Protein 7W9Z (pdb70)

Solvent-accessible surface area: 28413 Å² total; per-residue (Å²): 144,53,83,21,8,47,14,26,3,38,2,0,13,7,156,31,28,10,121,63,0,20,72,13,2,118,93,56,32,96,44,0,0,0,0,5,15,76,14,55,7,107,191,58,28,6,39,98,81,0,41,108,12,0,97,149,14,54,13,70,40,63,63,2,50,37,4,72,92,10,3,21,15,77,16,0,47,121,0,28,60,31,7,100,112,45,137,10,55,0,0,0,0,0,5,15,12,33,6,0,17,0,0,0,1,0,0,2,1,32,103,52,156,38,76,2,32,45,2,0,42,118,105,51,70,21,128,72,15,14,36,2,0,0,0,2,16,39,11,1,44,1,4,0,1,14,16,3,0,20,0,0,17,90,126,68,62,44,14,48,8,2,32,10,78,80,0,15,3,93,3,0,0,0,6,0,50,21,1,38,78,12,71,112,66,54,5,4,24,4,1,0,10,0,1,1,18,0,2,18,0,0,47,28,132,148,12,26,8,74,12,1,9,89,12,0,4,31,0,0,106,26,0,36,121,7,0,55,103,0,15,130,68,45,112,36,56,95,8,10,28,16,4,0,2,0,0,0,0,0,1,6,0,0,1,0,21,18,0,12,19,5,58,64,73,8,81,9,8,11,4,0,0,1,19,66,52,10,35,44,7,0,0,1,4,3,1,4,3,22,69,8,84,78,18,29,44,137,105,20,49,79,13,41,13,0,0,49,102,14,14,56,7,116,72,75,90,81,81,72,126,91,0,0,56,50,0,0,75,89,1,21,62,24,2,54,85,13,53,6,16,59,124,1,41,80,53,138,5,96,90,80,71,6,78,59,0,0,71,49,6,84,101,125,150,66,83,46,81,68,140,33,3,34,43,2,0,123,71,1,54,146,54,83,3,10,47,14,28,3,42,1,5,12,7,154,33,28,10,126,54,0,34,104,22,4,106,99,69,31,53,42,0,0,0,0,6,15,76,14,55,8,106,189,56,28,6,39,100,79,0,40,90,9,0,100,140,31,59,17,73,41,63,59,1,49,36,5,65,91,8,2,21,16,77,17,0,48,120,0,23,59,28,7,86,112,43,139,10,53,0,0,0,0,0,5,14,11,33,7,0,16,0,0,0,2,0,0,1,1,23,101,48,153,36,77,1,35,31,4,0,51,121,122,50,64,23,146,69,15,15,32,2,0,0,0,0,16,37,11,1,42,0,5,0,1,14,16,3,0,19,0,0,18,78,156,69,63,44,14,53,10,3,33,11,76,77,0,13,3,86,3,0,0,0,6,0,54,21,1,36,76,14,74,109,67,56,5,4,26,3,1,0,10,0,0,0,17,0,0,21,0,0,44,28,131,150,13,27,8,86,14,2,12,64,12,0,8,33,0,0,105,26,0,36,120,8,0,57,103,0,16,132,67,46,112,37,51,95,8,10,29,16,5,0,2,0,0,0,0,0,0,6,0,0,1,0,22,18,0,11,21,5,58,63,75,7,79,10,7,11,5,0,0,1,16,68,52,9,35,42,6,0,0,0,3,2,1,4,3,21,72,7,89,80,31,33,47,152,107,18,36,61,12,42,36,0,0,49,107,14,22,61,6,114,75,72,89,71,81,70,121,95,0,0,55,45,0,1,76,85,0,20,61,24,3,53,86,12,55,7,14,60,123,0,40,80,53,136,4,75,89,139,68,7,75,59,0,0,70,53,7,85,100,127,163,57,87,46,81,69,138,32,3,33,43,2,0,126,72,1,55

Structure (mmCIF, N/CA/C/O backbone):
data_7W9Z
#
_entry.id   7W9Z
#
_cell.length_a   56.506
_cell.length_b   67.694
_cell.length_c   102.374
_cell.angle_alpha   90.000
_cell.angle_beta   100.150
_cell.angle_gamma   90.000
#
_symmetry.space_group_name_H-M   'P 1 21 1'
#
loop_
_entity.id
_entity.type
_entity.pdbx_description
1 polymer 'Iron-containing alcohol dehydrogenase'
2 non-polymer 'NADP NICOTINAMIDE-ADENINE-DINUCLEOTIDE PHOSPHATE'
3 non-polymer 'NITRATE ION'
4 water water
#
loop_
_atom_site.group_PDB
_atom_site.id
_atom_site.type_symbol
_atom_site.label_atom_id
_atom_site.label_alt_id
_atom_site.label_comp_id
_atom_site.label_asym_id
_atom_site.label_entity_id
_atom_site.label_seq_id
_atom_site.pdbx_PDB_ins_code
_atom_site.Cartn_x
_atom_site.Cartn_y
_atom_site.Cartn_z
_atom_site.occupancy
_atom_site.B_iso_or_equiv
_atom_site.auth_seq_id
_atom_site.auth_comp_id
_atom_site.auth_asym_id
_atom_site.auth_atom_id
_atom_site.pdbx_PDB_model_num
ATOM 1 N N . HIS A 1 8 ? -11.319 2.027 -14.614 1.00 33.35 2 HIS A N 1
ATOM 2 C CA . HIS A 1 8 ? -10.988 3.006 -15.648 1.00 27.93 2 HIS A CA 1
ATOM 3 C C . HIS A 1 8 ? -9.493 3.088 -15.932 1.00 21.71 2 HIS A C 1
ATOM 4 O O . HIS A 1 8 ? -9.058 3.934 -16.717 1.00 18.48 2 HIS A O 1
ATOM 11 N N . ASN A 1 9 ? -8.700 2.218 -15.306 1.00 20.44 3 ASN A N 1
ATOM 12 C CA . ASN A 1 9 ? -7.253 2.335 -15.455 1.00 20.41 3 ASN A CA 1
ATOM 13 C C . ASN A 1 9 ? -6.724 1.765 -16.771 1.00 15.13 3 ASN A C 1
ATOM 14 O O . ASN A 1 9 ? -5.591 2.075 -17.154 1.00 16.78 3 ASN A O 1
ATOM 19 N N . PHE A 1 10 ? -7.512 0.965 -17.481 1.00 15.14 4 PHE A N 1
ATOM 20 C CA . PHE A 1 10 ? -7.102 0.455 -18.783 1.00 16.21 4 PHE A CA 1
ATOM 21 C C . PHE A 1 10 ? -7.880 1.111 -19.915 1.00 19.72 4 PHE A C 1
ATOM 22 O O . PHE A 1 10 ? -7.781 0.668 -21.066 1.00 18.93 4 PHE A O 1
ATOM 30 N N . THR A 1 11 ? -8.638 2.163 -19.613 1.00 15.65 5 THR A N 1
ATOM 31 C CA . THR A 1 11 ? -9.474 2.858 -20.581 1.00 13.93 5 THR A CA 1
ATOM 32 C C . THR A 1 11 ? -8.900 4.239 -20.862 1.00 13.26 5 THR A C 1
ATOM 33 O O . THR A 1 11 ? -8.514 4.956 -19.937 1.00 14.55 5 THR A O 1
ATOM 37 N N . TYR A 1 12 ? -8.841 4.606 -22.141 1.00 13.25 6 TYR A N 1
ATOM 38 C CA . TYR A 1 12 ? -8.285 5.888 -22.570 1.00 15.50 6 TYR A CA 1
ATOM 39 C C . TYR A 1 12 ? -9.342 6.540 -23.445 1.00 13.56 6 TYR A C 1
ATOM 40 O O . TYR A 1 12 ? -9.634 6.046 -24.537 1.00 16.96 6 TYR A O 1
ATOM 49 N N . TRP A 1 13 ? -9.965 7.608 -22.943 1.00 14.19 7 TRP A N 1
ATOM 50 C CA . TRP A 1 13 ? -11.157 8.131 -23.602 1.00 15.02 7 TRP A CA 1
ATOM 51 C C . TRP A 1 13 ? -11.210 9.633 -23.398 1.00 13.98 7 TRP A C 1
ATOM 52 O O . TRP A 1 13 ? -11.512 10.106 -22.295 1.00 16.60 7 TRP A O 1
ATOM 63 N N . ASN A 1 14 ? -10.962 10.368 -24.481 1.00 17.25 8 ASN A N 1
ATOM 64 C CA . ASN A 1 14 ? -10.959 11.828 -24.457 1.00 19.54 8 ASN A CA 1
ATOM 65 C C . ASN A 1 14 ? -11.690 12.301 -25.707 1.00 23.25 8 ASN A C 1
ATOM 66 O O . ASN A 1 14 ? -11.070 12.648 -26.720 1.00 26.84 8 ASN A O 1
ATOM 71 N N . PRO A 1 15 ? -13.027 12.312 -25.680 1.00 20.23 9 PRO A N 1
ATOM 72 C CA . PRO A 1 15 ? -13.783 12.618 -26.901 1.00 19.70 9 PRO A CA 1
ATOM 73 C C . PRO A 1 15 ? -13.910 14.098 -27.223 1.00 17.44 9 PRO A C 1
ATOM 74 O O . PRO A 1 15 ? -14.486 14.432 -28.266 1.00 19.70 9 PRO A O 1
ATOM 78 N N . THR A 1 16 ? -13.402 14.998 -26.382 1.00 14.25 10 THR A N 1
ATOM 79 C CA . THR A 1 16 ? -13.557 16.423 -26.644 1.00 13.44 10 THR A CA 1
ATOM 80 C C . THR A 1 16 ? -12.704 16.853 -27.834 1.00 13.67 10 THR A C 1
ATOM 81 O O . THR A 1 16 ? -11.519 16.516 -27.914 1.00 14.38 10 THR A O 1
ATOM 85 N N . LYS A 1 17 ? -13.298 17.621 -28.751 1.00 13.52 11 LYS A N 1
ATOM 86 C CA . LYS A 1 17 ? -12.547 18.180 -29.872 1.00 14.12 11 LYS A CA 1
ATOM 87 C C . LYS A 1 17 ? -11.704 19.345 -29.365 1.00 14.53 11 LYS A C 1
ATOM 88 O O . LYS A 1 17 ? -12.238 20.312 -28.816 1.00 14.95 11 LYS A O 1
ATOM 94 N N . LEU A 1 18 ? -10.387 19.261 -29.528 1.00 12.62 12 LEU A N 1
ATOM 95 C CA . LEU A 1 18 ? -9.499 20.312 -29.040 1.00 14.10 12 LEU A CA 1
ATOM 96 C C . LEU A 1 18 ? -9.019 21.163 -30.208 1.00 12.04 12 LEU A C 1
ATOM 97 O O . LEU A 1 18 ? -8.607 20.636 -31.249 1.00 15.00 12 LEU A O 1
ATOM 102 N N . ILE A 1 19 ? -9.076 22.481 -30.036 1.00 12.53 13 ILE A N 1
ATOM 103 C CA . ILE A 1 19 ? -8.560 23.429 -31.019 1.00 15.24 13 ILE A CA 1
ATOM 104 C C . ILE A 1 19 ? -7.527 24.284 -30.307 1.00 16.70 13 ILE A C 1
ATOM 105 O O . ILE A 1 19 ? -7.855 24.966 -29.330 1.00 16.09 13 ILE A O 1
ATOM 110 N N . PHE A 1 20 ? -6.275 24.217 -30.765 1.00 14.47 14 PHE A N 1
ATOM 111 C CA . PHE A 1 20 ? -5.146 24.773 -30.028 1.00 13.34 14 PHE A CA 1
ATOM 112 C C . PHE A 1 20 ? -4.439 25.820 -30.871 1.00 17.77 14 PHE A C 1
ATOM 113 O O . PHE A 1 20 ? -4.038 25.535 -32.009 1.00 19.97 14 PHE A O 1
ATOM 121 N N . GLY A 1 21 ? -4.281 27.019 -30.328 1.00 13.98 15 GLY A N 1
ATOM 122 C CA . GLY A 1 21 ? -3.402 27.984 -30.963 1.00 15.52 15 GLY A CA 1
ATOM 123 C C . GLY A 1 21 ? -3.879 29.406 -30.763 1.00 15.98 15 GLY A C 1
ATOM 124 O O . GLY A 1 21 ? -4.982 29.665 -30.287 1.00 16.08 15 GLY A O 1
ATOM 125 N N . ARG A 1 22 ? -3.022 30.334 -31.184 1.00 17.60 16 ARG A N 1
ATOM 126 C CA . ARG A 1 22 ? -3.308 31.754 -31.028 1.00 18.37 16 ARG A CA 1
ATOM 127 C C . ARG A 1 22 ? -4.526 32.175 -31.841 1.00 21.93 16 ARG A C 1
ATOM 128 O O . ARG A 1 22 ? -4.633 31.878 -33.036 1.00 21.26 16 ARG A O 1
ATOM 136 N N . GLY A 1 23 ? -5.449 32.865 -31.180 1.00 17.32 17 GLY A N 1
ATOM 137 C CA . GLY A 1 23 ? -6.618 33.413 -31.834 1.00 20.05 17 GLY A CA 1
ATOM 138 C C . GLY A 1 23 ? -7.714 32.424 -32.148 1.00 19.30 17 GLY A C 1
ATOM 139 O O . GLY A 1 23 ? -8.646 32.771 -32.890 1.00 20.00 17 GLY A O 1
ATOM 140 N N . GLU A 1 24 ? -7.649 31.205 -31.607 1.00 15.47 18 GLU A N 1
ATOM 141 C CA . GLU A 1 24 ? -8.605 30.189 -32.029 1.00 15.96 18 GLU A CA 1
ATOM 142 C C . GLU A 1 24 ? -9.998 30.394 -31.453 1.00 14.63 18 GLU A C 1
ATOM 143 O O . GLU A 1 24 ? -10.894 29.610 -31.783 1.00 19.29 18 GLU A O 1
ATOM 149 N N . VAL A 1 25 ? -10.220 31.429 -30.637 1.00 14.12 19 VAL A N 1
ATOM 150 C CA . VAL A 1 25 ? -11.590 31.813 -30.291 1.00 15.98 19 VAL A CA 1
ATOM 151 C C . VAL A 1 25 ? -12.405 32.086 -31.551 1.00 16.22 19 VAL A C 1
ATOM 152 O O . VAL A 1 25 ? -13.632 31.936 -31.537 1.00 16.11 19 VAL A O 1
ATOM 156 N N . GLU A 1 26 ? -11.745 32.427 -32.661 1.00 18.10 20 GLU A N 1
ATOM 157 C CA . GLU A 1 26 ? -12.439 32.682 -33.917 1.00 17.91 20 GLU A CA 1
ATOM 158 C C . GLU A 1 26 ? -13.035 31.418 -34.523 1.00 17.48 20 GLU A C 1
ATOM 159 O O . GLU A 1 26 ? -13.763 31.509 -35.521 1.00 19.65 20 GLU A O 1
ATOM 165 N N . ARG A 1 27 ? -12.764 30.251 -33.941 1.00 16.20 21 ARG A N 1
ATOM 166 C CA . ARG A 1 27 ? -13.404 29.024 -34.391 1.00 21.15 21 ARG A CA 1
ATOM 167 C C . ARG A 1 27 ? -14.762 28.799 -33.743 1.00 18.12 21 ARG A C 1
ATOM 168 O O . ARG A 1 27 ? -15.437 27.824 -34.094 1.00 17.40 21 ARG A O 1
ATOM 176 N N . LEU A 1 28 ? -15.184 29.668 -32.816 1.00 15.26 22 LEU A N 1
ATOM 177 C CA . LEU A 1 28 ? -16.470 29.447 -32.154 1.00 16.68 22 LEU A CA 1
ATOM 178 C C . LEU A 1 28 ? -17.628 29.331 -33.137 1.00 15.40 22 LEU A C 1
ATOM 179 O O . LEU A 1 28 ? -18.418 28.376 -33.014 1.00 17.54 22 LEU A O 1
ATOM 184 N N . PRO A 1 29 ? -17.804 30.231 -34.109 1.00 16.25 23 PRO A N 1
ATOM 185 C CA . PRO A 1 29 ? -18.965 30.077 -34.999 1.00 16.56 23 PRO A CA 1
ATOM 186 C C . PRO A 1 29 ? -19.000 28.741 -35.722 1.00 19.57 23 PRO A C 1
ATOM 187 O O . PRO A 1 29 ? -20.064 28.112 -35.802 1.00 20.04 23 PRO A O 1
ATOM 191 N N . GLU A 1 30 ? -17.857 28.279 -36.238 1.00 19.31 24 GLU A N 1
ATOM 192 C CA . GLU A 1 30 ? -17.827 26.989 -36.913 1.00 22.49 24 GLU A CA 1
ATOM 193 C C . GLU A 1 30 ? -18.279 25.868 -35.984 1.00 16.93 24 GLU A C 1
ATOM 194 O O . GLU A 1 30 ? -19.047 24.986 -36.392 1.00 22.87 24 GLU A O 1
ATOM 197 N N . GLU A 1 31 ? -17.808 25.881 -34.734 1.00 16.85 25 GLU A N 1
ATOM 198 C CA . GLU A 1 31 ? -18.156 24.813 -33.802 1.00 19.75 25 GLU A CA 1
ATOM 199 C C . GLU A 1 31 ? -19.583 24.944 -33.297 1.00 27.24 25 GLU A C 1
ATOM 200 O O . GLU A 1 31 ? -20.233 23.930 -33.014 1.00 29.59 25 GLU A O 1
ATOM 206 N N . LEU A 1 32 ? -20.100 26.169 -33.214 1.00 18.67 26 LEU A N 1
ATOM 207 C CA . LEU A 1 32 ? -21.469 26.352 -32.753 1.00 22.32 26 LEU A CA 1
ATOM 208 C C . LEU A 1 32 ? -22.503 26.010 -33.817 1.00 22.69 26 LEU A C 1
ATOM 209 O O . LEU A 1 32 ? -23.690 25.913 -33.487 1.00 24.59 26 LEU A O 1
ATOM 214 N N . LYS A 1 33 ? -22.084 25.816 -35.075 1.00 24.80 27 LYS A N 1
ATOM 215 C CA . LYS A 1 33 ? -23.030 25.529 -36.154 1.00 23.32 27 LYS A CA 1
ATOM 216 C C . LYS A 1 33 ? -23.893 24.316 -35.837 1.00 24.44 27 LYS A C 1
ATOM 217 O O . LYS A 1 33 ? -25.055 24.253 -36.254 1.00 31.34 27 LYS A O 1
ATOM 221 N N . SER A 1 34 ? -23.341 23.337 -35.129 1.00 23.52 28 SER A N 1
ATOM 222 C CA . SER A 1 34 ? -24.013 22.063 -34.904 1.00 29.84 28 SER A CA 1
ATOM 223 C C . SER A 1 34 ? -24.981 22.089 -33.730 1.00 31.03 28 SER A C 1
ATOM 224 O O . SER A 1 34 ? -25.646 21.077 -33.480 1.00 34.22 28 SER A O 1
ATOM 227 N N . TYR A 1 35 ? -25.053 23.186 -32.986 1.00 18.09 29 TYR A N 1
ATOM 228 C CA . TYR A 1 35 ? -25.854 23.242 -31.769 1.00 20.24 29 TYR A CA 1
ATOM 229 C C . TYR A 1 35 ? -26.950 24.297 -31.883 1.00 23.02 29 TYR A C 1
ATOM 230 O O . TYR A 1 35 ? -26.982 25.101 -32.820 1.00 23.07 29 TYR A O 1
ATOM 239 N N . GLY A 1 36 ? -27.871 24.271 -30.920 1.00 22.52 30 GLY A N 1
ATOM 240 C CA . GLY A 1 36 ? -28.973 25.216 -30.908 1.00 20.80 30 GLY A CA 1
ATOM 241 C C . GLY A 1 36 ? -28.504 26.636 -30.641 1.00 19.61 30 GLY A C 1
ATOM 242 O O . GLY A 1 36 ? -27.367 26.898 -30.245 1.00 21.67 30 GLY A O 1
ATOM 243 N N . LYS A 1 37 ? -29.425 27.581 -30.833 1.00 20.94 31 LYS A N 1
ATOM 244 C CA . LYS A 1 37 ? -29.051 28.990 -30.826 1.00 24.64 31 LYS A CA 1
ATOM 245 C C . LYS A 1 37 ? -29.187 29.675 -29.467 1.00 22.09 31 LYS A C 1
ATOM 246 O O . LYS A 1 37 ? -28.676 30.786 -29.310 1.00 19.88 31 LYS A O 1
ATOM 252 N N . ASN A 1 38 ? -29.841 29.060 -28.481 1.00 21.18 32 ASN A N 1
ATOM 253 C CA . ASN A 1 38 ? -29.984 29.676 -27.163 1.00 20.99 32 ASN A CA 1
ATOM 254 C C . ASN A 1 38 ? -28.821 29.203 -26.297 1.00 18.75 32 ASN A C 1
ATOM 255 O O . ASN A 1 38 ? -28.777 28.034 -25.893 1.00 19.17 32 ASN A O 1
ATOM 260 N N . VAL A 1 39 ? -27.872 30.101 -26.026 1.00 17.27 33 VAL A N 1
ATOM 261 C CA . VAL A 1 39 ? -26.608 29.753 -25.381 1.00 14.75 33 VAL A CA 1
ATOM 262 C C . VAL A 1 39 ? -26.504 30.453 -24.029 1.00 15.69 33 VAL A C 1
ATOM 263 O O . VAL A 1 39 ? -26.758 31.658 -23.923 1.00 17.84 33 VAL A O 1
ATOM 267 N N . LEU A 1 40 ? -26.126 29.697 -22.997 1.00 14.33 34 LEU A N 1
ATOM 268 C CA . LEU A 1 40 ? -25.799 30.274 -21.699 1.00 16.30 34 LEU A CA 1
ATOM 269 C C . LEU A 1 40 ? -24.285 30.396 -21.612 1.00 17.48 34 LEU A C 1
ATOM 270 O O . LEU A 1 40 ? -23.571 29.387 -21.640 1.00 14.52 34 LEU A O 1
ATOM 275 N N . LEU A 1 41 ? -23.805 31.630 -21.539 1.00 13.93 35 LEU A N 1
ATOM 276 C CA . LEU A 1 41 ? -22.388 31.919 -21.374 1.00 12.61 35 LEU A CA 1
ATOM 277 C C . LEU A 1 41 ? -22.069 31.987 -19.887 1.00 16.39 35 LEU A C 1
ATOM 278 O O . LEU A 1 41 ? -22.611 32.845 -19.180 1.00 13.91 35 LEU A O 1
ATOM 283 N N . VAL A 1 42 ? -21.185 31.101 -19.425 1.00 11.76 36 VAL A N 1
ATOM 284 C CA . VAL A 1 42 ? -20.862 30.935 -18.007 1.00 11.90 36 VAL A CA 1
ATOM 285 C C . VAL A 1 42 ? -19.426 31.386 -17.773 1.00 13.73 36 VAL A C 1
ATOM 286 O O . VAL A 1 42 ? -18.510 30.943 -18.478 1.00 11.78 36 VAL A O 1
ATOM 290 N N . TYR A 1 43 ? -19.216 32.245 -16.772 1.00 12.39 37 TYR A N 1
ATOM 291 C CA . TYR A 1 43 ? -17.860 32.699 -16.478 1.00 13.21 37 TYR A CA 1
ATOM 292 C C . TYR A 1 43 ? -17.727 33.097 -15.010 1.00 12.74 37 TYR A C 1
ATOM 293 O O . TYR A 1 43 ? -18.681 33.036 -14.233 1.00 12.93 37 TYR A O 1
ATOM 302 N N . GLY A 1 44 ? -16.523 33.513 -14.644 1.00 13.65 38 GLY A N 1
ATOM 303 C CA . GLY A 1 44 ? -16.155 33.728 -13.241 1.00 13.55 38 GLY A CA 1
ATOM 304 C C . GLY A 1 44 ? -16.317 35.167 -12.798 1.00 14.77 38 GLY A C 1
ATOM 305 O O . GLY A 1 44 ? -17.303 35.842 -13.126 1.00 16.30 38 GLY A O 1
ATOM 306 N N . GLY A 1 45 ? -15.339 35.639 -12.029 1.00 14.75 39 GLY A N 1
ATOM 307 C CA . GLY A 1 45 ? -15.437 36.892 -11.320 1.00 15.74 39 GLY A CA 1
ATOM 308 C C . GLY A 1 45 ? -15.033 38.132 -12.071 1.00 18.77 39 GLY A C 1
ATOM 309 O O . GLY A 1 45 ? -15.031 39.217 -11.476 1.00 21.09 39 GLY A O 1
ATOM 310 N N . GLY A 1 46 ? -14.679 38.023 -13.347 1.00 17.74 40 GLY A N 1
ATOM 311 C CA . GLY A 1 46 ? -14.430 39.220 -14.124 1.00 17.80 40 GLY A CA 1
ATOM 312 C C . GLY A 1 46 ? -13.090 39.274 -14.830 1.00 15.26 40 GLY A C 1
ATOM 313 O O . GLY A 1 46 ? -12.860 40.187 -15.625 1.00 18.64 40 GLY A O 1
ATOM 314 N N . SER A 1 47 ? -12.187 38.327 -14.554 1.00 16.80 41 SER A N 1
ATOM 315 C CA . SER A 1 47 ? -10.904 38.362 -15.250 1.00 14.64 41 SER A CA 1
ATOM 316 C C . SER A 1 47 ? -11.088 38.322 -16.762 1.00 15.87 41 SER A C 1
ATOM 317 O O . SER A 1 47 ? -10.292 38.923 -17.488 1.00 18.03 41 SER A O 1
ATOM 320 N N . ILE A 1 48 ? -12.130 37.645 -17.259 1.00 13.43 42 ILE A N 1
ATOM 321 C CA . ILE A 1 48 ? -12.276 37.580 -18.718 1.00 16.55 42 ILE A CA 1
ATOM 322 C C . ILE A 1 48 ? -12.683 38.913 -19.309 1.00 19.25 42 ILE A C 1
ATOM 323 O O . ILE A 1 48 ? -12.433 39.149 -20.499 1.00 19.31 42 ILE A O 1
ATOM 328 N N . LYS A 1 49 ? -13.305 39.798 -18.521 1.00 16.85 43 LYS A N 1
ATOM 329 C CA . LYS A 1 49 ? -13.586 41.139 -19.020 1.00 15.60 43 LYS A CA 1
ATOM 330 C C . LYS A 1 49 ? -12.340 42.013 -18.987 1.00 18.45 43 LYS A C 1
ATOM 331 O O . LYS A 1 49 ? -12.108 42.799 -19.911 1.00 24.04 43 LYS A O 1
ATOM 337 N N . ARG A 1 50 ? -11.528 41.889 -17.934 1.00 18.04 44 ARG A N 1
ATOM 338 C CA . ARG A 1 50 ? -10.324 42.710 -17.843 1.00 22.13 44 ARG A CA 1
ATOM 339 C C . ARG A 1 50 ? -9.311 42.355 -18.924 1.00 23.59 44 ARG A C 1
ATOM 340 O O . ARG A 1 50 ? -8.555 43.228 -19.364 1.00 30.53 44 ARG A O 1
ATOM 348 N N . SER A 1 51 ? -9.286 41.097 -19.373 1.00 22.09 45 SER A N 1
ATOM 349 C CA . SER A 1 51 ? -8.333 40.677 -20.396 1.00 24.91 45 SER A CA 1
ATOM 350 C C . SER A 1 51 ? -8.809 40.974 -21.810 1.00 26.29 45 SER A C 1
ATOM 351 O O . SER A 1 51 ? -8.010 40.869 -22.748 1.00 28.43 45 SER A O 1
ATOM 354 N N . GLY A 1 52 ? -10.079 41.338 -21.985 1.00 19.80 46 GLY A N 1
ATOM 355 C CA . GLY A 1 52 ? -10.646 41.537 -23.305 1.00 22.40 46 GLY A CA 1
ATOM 356 C C . GLY A 1 52 ? -11.240 40.298 -23.946 1.00 22.30 46 GLY A C 1
ATOM 357 O O . GLY A 1 52 ? -11.828 40.407 -25.034 1.00 19.56 46 GLY A O 1
ATOM 358 N N . LEU A 1 53 ? -11.122 39.132 -23.301 1.00 15.98 47 LEU A N 1
ATOM 359 C CA . LEU A 1 53 ? -11.646 37.898 -23.881 1.00 16.70 47 LEU A CA 1
ATOM 360 C C . LEU A 1 53 ? -13.170 37.910 -23.936 1.00 19.61 47 LEU A C 1
ATOM 361 O O . LEU A 1 53 ? -13.769 37.393 -24.891 1.00 14.61 47 LEU A O 1
ATOM 366 N N . TYR A 1 54 ? -13.813 38.485 -22.918 1.00 16.16 48 TYR A N 1
ATOM 367 C CA . TYR A 1 54 ? -15.270 38.585 -22.912 1.00 15.68 48 TYR A CA 1
ATOM 368 C C . TYR A 1 54 ? -15.785 39.252 -24.186 1.00 16.12 48 TYR A C 1
ATOM 369 O O . TYR A 1 54 ? -16.678 38.725 -24.863 1.00 16.81 48 TYR A O 1
ATOM 378 N N . ASP A 1 55 ? -15.237 40.418 -24.534 1.00 16.17 49 ASP A N 1
ATOM 379 C CA . ASP A 1 55 ? -15.712 41.100 -25.734 1.00 20.09 49 ASP A CA 1
ATOM 380 C C . ASP A 1 55 ? -15.454 40.275 -26.988 1.00 18.16 49 ASP A C 1
ATOM 381 O O . ASP A 1 55 ? -16.258 40.312 -27.927 1.00 19.28 49 ASP A O 1
ATOM 386 N N . GLN A 1 56 ? -14.345 39.534 -27.024 1.00 17.76 50 GLN A N 1
ATOM 387 C CA . GLN A 1 56 ? -14.074 38.683 -28.178 1.00 19.11 50 GLN A CA 1
ATOM 388 C C . GLN A 1 56 ? -15.099 37.566 -28.278 1.00 15.72 50 GLN A C 1
ATOM 389 O O . GLN A 1 56 ? -15.593 37.266 -29.369 1.00 16.96 50 GLN A O 1
ATOM 395 N N . VAL A 1 57 ? -15.438 36.949 -27.145 1.00 13.65 51 VAL A N 1
ATOM 396 C CA . VAL A 1 57 ? -16.418 35.867 -27.160 1.00 16.13 51 VAL A CA 1
ATOM 397 C C . VAL A 1 57 ? -17.781 36.388 -27.602 1.00 18.01 51 VAL A C 1
ATOM 398 O O . VAL A 1 57 ? -18.459 35.765 -28.429 1.00 16.82 51 VAL A O 1
ATOM 402 N N . ILE A 1 58 ? -18.201 37.540 -27.066 1.00 16.31 52 ILE A N 1
ATOM 403 C CA . ILE A 1 58 ? -19.477 38.136 -27.467 1.00 15.81 52 ILE A CA 1
ATOM 404 C C . ILE A 1 58 ? -19.508 38.378 -28.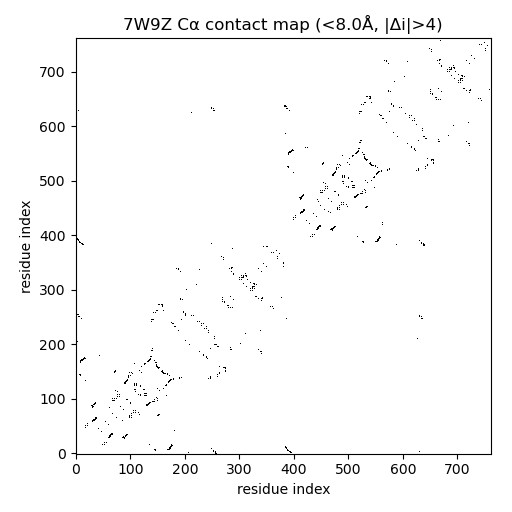970 1.00 19.22 52 ILE A C 1
ATOM 405 O O . ILE A 1 58 ? -20.511 38.097 -29.641 1.00 18.48 52 ILE A O 1
ATOM 410 N N . GLU A 1 59 ? -18.406 38.883 -29.527 1.00 16.54 53 GLU A N 1
ATOM 411 C CA . GLU A 1 59 ? -18.355 39.116 -30.965 1.00 17.41 53 GLU A CA 1
ATOM 412 C C . GLU A 1 59 ? -18.558 37.821 -31.741 1.00 18.13 53 GLU A C 1
ATOM 413 O O . GLU A 1 59 ? -19.319 37.785 -32.713 1.00 20.43 53 GLU A O 1
ATOM 419 N N . GLN A 1 60 ? -17.915 36.736 -31.305 1.00 17.73 54 GLN A N 1
ATOM 420 C CA . GLN A 1 60 ? -18.075 35.463 -31.997 1.00 19.45 54 GLN A CA 1
ATOM 421 C C . GLN A 1 60 ? -19.487 34.920 -31.832 1.00 17.56 54 GLN A C 1
ATOM 422 O O . GLN A 1 60 ? -20.044 34.340 -32.769 1.00 18.76 54 GLN A O 1
ATOM 428 N N . LEU A 1 61 ? -20.087 35.088 -30.649 1.00 17.36 55 LEU A N 1
ATOM 429 C CA . LEU A 1 61 ? -21.446 34.590 -30.465 1.00 16.68 55 LEU A CA 1
ATOM 430 C C . LEU A 1 61 ? -22.424 35.341 -31.361 1.00 20.75 55 LEU A C 1
ATOM 431 O O . LEU A 1 61 ? -23.361 34.747 -31.909 1.00 19.34 55 LEU A O 1
ATOM 436 N N . ASN A 1 62 ? -22.214 36.650 -31.538 1.00 17.43 56 ASN A N 1
AT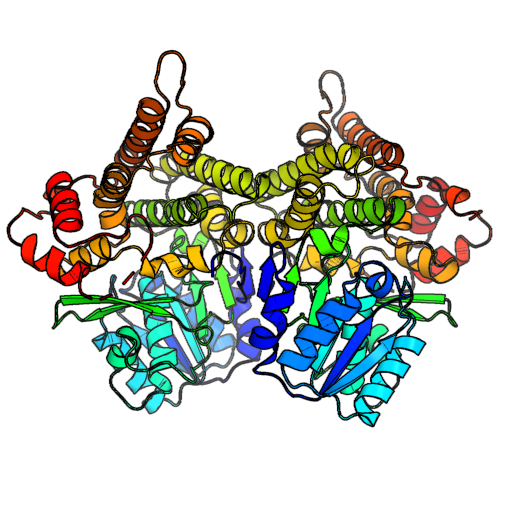OM 437 C CA . ASN A 1 62 ? -23.035 37.401 -32.481 1.00 20.40 56 ASN A CA 1
ATOM 438 C C . ASN A 1 62 ? -22.806 36.914 -33.904 1.00 20.95 56 ASN A C 1
ATOM 439 O O . ASN A 1 62 ? -23.755 36.757 -34.675 1.00 20.49 56 ASN A O 1
ATOM 444 N N . LYS A 1 63 ? -21.547 36.662 -34.264 1.00 20.06 57 LYS A N 1
ATOM 445 C CA . LYS A 1 63 ? -21.243 36.127 -35.590 1.00 19.84 57 LYS A CA 1
ATOM 446 C C . LYS A 1 63 ? -21.922 34.775 -35.808 1.00 23.43 57 LYS A C 1
ATOM 447 O O . LYS A 1 63 ? -22.289 34.436 -36.939 1.00 24.00 57 LYS A O 1
ATOM 453 N N . ALA A 1 64 ? -22.112 34.003 -34.740 1.00 18.78 58 ALA A N 1
ATOM 454 C CA . ALA A 1 64 ? -22.810 32.726 -34.809 1.00 21.09 58 ALA A CA 1
ATOM 455 C C . ALA A 1 64 ? -24.331 32.857 -34.804 1.00 20.08 58 ALA A C 1
ATOM 456 O O . ALA A 1 64 ? -25.021 31.836 -34.925 1.00 20.70 58 ALA A O 1
ATOM 458 N N . GLY A 1 65 ? -24.873 34.072 -34.661 1.00 22.05 59 GLY A N 1
ATOM 459 C CA . GLY A 1 65 ? -26.316 34.244 -34.633 1.00 22.18 59 GLY A CA 1
ATOM 460 C C . GLY A 1 65 ? -26.956 33.713 -33.369 1.00 21.75 59 GLY A C 1
ATOM 461 O O . GLY A 1 65 ? -28.152 33.389 -33.368 1.00 20.57 59 GLY A O 1
ATOM 462 N N . VAL A 1 66 ? -26.196 33.664 -32.282 1.00 19.03 60 VAL A N 1
ATOM 463 C CA . VAL A 1 66 ? -26.604 33.034 -31.033 1.00 17.98 60 VAL A CA 1
ATOM 464 C C . VAL A 1 66 ? -27.343 34.037 -30.154 1.00 23.44 60 VAL A C 1
ATOM 465 O O . VAL A 1 66 ? -26.993 35.223 -30.108 1.00 23.39 60 VAL A O 1
ATOM 469 N N . THR A 1 67 ? -28.387 33.561 -29.460 1.00 22.06 61 THR A N 1
ATOM 470 C CA . THR A 1 67 ? -29.067 34.345 -28.433 1.00 20.65 61 THR A CA 1
ATOM 471 C C . THR A 1 67 ? -28.410 34.049 -27.092 1.00 23.45 61 THR A C 1
ATOM 472 O O . THR A 1 67 ? -28.522 32.929 -26.574 1.00 19.27 61 THR A O 1
ATOM 476 N N . VAL A 1 68 ? -27.796 35.072 -26.504 1.00 18.72 62 VAL A N 1
ATOM 477 C CA . VAL A 1 68 ? -26.904 34.915 -25.363 1.00 20.03 62 VAL A CA 1
ATOM 478 C C . VAL A 1 68 ? -27.631 35.307 -24.089 1.00 19.14 62 VAL A C 1
ATOM 479 O O . VAL A 1 68 ? -28.257 36.375 -24.012 1.00 19.72 62 VAL A O 1
ATOM 483 N N . HIS A 1 69 ? -27.536 34.445 -23.083 1.00 16.56 63 HIS A N 1
ATOM 484 C CA . HIS A 1 69 ? -27.769 34.842 -21.706 1.00 17.14 63 HIS A CA 1
ATOM 485 C C . HIS A 1 69 ? -26.532 34.463 -20.903 1.00 17.68 63 HIS A C 1
ATOM 486 O O . HIS A 1 69 ? -25.720 33.643 -21.336 1.00 19.31 63 HIS A O 1
ATOM 493 N N . GLU A 1 70 ? -26.355 35.112 -19.757 1.00 15.89 64 GLU A N 1
ATOM 494 C CA . GLU A 1 70 ? -25.108 34.978 -19.015 1.00 16.41 64 GLU A CA 1
ATOM 495 C C . GLU A 1 70 ? -25.353 34.502 -17.590 1.00 16.21 64 GLU A C 1
ATOM 496 O O . GLU A 1 70 ? -26.364 34.832 -16.957 1.00 18.88 64 GLU A O 1
ATOM 502 N N . LEU A 1 71 ? -24.415 33.696 -17.109 1.00 14.23 65 LEU A N 1
ATOM 503 C CA . LEU A 1 71 ? -24.243 33.404 -15.688 1.00 13.34 65 LEU A CA 1
ATOM 504 C C . LEU A 1 71 ? -22.834 33.847 -15.313 1.00 13.37 65 LEU A C 1
ATOM 505 O O . LEU A 1 71 ? -21.855 33.142 -15.584 1.00 14.46 65 LEU A O 1
ATOM 510 N N . ALA A 1 72 ? -22.740 35.013 -14.683 1.00 17.34 66 ALA A N 1
ATOM 511 C CA . ALA A 1 72 ? -21.473 35.568 -14.233 1.00 15.72 66 ALA A CA 1
ATOM 512 C C . ALA A 1 72 ? -21.236 35.211 -12.777 1.00 15.51 66 ALA A C 1
ATOM 513 O O . ALA A 1 72 ? -22.169 34.925 -12.023 1.00 19.17 66 ALA A O 1
ATOM 515 N N . GLY A 1 73 ? -19.971 35.257 -12.372 1.00 15.58 67 GLY A N 1
ATOM 516 C CA . GLY A 1 73 ? -19.662 35.200 -10.962 1.00 16.23 67 GLY A CA 1
ATOM 517 C C . GLY A 1 73 ? -19.460 33.820 -10.385 1.00 16.45 67 GLY A C 1
ATOM 518 O O . GLY A 1 73 ? -19.596 33.654 -9.166 1.00 16.69 67 GLY A O 1
ATOM 519 N N . VAL A 1 74 ? -19.156 32.817 -11.212 1.00 15.82 68 VAL A N 1
ATOM 520 C CA . VAL A 1 74 ? -18.782 31.517 -10.666 1.00 12.47 68 VAL A CA 1
ATOM 521 C C . VAL A 1 74 ? -17.547 31.683 -9.791 1.00 14.60 68 VAL A C 1
ATOM 522 O O . VAL A 1 74 ? -16.553 32.291 -10.200 1.00 15.05 68 VAL A O 1
ATOM 526 N N . GLU A 1 75 ? -17.610 31.153 -8.570 1.00 13.65 69 GLU A N 1
ATOM 527 C CA . GLU A 1 75 ? -16.506 31.298 -7.634 1.00 15.65 69 GLU A CA 1
ATOM 528 C C . GLU A 1 75 ? -15.516 30.148 -7.747 1.00 13.40 69 GLU A C 1
ATOM 529 O O . GLU A 1 75 ? -15.894 29.014 -8.072 1.00 14.54 69 GLU A O 1
ATOM 535 N N . PRO A 1 76 ? -14.242 30.415 -7.479 1.00 12.21 70 PRO A N 1
ATOM 536 C CA . PRO A 1 76 ? -13.300 29.321 -7.254 1.00 11.00 70 PRO A CA 1
ATOM 537 C C . PRO A 1 76 ? -13.845 28.416 -6.162 1.00 13.78 70 PRO A C 1
ATOM 538 O O . PRO A 1 76 ? -14.313 28.892 -5.128 1.00 14.73 70 PRO A O 1
ATOM 542 N N . ASN A 1 77 ? -13.782 27.091 -6.405 1.00 12.11 71 ASN A N 1
ATOM 543 C CA . ASN A 1 77 ? -14.535 26.100 -5.633 1.00 13.91 71 ASN A CA 1
ATOM 544 C C . ASN A 1 77 ? -16.022 26.402 -5.808 1.00 10.18 71 ASN A C 1
ATOM 545 O O . ASN A 1 77 ? -16.677 26.902 -4.889 1.00 13.83 71 ASN A O 1
ATOM 550 N N . PRO A 1 78 ? -16.579 26.109 -6.981 1.00 11.22 72 PRO A N 1
ATOM 551 C CA . PRO A 1 78 ? -17.902 26.640 -7.338 1.00 13.54 72 PRO A CA 1
ATOM 552 C C . PRO A 1 78 ? -18.999 26.120 -6.423 1.00 14.04 72 PRO A C 1
ATOM 553 O O . PRO A 1 78 ? -19.035 24.939 -6.075 1.00 13.72 72 PRO A O 1
ATOM 557 N N . ARG A 1 79 ? -19.909 27.021 -6.051 1.00 14.04 73 ARG A N 1
ATOM 558 C CA . ARG A 1 79 ? -20.969 26.717 -5.099 1.00 16.78 73 ARG A CA 1
ATOM 559 C C . ARG A 1 79 ? -22.159 26.092 -5.812 1.00 14.06 73 ARG A C 1
ATOM 560 O O . ARG A 1 79 ? -22.505 26.480 -6.931 1.00 16.68 73 ARG A O 1
ATOM 568 N N . VAL A 1 80 ? -22.810 25.141 -5.141 1.00 15.48 74 VAL A N 1
ATOM 569 C CA . VAL A 1 80 ? -23.994 24.543 -5.741 1.00 17.65 74 VAL A CA 1
ATOM 570 C C . VAL A 1 80 ? -25.132 25.553 -5.892 1.00 14.78 74 VAL A C 1
ATOM 571 O O . VAL A 1 80 ? -25.977 25.384 -6.776 1.00 17.49 74 VAL A O 1
ATOM 575 N N . SER A 1 81 ? -25.177 26.617 -5.084 1.00 18.28 75 SER A N 1
ATOM 576 C CA . SER A 1 81 ? -26.197 27.632 -5.330 1.00 19.10 75 SER A CA 1
ATOM 577 C C . SER A 1 81 ? -26.023 28.233 -6.717 1.00 18.50 75 SER A C 1
ATOM 578 O O . SER A 1 81 ? -27.009 28.514 -7.406 1.00 18.21 75 SER A O 1
ATOM 581 N N . THR A 1 82 ? -24.772 28.410 -7.150 1.00 15.77 76 THR A N 1
ATOM 582 C CA . THR A 1 82 ? -24.520 28.931 -8.488 1.00 17.37 76 THR A CA 1
ATOM 583 C C . THR A 1 82 ? -24.985 27.944 -9.547 1.00 15.76 76 THR A C 1
ATOM 584 O O . THR A 1 82 ? -25.555 28.344 -10.570 1.00 16.39 76 THR A O 1
ATOM 588 N N . VAL A 1 83 ? -24.762 26.645 -9.307 1.00 14.10 77 VAL A N 1
ATOM 589 C CA . VAL A 1 83 ? -25.254 25.611 -10.215 1.00 14.58 77 VAL A CA 1
ATOM 590 C C . VAL A 1 83 ? -26.769 25.690 -10.343 1.00 16.79 77 VAL A C 1
ATOM 591 O O . VAL A 1 83 ? -27.314 25.744 -11.451 1.00 17.02 77 VAL A O 1
ATOM 595 N N . ASN A 1 84 ? -27.472 25.697 -9.207 1.00 15.69 78 ASN A N 1
ATOM 596 C CA . ASN A 1 84 ? -28.930 25.730 -9.247 1.00 17.37 78 ASN A CA 1
ATOM 597 C C . ASN A 1 84 ? -29.436 27.000 -9.925 1.00 20.78 78 ASN A C 1
ATOM 598 O O . ASN A 1 84 ? -30.464 26.967 -10.614 1.00 19.10 78 ASN A O 1
ATOM 603 N N . LYS A 1 85 ? -28.719 28.119 -9.753 1.00 17.31 79 LYS A N 1
ATOM 604 C CA . LYS A 1 85 ? -29.087 29.352 -10.445 1.00 19.54 79 LYS A CA 1
ATOM 605 C C . LYS A 1 85 ? -28.958 29.183 -11.953 1.00 16.33 79 LYS A C 1
ATOM 606 O O . LYS A 1 85 ? -29.841 29.605 -12.715 1.00 19.50 79 LYS A O 1
ATOM 612 N N . GLY A 1 86 ? -27.870 28.548 -12.391 1.00 15.45 80 GLY A N 1
ATOM 613 C CA . GLY A 1 86 ? -27.699 28.280 -13.811 1.00 15.02 80 GLY A CA 1
ATOM 614 C C . GLY A 1 86 ? -28.769 27.358 -14.358 1.00 17.55 80 GLY A C 1
ATOM 615 O O . GLY A 1 86 ? -29.232 27.536 -15.485 1.00 17.06 80 GLY A O 1
ATOM 616 N N . VAL A 1 87 ? -29.166 26.351 -13.573 1.00 16.25 81 VAL A N 1
ATOM 617 C CA . VAL A 1 87 ? -30.230 25.450 -14.011 1.00 20.63 81 VAL A CA 1
ATOM 618 C C . VAL A 1 87 ? -31.523 26.218 -14.225 1.00 19.20 81 VAL A C 1
ATOM 619 O O . VAL A 1 87 ? -32.217 26.026 -15.233 1.00 19.05 81 VAL A O 1
ATOM 623 N N . ALA A 1 88 ? -31.862 27.110 -13.289 1.00 18.70 82 ALA A N 1
ATOM 624 C CA . ALA A 1 88 ? -33.081 27.894 -13.435 1.00 20.12 82 ALA A CA 1
ATOM 625 C C . ALA A 1 88 ? -33.014 28.777 -14.672 1.00 20.79 82 ALA A C 1
ATOM 626 O O . ALA A 1 88 ? -34.025 28.973 -15.357 1.00 21.75 82 ALA A O 1
ATOM 628 N N . LEU A 1 89 ? -31.831 29.335 -14.960 1.00 18.68 83 LEU A N 1
ATOM 629 C CA . LEU A 1 89 ? -31.656 30.117 -16.185 1.00 19.45 83 LEU A CA 1
ATOM 630 C C . LEU A 1 89 ? -31.839 29.258 -17.427 1.00 18.46 83 LEU A C 1
ATOM 631 O O . LEU A 1 89 ? -32.413 29.715 -18.422 1.00 20.01 83 LEU A O 1
ATOM 636 N N . CYS A 1 90 ? -31.354 28.012 -17.396 1.00 17.75 84 CYS A N 1
ATOM 637 C CA . CYS A 1 90 ? -31.552 27.128 -18.541 1.00 17.85 84 CYS A CA 1
ATOM 638 C C . CYS A 1 90 ? -33.029 26.880 -18.801 1.00 21.74 84 CYS A C 1
ATOM 639 O O . CYS A 1 90 ? -33.460 26.834 -19.959 1.00 20.23 84 CYS A O 1
ATOM 642 N N . LYS A 1 91 ? -33.814 26.686 -17.741 1.00 23.14 85 LYS A N 1
ATOM 643 C CA . LYS A 1 91 ? -35.251 26.505 -17.920 1.00 24.36 85 LYS A CA 1
ATOM 644 C C . LYS A 1 91 ? -35.920 27.800 -18.369 1.00 24.32 85 LYS A C 1
ATOM 645 O O . LYS A 1 91 ? -36.782 27.787 -19.255 1.00 25.34 85 LYS A O 1
ATOM 648 N N . GLU A 1 92 ? -35.532 28.927 -17.767 1.00 23.37 86 GLU A N 1
ATOM 649 C CA . GLU A 1 92 ? -36.172 30.202 -18.075 1.00 27.01 86 GLU A CA 1
ATOM 650 C C . GLU A 1 92 ? -35.982 30.582 -19.535 1.00 24.31 86 GLU A C 1
ATOM 651 O O . GLU A 1 92 ? -36.918 31.063 -20.190 1.00 26.61 86 GLU A O 1
ATOM 657 N N . HIS A 1 93 ? -34.775 30.373 -20.060 1.00 22.05 87 HIS A N 1
ATOM 658 C CA . HIS A 1 93 ? -34.394 30.879 -21.369 1.00 23.84 87 HIS A CA 1
ATOM 659 C C . HIS A 1 93 ? -34.321 29.790 -22.429 1.00 25.51 87 HIS A C 1
ATOM 660 O O . HIS A 1 93 ? -33.843 30.055 -23.536 1.00 24.25 87 HIS A O 1
ATOM 667 N N . HIS A 1 94 ? -34.797 28.582 -22.122 1.00 21.95 88 HIS A N 1
ATOM 668 C CA . HIS A 1 94 ? -34.857 27.482 -23.083 1.00 22.05 88 HIS A CA 1
ATOM 669 C C . HIS A 1 94 ? -33.487 27.237 -23.715 1.00 22.96 88 HIS A C 1
ATOM 670 O O . HIS A 1 94 ? -33.335 27.143 -24.937 1.00 20.62 88 HIS A O 1
ATOM 677 N N . ILE A 1 95 ? -32.479 27.132 -22.849 1.00 19.23 89 ILE A N 1
ATOM 678 C CA . ILE A 1 95 ? -31.089 27.044 -23.286 1.00 17.84 89 ILE A CA 1
ATOM 679 C C . ILE A 1 95 ? -30.848 25.717 -23.989 1.00 19.12 89 ILE A C 1
ATOM 680 O O . ILE A 1 95 ? -31.252 24.651 -23.499 1.00 20.67 89 ILE A O 1
ATOM 685 N N . ASP A 1 96 ? -30.178 25.779 -25.147 1.00 18.74 90 ASP A N 1
ATOM 686 C CA . ASP A 1 96 ? -29.780 24.612 -25.924 1.00 17.19 90 ASP A CA 1
ATOM 687 C C . ASP A 1 96 ? -28.352 24.146 -25.653 1.00 16.96 90 ASP A C 1
ATOM 688 O O . ASP A 1 96 ? -28.053 22.965 -25.845 1.00 20.10 90 ASP A O 1
ATOM 693 N N . PHE A 1 97 ? -27.465 25.050 -25.244 1.00 16.31 91 PHE A N 1
ATOM 694 C CA . PHE A 1 97 ? -26.022 24.828 -25.258 1.00 14.56 91 PHE A CA 1
ATOM 695 C C . PHE A 1 97 ? -25.388 25.801 -24.275 1.00 13.79 91 PHE A C 1
ATOM 696 O O . PHE A 1 97 ? -25.853 26.936 -24.144 1.00 15.67 91 PHE A O 1
ATOM 704 N N . LEU A 1 98 ? -24.349 25.361 -23.573 1.00 12.82 92 LEU A N 1
ATOM 705 C CA . LEU A 1 98 ? -23.630 26.231 -22.654 1.00 13.84 92 LEU A CA 1
ATOM 706 C C . LEU A 1 98 ? -22.208 26.446 -23.153 1.00 14.23 92 LEU A C 1
ATOM 707 O O . LEU A 1 98 ? -21.584 25.526 -23.691 1.00 14.45 92 LEU A O 1
ATOM 712 N N . LEU A 1 99 ? -21.678 27.650 -22.947 1.00 13.84 93 LEU A N 1
ATOM 713 C CA . LEU A 1 99 ? -20.280 27.935 -23.262 1.00 10.46 93 LEU A CA 1
ATOM 714 C C . LEU A 1 99 ? -19.574 28.380 -21.988 1.00 12.03 93 LEU A C 1
ATOM 715 O O . LEU A 1 99 ? -19.883 29.439 -21.432 1.00 12.56 93 LEU A O 1
ATOM 720 N N . ALA A 1 100 ? -18.652 27.552 -21.507 1.00 12.86 94 ALA A N 1
ATOM 721 C CA . ALA A 1 100 ? -17.882 27.860 -20.307 1.00 14.73 94 ALA A CA 1
ATOM 722 C C . ALA A 1 100 ? -16.609 28.580 -20.724 1.00 13.44 94 ALA A C 1
ATOM 723 O O . ALA A 1 100 ? -15.803 28.019 -21.476 1.00 14.33 94 ALA A O 1
ATOM 725 N N . VAL A 1 101 ? -16.412 29.804 -20.237 1.00 10.96 95 VAL A N 1
ATOM 726 C CA . VAL A 1 101 ? -15.191 30.560 -20.518 1.00 10.96 95 VAL A CA 1
ATOM 727 C C . VAL A 1 101 ? -14.530 30.864 -19.177 1.00 12.53 95 VAL A C 1
ATOM 728 O O . VAL A 1 101 ? -14.987 31.739 -18.423 1.00 14.61 95 VAL A O 1
ATOM 732 N N . GLY A 1 102 ? -13.461 30.140 -18.859 1.00 11.05 96 GLY A N 1
ATOM 733 C CA . GLY A 1 102 ? -12.809 30.335 -17.568 1.00 8.49 96 GLY A CA 1
ATOM 734 C C . GLY A 1 102 ? -11.890 29.167 -17.265 1.00 9.95 96 GLY A C 1
ATOM 735 O O . GLY A 1 102 ? -11.375 28.512 -18.173 1.00 12.04 96 GLY A O 1
ATOM 736 N N . GLY A 1 103 ? -11.686 28.932 -15.975 1.00 11.35 97 GLY A N 1
ATOM 737 C CA . GLY A 1 103 ? -10.887 27.811 -15.527 1.00 11.72 97 GLY A CA 1
ATOM 738 C C . GLY A 1 103 ? -11.730 26.641 -15.063 1.00 12.54 97 GLY A C 1
ATOM 739 O O . GLY A 1 103 ? -12.915 26.518 -15.388 1.00 11.19 97 GLY A O 1
ATOM 740 N N . GLY A 1 104 ? -11.099 25.771 -14.269 1.00 10.97 98 GLY A N 1
ATOM 741 C CA . GLY A 1 104 ? -11.758 24.546 -13.847 1.00 12.44 98 GLY A CA 1
ATOM 742 C C . GLY A 1 104 ? -12.999 24.775 -13.002 1.00 10.92 98 GLY A C 1
ATOM 743 O O . GLY A 1 104 ? -13.938 23.974 -13.049 1.00 11.77 98 GLY A O 1
ATOM 744 N N . SER A 1 105 ? -13.031 25.856 -12.219 1.00 11.13 99 SER A N 1
ATOM 745 C CA . SER A 1 105 ? -14.245 26.128 -11.451 1.00 12.17 99 SER A CA 1
ATOM 746 C C . SER A 1 105 ? -15.407 26.470 -12.380 1.00 11.66 99 SER A C 1
ATOM 747 O O . SER A 1 105 ? -16.523 25.962 -12.200 1.00 12.17 99 SER A O 1
ATOM 750 N N . VAL A 1 106 ? -15.163 27.303 -13.392 1.00 10.27 100 VAL A N 1
ATOM 751 C CA . VAL A 1 106 ? -16.206 27.627 -14.364 1.00 9.40 100 VAL A CA 1
ATOM 752 C C . VAL A 1 106 ? -16.614 26.396 -15.176 1.00 12.28 100 VAL A C 1
ATOM 753 O O . VAL A 1 106 ? -17.805 26.163 -15.414 1.00 12.29 100 VAL A O 1
ATOM 757 N N . ILE A 1 107 ? -15.652 25.589 -15.620 1.00 10.48 101 ILE A N 1
ATOM 758 C CA . ILE A 1 107 ? -16.022 24.425 -16.427 1.00 11.96 101 ILE A CA 1
ATOM 759 C C . ILE A 1 107 ? -16.755 23.388 -15.574 1.00 10.51 101 ILE A C 1
ATOM 760 O O . ILE A 1 107 ? -17.782 22.844 -15.994 1.00 11.17 101 ILE A O 1
ATOM 765 N N . ASP A 1 108 ? -16.241 23.097 -14.370 1.00 12.23 102 ASP A N 1
ATOM 766 C CA . ASP A 1 108 ? -16.937 22.174 -13.471 1.00 10.72 102 ASP A CA 1
ATOM 767 C C . ASP A 1 108 ? -18.354 22.652 -13.173 1.00 11.97 102 ASP A C 1
ATOM 768 O O . ASP A 1 108 ? -19.297 21.855 -13.134 1.00 11.99 102 ASP A O 1
ATOM 773 N N . CYS A 1 109 ? -18.517 23.953 -12.936 1.00 9.63 103 CYS A N 1
ATOM 774 C CA . CYS A 1 109 ? -19.846 24.487 -12.669 1.00 12.32 103 CYS A CA 1
ATOM 775 C C . CYS A 1 109 ? -20.758 24.286 -13.870 1.00 14.11 103 CYS A C 1
ATOM 776 O O . CYS A 1 109 ? -21.911 23.860 -13.723 1.00 13.06 103 CYS A O 1
ATOM 779 N N . THR A 1 110 ? -20.234 24.531 -15.074 1.00 12.12 104 THR A N 1
ATOM 780 C CA . THR A 1 110 ? -21.029 24.384 -16.294 1.00 12.59 104 THR A CA 1
ATOM 781 C C . THR A 1 110 ? -21.494 22.944 -16.492 1.00 12.17 104 THR A C 1
ATOM 782 O O . THR A 1 110 ? -22.635 22.707 -16.915 1.00 14.42 104 THR A O 1
ATOM 786 N N . LYS A 1 111 ? -20.618 21.972 -16.202 1.00 12.04 105 LYS A N 1
ATOM 787 C CA . LYS A 1 111 ? -21.007 20.561 -16.257 1.00 13.71 105 LYS A CA 1
ATOM 788 C C . LYS A 1 111 ? -22.174 20.262 -15.322 1.00 14.34 105 LYS A C 1
ATOM 789 O O . LYS A 1 111 ? -23.107 19.534 -15.690 1.00 12.89 105 LYS A O 1
ATOM 795 N N . ALA A 1 112 ? -22.130 20.800 -14.101 1.00 11.39 106 ALA A N 1
ATOM 796 C CA . ALA A 1 112 ? -23.208 20.542 -13.151 1.00 12.82 106 ALA A CA 1
ATOM 797 C C . ALA A 1 112 ? -24.506 21.201 -13.601 1.00 14.20 106 ALA A C 1
ATOM 798 O O . ALA A 1 112 ? -25.591 20.639 -13.420 1.00 14.21 106 ALA A O 1
ATOM 800 N N . ILE A 1 113 ? -24.414 22.380 -14.219 1.00 13.02 107 ILE A N 1
ATOM 801 C CA . ILE A 1 113 ? -25.608 22.990 -14.801 1.00 14.33 107 ILE A CA 1
ATOM 802 C C . ILE A 1 113 ? -26.139 22.148 -15.954 1.00 13.97 107 ILE A C 1
ATOM 803 O O . ILE A 1 113 ? -27.353 21.946 -16.080 1.00 16.11 107 ILE A O 1
ATOM 808 N N . ALA A 1 114 ? -25.242 21.664 -16.822 1.00 15.58 108 ALA A N 1
ATOM 809 C CA . ALA A 1 114 ? -25.671 20.912 -17.999 1.00 14.76 108 ALA A CA 1
ATOM 810 C C . ALA A 1 114 ? -26.437 19.656 -17.606 1.00 14.23 108 ALA A C 1
ATOM 811 O O . ALA A 1 114 ? -27.436 19.307 -18.239 1.00 16.86 108 ALA A O 1
ATOM 813 N N . ALA A 1 115 ? -25.987 18.972 -16.553 1.00 16.51 109 ALA A N 1
ATOM 814 C CA . ALA A 1 115 ? -26.697 17.801 -16.056 1.00 15.82 109 ALA A CA 1
ATOM 815 C C . ALA A 1 115 ? -27.915 18.206 -15.232 1.00 15.73 109 ALA A C 1
ATOM 816 O O . ALA A 1 115 ? -28.981 17.581 -15.336 1.00 17.10 109 ALA A O 1
ATOM 818 N N . GLY A 1 116 ? -27.772 19.254 -14.411 1.00 15.55 110 GLY A N 1
ATOM 819 C CA . GLY A 1 116 ? -28.892 19.725 -13.616 1.00 16.36 110 GLY A CA 1
ATOM 820 C C . GLY A 1 116 ? -30.071 20.159 -14.463 1.00 17.29 110 GLY A C 1
ATOM 821 O O . GLY A 1 116 ? -31.222 20.022 -14.045 1.00 18.61 110 GLY A O 1
ATOM 822 N N . ALA A 1 117 ? -29.803 20.652 -15.676 1.00 17.10 111 ALA A N 1
ATOM 823 C CA . ALA A 1 117 ? -30.859 21.107 -16.570 1.00 19.20 111 ALA A CA 1
ATOM 824 C C . ALA A 1 117 ? -31.763 19.978 -17.044 1.00 23.15 111 ALA A C 1
ATOM 825 O O . ALA A 1 117 ? -32.835 20.256 -17.587 1.00 29.35 111 ALA A O 1
ATOM 827 N N . LYS A 1 118 ? -31.364 18.721 -16.854 1.00 20.94 112 LYS A N 1
ATOM 828 C CA . LYS A 1 118 ? -32.202 17.585 -17.212 1.00 22.73 112 LYS A CA 1
ATOM 829 C C . LYS A 1 118 ? -32.693 16.829 -15.985 1.00 24.10 112 LYS A C 1
ATOM 830 O O . LYS A 1 118 ? -33.225 15.721 -16.122 1.00 29.23 112 LYS A O 1
ATOM 836 N N . TYR A 1 119 ? -32.579 17.422 -14.796 1.00 21.97 113 TYR A N 1
ATOM 837 C CA . TYR A 1 119 ? -32.943 16.764 -13.548 1.00 24.18 113 TYR A CA 1
ATOM 838 C C . TYR A 1 119 ? -33.919 17.637 -12.775 1.00 27.38 113 TYR A C 1
ATOM 839 O O . TYR A 1 119 ? -33.629 18.807 -12.507 1.00 23.73 113 TYR A O 1
ATOM 848 N N . ASP A 1 120 ? -35.060 17.055 -12.390 1.00 25.12 114 ASP A N 1
ATOM 849 C CA . ASP A 1 120 ? -36.100 17.777 -11.652 1.00 31.66 114 ASP A CA 1
ATOM 850 C C . ASP A 1 120 ? -35.856 17.638 -10.147 1.00 30.00 114 ASP A C 1
ATOM 851 O O . ASP A 1 120 ? -36.620 17.022 -9.403 1.00 35.49 114 ASP A O 1
ATOM 856 N N . GLY A 1 121 ? -34.756 18.235 -9.705 1.00 29.35 115 GLY A N 1
ATOM 857 C CA . GLY A 1 121 ? -34.371 18.178 -8.307 1.00 25.25 115 GLY A CA 1
ATOM 858 C C . GLY A 1 121 ? -33.168 19.065 -8.082 1.00 25.50 115 GLY A C 1
ATOM 859 O O . GLY A 1 121 ? -32.642 19.677 -9.012 1.00 24.23 115 GLY A O 1
ATOM 860 N N . ASP A 1 122 ? -32.734 19.122 -6.822 1.00 27.30 116 ASP A N 1
ATOM 861 C CA . ASP A 1 122 ? -31.569 19.920 -6.464 1.00 25.17 116 ASP A CA 1
ATOM 862 C C . ASP A 1 122 ? -30.328 19.337 -7.130 1.00 19.86 116 ASP A C 1
ATOM 863 O O . ASP A 1 122 ? -30.086 18.130 -7.053 1.00 22.95 116 ASP A O 1
ATOM 868 N N . ALA A 1 123 ? -29.544 20.190 -7.798 1.00 19.26 117 ALA A N 1
ATOM 869 C CA . ALA A 1 123 ? -28.338 19.701 -8.459 1.00 19.05 117 ALA A CA 1
ATOM 870 C C . ALA A 1 123 ? -27.358 19.076 -7.473 1.00 18.87 117 ALA A C 1
ATOM 871 O O . ALA A 1 123 ? -26.489 18.304 -7.887 1.00 16.24 117 ALA A O 1
ATOM 873 N N . TRP A 1 124 ? -27.475 19.396 -6.179 1.00 20.74 118 TRP A N 1
ATOM 874 C CA . TRP A 1 124 ? -26.613 18.765 -5.185 1.00 18.44 118 TRP A CA 1
ATOM 875 C C . TRP A 1 124 ? -26.810 17.250 -5.145 1.00 18.05 118 TRP A C 1
ATOM 876 O O . TRP A 1 124 ? -25.885 16.519 -4.780 1.00 24.40 118 TRP A O 1
ATOM 887 N N . ASP A 1 125 ? -27.990 16.760 -5.543 1.00 19.16 119 ASP A N 1
ATOM 888 C CA . ASP A 1 125 ? -28.213 15.316 -5.631 1.00 20.01 119 ASP A CA 1
ATOM 889 C C . ASP A 1 125 ? -27.301 14.661 -6.664 1.00 23.20 119 ASP A C 1
ATOM 890 O O . ASP A 1 125 ? -26.935 13.484 -6.522 1.00 20.39 119 ASP A O 1
ATOM 895 N N . ILE A 1 126 ? -26.977 15.384 -7.738 1.00 20.68 120 ILE A N 1
ATOM 896 C CA . ILE A 1 126 ? -26.023 14.880 -8.719 1.00 17.76 120 ILE A CA 1
ATOM 897 C C . ILE A 1 126 ? -24.620 14.872 -8.134 1.00 16.46 120 ILE A C 1
ATOM 898 O O . ILE A 1 126 ? -23.866 13.907 -8.307 1.00 19.17 120 ILE A O 1
ATOM 903 N N . VAL A 1 127 ? -24.245 15.948 -7.438 1.00 18.60 121 VAL A N 1
ATOM 904 C CA . VAL A 1 127 ? -22.896 16.043 -6.880 1.00 18.86 121 VAL A CA 1
ATOM 905 C C . VAL A 1 127 ? -22.651 14.918 -5.882 1.00 17.99 121 VAL A C 1
ATOM 906 O O . VAL A 1 127 ? -21.571 14.314 -5.864 1.00 19.10 121 VAL A O 1
ATOM 910 N N . THR A 1 128 ? -23.647 14.605 -5.046 1.00 18.47 122 THR A N 1
ATOM 911 C CA . THR A 1 128 ? -23.499 13.569 -4.027 1.00 20.97 122 THR A CA 1
ATOM 912 C C . THR A 1 128 ? -23.747 12.165 -4.554 1.00 22.38 122 THR A C 1
ATOM 913 O O . THR A 1 128 ? -23.768 11.225 -3.752 1.00 27.81 122 THR A O 1
ATOM 917 N N . LYS A 1 129 ? -23.933 12.011 -5.863 1.00 23.08 123 LYS A N 1
ATOM 918 C CA . LYS A 1 129 ? -24.146 10.743 -6.556 1.00 26.53 123 LYS A CA 1
ATOM 919 C C . LYS A 1 129 ? -25.460 10.078 -6.176 1.00 30.58 123 LYS A C 1
ATOM 920 O O . LYS A 1 129 ? -25.664 8.899 -6.501 1.00 33.37 123 LYS A O 1
ATOM 926 N N . LYS A 1 130 ? -26.373 10.804 -5.523 1.00 25.17 124 LYS A N 1
ATOM 927 C CA . LYS A 1 130 ? -27.706 10.269 -5.273 1.00 27.26 124 LYS A CA 1
ATOM 928 C C . LYS A 1 130 ? -28.474 10.098 -6.574 1.00 32.26 124 LYS A C 1
ATOM 929 O O . LYS A 1 130 ? -29.205 9.116 -6.748 1.00 37.38 124 LYS A O 1
ATOM 932 N N . HIS A 1 131 ? -28.292 11.021 -7.515 1.00 24.46 125 HIS A N 1
ATOM 933 C CA . HIS A 1 131 ? -28.906 10.922 -8.833 1.00 31.35 125 HIS A CA 1
ATOM 934 C C . HIS A 1 131 ? -27.818 10.754 -9.883 1.00 30.18 125 HIS A C 1
ATOM 935 O O . HIS A 1 131 ? -26.922 11.599 -9.996 1.00 26.21 125 HIS A O 1
ATOM 942 N N . GLN A 1 132 ? -27.907 9.672 -10.652 1.00 26.32 126 GLN A N 1
ATOM 943 C CA . GLN A 1 132 ? -27.036 9.498 -11.804 1.00 24.18 126 GLN A CA 1
ATOM 944 C C . GLN A 1 132 ? -27.644 10.224 -12.997 1.00 23.77 126 GLN A C 1
ATOM 945 O O . GLN A 1 132 ? -28.784 9.925 -13.373 1.00 29.09 126 GLN A O 1
ATOM 947 N N . PRO A 1 133 ? -26.942 11.174 -13.606 1.00 22.54 127 PRO A N 1
ATOM 948 C CA . PRO A 1 133 ? -27.510 11.862 -14.772 1.00 18.78 127 PRO A CA 1
ATOM 949 C C . PRO A 1 133 ? -27.851 10.877 -15.881 1.00 22.95 127 PRO A C 1
ATOM 950 O O . PRO A 1 133 ? -27.067 9.982 -16.213 1.00 22.89 127 PRO A O 1
ATOM 954 N N . LYS A 1 134 ? -29.043 11.041 -16.449 1.00 22.31 128 LYS A N 1
ATOM 955 C CA . LYS A 1 134 ? -29.459 10.242 -17.589 1.00 21.73 128 LYS A CA 1
ATOM 956 C C . LYS A 1 134 ? -29.429 11.030 -18.886 1.00 21.90 128 LYS A C 1
ATOM 957 O O . LYS A 1 134 ? -29.657 10.449 -19.954 1.00 23.08 128 LYS A O 1
ATOM 961 N N . ASP A 1 135 ? -29.146 12.324 -18.814 1.00 22.16 129 ASP A N 1
ATOM 962 C CA . ASP A 1 135 ? -29.109 13.218 -19.962 1.00 19.35 129 ASP A CA 1
ATOM 963 C C . ASP A 1 135 ? -28.448 14.503 -19.477 1.00 20.85 129 ASP A C 1
ATOM 964 O O . ASP A 1 135 ? -28.290 14.720 -18.270 1.00 20.19 129 ASP A O 1
ATOM 969 N N . ALA A 1 136 ? -28.042 15.342 -20.429 1.00 21.43 130 ALA A N 1
ATOM 970 C CA . ALA A 1 136 ? -27.421 16.624 -20.123 1.00 17.81 130 ALA A CA 1
ATOM 971 C C . ALA A 1 136 ? -27.472 17.503 -21.363 1.00 16.31 130 ALA A C 1
ATOM 972 O O . ALA A 1 136 ? -27.512 17.009 -22.493 1.00 19.07 130 ALA A O 1
ATOM 974 N N . LEU A 1 137 ? -27.503 18.808 -21.138 1.00 15.70 131 LEU A N 1
ATOM 975 C CA . LEU A 1 137 ? -27.310 19.742 -22.231 1.00 17.17 131 LEU A CA 1
ATOM 976 C C . LEU A 1 137 ? -25.870 19.663 -22.737 1.00 14.99 131 LEU A C 1
ATOM 977 O O . LEU A 1 137 ? -24.945 19.430 -21.954 1.00 14.92 131 LEU A O 1
ATOM 982 N N . PRO A 1 138 ? -25.657 19.886 -24.036 1.00 17.36 132 PRO A N 1
ATOM 983 C CA . PRO A 1 138 ? -24.289 19.948 -24.566 1.00 13.09 132 PRO A CA 1
ATOM 984 C C . PRO A 1 138 ? -23.612 21.255 -24.199 1.00 12.88 132 PRO A C 1
ATOM 985 O O . PRO A 1 138 ? -24.266 22.276 -23.956 1.00 15.57 132 PRO A O 1
ATOM 989 N N . PHE A 1 139 ? -22.280 21.224 -24.154 1.00 11.46 133 PHE A N 1
ATOM 990 C CA . PHE A 1 139 ? -21.559 22.455 -23.860 1.00 14.27 133 PHE A CA 1
ATOM 991 C C . PHE A 1 139 ? -20.152 22.373 -24.438 1.00 14.09 133 PHE A C 1
ATOM 992 O O . PHE A 1 139 ? -19.668 21.296 -24.789 1.00 13.27 133 PHE A O 1
ATOM 1000 N N . GLY A 1 140 ? -19.506 23.540 -24.533 1.00 12.53 134 GLY A N 1
ATOM 1001 C CA . GLY A 1 140 ? -18.105 23.635 -24.906 1.00 13.25 134 GLY A CA 1
ATOM 1002 C C . GLY A 1 140 ? -17.389 24.634 -24.017 1.00 10.24 134 GLY A C 1
ATOM 1003 O O . GLY A 1 140 ? -18.009 25.263 -23.154 1.00 12.05 134 GLY A O 1
ATOM 1004 N N . THR A 1 141 ? -16.066 24.753 -24.203 1.00 11.10 135 THR A N 1
ATOM 1005 C CA . THR A 1 141 ? -15.281 25.628 -23.329 1.00 11.79 135 THR A CA 1
ATOM 1006 C C . THR A 1 141 ? -14.276 26.454 -24.115 1.00 13.61 135 THR A C 1
ATOM 1007 O O . THR A 1 141 ? -13.859 26.096 -25.217 1.00 12.25 135 THR A O 1
ATOM 1011 N N . VAL A 1 142 ? -13.912 27.587 -23.516 1.00 12.90 136 VAL A N 1
ATOM 1012 C CA . VAL A 1 142 ? -12.718 28.354 -23.868 1.00 12.85 136 VAL A CA 1
ATOM 1013 C C . VAL A 1 142 ? -11.883 28.440 -22.593 1.00 10.27 136 VAL A C 1
ATOM 1014 O O . VAL A 1 142 ? -12.295 29.081 -21.613 1.00 11.58 136 VAL A O 1
ATOM 1018 N N . LEU A 1 143 ? -10.734 27.761 -22.580 1.00 10.26 137 LEU A N 1
ATOM 1019 C CA . LEU A 1 143 ? -9.960 27.585 -21.349 1.00 10.43 137 LEU A CA 1
ATOM 1020 C C . LEU A 1 143 ? -9.076 28.801 -21.086 1.00 11.54 137 LEU A C 1
ATOM 1021 O O . LEU A 1 143 ? -8.346 29.248 -21.975 1.00 13.80 137 LEU A O 1
ATOM 1026 N N . THR A 1 144 ? -9.114 29.322 -19.853 1.00 9.30 138 THR A N 1
ATOM 1027 C CA . THR A 1 144 ? -8.316 30.503 -19.524 1.00 8.88 138 THR A CA 1
ATOM 1028 C C . THR A 1 144 ? -7.256 30.259 -18.450 1.00 10.73 138 THR A C 1
ATOM 1029 O O . THR A 1 144 ? -6.564 31.205 -18.055 1.00 11.54 138 THR A O 1
ATOM 1033 N N . LEU A 1 145 ? -7.066 29.015 -18.003 1.00 11.27 139 LEU A N 1
ATOM 1034 C CA . LEU A 1 145 ? -6.076 28.692 -16.983 1.00 10.79 139 LEU A CA 1
ATOM 1035 C C . LEU A 1 145 ? -5.574 27.281 -17.269 1.00 8.88 139 LEU A C 1
ATOM 1036 O O . LEU A 1 145 ? -6.385 26.369 -17.460 1.00 11.96 139 LEU A O 1
ATOM 1041 N N . ALA A 1 146 ? -4.261 27.099 -17.325 1.00 9.25 140 ALA A N 1
ATOM 1042 C CA . ALA A 1 146 ? -3.693 25.788 -17.629 1.00 10.63 140 ALA A CA 1
ATOM 1043 C C . ALA A 1 146 ? -3.391 25.036 -16.335 1.00 11.97 140 ALA A C 1
ATOM 1044 O O . ALA A 1 146 ? -2.581 25.511 -15.532 1.00 12.50 140 ALA A O 1
ATOM 1046 N N . ALA A 1 147 ? -4.003 23.855 -16.119 1.00 11.61 141 ALA A N 1
ATOM 1047 C CA . ALA A 1 147 ? -5.052 23.195 -16.902 1.00 11.12 141 ALA A CA 1
ATOM 1048 C C . ALA A 1 147 ? -5.558 22.035 -16.037 1.00 16.09 141 ALA A C 1
ATOM 1049 O O . ALA A 1 147 ? -4.834 21.058 -15.864 1.00 17.90 141 ALA A O 1
ATOM 1051 N N . THR A 1 148 ? -6.794 22.097 -15.537 1.00 10.63 142 THR A N 1
ATOM 1052 C CA . THR A 1 148 ? -7.232 21.044 -14.618 1.00 11.32 142 THR A CA 1
ATOM 1053 C C . THR A 1 148 ? -7.527 19.728 -15.319 1.00 8.78 142 THR A C 1
ATOM 1054 O O . THR A 1 148 ? -7.532 18.686 -14.654 1.00 11.72 142 THR A O 1
ATOM 1058 N N . GLY A 1 149 ? -7.797 19.752 -16.626 1.00 11.78 143 GLY A N 1
ATOM 1059 C CA . GLY A 1 149 ? -8.327 18.601 -17.320 1.00 11.00 143 GLY A CA 1
ATOM 1060 C C . GLY A 1 149 ? -9.835 18.621 -17.477 1.00 10.69 143 GLY A C 1
ATOM 1061 O O . GLY A 1 149 ? -10.371 17.858 -18.295 1.00 12.08 143 GLY A O 1
ATOM 1062 N N . SER A 1 150 ? -10.524 19.487 -16.731 1.00 11.15 144 SER A N 1
ATOM 1063 C CA . SER A 1 150 ? -11.970 19.576 -16.863 1.00 9.38 144 SER A CA 1
ATOM 1064 C C . SER A 1 150 ? -12.380 19.892 -18.295 1.00 9.86 144 SER A C 1
ATOM 1065 O O . SER A 1 150 ? -13.429 19.422 -18.760 1.00 11.76 144 SER A O 1
ATOM 1068 N N . GLU A 1 151 ? -11.551 20.665 -19.007 1.00 9.89 145 GLU A N 1
ATOM 1069 C CA . GLU A 1 151 ? -11.777 21.014 -20.401 1.00 10.93 145 GLU A CA 1
ATOM 1070 C C . GLU A 1 151 ? -11.793 19.807 -21.333 1.00 10.61 145 GLU A C 1
ATOM 1071 O O . GLU A 1 151 ? -12.145 19.964 -22.507 1.00 11.87 145 GLU A O 1
ATOM 1077 N N . MET A 1 152 ? -11.421 18.620 -20.858 1.00 11.61 146 MET A N 1
ATOM 1078 C CA . MET A 1 152 ? -11.496 17.439 -21.718 1.00 10.95 146 MET A CA 1
ATOM 1079 C C . MET A 1 152 ? -11.772 16.169 -20.923 1.00 11.61 146 MET A C 1
ATOM 1080 O O . MET A 1 152 ? -11.443 15.068 -21.380 1.00 14.88 146 MET A O 1
ATOM 1085 N N . ASN A 1 153 ? -12.403 16.287 -19.758 1.00 12.37 147 ASN A N 1
ATOM 1086 C CA . ASN A 1 153 ? -12.756 15.090 -19.006 1.00 12.44 147 ASN A CA 1
ATOM 1087 C C . ASN A 1 153 ? -14.215 15.172 -18.557 1.00 13.31 147 ASN A C 1
ATOM 1088 O O . ASN A 1 153 ? -14.938 16.126 -18.872 1.00 12.82 147 ASN A O 1
ATOM 1093 N N . SER A 1 154 ? -14.656 14.147 -17.825 1.00 11.92 148 SER A N 1
ATOM 1094 C CA . SER A 1 154 ? -16.075 13.984 -17.541 1.00 11.49 148 SER A CA 1
ATOM 1095 C C . SER A 1 154 ? -16.426 14.303 -16.094 1.00 12.10 148 SER A C 1
ATOM 1096 O O . SER A 1 154 ? -17.538 13.996 -15.664 1.00 13.92 148 SER A O 1
ATOM 1099 N N . GLY A 1 155 ? -15.520 14.936 -15.344 1.00 11.10 149 GLY A N 1
ATOM 1100 C CA . GLY A 1 155 ? -15.727 15.154 -13.921 1.00 14.00 149 GLY A CA 1
ATOM 1101 C C . GLY A 1 155 ? -15.954 16.596 -13.518 1.00 13.20 149 GLY A C 1
ATOM 1102 O O . GLY A 1 155 ? -15.650 17.525 -14.276 1.00 12.25 149 GLY A O 1
ATOM 1103 N N . SER A 1 156 ? -16.450 16.792 -12.297 1.00 10.06 150 SER A N 1
ATOM 1104 C CA . SER A 1 156 ? -16.863 18.113 -11.840 1.00 13.65 150 SER A CA 1
ATOM 1105 C C . SER A 1 156 ? -16.854 18.104 -10.321 1.00 13.91 150 SER A C 1
ATOM 1106 O O . SER A 1 156 ? -17.376 17.166 -9.720 1.00 14.17 150 SER A O 1
ATOM 1109 N N . VAL A 1 157 ? -16.269 19.129 -9.703 1.00 10.02 151 VAL A N 1
ATOM 1110 C CA . VAL A 1 157 ? -16.099 19.157 -8.247 1.00 10.76 151 VAL A CA 1
ATOM 1111 C C . VAL A 1 157 ? -16.807 20.398 -7.706 1.00 12.88 151 VAL A C 1
ATOM 1112 O O . VAL A 1 157 ? -16.431 21.529 -8.037 1.00 15.22 151 VAL A O 1
ATOM 1116 N N . ILE A 1 158 ? -17.844 20.185 -6.890 1.00 12.51 152 ILE A N 1
ATOM 1117 C CA . ILE A 1 158 ? -18.764 21.243 -6.486 1.00 10.96 152 ILE A CA 1
ATOM 1118 C C . ILE A 1 158 ? -18.801 21.332 -4.967 1.00 14.87 152 ILE A C 1
ATOM 1119 O O . ILE A 1 158 ? -18.801 20.307 -4.279 1.00 14.73 152 ILE A O 1
ATOM 1124 N N . THR A 1 159 ? -18.862 22.563 -4.459 1.00 12.68 153 THR A N 1
ATOM 1125 C CA . THR A 1 159 ? -18.912 22.864 -3.033 1.00 13.31 153 THR A CA 1
ATOM 1126 C C . THR A 1 159 ? -20.334 23.218 -2.621 1.00 16.22 153 THR A C 1
ATOM 1127 O O . THR A 1 159 ? -21.031 23.962 -3.319 1.00 16.61 153 THR A O 1
ATOM 1131 N N . ASN A 1 160 ? -20.763 22.666 -1.492 1.00 15.58 154 ASN A N 1
ATOM 1132 C CA . ASN A 1 160 ? -21.952 23.126 -0.784 1.00 16.22 154 ASN A CA 1
ATOM 1133 C C . ASN A 1 160 ? -21.433 23.965 0.374 1.00 16.53 154 ASN A C 1
ATOM 1134 O O . ASN A 1 160 ? -20.898 23.428 1.348 1.00 17.26 154 ASN A O 1
ATOM 1139 N N . TRP A 1 161 ? -21.532 25.290 0.233 1.00 18.38 155 TRP A N 1
ATOM 1140 C CA . TRP A 1 161 ? -20.978 26.170 1.249 1.00 20.73 155 TRP A CA 1
ATOM 1141 C C . TRP A 1 161 ? -21.816 26.169 2.525 1.00 22.93 155 TRP A C 1
ATOM 1142 O O . TRP A 1 161 ? -21.296 26.504 3.593 1.00 26.53 155 TRP A O 1
ATOM 1153 N N . GLU A 1 162 ? -23.092 25.782 2.446 1.00 19.50 156 GLU A N 1
ATOM 1154 C CA . GLU A 1 162 ? -23.922 25.725 3.648 1.00 21.33 156 GLU A CA 1
ATOM 1155 C C . GLU A 1 162 ? -23.535 24.546 4.531 1.00 25.01 156 GLU A C 1
ATOM 1156 O O . GLU A 1 162 ? -23.369 24.699 5.749 1.00 26.32 156 GLU A O 1
ATOM 1159 N N . THR A 1 163 ? -23.350 23.370 3.929 1.00 22.00 157 THR A N 1
ATOM 1160 C CA . THR A 1 163 ? -22.978 22.168 4.667 1.00 22.62 157 THR A CA 1
ATOM 1161 C C . THR A 1 163 ? -21.469 21.994 4.811 1.00 24.30 157 THR A C 1
ATOM 1162 O O . THR A 1 163 ? -21.034 21.085 5.532 1.00 23.51 157 THR A O 1
ATOM 1166 N N . LYS A 1 164 ? -20.674 22.841 4.156 1.00 23.84 158 LYS A N 1
ATOM 1167 C CA . LYS A 1 164 ? -19.213 22.734 4.126 1.00 17.70 158 LYS A CA 1
ATOM 1168 C C . LYS A 1 164 ? -18.773 21.349 3.650 1.00 20.22 158 LYS A C 1
ATOM 1169 O O . LYS A 1 164 ? -18.102 20.593 4.353 1.00 20.55 158 LYS A O 1
ATOM 1175 N N . GLU A 1 165 ? -19.170 21.039 2.419 1.00 18.35 159 GLU A N 1
ATOM 1176 C CA . GLU A 1 165 ? -18.824 19.805 1.724 1.00 15.15 159 GLU A CA 1
ATOM 1177 C C . GLU A 1 165 ? -18.344 20.147 0.322 1.00 17.39 159 GLU A C 1
ATOM 1178 O O . GLU A 1 165 ? -18.823 21.102 -0.289 1.00 16.72 159 GLU A O 1
ATOM 1184 N N . LYS A 1 166 ? -17.393 19.363 -0.185 1.00 14.56 160 LYS A N 1
ATOM 1185 C CA . LYS A 1 166 ? -16.928 19.524 -1.560 1.00 15.21 160 LYS A CA 1
ATOM 1186 C C . LYS A 1 166 ? -16.696 18.135 -2.137 1.00 16.54 160 LYS A C 1
ATOM 1187 O O . LYS A 1 166 ? -15.883 17.373 -1.598 1.00 15.54 160 LYS A O 1
ATOM 1193 N N . TYR A 1 167 ? -17.432 17.793 -3.203 1.00 15.11 161 TYR A N 1
ATOM 1194 C CA . TYR A 1 167 ? -17.399 16.448 -3.777 1.00 13.28 161 TYR A CA 1
ATOM 1195 C C . TYR A 1 167 ? -17.215 16.507 -5.285 1.00 14.58 161 TYR A C 1
ATOM 1196 O O . TYR A 1 167 ? -17.717 17.413 -5.959 1.00 15.17 161 TYR A O 1
ATOM 1205 N N . GLY A 1 168 ? -16.517 15.502 -5.811 1.00 15.32 162 GLY A N 1
ATOM 1206 C CA . GLY A 1 168 ? -16.416 15.291 -7.240 1.00 12.60 162 GLY A CA 1
ATOM 1207 C C . GLY A 1 168 ? -17.442 14.265 -7.687 1.00 14.65 162 GLY A C 1
ATOM 1208 O O . GLY A 1 168 ? -17.793 13.346 -6.950 1.00 15.30 162 GLY A O 1
ATOM 1209 N N . TRP A 1 169 ? -17.957 14.463 -8.893 1.00 13.45 163 TRP A N 1
ATOM 1210 C CA . TRP A 1 169 ? -18.869 13.526 -9.533 1.00 12.51 163 TRP A CA 1
ATOM 1211 C C . TRP A 1 169 ? -18.519 13.528 -11.015 1.00 16.16 163 TRP A C 1
ATOM 1212 O O . TRP A 1 169 ? -17.819 14.419 -11.491 1.00 13.78 163 TRP A O 1
ATOM 1223 N N . GLY A 1 170 ? -18.990 12.522 -11.747 1.00 14.51 164 GLY A N 1
ATOM 1224 C CA . GLY A 1 170 ? -18.720 12.477 -13.172 1.00 13.77 164 GLY A CA 1
ATOM 1225 C C . GLY A 1 170 ? -19.778 11.722 -13.948 1.00 15.53 164 GLY A C 1
ATOM 1226 O O . GLY A 1 170 ? -20.590 10.973 -13.389 1.00 19.83 164 GLY A O 1
ATOM 1227 N N . SER A 1 171 ? -19.755 11.932 -15.257 1.00 12.93 165 SER A N 1
ATOM 1228 C CA . SER A 1 171 ? -20.671 11.267 -16.173 1.00 17.01 165 SER A CA 1
ATOM 1229 C C . SER A 1 171 ? -20.159 11.428 -17.594 1.00 14.36 165 SER A C 1
ATOM 1230 O O . SER A 1 171 ? -19.815 12.548 -17.983 1.00 15.46 165 SER A O 1
ATOM 1233 N N . PRO A 1 172 ? -20.149 10.376 -18.420 1.00 15.54 166 PRO A N 1
ATOM 1234 C CA . PRO A 1 172 ? -19.728 10.570 -19.817 1.00 15.82 166 PRO A CA 1
ATOM 1235 C C . PRO A 1 172 ? -20.610 11.538 -20.555 1.00 17.43 166 PRO A C 1
ATOM 1236 O O . PRO A 1 172 ? -20.209 12.046 -21.612 1.00 21.75 166 PRO A O 1
ATOM 1240 N N . LEU A 1 173 ? -21.801 11.817 -20.032 1.00 15.50 167 LEU A N 1
ATOM 1241 C CA . LEU A 1 173 ? -22.677 12.794 -20.661 1.00 16.60 167 LEU A CA 1
ATOM 1242 C C . LEU A 1 173 ? -22.194 14.229 -20.501 1.00 16.48 167 LEU A C 1
ATOM 1243 O O . LEU A 1 173 ? -22.756 15.111 -21.157 1.00 16.70 167 LEU A O 1
ATOM 1248 N N . VAL A 1 174 ? -21.188 14.501 -19.661 1.00 15.26 168 VAL A N 1
ATOM 1249 C CA . VAL A 1 174 ? -20.730 15.879 -19.509 1.00 12.51 168 VAL A CA 1
ATOM 1250 C C . VAL A 1 174 ? -19.261 16.055 -19.909 1.00 13.20 168 VAL A C 1
ATOM 1251 O O . VAL A 1 174 ? -18.613 17.004 -19.467 1.00 12.78 168 VAL A O 1
ATOM 1255 N N . PHE A 1 175 ? -18.730 15.180 -20.767 1.00 14.34 169 PHE A N 1
ATOM 1256 C CA . PHE A 1 175 ? -17.538 15.554 -21.524 1.00 14.48 169 PHE A CA 1
ATOM 1257 C C . PHE A 1 175 ? -17.850 16.807 -22.338 1.00 11.01 169 PHE A C 1
ATOM 1258 O O . PHE A 1 175 ? -18.892 16.851 -23.009 1.00 13.27 169 PHE A O 1
ATOM 1266 N N . PRO A 1 176 ? -16.971 17.813 -22.355 1.00 11.42 170 PRO A N 1
ATOM 1267 C CA . PRO A 1 176 ? -17.174 18.947 -23.267 1.00 12.88 170 PRO A CA 1
ATOM 1268 C C . PRO A 1 176 ? -17.194 18.481 -24.717 1.00 10.81 170 PRO A C 1
ATOM 1269 O O . PRO A 1 176 ? -16.466 17.560 -25.103 1.00 12.00 170 PRO A O 1
ATOM 1273 N N . LYS A 1 177 ? -18.031 19.129 -25.533 1.00 11.56 171 LYS A N 1
ATOM 1274 C CA . LYS A 1 177 ? -18.032 18.813 -26.961 1.00 11.28 171 LYS A CA 1
ATOM 1275 C C . LYS A 1 177 ? -16.742 19.272 -27.622 1.00 12.88 171 LYS A C 1
ATOM 1276 O O . LYS A 1 177 ? -16.157 18.543 -28.432 1.00 13.09 171 LYS A O 1
ATOM 1282 N N . PHE A 1 178 ? -16.302 20.486 -27.303 1.00 12.82 172 PHE A N 1
ATOM 1283 C CA . PHE A 1 178 ? -15.079 21.060 -27.840 1.00 11.89 172 PHE A CA 1
ATOM 1284 C C . PHE A 1 178 ? -14.504 22.014 -26.810 1.00 11.70 172 PHE A C 1
ATOM 1285 O O . PHE A 1 178 ? -15.220 22.540 -25.959 1.00 12.36 172 PHE A O 1
ATOM 1293 N N . SER A 1 179 ? -13.199 22.239 -26.909 1.00 11.34 173 SER A N 1
ATOM 1294 C CA . SER A 1 179 ? -12.508 23.173 -26.036 1.00 10.27 173 SER A CA 1
ATOM 1295 C C . SER A 1 179 ? -11.466 23.923 -26.840 1.00 13.43 173 SER A C 1
ATOM 1296 O O . SER A 1 179 ? -10.660 23.310 -27.549 1.00 13.80 173 SER A O 1
ATOM 1299 N N . ILE A 1 180 ? -11.486 25.242 -26.719 1.00 10.66 174 ILE A N 1
ATOM 1300 C CA . ILE A 1 180 ? -10.559 26.111 -27.432 1.00 11.75 174 ILE A CA 1
ATOM 1301 C C . ILE A 1 180 ? -9.418 26.455 -26.481 1.00 13.18 174 ILE A C 1
ATOM 1302 O O . ILE A 1 180 ? -9.650 26.945 -25.366 1.00 12.26 174 ILE A O 1
ATOM 1307 N N . LEU A 1 181 ? -8.188 26.155 -26.909 1.00 12.59 175 LEU A N 1
ATOM 1308 C CA . LEU A 1 181 ? -6.985 26.233 -26.077 1.00 10.80 175 LEU A CA 1
ATOM 1309 C C . LEU A 1 181 ? -5.999 27.207 -26.714 1.00 11.33 175 LEU A C 1
ATOM 1310 O O . LEU A 1 181 ? -5.217 26.820 -27.586 1.00 13.67 175 LEU A O 1
ATOM 1315 N N . ASP A 1 182 ? -6.000 28.457 -26.257 1.00 11.59 176 ASP A N 1
ATOM 1316 C CA . ASP A 1 182 ? -5.124 29.499 -26.779 1.00 12.65 176 ASP A CA 1
ATOM 1317 C C . ASP A 1 182 ? -4.199 29.957 -25.660 1.00 16.23 176 ASP A C 1
ATOM 1318 O O . ASP A 1 182 ? -4.689 30.473 -24.640 1.00 13.59 176 ASP A O 1
ATOM 1323 N N . PRO A 1 183 ? -2.877 29.800 -25.782 1.00 13.87 177 PRO A N 1
ATOM 1324 C CA . PRO A 1 183 ? -1.992 30.268 -24.700 1.00 14.57 177 PRO A CA 1
ATOM 1325 C C . PRO A 1 183 ? -2.220 31.716 -24.329 1.00 13.55 177 PRO A C 1
ATOM 1326 O O . PRO A 1 183 ? -2.073 32.059 -23.152 1.00 15.68 177 PRO A O 1
ATOM 1330 N N . VAL A 1 184 ? -2.572 32.578 -25.295 1.00 12.10 178 VAL A N 1
ATOM 1331 C CA . VAL A 1 184 ? -2.834 33.986 -24.991 1.00 13.28 178 VAL A CA 1
ATOM 1332 C C . VAL A 1 184 ? -3.935 34.135 -23.948 1.00 14.22 178 VAL A C 1
ATOM 1333 O O . VAL A 1 184 ? -3.912 35.078 -23.140 1.00 14.97 178 VAL A O 1
ATOM 1337 N N . ASN A 1 185 ? -4.915 33.223 -23.943 1.00 13.94 179 ASN A N 1
ATOM 1338 C CA . ASN A 1 185 ? -6.015 33.360 -22.994 1.00 11.39 179 ASN A CA 1
ATOM 1339 C C . ASN A 1 185 ? -5.608 33.028 -21.569 1.00 12.99 179 ASN A C 1
ATOM 1340 O O . ASN A 1 185 ? -6.427 33.213 -20.656 1.00 13.67 179 ASN A O 1
ATOM 1345 N N . THR A 1 186 ? -4.370 32.573 -21.359 1.00 11.14 180 THR A N 1
ATOM 1346 C CA . THR A 1 186 ? -3.843 32.326 -20.019 1.00 13.07 180 THR A CA 1
ATOM 1347 C C . THR A 1 186 ? -2.844 33.377 -19.576 1.00 12.30 180 THR A C 1
ATOM 1348 O O . THR A 1 186 ? -2.321 33.268 -18.459 1.00 13.54 180 THR A O 1
ATOM 1352 N N . PHE A 1 187 ? -2.563 34.387 -20.411 1.00 12.61 181 PHE A N 1
ATOM 1353 C CA . PHE A 1 187 ? -1.513 35.352 -20.081 1.00 13.66 181 PHE A CA 1
ATOM 1354 C C . PHE A 1 187 ? -1.752 36.022 -18.727 1.00 13.54 181 PHE A C 1
ATOM 1355 O O . PHE A 1 187 ? -0.796 36.279 -17.985 1.00 12.99 181 PHE A O 1
ATOM 1363 N N . THR A 1 188 ? -3.003 36.366 -18.399 1.00 12.33 182 THR A N 1
ATOM 1364 C CA . THR A 1 188 ? -3.226 37.175 -17.202 1.00 12.61 182 THR A CA 1
ATOM 1365 C C . THR A 1 188 ? -3.529 36.340 -15.960 1.00 12.64 182 THR A C 1
ATOM 1366 O O . THR A 1 188 ? -3.853 36.911 -14.912 1.00 13.49 182 THR A O 1
ATOM 1370 N N . VAL A 1 189 ? -3.412 35.016 -16.034 1.00 12.13 183 VAL A N 1
ATOM 1371 C CA . VAL A 1 189 ? -3.534 34.208 -14.822 1.00 11.73 183 VAL A CA 1
ATOM 1372 C C . VAL A 1 189 ? -2.468 34.683 -13.845 1.00 14.58 183 VAL A C 1
ATOM 1373 O O . VAL A 1 189 ? -1.280 34.728 -14.199 1.00 13.45 183 VAL A O 1
ATOM 1377 N N . PRO A 1 190 ? -2.849 35.085 -12.636 1.00 13.33 184 PRO A N 1
ATOM 1378 C CA . PRO A 1 190 ? -1.867 35.600 -11.672 1.00 14.74 184 PRO A CA 1
ATOM 1379 C C . PRO A 1 190 ? -0.881 34.521 -11.251 1.00 13.64 184 PRO A C 1
ATOM 1380 O O . PRO A 1 190 ? -1.078 33.324 -11.476 1.00 13.23 184 PRO A O 1
ATOM 1384 N N . LYS A 1 191 ? 0.203 34.979 -10.621 1.00 15.22 185 LYS A N 1
ATOM 1385 C CA . LYS A 1 191 ? 1.309 34.096 -10.261 1.00 14.66 185 LYS A CA 1
ATOM 1386 C C . LYS A 1 191 ? 0.824 32.900 -9.441 1.00 13.58 185 LYS A C 1
ATOM 1387 O O . LYS A 1 191 ? 1.157 31.744 -9.745 1.00 12.19 185 LYS A O 1
ATOM 1393 N N . ASN A 1 192 ? -0.003 33.152 -8.419 1.00 16.44 186 ASN A N 1
ATOM 1394 C CA . ASN A 1 192 ? -0.409 32.064 -7.532 1.00 12.88 186 ASN A CA 1
ATOM 1395 C C . ASN A 1 192 ? -1.205 30.993 -8.276 1.00 13.20 186 ASN A C 1
ATOM 1396 O O . ASN A 1 192 ? -0.924 29.797 -8.144 1.00 11.90 186 ASN A O 1
ATOM 1401 N N . HIS A 1 193 ? -2.196 31.395 -9.075 1.00 11.77 187 HIS A N 1
ATOM 1402 C CA . HIS A 1 193 ? -2.976 30.399 -9.802 1.00 11.68 187 HIS A CA 1
ATOM 1403 C C . HIS A 1 193 ? -2.209 29.787 -10.966 1.00 11.87 187 HIS A C 1
ATOM 1404 O O . HIS A 1 193 ? -2.535 28.668 -11.375 1.00 12.76 187 HIS A O 1
ATOM 1411 N N . THR A 1 194 ? -1.195 30.482 -11.494 1.00 11.83 188 THR A N 1
ATOM 1412 C CA . THR A 1 194 ? -0.291 29.851 -12.451 1.00 11.15 188 THR A CA 1
ATOM 1413 C C . THR A 1 194 ? 0.456 28.694 -11.800 1.00 13.51 188 THR A C 1
ATOM 1414 O O . THR A 1 194 ? 0.548 27.594 -12.374 1.00 13.82 188 THR A O 1
ATOM 1418 N N . ILE A 1 195 ? 0.971 28.921 -10.584 1.00 11.45 189 ILE A N 1
ATOM 1419 C CA . ILE A 1 195 ? 1.587 27.853 -9.790 1.00 11.98 189 ILE A CA 1
ATOM 1420 C C . ILE A 1 195 ? 0.593 26.730 -9.543 1.00 13.60 189 ILE A C 1
ATOM 1421 O O . ILE A 1 195 ? 0.895 25.557 -9.770 1.00 11.27 189 ILE A O 1
ATOM 1426 N N . TYR A 1 196 ? -0.601 27.071 -9.048 1.00 14.49 190 TYR A N 1
ATOM 1427 C CA . TYR A 1 196 ? -1.592 26.041 -8.746 1.00 11.67 190 TYR A CA 1
ATOM 1428 C C . TYR A 1 196 ? -1.916 25.192 -9.970 1.00 12.71 190 TYR A C 1
ATOM 1429 O O . TYR A 1 196 ? -2.018 23.969 -9.870 1.00 14.40 190 TYR A O 1
ATOM 1438 N N . GLY A 1 197 ? -2.079 25.820 -11.138 1.00 10.37 191 GLY A N 1
ATOM 1439 C CA . GLY A 1 197 ? -2.356 25.045 -12.341 1.00 12.22 191 GLY A CA 1
ATOM 1440 C C . GLY A 1 197 ? -1.278 24.017 -12.631 1.00 12.07 191 GLY A C 1
ATOM 1441 O O . GLY A 1 197 ? -1.572 22.894 -13.045 1.00 12.13 191 GLY A O 1
ATOM 1442 N N . MET A 1 198 ? -0.016 24.383 -12.418 1.00 11.36 192 MET A N 1
ATOM 1443 C CA . MET A 1 198 ? 1.064 23.439 -12.704 1.00 11.32 192 MET A CA 1
ATOM 1444 C C . MET A 1 198 ? 1.172 22.348 -11.641 1.00 13.45 192 MET A C 1
ATOM 1445 O O . MET A 1 198 ? 1.473 21.193 -11.973 1.00 14.66 192 MET A O 1
ATOM 1450 N N . VAL A 1 199 ? 0.912 22.683 -10.372 1.00 13.38 193 VAL A N 1
ATOM 1451 C CA . VAL A 1 199 ? 0.855 21.662 -9.321 1.00 12.89 193 VAL A CA 1
ATOM 1452 C C . VAL A 1 199 ? -0.212 20.635 -9.653 1.00 12.45 193 VAL A C 1
ATOM 1453 O O . VAL A 1 199 ? 0.013 19.419 -9.558 1.00 12.36 193 VAL A O 1
ATOM 1457 N N . ASP A 1 200 ? -1.379 21.112 -10.088 1.00 11.28 194 ASP A N 1
ATOM 1458 C CA . ASP A 1 200 ? -2.471 20.220 -10.449 1.00 11.78 194 ASP A CA 1
ATOM 1459 C C . ASP A 1 200 ? -2.100 19.345 -11.650 1.00 12.24 194 ASP A C 1
ATOM 1460 O O . ASP A 1 200 ? -2.318 18.127 -11.630 1.00 13.49 194 ASP A O 1
ATOM 1465 N N . MET A 1 201 ? -1.532 19.947 -12.705 1.00 10.65 195 MET A N 1
ATOM 1466 C CA . MET A 1 201 ? -1.077 19.169 -13.862 1.00 11.78 195 MET A CA 1
ATOM 1467 C C . MET A 1 201 ? -0.156 18.044 -13.426 1.00 12.13 195 MET A C 1
ATOM 1468 O O . MET A 1 201 ? -0.356 16.875 -13.786 1.00 12.56 195 MET A O 1
ATOM 1473 N N . MET A 1 202 ? 0.869 18.387 -12.644 1.00 12.73 196 MET A N 1
ATOM 1474 C CA . MET A 1 202 ? 1.822 17.377 -12.209 1.00 12.44 196 MET A CA 1
ATOM 1475 C C . MET A 1 202 ? 1.141 16.282 -11.402 1.00 12.95 196 MET A C 1
ATOM 1476 O O . MET A 1 202 ? 1.504 15.109 -11.519 1.00 11.68 196 MET A O 1
ATOM 1481 N N . SER A 1 203 ? 0.135 16.640 -10.593 1.00 10.12 197 SER A N 1
ATOM 1482 C CA A SER A 1 203 ? -0.493 15.640 -9.735 0.63 12.48 197 SER A CA 1
ATOM 1483 C CA B SER A 1 203 ? -0.527 15.662 -9.729 0.37 12.45 197 SER A CA 1
ATOM 1484 C C . SER A 1 203 ? -1.288 14.616 -10.537 1.00 13.27 197 SER A C 1
ATOM 1485 O O . SER A 1 203 ? -1.351 13.441 -10.139 1.00 11.18 197 SER A O 1
ATOM 1490 N N . HIS A 1 204 ? -1.887 15.020 -11.668 1.00 11.56 198 HIS A N 1
ATOM 1491 C CA . HIS A 1 204 ? -2.559 14.027 -12.506 1.00 9.80 198 HIS A CA 1
ATOM 1492 C C . HIS A 1 204 ? -1.560 13.016 -13.050 1.00 10.24 198 HIS A C 1
ATOM 1493 O O . HIS A 1 204 ? -1.876 11.827 -13.187 1.00 12.50 198 HIS A O 1
ATOM 1500 N N . VAL A 1 205 ? -0.357 13.480 -13.394 1.00 10.18 199 VAL A N 1
ATOM 1501 C CA . VAL A 1 205 ? 0.658 12.566 -13.901 1.00 9.88 199 VAL A CA 1
ATOM 1502 C C . VAL A 1 205 ? 1.105 11.607 -12.805 1.00 10.14 199 VAL A C 1
ATOM 1503 O O . VAL A 1 205 ? 1.264 10.410 -13.050 1.00 11.84 199 VAL A O 1
ATOM 1507 N N . PHE A 1 206 ? 1.287 12.104 -11.577 1.00 11.00 200 PHE A N 1
ATOM 1508 C CA . PHE A 1 206 ? 1.621 11.208 -10.470 1.00 10.58 200 PHE A CA 1
ATOM 1509 C C . PHE A 1 206 ? 0.531 10.159 -10.272 1.00 12.47 200 PHE A C 1
ATOM 1510 O O . PHE A 1 206 ? 0.826 8.970 -10.100 1.00 10.94 200 PHE A O 1
ATOM 1518 N N . GLU A 1 207 ? -0.742 10.571 -10.337 1.00 13.77 201 GLU A N 1
ATOM 1519 C CA . GLU A 1 207 ? -1.830 9.620 -10.133 1.00 13.05 201 GLU A CA 1
ATOM 1520 C C . GLU A 1 207 ? -1.765 8.488 -11.147 1.00 10.58 201 GLU A C 1
ATOM 1521 O O . GLU A 1 207 ? -1.922 7.313 -10.788 1.00 13.46 201 GLU A O 1
ATOM 1527 N N . GLN A 1 208 ? -1.524 8.820 -12.417 1.00 12.37 202 GLN A N 1
ATOM 1528 C CA . GLN A 1 208 ? -1.372 7.797 -13.447 1.00 10.85 202 GLN A CA 1
ATOM 1529 C C . GLN A 1 208 ? -0.190 6.888 -13.144 1.00 11.11 202 GLN A C 1
ATOM 1530 O O . GLN A 1 208 ? -0.298 5.659 -13.214 1.00 12.00 202 GLN A O 1
ATOM 1536 N N . TYR A 1 209 ? 0.949 7.490 -12.790 1.00 11.47 203 TYR A N 1
ATOM 1537 C CA . TYR A 1 209 ? 2.186 6.740 -12.589 1.00 10.99 203 TYR A CA 1
ATOM 1538 C C . TYR A 1 209 ? 2.062 5.746 -11.445 1.00 13.22 203 TYR A C 1
ATOM 1539 O O . TYR A 1 209 ? 2.688 4.680 -11.485 1.00 12.59 203 TYR A O 1
ATOM 1548 N N . PHE A 1 210 ? 1.270 6.079 -10.418 1.00 13.12 204 PHE A N 1
ATOM 1549 C CA . PHE A 1 210 ? 1.128 5.222 -9.242 1.00 14.66 204 PHE A CA 1
ATOM 1550 C C . PHE A 1 210 ? 0.171 4.051 -9.455 1.00 14.84 204 PHE A C 1
ATOM 1551 O O . PHE A 1 210 ? 0.110 3.173 -8.581 1.00 14.78 204 PHE A O 1
ATOM 1559 N N . HIS A 1 211 ? -0.575 4.005 -10.567 1.00 12.39 205 HIS A N 1
ATOM 1560 C CA . HIS A 1 211 ? -1.404 2.832 -10.839 1.00 11.87 205 HIS A CA 1
ATOM 1561 C C . HIS A 1 211 ? -0.545 1.571 -10.852 1.00 13.54 205 HIS A C 1
ATOM 1562 O O . HIS A 1 211 ? 0.607 1.589 -11.284 1.00 16.44 205 HIS A O 1
ATOM 1569 N N . HIS A 1 212 ? -1.121 0.456 -10.400 1.00 13.99 206 HIS A N 1
ATOM 1570 C CA . HIS A 1 212 ? -0.400 -0.813 -10.371 1.00 13.55 206 HIS A CA 1
ATOM 1571 C C . HIS A 1 212 ? -0.554 -1.562 -11.692 1.00 15.32 206 HIS A C 1
ATOM 1572 O O . HIS A 1 212 ? -1.674 -1.732 -12.187 1.00 19.66 206 HIS A O 1
ATOM 1579 N N . VAL A 1 213 ? 0.571 -2.040 -12.233 1.00 13.90 207 VAL A N 1
ATOM 1580 C CA . VAL A 1 213 ? 0.648 -2.906 -13.420 1.00 15.97 207 VAL A CA 1
ATOM 1581 C C . VAL A 1 213 ? -0.326 -2.489 -14.524 1.00 17.00 207 VAL A C 1
ATOM 1582 O O . VAL A 1 213 ? -0.979 -3.332 -15.156 1.00 17.01 207 VAL A O 1
ATOM 1586 N N . SER A 1 214 ? -0.399 -1.182 -14.792 1.00 14.95 208 SER A N 1
ATOM 1587 C CA . SER A 1 214 ? -1.231 -0.667 -15.874 1.00 13.64 208 SER A CA 1
ATOM 1588 C C . SER A 1 214 ? -0.568 0.517 -16.576 1.00 14.42 208 SER A C 1
ATOM 1589 O O . SER A 1 214 ? -1.255 1.364 -17.168 1.00 16.71 208 SER A O 1
ATOM 1592 N N . ASN A 1 215 ? 0.762 0.575 -16.545 1.00 12.20 209 ASN A N 1
ATOM 1593 C CA . ASN A 1 215 ? 1.554 1.506 -17.339 1.00 12.23 209 ASN A CA 1
ATOM 1594 C C . ASN A 1 215 ? 2.536 0.708 -18.183 1.00 13.71 209 ASN A C 1
ATOM 1595 O O . ASN A 1 215 ? 3.221 -0.178 -17.661 1.00 15.65 209 ASN A O 1
ATOM 1600 N N . THR A 1 216 ? 2.613 1.017 -19.477 1.00 12.41 210 THR A N 1
ATOM 1601 C CA . THR A 1 216 ? 3.694 0.424 -20.249 1.00 14.37 210 THR A CA 1
ATOM 1602 C C . THR A 1 216 ? 4.992 1.166 -19.957 1.00 12.09 210 THR A C 1
ATOM 1603 O O . THR A 1 216 ? 4.975 2.314 -19.510 1.00 12.31 210 THR A O 1
ATOM 1607 N N . PRO A 1 217 ? 6.137 0.529 -20.183 1.00 13.41 211 PRO A N 1
ATOM 1608 C CA . PRO A 1 217 ? 7.407 1.253 -20.021 1.00 12.47 211 PRO A CA 1
ATOM 1609 C C . PRO A 1 217 ? 7.480 2.532 -20.835 1.00 12.94 211 PRO A C 1
ATOM 1610 O O . PRO A 1 217 ? 8.005 3.537 -20.339 1.00 12.75 211 PRO A O 1
ATOM 1614 N N . TYR A 1 218 ? 6.962 2.541 -22.065 1.00 12.09 212 TYR A N 1
ATOM 1615 C CA . TYR A 1 218 ? 7.028 3.781 -22.828 1.00 13.64 212 TYR A CA 1
ATOM 1616 C C . TYR A 1 218 ? 6.150 4.857 -22.196 1.00 13.73 212 TYR A C 1
ATOM 1617 O O . TYR A 1 218 ? 6.542 6.027 -22.128 1.00 11.82 212 TYR A O 1
ATOM 1626 N N . GLN A 1 219 ? 4.968 4.470 -21.713 1.00 11.99 213 GLN A N 1
ATOM 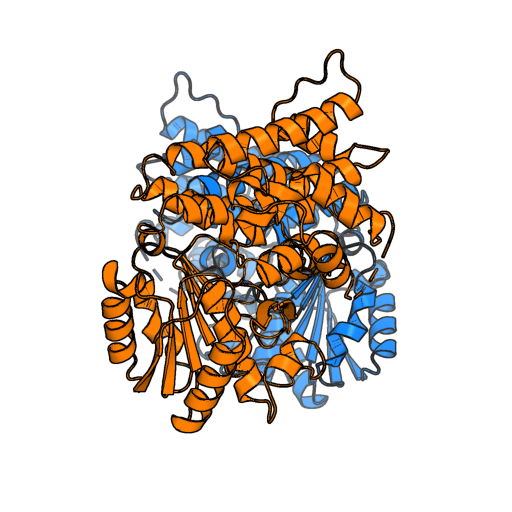1627 C CA . GLN A 1 219 ? 4.092 5.384 -20.987 1.00 12.71 213 GLN A CA 1
ATOM 1628 C C . GLN A 1 219 ? 4.806 6.002 -19.785 1.00 12.09 213 GLN A C 1
ATOM 1629 O O . GLN A 1 219 ? 4.676 7.211 -19.515 1.00 11.20 213 GLN A O 1
ATOM 1635 N N . ASP A 1 220 ? 5.576 5.186 -19.057 1.00 12.61 214 ASP A N 1
ATOM 1636 C CA . ASP A 1 220 ? 6.376 5.707 -17.950 1.00 12.08 214 ASP A CA 1
ATOM 1637 C C . ASP A 1 220 ? 7.348 6.772 -18.442 1.00 12.07 214 ASP A C 1
ATOM 1638 O O . ASP A 1 220 ? 7.500 7.823 -17.815 1.00 11.19 214 ASP A O 1
ATOM 1643 N N . ARG A 1 221 ? 8.032 6.506 -19.565 1.00 11.45 215 ARG A N 1
ATOM 1644 C CA . ARG A 1 221 ? 8.964 7.487 -20.107 1.00 11.50 215 ARG A CA 1
ATOM 1645 C C . ARG A 1 221 ? 8.235 8.774 -20.477 1.00 12.32 215 ARG A C 1
ATOM 1646 O O . ARG A 1 221 ? 8.760 9.874 -20.264 1.00 13.74 215 ARG A O 1
ATOM 1653 N N . MET A 1 222 ? 7.028 8.652 -21.052 1.00 12.57 216 MET A N 1
ATOM 1654 C CA . MET A 1 222 ? 6.238 9.835 -21.396 1.00 10.62 216 MET A CA 1
ATOM 1655 C C . MET A 1 222 ? 5.896 10.654 -20.159 1.00 12.41 216 MET A C 1
ATOM 1656 O O . MET A 1 222 ? 6.004 11.886 -20.169 1.00 13.35 216 MET A O 1
ATOM 1661 N N . CYS A 1 223 ? 5.466 9.982 -19.084 1.00 10.83 217 CYS A N 1
ATOM 1662 C CA . CYS A 1 223 ? 5.123 10.671 -17.838 1.00 10.38 217 CYS A CA 1
ATOM 1663 C C . CYS A 1 223 ? 6.342 11.346 -17.223 1.00 11.95 217 CYS A C 1
ATOM 1664 O O . CYS A 1 223 ? 6.264 12.496 -16.760 1.00 10.49 217 CYS A O 1
ATOM 1667 N N . GLU A 1 224 ? 7.471 10.637 -17.199 1.00 10.96 218 GLU A N 1
ATOM 1668 C CA . GLU A 1 224 ? 8.697 11.197 -16.648 1.00 11.90 218 GLU A CA 1
ATOM 1669 C C . GLU A 1 224 ? 9.138 12.420 -17.437 1.00 12.93 218 GLU A C 1
ATOM 1670 O O . GLU A 1 224 ? 9.498 13.449 -16.842 1.00 13.94 218 GLU A O 1
ATOM 1676 N N . SER A 1 225 ? 9.069 12.349 -18.779 1.00 11.21 219 SER A N 1
ATOM 1677 C CA . SER A 1 225 ? 9.468 13.489 -19.607 1.00 13.33 219 SER A CA 1
ATOM 1678 C C . SER A 1 225 ? 8.553 14.682 -19.380 1.00 13.92 219 SER A C 1
ATOM 1679 O O . SER A 1 225 ? 9.017 15.825 -19.295 1.00 14.04 219 SER A O 1
ATOM 1682 N N . LEU A 1 226 ? 7.251 14.443 -19.272 1.00 11.36 220 LEU A N 1
ATOM 1683 C CA . LEU A 1 226 ? 6.269 15.538 -19.022 1.00 12.26 220 LEU A CA 1
ATOM 1684 C C . LEU A 1 226 ? 6.618 16.245 -17.702 1.00 13.56 220 LEU A C 1
ATOM 1685 O O . LEU A 1 226 ? 6.686 17.453 -17.667 1.00 12.34 220 LEU A O 1
ATOM 1690 N N . LEU A 1 227 ? 6.789 15.453 -16.653 1.00 11.83 221 LEU A N 1
ATOM 1691 C CA . LEU A 1 227 ? 7.132 16.050 -15.368 1.00 11.15 221 LEU A CA 1
ATOM 1692 C C . LEU A 1 227 ? 8.408 16.870 -15.465 1.00 15.00 221 LEU A C 1
ATOM 1693 O O . LEU A 1 227 ? 8.464 18.007 -14.970 1.00 12.87 221 LEU A O 1
ATOM 1698 N N . ARG A 1 228 ? 9.442 16.321 -16.113 1.00 12.46 222 ARG A N 1
ATOM 1699 C CA . ARG A 1 228 ? 10.703 17.056 -16.211 1.00 13.21 222 ARG A CA 1
ATOM 1700 C C . ARG A 1 228 ? 10.505 18.390 -16.915 1.00 14.93 222 ARG A C 1
ATOM 1701 O O . ARG A 1 228 ? 11.101 19.398 -16.520 1.00 13.60 222 ARG A O 1
ATOM 1709 N N . THR A 1 229 ? 9.681 18.410 -17.970 1.00 13.26 223 THR A N 1
ATOM 1710 C CA . THR A 1 229 ? 9.490 19.639 -18.736 1.00 12.74 223 THR A CA 1
ATOM 1711 C C . THR A 1 229 ? 8.720 20.681 -17.936 1.00 12.45 223 THR A C 1
ATOM 1712 O O . THR A 1 229 ? 9.089 21.864 -17.947 1.00 14.42 223 THR A O 1
ATOM 1716 N N . VAL A 1 230 ? 7.686 20.265 -17.193 1.00 12.15 224 VAL A N 1
ATOM 1717 C CA . VAL A 1 230 ? 6.994 21.224 -16.336 1.00 12.26 224 VAL A CA 1
ATOM 1718 C C . VAL A 1 230 ? 7.958 21.775 -15.297 1.00 14.75 224 VAL A C 1
ATOM 1719 O O . VAL A 1 230 ? 7.975 22.980 -15.023 1.00 12.93 224 VAL A O 1
ATOM 1723 N N . ILE A 1 231 ? 8.791 20.903 -14.717 1.00 12.90 225 ILE A N 1
ATOM 1724 C CA . ILE A 1 231 ? 9.740 21.323 -13.687 1.00 13.94 225 ILE A CA 1
ATOM 1725 C C . ILE A 1 231 ? 10.738 22.333 -14.241 1.00 12.31 225 ILE A C 1
ATOM 1726 O O . ILE A 1 231 ? 11.098 23.308 -13.567 1.00 13.44 225 ILE A O 1
ATOM 1731 N N . GLU A 1 232 ? 11.202 22.118 -15.473 1.00 12.94 226 GLU A N 1
ATOM 1732 C CA . GLU A 1 232 ? 12.149 23.046 -16.088 1.00 13.18 226 GLU A CA 1
ATOM 1733 C C . GLU A 1 232 ? 11.485 24.368 -16.461 1.00 14.13 226 GLU A C 1
ATOM 1734 O O . GLU A 1 232 ? 12.124 25.428 -16.394 1.00 15.45 226 GLU A O 1
ATOM 1740 N N . THR A 1 233 ? 10.211 24.316 -16.862 1.00 12.01 227 THR A N 1
ATOM 1741 C CA . THR A 1 233 ? 9.522 25.477 -17.421 1.00 13.62 227 THR A CA 1
ATOM 1742 C C . THR A 1 233 ? 8.940 26.378 -16.331 1.00 14.16 227 THR A C 1
ATOM 1743 O O . THR A 1 233 ? 8.972 27.609 -16.463 1.00 14.58 227 THR A O 1
ATOM 1747 N N . ALA A 1 234 ? 8.416 25.779 -15.254 1.00 13.35 228 ALA A N 1
ATOM 1748 C CA . ALA A 1 234 ? 7.691 26.520 -14.215 1.00 11.99 228 ALA A CA 1
ATOM 1749 C C . ALA A 1 234 ? 8.457 27.700 -13.641 1.00 16.77 228 ALA A C 1
ATOM 1750 O O . ALA A 1 234 ? 7.875 28.795 -13.576 1.00 15.34 228 ALA A O 1
ATOM 1752 N N . PRO A 1 235 ? 9.719 27.574 -13.213 1.00 13.37 229 PRO A N 1
ATOM 1753 C CA . PRO A 1 235 ? 10.412 28.751 -12.652 1.00 15.61 229 PRO A CA 1
ATOM 1754 C C . PRO A 1 235 ? 10.555 29.891 -13.642 1.00 20.93 229 PRO A C 1
ATOM 1755 O O . PRO A 1 235 ? 10.515 31.062 -13.242 1.00 20.28 229 PRO A O 1
ATOM 1759 N N . LYS A 1 236 ? 10.723 29.587 -14.927 1.00 18.94 230 LYS A N 1
ATOM 1760 C CA . LYS A 1 236 ? 10.834 30.653 -15.916 1.00 18.49 230 LYS A CA 1
ATOM 1761 C C . LYS A 1 236 ? 9.505 31.363 -16.102 1.00 19.14 230 LYS A C 1
ATOM 1762 O O . LYS A 1 236 ? 9.456 32.598 -16.177 1.00 19.86 230 LYS A O 1
ATOM 1768 N N . LEU A 1 237 ? 8.415 30.598 -16.149 1.00 15.52 231 LEU A N 1
ATOM 1769 C CA . LEU A 1 237 ? 7.102 31.189 -16.379 1.00 15.70 231 LEU A CA 1
ATOM 1770 C C . LEU A 1 237 ? 6.700 32.105 -15.236 1.00 15.47 231 LEU A C 1
ATOM 1771 O O . LEU A 1 237 ? 6.164 33.195 -15.469 1.00 15.70 231 LEU A O 1
ATOM 1776 N N A ILE A 1 238 ? 6.952 31.677 -13.997 0.45 14.92 232 ILE A N 1
ATOM 1777 N N B ILE A 1 238 ? 6.956 31.693 -13.990 0.55 14.83 232 ILE A N 1
ATOM 1778 C CA A ILE A 1 238 ? 6.530 32.444 -12.828 0.45 17.55 232 ILE A CA 1
ATOM 1779 C CA B ILE A 1 238 ? 6.467 32.479 -12.860 0.55 17.53 232 ILE A CA 1
ATOM 1780 C C A ILE A 1 238 ? 7.089 33.857 -12.875 0.45 21.63 232 ILE A C 1
ATOM 1781 C C B ILE A 1 238 ? 7.134 33.845 -12.787 0.55 21.92 232 ILE A C 1
ATOM 1782 O O A ILE A 1 238 ? 6.433 34.812 -12.438 0.45 22.82 232 ILE A O 1
ATOM 1783 O O B ILE A 1 238 ? 6.597 34.754 -12.143 0.55 23.92 232 ILE A O 1
ATOM 1792 N N . ASN A 1 239 ? 8.280 34.023 -13.442 1.00 19.67 233 ASN A N 1
ATOM 1793 C CA . ASN A 1 239 ? 8.960 35.311 -13.461 1.00 27.80 233 ASN A CA 1
ATOM 1794 C C . ASN A 1 239 ? 8.784 36.047 -14.788 1.00 23.56 233 ASN A C 1
ATOM 1795 O O . ASN A 1 239 ? 9.369 37.124 -14.974 1.00 26.42 233 ASN A O 1
ATOM 1800 N N . ASP A 1 240 ? 7.974 35.509 -15.698 1.00 21.60 234 ASP A N 1
ATOM 1801 C CA . ASP A 1 240 ? 7.751 36.079 -17.023 1.00 18.42 234 ASP A CA 1
ATOM 1802 C C . ASP A 1 240 ? 6.375 35.598 -17.488 1.00 16.87 234 ASP A C 1
ATOM 1803 O O . ASP A 1 240 ? 6.227 34.773 -18.389 1.00 17.98 234 ASP A O 1
ATOM 1808 N N . LEU A 1 241 ? 5.323 36.119 -16.851 1.00 18.03 235 LEU A N 1
ATOM 1809 C CA . LEU A 1 241 ? 4.000 35.514 -16.996 1.00 15.77 235 LEU A CA 1
ATOM 1810 C C . LEU A 1 241 ? 3.348 35.777 -18.353 1.00 15.73 235 LEU A C 1
ATOM 1811 O O . LEU A 1 241 ? 2.450 35.026 -18.739 1.00 15.48 235 LEU A O 1
ATOM 1816 N N . GLU A 1 242 ? 3.741 36.821 -19.083 1.00 16.23 236 GLU A N 1
ATOM 1817 C CA . GLU A 1 242 ? 3.126 37.101 -20.374 1.00 15.70 236 GLU A CA 1
ATOM 1818 C C . GLU A 1 242 ? 4.006 36.659 -21.536 1.00 23.04 236 GLU A C 1
ATOM 1819 O O . GLU A 1 242 ? 3.932 37.215 -22.639 1.00 29.67 236 GLU A O 1
ATOM 1825 N N . ASN A 1 243 ? 4.827 35.647 -21.300 1.00 19.64 237 ASN A N 1
ATOM 1826 C CA . ASN A 1 243 ? 5.705 35.080 -22.311 1.00 17.48 237 ASN A CA 1
ATOM 1827 C C . ASN A 1 243 ? 4.948 34.001 -23.083 1.00 17.17 237 ASN A C 1
ATOM 1828 O O . ASN A 1 243 ? 4.494 33.017 -22.491 1.00 16.11 237 ASN A O 1
ATOM 1833 N N . TYR A 1 244 ? 4.812 34.183 -24.404 1.00 18.92 238 TYR A N 1
ATOM 1834 C CA . TYR A 1 244 ? 3.980 33.269 -25.183 1.00 15.87 238 TYR A CA 1
ATOM 1835 C C . TYR A 1 244 ? 4.528 31.846 -25.156 1.00 14.81 238 TYR A C 1
ATOM 1836 O O . TYR A 1 244 ? 3.777 30.893 -24.923 1.00 16.96 238 TYR A O 1
ATOM 1845 N N . GLU A 1 245 ? 5.824 31.673 -25.420 1.00 18.46 239 GLU A N 1
ATOM 1846 C CA . GLU A 1 245 ? 6.338 30.309 -25.535 1.00 18.74 239 GLU A CA 1
ATOM 1847 C C . GLU A 1 245 ? 6.258 29.571 -24.201 1.00 17.21 239 GLU A C 1
ATOM 1848 O O . GLU A 1 245 ? 5.945 28.373 -24.164 1.00 15.55 239 GLU A O 1
ATOM 1854 N N . LEU A 1 246 ? 6.477 30.274 -23.088 1.00 15.69 240 LEU A N 1
ATOM 1855 C CA . LEU A 1 246 ? 6.379 29.612 -21.789 1.00 13.99 240 LEU A CA 1
ATOM 1856 C C . LEU A 1 246 ? 4.935 29.237 -21.475 1.00 16.09 240 LEU A C 1
ATOM 1857 O O . LEU A 1 246 ? 4.666 28.126 -21.011 1.00 14.97 240 LEU A O 1
ATOM 1862 N N . ARG A 1 247 ? 3.989 30.156 -21.715 1.00 13.36 241 ARG A N 1
ATOM 1863 C CA . ARG A 1 247 ? 2.582 29.823 -21.524 1.00 13.78 241 ARG A CA 1
ATOM 1864 C C . ARG A 1 247 ? 2.154 28.696 -22.461 1.00 14.45 241 ARG A C 1
ATOM 1865 O O . ARG A 1 247 ? 1.359 27.831 -22.082 1.00 12.54 241 ARG A O 1
ATOM 1873 N N . GLU A 1 248 ? 2.680 28.692 -23.688 1.00 13.16 242 GLU A N 1
ATOM 1874 C CA . GLU A 1 248 ? 2.358 27.639 -24.650 1.00 12.26 242 GLU A CA 1
ATOM 1875 C C . GLU A 1 248 ? 2.857 26.273 -24.185 1.00 15.87 242 GLU A C 1
ATOM 1876 O O . GLU A 1 248 ? 2.150 25.264 -24.313 1.00 12.90 242 GLU A O 1
ATOM 1882 N N . THR A 1 249 ? 4.081 26.214 -23.658 1.00 14.97 243 THR A N 1
ATOM 1883 C CA . THR A 1 249 ? 4.619 24.948 -23.174 1.00 16.17 243 THR A CA 1
ATOM 1884 C C . THR A 1 249 ? 3.740 24.371 -22.074 1.00 15.80 243 THR A C 1
ATOM 1885 O O . THR A 1 249 ? 3.378 23.187 -22.096 1.00 13.78 243 THR A O 1
ATOM 1889 N N . ILE A 1 250 ? 3.377 25.200 -21.099 1.00 11.66 244 ILE A N 1
ATOM 1890 C CA . ILE A 1 250 ? 2.543 24.712 -20.005 1.00 9.91 244 ILE A CA 1
ATOM 1891 C C . ILE A 1 250 ? 1.140 24.362 -20.492 1.00 11.16 244 ILE A C 1
ATOM 1892 O O . ILE A 1 250 ? 0.552 23.369 -20.047 1.00 11.86 244 ILE A O 1
ATOM 1897 N N . LEU A 1 251 ? 0.572 25.143 -21.420 1.00 10.39 245 LEU A N 1
ATOM 1898 C CA . LEU A 1 251 ? -0.752 24.761 -21.907 1.00 10.01 245 LEU A CA 1
ATOM 1899 C C . LEU A 1 251 ? -0.692 23.439 -22.672 1.00 12.22 245 LEU A C 1
ATOM 1900 O O . LEU A 1 251 ? -1.545 22.564 -22.465 1.00 11.01 245 LEU A O 1
ATOM 1905 N N . TYR A 1 252 ? 0.336 23.254 -23.512 1.00 10.12 246 TYR A N 1
ATOM 1906 C CA . TYR A 1 252 ? 0.424 22.032 -24.308 1.00 8.26 246 TYR A CA 1
ATOM 1907 C C . TYR A 1 252 ? 0.654 20.819 -23.423 1.00 11.17 246 TYR A C 1
ATOM 1908 O O . TYR A 1 252 ? -0.043 19.807 -23.562 1.00 9.47 246 TYR A O 1
ATOM 1917 N N . THR A 1 253 ? 1.629 20.899 -22.505 1.00 11.60 247 THR A N 1
ATOM 1918 C CA . THR A 1 253 ? 1.901 19.757 -21.628 1.00 11.67 247 THR A CA 1
ATOM 1919 C C . THR A 1 253 ? 0.728 19.452 -20.708 1.00 12.65 247 THR A C 1
ATOM 1920 O O . THR A 1 253 ? 0.560 18.300 -20.282 1.00 13.16 247 THR A O 1
ATOM 1924 N N . GLY A 1 254 ? -0.086 20.461 -20.369 1.00 10.27 248 GLY A N 1
ATOM 1925 C CA . GLY A 1 254 ? -1.235 20.237 -19.516 1.00 10.62 248 GLY A CA 1
ATOM 1926 C C . GLY A 1 254 ? -2.510 19.850 -20.220 1.00 11.79 248 GLY A C 1
ATOM 1927 O O . GLY A 1 254 ? -3.519 19.593 -19.554 1.00 10.76 248 GLY A O 1
ATOM 1928 N N . THR A 1 255 ? -2.517 19.821 -21.554 1.00 9.97 249 THR A N 1
ATOM 1929 C CA . THR A 1 255 ? -3.734 19.468 -22.286 1.00 10.91 249 THR A CA 1
ATOM 1930 C C . THR A 1 255 ? -3.454 18.338 -23.275 1.00 10.92 249 THR A C 1
ATOM 1931 O O . THR A 1 255 ? -3.538 17.163 -22.895 1.00 10.87 249 THR A O 1
ATOM 1935 N N . ILE A 1 256 ? -3.085 18.681 -24.517 1.00 10.26 250 ILE A N 1
ATOM 1936 C CA . ILE A 1 256 ? -2.947 17.686 -25.587 1.00 8.03 250 ILE A CA 1
ATOM 1937 C C . ILE A 1 256 ? -1.984 16.580 -25.183 1.00 10.18 250 ILE A C 1
ATOM 1938 O O . ILE A 1 256 ? -2.248 15.391 -25.417 1.00 11.48 250 ILE A O 1
ATOM 1943 N N . ALA A 1 257 ? -0.826 16.955 -24.627 1.00 10.36 251 ALA A N 1
ATOM 1944 C CA . ALA A 1 257 ? 0.202 15.948 -24.371 1.00 12.38 251 ALA A CA 1
ATOM 1945 C C . ALA A 1 257 ? -0.337 14.822 -23.497 1.00 10.32 251 ALA A C 1
ATOM 1946 O O . ALA A 1 257 ? -0.015 13.650 -23.717 1.00 11.18 251 ALA A O 1
ATOM 1948 N N . LEU A 1 258 ? -1.166 15.167 -22.514 1.00 11.86 252 LEU A N 1
ATOM 1949 C CA . LEU A 1 258 ? -1.635 14.181 -21.545 1.00 12.13 252 LEU A CA 1
ATOM 1950 C C . LEU A 1 258 ? -2.541 13.128 -22.169 1.00 11.80 252 LEU A C 1
ATOM 1951 O O . LEU A 1 258 ? -2.670 12.036 -21.601 1.00 12.69 252 LEU A O 1
ATOM 1956 N N . ASN A 1 259 ? -3.162 13.410 -23.322 1.00 10.91 253 ASN A N 1
ATOM 1957 C CA . ASN A 1 259 ? -3.975 12.384 -23.971 1.00 10.48 253 ASN A CA 1
ATOM 1958 C C . ASN A 1 259 ? -3.141 11.195 -24.426 1.00 14.13 253 ASN A C 1
ATOM 1959 O O . ASN A 1 259 ? -3.707 10.131 -24.700 1.00 14.03 253 ASN A O 1
ATOM 1964 N N . GLY A 1 260 ? -1.817 11.340 -24.485 1.00 10.75 254 GLY A N 1
ATOM 1965 C CA . GLY A 1 260 ? -0.931 10.256 -24.845 1.00 11.15 254 GLY A CA 1
ATOM 1966 C C . GLY A 1 260 ? -0.489 9.389 -23.689 1.00 10.81 254 GLY A C 1
ATOM 1967 O O . GLY A 1 260 ? 0.239 8.414 -23.915 1.00 13.01 254 GLY A O 1
ATOM 1968 N N . MET A 1 261 ? -0.895 9.713 -22.452 1.00 10.21 255 MET A N 1
ATOM 1969 C CA . MET A 1 261 ? -0.424 8.937 -21.307 1.00 10.06 255 MET A CA 1
ATOM 1970 C C . MET A 1 261 ? -1.413 8.795 -20.156 1.00 10.94 255 MET A C 1
ATOM 1971 O O . MET A 1 261 ? -1.194 7.909 -19.322 1.00 12.07 255 MET A O 1
ATOM 1976 N N . LEU A 1 262 ? -2.458 9.614 -20.041 1.00 10.79 256 LEU A N 1
ATOM 1977 C CA . LEU A 1 262 ? -3.350 9.532 -18.888 1.00 11.81 256 LEU A CA 1
ATOM 1978 C C . LEU A 1 262 ? -4.554 8.655 -19.195 1.00 9.94 256 LEU A C 1
ATOM 1979 O O . LEU A 1 262 ? -5.336 8.961 -20.110 1.00 12.84 256 LEU A O 1
ATOM 1984 N N . SER A 1 263 ? -4.737 7.608 -18.382 1.00 10.66 257 SER A N 1
ATOM 1985 C CA . SER A 1 263 ? -5.941 6.800 -18.426 1.00 12.14 257 SER A CA 1
ATOM 1986 C C . SER A 1 263 ? -7.129 7.602 -17.910 1.00 11.65 257 SER A C 1
ATOM 1987 O O . SER A 1 263 ? -6.977 8.646 -17.268 1.00 12.80 257 SER A O 1
ATOM 1990 N N . MET A 1 264 ? -8.327 7.092 -18.194 1.00 15.39 258 MET A N 1
ATOM 1991 C CA . MET A 1 264 ? -9.538 7.705 -17.653 1.00 15.42 258 MET A CA 1
ATOM 1992 C C . MET A 1 264 ? -9.527 7.728 -16.129 1.00 17.90 258 MET A C 1
ATOM 1993 O O . MET A 1 264 ? -10.065 8.658 -15.513 1.00 18.41 258 MET A O 1
ATOM 1998 N N . GLY A 1 265 ? -8.903 6.733 -15.504 1.00 13.12 259 GLY A N 1
ATOM 1999 C CA . GLY A 1 265 ? -8.820 6.734 -14.052 1.00 17.71 259 GLY A CA 1
ATOM 2000 C C . GLY A 1 265 ? -8.001 7.894 -13.525 1.00 16.77 259 GLY A C 1
ATOM 2001 O O . GLY A 1 265 ? -8.334 8.484 -12.494 1.00 19.95 259 GLY A O 1
ATOM 2002 N N . ALA A 1 266 ? -6.912 8.233 -14.221 1.00 13.22 260 ALA A N 1
ATOM 2003 C CA . ALA A 1 266 ? -6.112 9.387 -13.825 1.00 17.62 260 ALA A CA 1
ATOM 2004 C C . ALA A 1 266 ? -6.854 10.686 -14.110 1.00 20.27 260 ALA A C 1
ATOM 2005 O O . ALA A 1 266 ? -6.816 11.619 -13.300 1.00 16.43 260 ALA A O 1
ATOM 2007 N N . ARG A 1 267 ? -7.551 10.764 -15.248 1.00 16.85 261 ARG A N 1
ATOM 2008 C CA . ARG A 1 267 ? -8.379 11.941 -15.484 1.00 16.34 261 ARG A CA 1
ATOM 2009 C C . ARG A 1 267 ? -9.567 12.006 -14.530 1.00 20.71 261 ARG A C 1
ATOM 2010 O O . ARG A 1 267 ? -10.184 13.069 -14.407 1.00 29.06 261 ARG A O 1
ATOM 2018 N N . GLY A 1 268 ? -9.901 10.909 -13.853 1.00 20.61 262 GLY A N 1
ATOM 2019 C CA . GLY A 1 268 ? -10.954 10.924 -12.854 1.00 24.63 262 GLY A CA 1
ATOM 2020 C C . GLY A 1 268 ? -10.420 10.968 -11.435 1.00 19.63 262 GLY A C 1
ATOM 2021 O O . GLY A 1 268 ? -11.080 10.517 -10.490 1.00 21.60 262 GLY A O 1
ATOM 2022 N N . ASP A 1 269 ? -9.223 11.524 -11.264 1.00 15.67 263 ASP A N 1
ATOM 2023 C CA . ASP A 1 269 ? -8.597 11.477 -9.951 1.00 17.50 263 ASP A CA 1
ATOM 2024 C C . ASP A 1 269 ? -9.217 12.468 -8.979 1.00 19.80 263 ASP A C 1
ATOM 2025 O O . ASP A 1 269 ? -8.745 12.574 -7.840 1.00 22.43 263 ASP A O 1
ATOM 2030 N N . TRP A 1 270 ? -10.263 13.191 -9.392 1.00 18.23 264 TRP A N 1
ATOM 2031 C CA . TRP A 1 270 ? -11.039 13.955 -8.421 1.00 18.15 264 TRP A CA 1
ATOM 2032 C C . TRP A 1 270 ? -11.674 13.052 -7.374 1.00 26.24 264 TRP A C 1
ATOM 2033 O O . TRP A 1 270 ? -12.087 13.545 -6.320 1.00 28.31 264 TRP A O 1
ATOM 2044 N N . ALA A 1 271 ? -11.710 11.742 -7.605 1.00 19.15 265 ALA A N 1
ATOM 2045 C CA . ALA A 1 271 ? -12.180 10.806 -6.593 1.00 24.25 265 ALA A CA 1
ATOM 2046 C C . ALA A 1 271 ? -11.090 10.391 -5.608 1.00 23.49 265 ALA A C 1
ATOM 2047 O O . ALA A 1 271 ? -11.367 9.588 -4.711 1.00 29.02 265 ALA A O 1
ATOM 2049 N N . THR A 1 272 ? -9.860 10.889 -5.762 1.00 24.20 266 THR A N 1
ATOM 2050 C CA . THR A 1 272 ? -8.731 10.454 -4.944 1.00 21.58 266 THR A CA 1
ATOM 2051 C C . THR A 1 272 ? -8.174 11.566 -4.063 1.00 23.00 266 THR A C 1
ATOM 2052 O O . THR A 1 272 ? -7.071 11.418 -3.519 1.00 27.50 266 THR A O 1
ATOM 2056 N N . HIS A 1 273 ? -8.885 12.680 -3.917 1.00 18.31 267 HIS A N 1
ATOM 2057 C CA . HIS A 1 273 ? -8.379 13.802 -3.131 1.00 16.36 267 HIS A CA 1
ATOM 2058 C C . HIS A 1 273 ? -9.380 14.201 -2.051 1.00 15.11 267 HIS A C 1
ATOM 2059 O O . HIS A 1 273 ? -9.749 15.369 -1.902 1.00 16.43 267 HIS A O 1
ATOM 2066 N N . ASN A 1 274 ? -9.819 13.214 -1.262 1.00 17.35 268 ASN A N 1
ATOM 2067 C CA . ASN A 1 274 ? -10.789 13.482 -0.197 1.00 15.95 268 ASN A CA 1
ATOM 2068 C C . ASN A 1 274 ? -10.280 14.500 0.815 1.00 14.76 268 ASN A C 1
ATOM 2069 O O . ASN A 1 274 ? -11.070 15.286 1.350 1.00 14.11 268 ASN A O 1
ATOM 2074 N N . ILE A 1 275 ? -8.986 14.452 1.154 1.00 15.95 269 ILE A N 1
ATOM 2075 C CA . ILE A 1 275 ? -8.477 15.347 2.191 1.00 15.45 269 ILE A CA 1
ATOM 2076 C C . ILE A 1 275 ? -8.448 16.788 1.685 1.00 13.82 269 ILE A C 1
ATOM 2077 O O . ILE A 1 275 ? -8.916 17.702 2.369 1.00 14.50 269 ILE A O 1
ATOM 2082 N N . GLU A 1 276 ? -7.887 17.015 0.487 1.00 14.10 270 GLU A N 1
ATOM 2083 C CA . GLU A 1 276 ? -7.906 18.355 -0.099 1.00 13.52 270 GLU A CA 1
ATOM 2084 C C . GLU A 1 276 ? -9.329 18.890 -0.187 1.00 16.19 270 GLU A C 1
ATOM 2085 O O . GLU A 1 276 ? -9.584 20.061 0.119 1.00 16.19 270 GLU A O 1
ATOM 2091 N N . HIS A 1 277 ? -10.275 18.038 -0.585 1.00 13.64 271 HIS A N 1
ATOM 2092 C CA . HIS A 1 277 ? -11.663 18.481 -0.686 1.00 15.25 271 HIS A CA 1
ATOM 2093 C C . HIS A 1 277 ? -12.186 18.960 0.658 1.00 13.81 271 HIS A C 1
ATOM 2094 O O . HIS A 1 277 ? -12.879 19.981 0.729 1.00 13.96 271 HIS A O 1
ATOM 2101 N N . ALA A 1 278 ? -11.891 18.214 1.731 1.00 14.33 272 ALA A N 1
ATOM 2102 C CA . ALA A 1 278 ? -12.430 18.571 3.038 1.00 18.30 272 ALA A CA 1
ATOM 2103 C C . ALA A 1 278 ? -11.835 19.879 3.536 1.00 17.41 272 ALA A C 1
ATOM 2104 O O . ALA A 1 278 ? -12.542 20.701 4.136 1.00 15.33 272 ALA A O 1
ATOM 2106 N N . VAL A 1 279 ? -10.547 20.103 3.271 1.00 15.22 273 VAL A N 1
ATOM 2107 C CA . VAL A 1 279 ? -9.931 21.358 3.694 1.00 14.88 273 VAL A CA 1
ATOM 2108 C C . VAL A 1 279 ? -10.495 22.523 2.884 1.00 17.98 273 VAL A C 1
ATOM 2109 O O . VAL A 1 279 ? -10.749 23.606 3.426 1.00 16.25 273 VAL A O 1
ATOM 2113 N N . SER A 1 280 ? -10.684 22.335 1.574 1.00 12.86 274 SER A N 1
ATOM 2114 C CA . SER A 1 280 ? -11.328 23.384 0.779 1.00 14.07 274 SER A CA 1
ATOM 2115 C C . SER A 1 280 ? -12.790 23.568 1.174 1.00 16.19 274 SER A C 1
ATOM 2116 O O . SER A 1 280 ? -13.320 24.679 1.073 1.00 18.72 274 SER A O 1
ATOM 2119 N N . ALA A 1 281 ? -13.465 22.495 1.601 1.00 15.68 275 ALA A N 1
ATOM 2120 C CA . ALA A 1 281 ? -14.863 22.622 2.003 1.00 16.84 275 ALA A CA 1
ATOM 2121 C C . ALA A 1 281 ? -15.009 23.525 3.217 1.00 19.53 275 ALA A C 1
ATOM 2122 O O . ALA A 1 281 ? -15.991 24.266 3.331 1.00 18.66 275 ALA A O 1
ATOM 2124 N N . VAL A 1 282 ? -14.050 23.468 4.136 1.00 18.22 276 VAL A N 1
ATOM 2125 C CA . VAL A 1 282 ? -14.121 24.238 5.377 1.00 17.41 276 VAL A CA 1
ATOM 2126 C C . VAL A 1 282 ? -13.501 25.622 5.218 1.00 18.15 276 VAL A C 1
ATOM 2127 O O . VAL A 1 282 ? -14.044 26.617 5.714 1.00 22.04 276 VAL A O 1
ATOM 2131 N N . TYR A 1 283 ? -12.364 25.725 4.534 1.00 14.99 277 TYR A N 1
ATOM 2132 C CA . TYR A 1 283 ? -11.607 26.971 4.502 1.00 16.21 277 TYR A CA 1
ATOM 2133 C C . TYR A 1 283 ? -11.553 27.641 3.136 1.00 18.84 277 TYR A C 1
ATOM 2134 O O . TYR A 1 283 ? -11.010 28.749 3.036 1.00 18.07 277 TYR A O 1
ATOM 2143 N N . ASP A 1 284 ? -12.067 26.995 2.086 1.00 15.19 278 ASP A N 1
ATOM 2144 C CA . ASP A 1 284 ? -12.158 27.569 0.743 1.00 15.48 278 ASP A CA 1
ATOM 2145 C C . ASP A 1 284 ? -10.786 27.825 0.114 1.00 16.11 278 ASP A C 1
ATOM 2146 O O . ASP A 1 284 ? -10.662 28.642 -0.803 1.00 17.71 278 ASP A O 1
ATOM 2151 N N . ILE A 1 285 ? -9.755 27.088 0.524 1.00 16.14 279 ILE A N 1
ATOM 2152 C CA . ILE A 1 285 ? -8.424 27.256 -0.069 1.00 12.84 279 ILE A CA 1
ATOM 2153 C C . ILE A 1 285 ? -8.403 26.673 -1.479 1.00 13.45 279 ILE A C 1
ATOM 2154 O O . ILE A 1 285 ? -9.244 25.813 -1.806 1.00 13.42 279 ILE A O 1
ATOM 2159 N N . PRO A 1 286 ? -7.472 27.096 -2.342 1.00 13.43 280 PRO A N 1
ATOM 2160 C CA . PRO A 1 286 ? -7.405 26.516 -3.689 1.00 14.33 280 PRO A CA 1
ATOM 2161 C C . PRO A 1 286 ? -7.088 25.041 -3.595 1.00 12.97 280 PRO A C 1
ATOM 2162 O O . PRO A 1 286 ? -6.295 24.620 -2.750 1.00 13.98 280 PRO A O 1
ATOM 2166 N N . HIS A 1 287 ? -7.709 24.261 -4.482 1.00 12.55 281 HIS A N 1
ATOM 2167 C CA . HIS A 1 287 ? -7.498 22.817 -4.480 1.00 13.76 281 HIS A CA 1
ATOM 2168 C C . HIS A 1 287 ? -6.015 22.465 -4.563 1.00 14.12 281 HIS A C 1
ATOM 2169 O O . HIS A 1 287 ? -5.517 21.614 -3.814 1.00 12.53 281 HIS A O 1
ATOM 2176 N N . ALA A 1 288 ? -5.292 23.091 -5.496 1.00 12.41 282 ALA A N 1
ATOM 2177 C CA . ALA A 1 288 ? -3.888 22.742 -5.668 1.00 12.98 282 ALA A CA 1
ATOM 2178 C C . ALA A 1 288 ? -2.995 23.343 -4.589 1.00 13.02 282 ALA A C 1
ATOM 2179 O O . ALA A 1 288 ? -1.860 22.885 -4.420 1.00 12.94 282 ALA A O 1
ATOM 2181 N N . GLY A 1 289 ? -3.455 24.371 -3.867 1.00 10.43 283 GLY A N 1
ATOM 2182 C CA . GLY A 1 289 ? -2.766 24.735 -2.634 1.00 10.72 283 GLY A CA 1
ATOM 2183 C C . GLY A 1 289 ? -2.848 23.610 -1.616 1.00 12.15 283 GLY A C 1
ATOM 2184 O O . GLY A 1 289 ? -1.848 23.243 -0.987 1.00 11.62 283 GLY A O 1
ATOM 2185 N N . GLY A 1 290 ? -4.041 23.024 -1.470 1.00 11.67 284 GLY A N 1
ATOM 2186 C CA . GLY A 1 290 ? -4.179 21.807 -0.686 1.00 12.29 284 GLY A CA 1
ATOM 2187 C C . GLY A 1 290 ? -3.268 20.692 -1.163 1.00 13.49 284 GLY A C 1
ATOM 2188 O O . GLY A 1 290 ? -2.633 20.005 -0.355 1.00 13.27 284 GLY A O 1
ATOM 2189 N N . LEU A 1 291 ? -3.198 20.480 -2.481 1.00 12.13 285 LEU A N 1
ATOM 2190 C CA . LEU A 1 291 ? -2.291 19.452 -2.997 1.00 13.13 285 LEU A CA 1
ATOM 2191 C C . LEU A 1 291 ? -0.854 19.711 -2.560 1.00 12.49 285 LEU A C 1
ATOM 2192 O O . LEU A 1 291 ? -0.164 18.800 -2.090 1.00 14.20 285 LEU A O 1
ATOM 2197 N N . ALA A 1 292 ? -0.364 20.943 -2.748 1.00 10.76 286 ALA A N 1
ATOM 2198 C CA . ALA A 1 292 ? 1.020 21.228 -2.388 1.00 12.99 286 ALA A CA 1
ATOM 2199 C C . ALA A 1 292 ? 1.268 20.966 -0.906 1.00 14.87 286 ALA A C 1
ATOM 2200 O O . ALA A 1 292 ? 2.345 20.489 -0.529 1.00 15.54 286 ALA A O 1
ATOM 2202 N N . ILE A 1 293 ? 0.271 21.234 -0.055 1.00 11.45 287 ILE A N 1
ATOM 2203 C CA . ILE A 1 293 ? 0.447 21.039 1.389 1.00 14.55 287 ILE A CA 1
ATOM 2204 C C . ILE A 1 293 ? 0.347 19.571 1.770 1.00 15.09 287 ILE A C 1
ATOM 2205 O O . ILE A 1 293 ? 1.111 19.086 2.622 1.00 17.01 287 ILE A O 1
ATOM 2210 N N . LEU A 1 294 ? -0.624 18.860 1.198 1.00 12.52 288 LEU A N 1
ATOM 2211 C CA . LEU A 1 294 ? -1.038 17.554 1.707 1.00 12.05 288 LEU A CA 1
ATOM 2212 C C . LEU A 1 294 ? -0.515 16.384 0.889 1.00 12.74 288 LEU A C 1
ATOM 2213 O O . LEU A 1 294 ? -0.188 15.345 1.470 1.00 13.84 288 LEU A O 1
ATOM 2218 N N . PHE A 1 295 ? -0.462 16.520 -0.437 1.00 15.12 289 PHE A N 1
ATOM 2219 C CA . PHE A 1 295 ? -0.114 15.387 -1.299 1.00 14.08 289 PHE A CA 1
ATOM 2220 C C . PHE A 1 295 ? 1.253 14.796 -0.967 1.00 13.44 289 PHE A C 1
ATOM 2221 O O . PHE A 1 295 ? 1.356 13.556 -0.872 1.00 15.01 289 PHE A O 1
ATOM 2229 N N . PRO A 1 296 ? 2.326 15.573 -0.792 1.00 14.65 290 PRO A N 1
ATOM 2230 C CA . PRO A 1 296 ? 3.601 14.931 -0.424 1.00 16.17 290 PRO A CA 1
ATOM 2231 C C . PRO A 1 296 ? 3.518 14.164 0.882 1.00 17.22 290 PRO A C 1
ATOM 2232 O O . PRO A 1 296 ? 4.137 13.103 1.003 1.00 17.56 290 PRO A O 1
ATOM 2236 N N . ASN A 1 297 ? 2.763 14.664 1.863 1.00 14.35 291 ASN A N 1
ATOM 2237 C CA . ASN A 1 297 ? 2.639 13.927 3.119 1.00 16.00 291 ASN A CA 1
ATOM 2238 C C . ASN A 1 297 ? 1.760 12.695 2.969 1.00 16.69 291 ASN A C 1
ATOM 2239 O O . ASN A 1 297 ? 1.986 11.686 3.657 1.00 16.81 291 ASN A O 1
ATOM 2244 N N . TRP A 1 298 ? 0.769 12.741 2.075 1.00 18.46 292 TRP A N 1
ATOM 2245 C CA . TRP A 1 298 ? 0.057 11.512 1.735 1.00 17.37 292 TRP A CA 1
ATOM 2246 C C . TRP A 1 298 ? 0.997 10.498 1.085 1.00 17.30 292 TRP A C 1
ATOM 2247 O O . TRP A 1 298 ? 0.941 9.302 1.402 1.00 18.42 292 TRP A O 1
ATOM 2258 N N . MET A 1 299 ? 1.877 10.958 0.182 1.00 15.09 293 MET A N 1
ATOM 2259 C CA . MET A 1 299 ? 2.846 10.049 -0.440 1.00 17.30 293 MET A CA 1
ATOM 2260 C C . MET A 1 299 ? 3.758 9.409 0.598 1.00 18.47 293 MET A C 1
ATOM 2261 O O . MET A 1 299 ? 4.065 8.209 0.516 1.00 18.46 293 MET A O 1
ATOM 2266 N N . ARG A 1 300 ? 4.209 10.192 1.587 1.00 17.16 294 ARG A N 1
ATOM 2267 C CA . ARG A 1 300 ? 5.046 9.629 2.644 1.00 20.18 294 ARG A CA 1
ATOM 2268 C C . ARG A 1 300 ? 4.271 8.625 3.488 1.00 22.61 294 ARG A C 1
ATOM 2269 O O . ARG A 1 300 ? 4.785 7.546 3.821 1.00 21.09 294 ARG A O 1
ATOM 2277 N N . HIS A 1 301 ? 3.022 8.959 3.819 1.00 21.60 295 HIS A N 1
ATOM 2278 C CA . HIS A 1 301 ? 2.204 8.109 4.674 1.00 18.23 295 HIS A CA 1
ATOM 2279 C C . HIS A 1 301 ? 1.904 6.773 4.012 1.00 17.41 295 HIS A C 1
ATOM 2280 O O . HIS A 1 301 ? 1.782 5.753 4.701 1.00 22.05 295 HIS A O 1
ATOM 2287 N N . THR A 1 302 ? 1.825 6.755 2.676 1.00 18.48 296 THR A N 1
ATOM 2288 C CA . THR A 1 302 ? 1.411 5.578 1.921 1.00 20.69 296 THR A CA 1
ATOM 2289 C 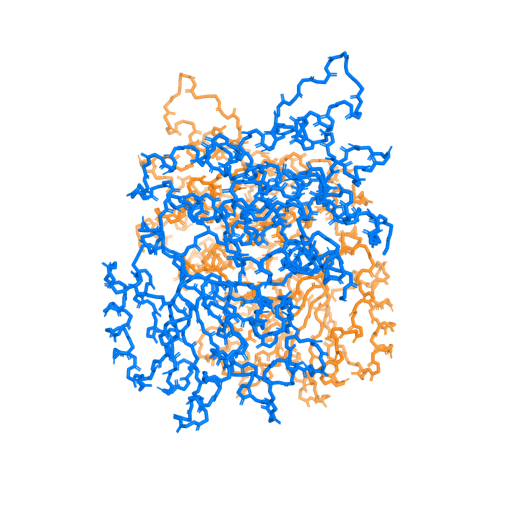C . THR A 1 302 ? 2.522 4.998 1.046 1.00 26.05 296 THR A C 1
ATOM 2290 O O . THR A 1 302 ? 2.241 4.120 0.227 1.00 26.22 296 THR A O 1
ATOM 2294 N N . LEU A 1 303 ? 3.773 5.440 1.213 1.00 24.24 297 LEU A N 1
ATOM 2295 C CA . LEU A 1 303 ? 4.866 4.942 0.377 1.00 23.05 297 LEU A CA 1
ATOM 2296 C C . LEU A 1 303 ? 4.883 3.422 0.381 1.00 20.24 297 LEU A C 1
ATOM 2297 O O . LEU A 1 303 ? 4.898 2.798 1.446 1.00 25.03 297 LEU A O 1
ATOM 2302 N N A SER A 1 304 ? 4.883 2.834 -0.817 0.90 21.25 298 SER A N 1
ATOM 2303 N N B SER A 1 304 ? 4.855 2.827 -0.808 0.10 20.89 298 SER A N 1
ATOM 2304 C CA A SER A 1 304 ? 4.794 1.383 -0.939 0.90 21.80 298 SER A CA 1
ATOM 2305 C CA B SER A 1 304 ? 4.730 1.379 -0.912 0.10 21.74 298 SER A CA 1
ATOM 2306 C C A SER A 1 304 ? 5.992 0.708 -0.300 0.90 23.94 298 SER A C 1
ATOM 2307 C C B SER A 1 304 ? 5.968 0.683 -0.359 0.10 22.75 298 SER A C 1
ATOM 2308 O O A SER A 1 304 ? 7.120 1.204 -0.376 0.90 22.98 298 SER A O 1
ATOM 2309 O O B SER A 1 304 ? 7.095 1.161 -0.518 0.10 22.73 298 SER A O 1
ATOM 2314 N N . GLU A 1 305 ? 5.749 -0.461 0.297 1.00 21.52 299 GLU A N 1
ATOM 2315 C CA . GLU A 1 305 ? 6.839 -1.230 0.870 1.00 22.77 299 GLU A CA 1
ATOM 2316 C C . GLU A 1 305 ? 7.744 -1.835 -0.199 1.00 23.13 299 GLU A C 1
ATOM 2317 O O . GLU A 1 305 ? 8.812 -2.361 0.134 1.00 29.40 299 GLU A O 1
ATOM 2323 N N . ASN A 1 306 ? 7.326 -1.800 -1.465 1.00 23.63 300 ASN A N 1
ATOM 2324 C CA . ASN A 1 306 ? 8.227 -1.919 -2.606 1.00 22.47 300 ASN A CA 1
ATOM 2325 C C . ASN A 1 306 ? 8.295 -0.536 -3.238 1.00 22.44 300 ASN A C 1
ATOM 2326 O O . ASN A 1 306 ? 7.437 -0.174 -4.056 1.00 23.01 300 ASN A O 1
ATOM 2331 N N . PRO A 1 307 ? 9.261 0.299 -2.857 1.00 23.00 301 PRO A N 1
ATOM 2332 C CA . PRO A 1 307 ? 9.246 1.694 -3.319 1.00 23.31 301 PRO A CA 1
ATOM 2333 C C . PRO A 1 307 ? 9.792 1.872 -4.726 1.00 28.89 301 PRO A C 1
ATOM 2334 O O . PRO A 1 307 ? 10.320 2.938 -5.060 1.00 25.11 301 PRO A O 1
ATOM 2338 N N . ALA A 1 308 ? 9.637 0.848 -5.565 1.00 23.99 302 ALA A N 1
ATOM 2339 C CA . ALA A 1 308 ? 10.243 0.873 -6.894 1.00 27.34 302 ALA A CA 1
ATOM 2340 C C . ALA A 1 308 ? 9.726 2.044 -7.721 1.00 25.86 302 ALA A C 1
ATOM 2341 O O . ALA A 1 308 ? 10.515 2.757 -8.353 1.00 24.05 302 ALA A O 1
ATOM 2343 N N . ARG A 1 309 ? 8.401 2.253 -7.738 1.00 18.71 303 ARG A N 1
ATOM 2344 C CA . ARG A 1 309 ? 7.832 3.294 -8.591 1.00 20.53 303 ARG A CA 1
ATOM 2345 C C . ARG A 1 309 ? 8.266 4.675 -8.139 1.00 23.38 303 ARG A C 1
ATOM 2346 O O . ARG A 1 309 ? 8.600 5.521 -8.969 1.00 19.24 303 ARG A O 1
ATOM 2354 N N . MET A 1 310 ? 8.230 4.940 -6.832 1.00 21.79 304 MET A N 1
ATOM 2355 C CA . MET A 1 310 ? 8.642 6.258 -6.383 1.00 16.04 304 MET A CA 1
ATOM 2356 C C . MET A 1 310 ? 10.152 6.415 -6.472 1.00 20.84 304 MET A C 1
ATOM 2357 O O . MET A 1 310 ? 10.634 7.529 -6.716 1.00 19.63 304 MET A O 1
ATOM 2362 N N . LYS A 1 311 ? 10.912 5.325 -6.288 1.00 17.56 305 LYS A N 1
ATOM 2363 C CA . LYS A 1 311 ? 12.347 5.388 -6.557 1.00 18.21 305 LYS A CA 1
ATOM 2364 C C . LYS A 1 311 ? 12.593 5.765 -8.008 1.00 17.87 305 LYS A C 1
ATOM 2365 O O . LYS A 1 311 ? 13.454 6.604 -8.296 1.00 22.27 305 LYS A O 1
ATOM 2371 N N . GLN A 1 312 ? 11.841 5.151 -8.934 1.00 20.48 306 GLN A N 1
ATOM 2372 C CA . GLN A 1 312 ? 11.973 5.470 -10.357 1.00 18.63 306 GLN A CA 1
ATOM 2373 C C . GLN A 1 312 ? 11.706 6.945 -10.619 1.00 16.52 306 GLN A C 1
ATOM 2374 O O . GLN A 1 312 ? 12.463 7.604 -11.348 1.00 19.28 306 GLN A O 1
ATOM 2376 N N . LEU A 1 313 ? 10.625 7.484 -10.047 1.00 15.81 307 LEU A N 1
ATOM 2377 C CA . LEU A 1 313 ? 10.375 8.913 -10.205 1.00 15.11 307 LEU A CA 1
ATOM 2378 C C . LEU A 1 313 ? 11.491 9.732 -9.568 1.00 15.41 307 LEU A C 1
ATOM 2379 O O . LEU A 1 313 ? 11.941 10.734 -10.137 1.00 16.76 307 LEU A O 1
ATOM 2384 N N . ALA A 1 314 ? 11.942 9.333 -8.374 1.00 15.93 308 ALA A N 1
ATOM 2385 C CA . ALA A 1 314 ? 13.014 10.068 -7.705 1.00 16.38 308 ALA A CA 1
ATOM 2386 C C . ALA A 1 314 ? 14.258 10.163 -8.581 1.00 16.96 308 ALA A C 1
ATOM 2387 O O . ALA A 1 314 ? 14.863 11.237 -8.707 1.00 19.41 308 ALA A O 1
ATOM 2389 N N . VAL A 1 315 ? 14.651 9.044 -9.196 1.00 18.25 309 VAL A N 1
ATOM 2390 C CA . VAL A 1 315 ? 15.858 9.011 -10.017 1.00 18.76 309 VAL A CA 1
ATOM 2391 C C . VAL A 1 315 ? 15.622 9.666 -11.370 1.00 20.49 309 VAL A C 1
ATOM 2392 O O . VAL A 1 315 ? 16.422 10.496 -11.818 1.00 24.21 309 VAL A O 1
ATOM 2396 N N . ARG A 1 316 ? 14.531 9.292 -12.053 1.00 18.19 310 ARG A N 1
ATOM 2397 C CA . ARG A 1 316 ? 14.384 9.668 -13.456 1.00 18.02 310 ARG A CA 1
ATOM 2398 C C . ARG A 1 316 ? 13.834 11.078 -13.634 1.00 16.75 310 ARG A C 1
ATOM 2399 O O . ARG A 1 316 ? 14.096 11.709 -14.666 1.00 17.58 310 ARG A O 1
ATOM 2407 N N . VAL A 1 317 ? 13.082 11.592 -12.663 1.00 15.57 311 VAL A N 1
ATOM 2408 C CA . VAL A 1 317 ? 12.502 12.923 -12.748 1.00 14.95 311 VAL A CA 1
ATOM 2409 C C . VAL A 1 317 ? 13.248 13.912 -11.863 1.00 19.96 311 VAL A C 1
ATOM 2410 O O . VAL A 1 317 ? 13.576 15.016 -12.307 1.00 18.03 311 VAL A O 1
ATOM 2414 N N . PHE A 1 318 ? 13.559 13.530 -10.625 1.00 16.13 312 PHE A N 1
ATOM 2415 C CA . PHE A 1 318 ? 14.157 14.456 -9.674 1.00 18.12 312 PHE A CA 1
ATOM 2416 C C . PHE A 1 318 ? 15.666 14.271 -9.568 1.00 25.92 312 PHE A C 1
ATOM 2417 O O . PHE A 1 318 ? 16.315 14.948 -8.763 1.00 30.68 312 PHE A O 1
ATOM 2425 N N . GLY A 1 319 ? 16.239 13.418 -10.416 1.00 25.18 313 GLY A N 1
ATOM 2426 C CA . GLY A 1 319 ? 17.680 13.302 -10.539 1.00 30.73 313 GLY A CA 1
ATOM 2427 C C . GLY A 1 319 ? 18.399 12.850 -9.292 1.00 30.10 313 GLY A C 1
ATOM 2428 O O . GLY A 1 319 ? 19.603 13.110 -9.154 1.00 28.24 313 GLY A O 1
ATOM 2429 N N . VAL A 1 320 ? 17.702 12.164 -8.381 1.00 25.15 314 VAL A N 1
ATOM 2430 C CA . VAL A 1 320 ? 18.335 11.693 -7.153 1.00 28.19 314 VAL A CA 1
ATOM 2431 C C . VAL A 1 320 ? 19.428 10.701 -7.500 1.00 28.58 314 VAL A C 1
ATOM 2432 O O . VAL A 1 320 ? 19.213 9.763 -8.280 1.00 26.95 314 VAL A O 1
ATOM 2436 N N . GLU A 1 321 ? 20.617 10.912 -6.935 1.00 24.24 315 GLU A N 1
ATOM 2437 C CA . GLU A 1 321 ? 21.722 9.975 -7.087 1.00 27.68 315 GLU A CA 1
ATOM 2438 C C . GLU A 1 321 ? 21.617 8.926 -5.984 1.00 25.50 315 GLU A C 1
ATOM 2439 O O . GLU A 1 321 ? 21.734 9.252 -4.799 1.00 27.09 315 GLU A O 1
ATOM 2445 N N . GLU A 1 322 ? 21.421 7.674 -6.380 1.00 29.55 316 GLU A N 1
ATOM 2446 C CA . GLU A 1 322 ? 21.122 6.584 -5.458 1.00 30.86 316 GLU A CA 1
ATOM 2447 C C . GLU A 1 322 ? 22.358 5.925 -4.857 1.00 36.34 316 GLU A C 1
ATOM 2448 O O . GLU A 1 322 ? 22.207 5.017 -4.031 1.00 31.36 316 GLU A O 1
ATOM 2454 N N . ALA A 1 323 ? 23.566 6.346 -5.239 1.00 34.13 317 ALA A N 1
ATOM 2455 C CA . ALA A 1 323 ? 24.776 5.723 -4.710 1.00 36.44 317 ALA A CA 1
ATOM 2456 C C . ALA A 1 323 ? 24.839 5.855 -3.193 1.00 38.28 317 ALA A C 1
ATOM 2457 O O . ALA A 1 323 ? 24.686 6.953 -2.642 1.00 36.07 317 ALA A O 1
ATOM 2459 N N . GLY A 1 324 ? 25.033 4.719 -2.520 1.00 37.06 318 GLY A N 1
ATOM 2460 C CA . GLY A 1 324 ? 25.150 4.684 -1.078 1.00 34.73 318 GLY A CA 1
ATOM 2461 C C . GLY A 1 324 ? 23.858 4.879 -0.317 1.00 36.74 318 GLY A C 1
ATOM 2462 O O . GLY A 1 324 ? 23.901 5.147 0.888 1.00 37.39 318 GLY A O 1
ATOM 2463 N N . LYS A 1 325 ? 22.706 4.775 -0.977 1.00 29.45 319 LYS A N 1
ATOM 2464 C CA . LYS A 1 325 ? 21.415 4.966 -0.325 1.00 31.65 319 LYS A CA 1
ATOM 2465 C C . LYS A 1 325 ? 20.532 3.744 -0.536 1.00 31.09 319 LYS A C 1
ATOM 2466 O O . LYS A 1 325 ? 20.663 3.033 -1.534 1.00 31.24 319 LYS A O 1
ATOM 2472 N N . THR A 1 326 ? 19.623 3.511 0.408 1.00 27.24 320 THR A N 1
ATOM 2473 C CA . THR A 1 326 ? 18.607 2.491 0.201 1.00 26.55 320 THR A CA 1
ATOM 2474 C C . THR A 1 326 ? 17.559 2.986 -0.787 1.00 30.25 320 THR A C 1
ATOM 2475 O O . THR A 1 326 ? 17.401 4.188 -1.013 1.00 25.45 320 THR A O 1
ATOM 2479 N N . ASP A 1 327 ? 16.826 2.035 -1.371 1.00 28.86 321 ASP A N 1
ATOM 2480 C CA . ASP A 1 327 ? 15.739 2.397 -2.276 1.00 29.17 321 ASP A CA 1
ATOM 2481 C C . ASP A 1 327 ? 14.692 3.255 -1.576 1.00 26.53 321 ASP A C 1
ATOM 2482 O O . ASP A 1 327 ? 14.110 4.156 -2.190 1.00 24.31 321 ASP A O 1
ATOM 2487 N N . LYS A 1 328 ? 14.419 2.975 -0.297 1.00 22.95 322 LYS A N 1
ATOM 2488 C CA . LYS A 1 328 ? 13.448 3.789 0.438 1.00 22.16 322 LYS A CA 1
ATOM 2489 C C . LYS A 1 328 ? 13.979 5.197 0.661 1.00 21.79 322 LYS A C 1
ATOM 2490 O O . LYS A 1 328 ? 13.252 6.180 0.461 1.00 22.58 322 LYS A O 1
ATOM 2496 N N . GLU A 1 329 ? 15.249 5.316 1.065 1.00 22.78 323 GLU A N 1
ATOM 2497 C CA . GLU A 1 329 ? 15.858 6.640 1.180 1.00 23.96 323 GLU A CA 1
ATOM 2498 C C . GLU A 1 329 ? 15.737 7.433 -0.122 1.00 21.53 323 GLU A C 1
ATOM 2499 O O . GLU A 1 329 ? 15.434 8.634 -0.096 1.00 22.57 323 GLU A O 1
ATOM 2505 N N . VAL A 1 330 ? 15.938 6.774 -1.273 1.00 21.48 324 VAL A N 1
ATOM 2506 C CA . VAL A 1 330 ? 15.859 7.471 -2.564 1.00 20.60 324 VAL A CA 1
ATOM 2507 C C . VAL A 1 330 ? 14.430 7.921 -2.853 1.00 23.56 324 VAL A C 1
ATOM 2508 O O . VAL A 1 330 ? 14.193 9.058 -3.282 1.00 20.72 324 VAL A O 1
ATOM 2512 N N . ALA A 1 331 ? 13.459 7.038 -2.621 1.00 19.18 325 ALA A N 1
ATOM 2513 C CA . ALA A 1 331 ? 12.062 7.384 -2.863 1.00 20.69 325 ALA A CA 1
ATOM 2514 C C . ALA A 1 331 ? 11.623 8.548 -1.984 1.00 19.80 325 ALA A C 1
ATOM 2515 O O . ALA A 1 331 ? 10.950 9.478 -2.453 1.00 19.62 325 ALA A O 1
ATOM 2517 N N . LEU A 1 332 ? 11.988 8.507 -0.701 1.00 20.26 326 LEU A N 1
ATOM 2518 C CA . LEU A 1 332 ? 11.641 9.600 0.199 1.00 19.35 326 LEU A CA 1
ATOM 2519 C C . LEU A 1 332 ? 12.369 10.878 -0.184 1.00 19.60 326 LEU A C 1
ATOM 2520 O O . LEU A 1 332 ? 11.799 11.970 -0.085 1.00 18.97 326 LEU A O 1
ATOM 2525 N N . GLU A 1 333 ? 13.622 10.769 -0.638 1.00 18.56 327 GLU A N 1
ATOM 2526 C CA . GLU A 1 333 ? 14.317 11.957 -1.117 1.00 24.80 327 GLU A CA 1
ATOM 2527 C C . GLU A 1 333 ? 13.607 12.543 -2.329 1.00 21.56 327 GLU A C 1
ATOM 2528 O O . GLU A 1 333 ? 13.528 13.768 -2.480 1.00 22.04 327 GLU A O 1
ATOM 2534 N N . GLY A 1 334 ? 13.061 11.684 -3.197 1.00 17.00 328 GLY A N 1
ATOM 2535 C CA . GLY A 1 334 ? 12.297 12.195 -4.319 1.00 16.16 328 GLY A CA 1
ATOM 2536 C C . GLY A 1 334 ? 11.092 13.004 -3.879 1.00 15.85 328 GLY A C 1
ATOM 2537 O O . GLY A 1 334 ? 10.782 14.041 -4.467 1.00 15.96 328 GLY A O 1
ATOM 2538 N N . ILE A 1 335 ? 10.392 12.540 -2.841 1.00 15.58 329 ILE A N 1
ATOM 2539 C CA . ILE A 1 335 ? 9.244 13.288 -2.338 1.00 14.73 329 ILE A CA 1
ATOM 2540 C C . ILE A 1 335 ? 9.704 14.607 -1.740 1.00 16.51 329 ILE A C 1
ATOM 2541 O O . ILE A 1 335 ? 9.083 15.652 -1.960 1.00 18.21 329 ILE A O 1
ATOM 2546 N N . ASP A 1 336 ? 10.810 14.581 -0.990 1.00 20.48 330 ASP A N 1
ATOM 2547 C CA . ASP A 1 336 ? 11.417 15.821 -0.512 1.00 19.54 330 ASP A CA 1
ATOM 2548 C C . ASP A 1 336 ? 11.707 16.770 -1.667 1.00 19.80 330 ASP A C 1
ATOM 2549 O O . ASP A 1 336 ? 11.441 17.973 -1.577 1.00 21.10 330 ASP A O 1
ATOM 2554 N N . LYS A 1 337 ? 12.285 16.249 -2.758 1.00 16.48 331 LYS A N 1
ATOM 2555 C CA . LYS A 1 337 ? 12.645 17.122 -3.869 1.00 17.09 331 LYS A CA 1
ATOM 2556 C C . LYS A 1 337 ? 11.410 17.677 -4.563 1.00 19.67 331 LYS A C 1
ATOM 2557 O O . LYS A 1 337 ? 11.420 18.832 -5.006 1.00 18.30 331 LYS A O 1
ATOM 2563 N N . LEU A 1 338 ? 10.337 16.878 -4.658 1.00 16.40 332 LEU A N 1
ATOM 2564 C CA . LEU A 1 338 ? 9.076 17.383 -5.203 1.00 13.84 332 LEU A CA 1
ATOM 2565 C C . LEU A 1 338 ? 8.546 18.556 -4.385 1.00 15.48 332 LEU A C 1
ATOM 2566 O O . LEU A 1 338 ? 8.231 19.624 -4.936 1.00 14.14 332 LEU A O 1
ATOM 2571 N N . SER A 1 339 ? 8.421 18.370 -3.064 1.00 15.03 333 SER A N 1
ATOM 2572 C CA . SER A 1 339 ? 7.873 19.432 -2.224 1.00 13.36 333 SER A CA 1
ATOM 2573 C C . SER A 1 339 ? 8.783 20.648 -2.234 1.00 15.65 333 SER A C 1
ATOM 2574 O O . SER A 1 339 ? 8.311 21.792 -2.292 1.00 16.76 333 SER A O 1
ATOM 2577 N N . ALA A 1 340 ? 10.098 20.422 -2.201 1.00 14.53 334 ALA A N 1
ATOM 2578 C CA . ALA A 1 340 ? 11.025 21.547 -2.282 1.00 15.37 334 ALA A CA 1
ATOM 2579 C C . ALA A 1 340 ? 10.851 22.302 -3.594 1.00 18.21 334 ALA A C 1
ATOM 2580 O O . ALA A 1 340 ? 10.908 23.538 -3.620 1.00 19.33 334 ALA A O 1
ATOM 2582 N N . PHE A 1 341 ? 10.628 21.575 -4.693 1.00 15.44 335 PHE A N 1
ATOM 2583 C CA . PHE A 1 341 ? 10.407 22.238 -5.978 1.00 14.01 335 PHE A CA 1
ATOM 2584 C C . PHE A 1 341 ? 9.145 23.092 -5.956 1.00 16.16 335 PHE A C 1
ATOM 2585 O O . PHE A 1 341 ? 9.172 24.264 -6.345 1.00 15.07 335 PHE A O 1
ATOM 2593 N N . TRP A 1 342 ? 8.017 22.515 -5.532 1.00 14.77 336 TRP A N 1
ATOM 2594 C CA . TRP A 1 342 ? 6.791 23.308 -5.482 1.00 15.10 336 TRP A CA 1
ATOM 2595 C C . TRP A 1 342 ? 6.971 24.529 -4.593 1.00 13.75 336 TRP A C 1
ATOM 2596 O O . TRP A 1 342 ? 6.535 25.631 -4.940 1.00 15.27 336 TRP A O 1
ATOM 2607 N N . THR A 1 343 ? 7.633 24.359 -3.450 1.00 15.76 337 THR A N 1
ATOM 2608 C CA . THR A 1 343 ? 7.886 25.494 -2.566 1.00 15.24 337 THR A CA 1
ATOM 2609 C C . THR A 1 343 ? 8.746 26.552 -3.245 1.00 15.83 337 THR A C 1
ATOM 2610 O O . THR A 1 343 ? 8.519 27.756 -3.060 1.00 17.63 337 THR A O 1
ATOM 2614 N N . SER A 1 344 ? 9.726 26.127 -4.054 1.00 18.08 338 SER A N 1
ATOM 2615 C CA . SER A 1 344 ? 10.606 27.085 -4.727 1.00 21.01 338 SER A CA 1
ATOM 2616 C C . SER A 1 344 ? 9.843 27.980 -5.702 1.00 19.51 338 SER A C 1
ATOM 2617 O O . SER A 1 344 ? 10.266 29.116 -5.964 1.00 21.12 338 SER A O 1
ATOM 2620 N N . LEU A 1 345 ? 8.725 27.489 -6.252 1.00 16.72 339 LEU A N 1
ATOM 2621 C CA . LEU A 1 345 ? 7.860 28.302 -7.103 1.00 16.49 339 LEU A CA 1
ATOM 2622 C C . LEU A 1 345 ? 7.062 29.329 -6.322 1.00 19.73 339 LEU A C 1
ATOM 2623 O O . LEU A 1 345 ? 6.624 30.327 -6.913 1.00 23.15 339 LEU A O 1
ATOM 2628 N N . GLY A 1 346 ? 6.837 29.090 -5.028 1.00 17.39 340 GLY A N 1
ATOM 2629 C CA . GLY A 1 346 ? 5.940 29.885 -4.217 1.00 16.54 340 GLY A CA 1
ATOM 2630 C C . GLY A 1 346 ? 4.715 29.145 -3.719 1.00 18.03 340 GLY A C 1
ATOM 2631 O O . GLY A 1 346 ? 3.865 29.767 -3.066 1.00 20.63 340 GLY A O 1
ATOM 2632 N N . ALA A 1 347 ? 4.588 27.846 -4.000 1.00 16.44 341 ALA A N 1
ATOM 2633 C CA . ALA A 1 347 ? 3.443 27.097 -3.503 1.00 12.37 341 ALA A CA 1
ATOM 2634 C C . ALA A 1 347 ? 3.524 26.976 -1.987 1.00 13.92 341 ALA A C 1
ATOM 2635 O O . ALA A 1 347 ? 4.617 26.951 -1.416 1.00 16.60 341 ALA A O 1
ATOM 2637 N N . PRO A 1 348 ? 2.381 26.919 -1.310 1.00 13.98 342 PRO A N 1
ATOM 2638 C CA . PRO A 1 348 ? 2.398 26.727 0.139 1.00 16.13 342 PRO A CA 1
ATOM 2639 C C . PRO A 1 348 ? 2.862 25.317 0.460 1.00 12.73 342 PRO A C 1
ATOM 2640 O O . PRO A 1 348 ? 2.799 24.411 -0.369 1.00 16.28 342 PRO A O 1
ATOM 2644 N N . ASN A 1 349 ? 3.346 25.137 1.691 1.00 14.25 343 ASN A N 1
ATOM 2645 C CA . ASN A 1 349 ? 3.728 23.793 2.114 1.00 15.86 343 ASN A CA 1
ATOM 2646 C C . ASN A 1 349 ? 3.253 23.450 3.519 1.00 17.69 343 ASN A C 1
ATOM 2647 O O . ASN A 1 349 ? 3.530 22.344 3.997 1.00 17.97 343 ASN A O 1
ATOM 2652 N N . ARG A 1 350 ? 2.536 24.343 4.183 1.00 14.50 344 ARG A N 1
ATOM 2653 C CA . ARG A 1 350 ? 1.972 24.082 5.501 1.00 18.18 344 ARG A CA 1
ATOM 2654 C C . ARG A 1 350 ? 0.562 24.640 5.543 1.00 18.62 344 ARG A C 1
ATOM 2655 O O . ARG A 1 350 ? 0.271 25.656 4.913 1.00 15.18 344 ARG A O 1
ATOM 2663 N N . LEU A 1 351 ? -0.318 23.975 6.291 1.00 13.99 345 LEU A N 1
ATOM 2664 C CA . LEU A 1 351 ? -1.635 24.560 6.523 1.00 17.29 345 LEU A CA 1
ATOM 2665 C C . LEU A 1 351 ? -1.519 25.950 7.138 1.00 16.61 345 LEU A C 1
ATOM 2666 O O . LEU A 1 351 ? -2.365 26.818 6.885 1.00 15.12 345 LEU A O 1
ATOM 2671 N N . ALA A 1 352 ? -0.469 26.179 7.928 1.00 15.11 346 ALA A N 1
ATOM 2672 C CA . ALA A 1 352 ? -0.242 27.501 8.506 1.00 15.76 346 ALA A CA 1
ATOM 2673 C C . ALA A 1 352 ? -0.160 28.595 7.444 1.00 17.26 346 ALA A C 1
ATOM 2674 O O . ALA A 1 352 ? -0.470 29.760 7.737 1.00 17.32 346 ALA A O 1
ATOM 2676 N N . ASP A 1 353 ? 0.276 28.253 6.227 1.00 15.93 347 ASP A N 1
ATOM 2677 C CA . ASP A 1 353 ? 0.413 29.258 5.167 1.00 14.77 347 ASP A CA 1
ATOM 2678 C C . ASP A 1 353 ? -0.924 29.877 4.818 1.00 18.60 347 ASP A C 1
ATOM 2679 O O . ASP A 1 353 ? -0.977 31.028 4.357 1.00 17.72 347 ASP A O 1
ATOM 2684 N N . TYR A 1 354 ? -2.011 29.130 5.018 1.00 14.10 348 TYR A N 1
ATOM 2685 C CA . TYR A 1 354 ? -3.361 29.631 4.803 1.00 17.33 348 TYR A CA 1
ATOM 2686 C C . TYR A 1 354 ? -4.053 29.994 6.108 1.00 17.03 348 TYR A C 1
ATOM 2687 O O . TYR A 1 354 ? -5.288 30.031 6.159 1.00 18.16 348 TYR A O 1
ATOM 2696 N N . ASP A 1 355 ? -3.291 30.220 7.173 1.00 15.19 349 ASP A N 1
ATOM 2697 C CA . ASP A 1 355 ? -3.869 30.622 8.457 1.00 17.72 349 ASP A CA 1
ATOM 2698 C C . ASP A 1 355 ? -4.789 29.543 9.025 1.00 19.21 349 ASP A C 1
ATOM 2699 O O . ASP A 1 355 ? -5.790 29.841 9.684 1.00 21.30 349 ASP A O 1
ATOM 2704 N N . ILE A 1 356 ? -4.437 28.279 8.788 1.00 16.87 350 ILE A N 1
ATOM 2705 C CA . ILE A 1 356 ? -5.171 27.123 9.294 1.00 18.47 350 ILE A CA 1
ATOM 2706 C C . ILE A 1 356 ? -4.361 26.490 10.423 1.00 18.97 350 ILE A C 1
ATOM 2707 O O . ILE A 1 356 ? -3.219 26.070 10.210 1.00 17.23 350 ILE A O 1
ATOM 2712 N N . ASN A 1 357 ? -4.954 26.396 11.611 1.00 20.56 351 ASN A N 1
ATOM 2713 C CA . ASN A 1 357 ? -4.331 25.710 12.736 1.00 20.24 351 ASN A CA 1
ATOM 2714 C C . ASN A 1 357 ? -4.969 24.327 12.906 1.00 20.56 351 ASN A C 1
ATOM 2715 O O . ASN A 1 357 ? -5.570 23.788 11.970 1.00 22.38 351 ASN A O 1
ATOM 2720 N N . ASP A 1 358 ? -4.853 23.742 14.098 1.00 20.87 352 ASP A N 1
ATOM 2721 C CA . ASP A 1 358 ? -5.332 22.380 14.295 1.00 24.06 352 ASP A CA 1
ATOM 2722 C C . ASP A 1 358 ? -6.769 22.308 14.809 1.00 23.43 352 ASP A C 1
ATOM 2723 O O . ASP A 1 358 ? -7.248 21.207 15.096 1.00 22.13 352 ASP A O 1
ATOM 2728 N N . GLU A 1 359 ? -7.470 23.448 14.904 1.00 25.28 353 GLU A N 1
ATOM 2729 C CA . GLU A 1 359 ? -8.745 23.495 15.620 1.00 28.99 353 GLU A CA 1
ATOM 2730 C C . GLU A 1 359 ? -9.810 22.599 14.996 1.00 24.42 353 GLU A C 1
ATOM 2731 O O . GLU A 1 359 ? -10.647 22.051 15.720 1.00 27.68 353 GLU A O 1
ATOM 2733 N N . GLN A 1 360 ? -9.822 22.452 13.668 1.00 22.23 354 GLN A N 1
ATOM 2734 C CA . GLN A 1 360 ? -10.899 21.729 13.003 1.00 23.81 354 GLN A CA 1
ATOM 2735 C C . GLN A 1 360 ? -10.426 20.438 12.344 1.00 21.24 354 GLN A C 1
ATOM 2736 O O . GLN A 1 360 ? -11.127 19.904 11.479 1.00 21.46 354 GLN A O 1
ATOM 2742 N N . LEU A 1 361 ? -9.267 19.908 12.756 1.00 22.41 355 LEU A N 1
ATOM 2743 C CA . LEU A 1 361 ? -8.732 18.726 12.081 1.00 23.93 355 LEU A CA 1
ATOM 2744 C C . LEU A 1 361 ? -9.656 17.522 12.236 1.00 19.39 355 LEU A C 1
ATOM 2745 O O . LEU A 1 361 ? -9.792 16.718 11.305 1.00 19.66 355 LEU A O 1
ATOM 2750 N N . ASP A 1 362 ? -10.279 17.356 13.410 1.00 22.40 356 ASP A N 1
ATOM 2751 C CA . ASP A 1 362 ? -11.180 16.217 13.580 1.00 24.50 356 ASP A CA 1
ATOM 2752 C C . ASP A 1 362 ? -12.391 16.339 12.662 1.00 25.15 356 ASP A C 1
ATOM 2753 O O . ASP A 1 362 ? -12.798 15.356 12.028 1.00 24.09 356 ASP A O 1
ATOM 2758 N N . THR A 1 363 ? -12.963 17.543 12.566 1.00 22.30 357 THR A N 1
ATOM 2759 C CA . THR A 1 363 ? -14.091 17.760 11.663 1.00 22.22 357 THR A CA 1
ATOM 2760 C C . THR A 1 363 ? -13.678 17.531 10.217 1.00 19.90 357 THR A C 1
ATOM 2761 O O . THR A 1 363 ? -14.421 16.921 9.437 1.00 20.66 357 THR A O 1
ATOM 2765 N N . ILE A 1 364 ? -12.483 17.995 9.846 1.00 18.71 358 ILE A N 1
ATOM 2766 C CA . ILE A 1 364 ? -12.010 17.804 8.476 1.00 17.04 358 ILE A CA 1
ATOM 2767 C C . ILE A 1 364 ? -11.815 16.320 8.181 1.00 18.91 358 ILE A C 1
ATOM 2768 O O . ILE A 1 364 ? -12.157 15.835 7.093 1.00 17.92 358 ILE A O 1
ATOM 2773 N N . ALA A 1 365 ? -11.293 15.565 9.149 1.00 17.85 359 ALA A N 1
ATOM 2774 C CA . ALA A 1 365 ? -11.099 14.136 8.926 1.00 20.05 359 ALA A CA 1
ATOM 2775 C C . ALA A 1 365 ? -12.435 13.423 8.740 1.00 21.10 359 ALA A C 1
ATOM 2776 O O . ALA A 1 365 ? -12.561 12.542 7.877 1.00 20.12 359 ALA A O 1
ATOM 2778 N N . ASP A 1 366 ? -13.439 13.785 9.547 1.00 20.87 360 ASP A N 1
ATOM 2779 C CA . ASP A 1 366 ? -14.782 13.241 9.355 1.00 22.97 360 ASP A CA 1
ATOM 2780 C C . ASP A 1 366 ? -15.303 13.541 7.953 1.00 20.19 360 ASP A C 1
ATOM 2781 O O . ASP A 1 366 ? -15.887 12.668 7.299 1.00 23.64 360 ASP A O 1
ATOM 2786 N N . LYS A 1 367 ? -15.108 14.773 7.477 1.00 20.94 361 LYS A N 1
ATOM 2787 C CA . LYS A 1 367 ? -15.592 15.134 6.147 1.00 20.13 361 LYS A CA 1
ATOM 2788 C C . LYS A 1 367 ? -14.861 14.352 5.061 1.00 22.35 361 LYS A C 1
ATOM 2789 O O . LYS A 1 367 ? -15.461 13.978 4.046 1.00 22.95 361 LYS A O 1
ATOM 2795 N N . ALA A 1 368 ? -13.561 14.113 5.245 1.00 16.48 362 ALA A N 1
ATOM 2796 C CA . ALA A 1 368 ? -12.814 13.346 4.253 1.00 18.07 362 ALA A CA 1
ATOM 2797 C C . ALA A 1 368 ? -13.250 11.887 4.214 1.00 21.14 362 ALA A C 1
ATOM 2798 O O . ALA A 1 368 ? -13.234 11.269 3.143 1.00 25.91 362 ALA A O 1
ATOM 2800 N N . MET A 1 369 ? -13.648 11.322 5.357 1.00 21.85 363 MET A N 1
ATOM 2801 C CA . MET A 1 369 ? -14.081 9.930 5.399 1.00 24.81 363 MET A CA 1
ATOM 2802 C C . MET A 1 369 ? -15.524 9.745 4.948 1.00 29.26 363 MET A C 1
ATOM 2803 O O . MET A 1 369 ? -15.948 8.603 4.747 1.00 40.54 363 MET A O 1
ATOM 2808 N N . ALA A 1 370 ? -16.276 10.824 4.773 1.00 33.54 364 ALA A N 1
ATOM 2809 C CA . ALA A 1 370 ? -17.633 10.731 4.250 1.00 40.47 364 ALA A CA 1
ATOM 2810 C C . ALA A 1 370 ? -17.614 10.603 2.727 1.00 46.16 364 ALA A C 1
ATOM 2811 O O . ALA A 1 370 ? -17.916 9.542 2.178 1.00 53.80 364 ALA A O 1
ATOM 2813 N N . GLN A 1 376 ? -9.339 -0.407 -1.479 1.00 61.66 370 GLN A N 1
ATOM 2814 C CA . GLN A 1 376 ? -8.289 -1.321 -1.916 1.00 62.62 370 GLN A CA 1
ATOM 2815 C C . GLN A 1 376 ? -7.022 -1.144 -1.081 1.00 51.54 370 GLN A C 1
ATOM 2816 O O . GLN A 1 376 ? -7.019 -0.402 -0.098 1.00 43.15 370 GLN A O 1
ATOM 2818 N N . PHE A 1 377 ? -5.951 -1.831 -1.482 1.00 49.15 371 PHE A N 1
ATOM 2819 C CA . PHE A 1 377 ? -4.690 -1.776 -0.748 1.00 43.95 371 PHE A CA 1
ATOM 2820 C C . PHE A 1 377 ? -4.235 -0.330 -0.578 1.00 43.39 371 PHE A C 1
ATOM 2821 O O . PHE A 1 377 ? -4.201 0.441 -1.541 1.00 44.66 371 PHE A O 1
ATOM 2829 N N . LYS A 1 378 ? -3.940 0.042 0.671 1.00 34.84 372 LYS A N 1
ATOM 2830 C CA . LYS A 1 378 ? -3.454 1.356 1.113 1.00 34.75 372 LYS A CA 1
ATOM 2831 C C . LYS A 1 378 ? -4.572 2.384 1.253 1.00 30.21 372 LYS A C 1
ATOM 2832 O O . LYS A 1 378 ? -4.277 3.584 1.385 1.00 29.72 372 LYS A O 1
ATOM 2838 N N . SER A 1 379 ? -5.839 1.972 1.252 1.00 31.52 373 SER A N 1
ATOM 2839 C CA . SER A 1 379 ? -6.914 2.932 1.479 1.00 34.06 373 SER A CA 1
ATOM 2840 C C . SER A 1 379 ? -6.873 3.458 2.916 1.00 33.92 373 SER A C 1
ATOM 2841 O O . SER A 1 379 ? -6.439 2.767 3.842 1.00 32.34 373 SER A O 1
ATOM 2844 N N . LEU A 1 380 ? -7.339 4.697 3.094 1.00 27.53 374 LEU A N 1
ATOM 2845 C CA . LEU A 1 380 ? -7.153 5.450 4.332 1.00 21.36 374 LEU A CA 1
ATOM 2846 C C . LEU A 1 380 ? -8.360 5.325 5.256 1.00 23.12 374 LEU A C 1
ATOM 2847 O O . LEU A 1 380 ? -9.504 5.261 4.803 1.00 27.14 374 LEU A O 1
ATOM 2852 N N . ASN A 1 381 ? -8.093 5.325 6.565 1.00 21.56 375 ASN A N 1
ATOM 2853 C CA . ASN A 1 381 ? -9.127 5.484 7.584 1.00 20.35 375 ASN A CA 1
ATOM 2854 C C . ASN A 1 381 ? -8.943 6.829 8.284 1.00 22.02 375 ASN A C 1
ATOM 2855 O O . ASN A 1 381 ? -8.072 7.623 7.921 1.00 19.69 375 ASN A O 1
ATOM 2860 N N . LYS A 1 382 ? -9.770 7.082 9.305 1.00 18.86 376 LYS A N 1
ATOM 2861 C CA . LYS A 1 382 ? -9.775 8.408 9.920 1.00 19.87 376 LYS A CA 1
ATOM 2862 C C . LYS A 1 382 ? -8.436 8.724 10.572 1.00 19.81 376 LYS A C 1
ATOM 2863 O O . LYS A 1 382 ? -7.954 9.860 10.481 1.00 21.38 376 LYS A O 1
ATOM 2869 N N . GLU A 1 383 ? -7.825 7.738 11.243 1.00 24.30 377 GLU A N 1
ATOM 2870 C CA . GLU A 1 383 ? -6.512 7.959 11.846 1.00 22.63 377 GLU A CA 1
ATOM 2871 C C . GLU A 1 383 ? -5.472 8.299 10.783 1.00 18.84 377 GLU A C 1
ATOM 2872 O O . GLU A 1 383 ? -4.596 9.141 11.013 1.00 19.58 377 GLU A O 1
ATOM 2878 N N . ASP A 1 384 ? -5.542 7.648 9.614 1.00 16.01 378 ASP A N 1
ATOM 2879 C CA . ASP A 1 384 ? -4.628 7.985 8.526 1.00 16.82 378 ASP A CA 1
ATOM 2880 C C . ASP A 1 384 ? -4.777 9.445 8.138 1.00 16.06 378 ASP A C 1
ATOM 2881 O O . ASP A 1 384 ? -3.785 10.153 7.935 1.00 15.07 378 ASP A O 1
ATOM 2886 N N . VAL A 1 385 ? -6.024 9.895 7.978 1.00 14.34 379 VAL A N 1
ATOM 2887 C CA . VAL A 1 385 ? -6.274 11.272 7.555 1.00 13.60 379 VAL A CA 1
ATOM 2888 C C . VAL A 1 385 ? -5.790 12.252 8.619 1.00 17.39 379 VAL A C 1
ATOM 2889 O O . VAL A 1 385 ? -5.158 13.269 8.306 1.00 17.69 379 VAL A O 1
ATOM 2893 N N . LEU A 1 386 ? -6.074 11.961 9.890 1.00 16.60 380 LEU A N 1
ATOM 2894 C CA . LEU A 1 386 ? -5.631 12.854 10.957 1.00 15.70 380 LEU A CA 1
ATOM 2895 C C . LEU A 1 386 ? -4.114 12.966 10.985 1.00 17.94 380 LEU A C 1
ATOM 2896 O O . LEU A 1 386 ? -3.568 14.055 11.214 1.00 18.42 380 LEU A O 1
ATOM 2901 N N . ALA A 1 387 ? -3.415 11.848 10.761 1.00 16.92 381 ALA A N 1
ATOM 2902 C CA . ALA A 1 387 ? -1.955 11.863 10.793 1.00 15.52 381 ALA A CA 1
ATOM 2903 C C . ALA A 1 387 ? -1.390 12.704 9.660 1.00 16.40 381 ALA A C 1
ATOM 2904 O O . ALA A 1 387 ? -0.434 13.463 9.861 1.00 16.66 381 ALA A O 1
ATOM 2906 N N . ILE A 1 388 ? -1.981 12.589 8.466 1.00 15.59 382 ILE A N 1
ATOM 2907 C CA . ILE A 1 388 ? -1.538 13.394 7.333 1.00 13.36 382 ILE A CA 1
ATOM 2908 C C . ILE A 1 388 ? -1.805 14.875 7.590 1.00 14.02 382 ILE A C 1
ATOM 2909 O O . ILE A 1 388 ? -0.952 15.724 7.310 1.00 15.84 382 ILE A O 1
ATOM 2914 N N . LEU A 1 389 ? -2.980 15.206 8.140 1.00 15.69 383 LEU A N 1
ATOM 2915 C CA . LEU A 1 389 ? -3.288 16.601 8.462 1.00 16.56 383 LEU A CA 1
ATOM 2916 C C . LEU A 1 389 ? -2.309 17.159 9.489 1.00 15.14 383 LEU A C 1
ATOM 2917 O O . LEU A 1 389 ? -1.781 18.267 9.325 1.00 15.65 383 LEU A O 1
ATOM 2922 N N . LYS A 1 390 ? -2.075 16.420 10.576 1.00 14.90 384 LYS A N 1
ATOM 2923 C CA . LYS A 1 390 ? -1.151 16.906 11.598 1.00 17.67 384 LYS A CA 1
ATOM 2924 C C . LYS A 1 390 ? 0.251 17.089 11.029 1.00 15.54 384 LYS A C 1
ATOM 2925 O O . LYS A 1 390 ? 0.958 18.042 11.386 1.00 17.68 384 LYS A O 1
ATOM 2931 N N . ALA A 1 391 ? 0.678 16.172 10.154 1.00 17.20 385 ALA A N 1
ATOM 2932 C CA . ALA A 1 391 ? 2.002 16.274 9.554 1.00 16.48 385 ALA A CA 1
ATOM 2933 C C . ALA A 1 391 ? 2.116 17.485 8.656 1.00 15.58 385 ALA A C 1
ATOM 2934 O O . ALA A 1 391 ? 3.235 17.939 8.386 1.00 17.20 385 ALA A O 1
ATOM 2936 N N . SER A 1 392 ? 0.975 18.018 8.220 1.00 14.30 386 SER A N 1
ATOM 2937 C CA . SER A 1 392 ? 0.897 19.123 7.279 1.00 13.09 386 SER A CA 1
ATOM 2938 C C . SER A 1 392 ? 0.629 20.471 7.942 1.00 13.96 386 SER A C 1
ATOM 2939 O O . SER A 1 392 ? 0.470 21.465 7.229 1.00 14.99 386 SER A O 1
ATOM 2942 N N . LEU A 1 393 ? 0.558 20.533 9.270 1.00 15.38 387 LEU A N 1
ATOM 2943 C CA . LEU A 1 393 ? 0.214 21.795 9.951 1.00 14.88 387 LEU A CA 1
ATOM 2944 C C . LEU A 1 393 ? 1.285 22.849 9.735 1.00 16.08 387 LEU A C 1
ATOM 2945 O O . LEU A 1 393 ? 2.463 22.514 9.584 1.00 16.53 387 LEU A O 1
ATOM 2951 N N . HIS B 1 8 ? -6.983 21.248 -40.459 1.00 27.08 2 HIS B N 1
ATOM 2952 C CA . HIS B 1 8 ? -7.022 20.272 -39.378 1.00 19.60 2 HIS B CA 1
ATOM 2953 C C . HIS B 1 8 ? -5.705 20.216 -38.604 1.00 19.90 2 HIS B C 1
ATOM 2954 O O . HIS B 1 8 ? -5.538 19.384 -37.709 1.00 18.39 2 HIS B O 1
ATOM 2961 N N . ASN B 1 9 ? -4.757 21.091 -38.942 1.00 16.56 3 ASN B N 1
ATOM 2962 C CA . ASN B 1 9 ? -3.453 20.972 -38.305 1.00 13.37 3 ASN B CA 1
ATOM 2963 C C . ASN B 1 9 ? -3.434 21.520 -36.888 1.00 12.37 3 ASN B C 1
ATOM 2964 O O . ASN B 1 9 ? -2.474 21.258 -36.158 1.00 15.37 3 ASN B O 1
ATOM 2969 N N . PHE B 1 10 ? -4.444 22.300 -36.494 1.00 12.56 4 PHE B N 1
ATOM 2970 C CA . PHE B 1 10 ? -4.522 22.809 -35.127 1.00 14.31 4 PHE B CA 1
ATOM 2971 C C . PHE B 1 10 ? -5.638 22.145 -34.339 1.00 16.82 4 PHE B C 1
ATOM 2972 O O . PHE B 1 10 ? -5.974 22.603 -33.240 1.00 17.37 4 PHE B O 1
ATOM 2980 N N . THR B 1 11 ? -6.232 21.091 -34.884 1.00 15.43 5 THR B N 1
ATOM 2981 C CA . THR B 1 11 ? -7.338 20.388 -34.260 1.00 12.74 5 THR B CA 1
ATOM 2982 C C . THR B 1 11 ? -6.846 19.025 -33.803 1.00 13.55 5 THR B C 1
ATOM 2983 O O . THR B 1 11 ? -6.145 18.332 -34.547 1.00 15.32 5 THR B O 1
ATOM 2987 N N . TYR B 1 12 ? -7.201 18.661 -32.573 1.00 13.23 6 TYR B N 1
ATOM 2988 C CA . TYR B 1 12 ? -6.782 17.407 -31.959 1.00 13.71 6 TYR B CA 1
ATOM 2989 C C . TYR B 1 12 ? -8.056 16.735 -31.476 1.00 13.79 6 TYR B C 1
ATOM 2990 O O . TYR B 1 12 ? -8.698 17.217 -30.533 1.00 16.57 6 TYR B O 1
ATOM 2999 N N . TRP B 1 13 ? -8.439 15.644 -32.137 1.00 13.56 7 TRP B N 1
ATOM 3000 C CA . TRP B 1 13 ? -9.776 15.094 -31.933 1.00 15.15 7 TRP B CA 1
ATOM 3001 C C . TRP B 1 13 ? -9.729 13.591 -32.139 1.00 16.52 7 TRP B C 1
ATOM 3002 O O . TRP B 1 13 ? -9.604 13.119 -33.275 1.00 16.23 7 TRP B O 1
ATOM 3013 N N . ASN B 1 14 ? -9.864 12.848 -31.044 1.00 16.03 8 ASN B N 1
ATOM 3014 C CA . ASN B 1 14 ? -9.821 11.389 -31.078 1.00 19.31 8 ASN B CA 1
ATOM 3015 C C . ASN B 1 14 ? -10.923 10.873 -30.160 1.00 23.00 8 ASN B C 1
ATOM 3016 O O . ASN B 1 14 ? -10.666 10.505 -29.009 1.00 27.11 8 ASN B O 1
ATOM 3021 N N . PRO B 1 15 ? -12.172 10.834 -30.634 1.00 19.32 9 PRO B N 1
ATOM 3022 C CA . PRO B 1 15 ? -13.285 10.514 -29.730 1.00 16.80 9 PRO B CA 1
ATOM 3023 C C . PRO B 1 15 ? -13.491 9.032 -29.455 1.00 20.01 9 PRO B C 1
ATOM 3024 O O . PRO B 1 15 ? -14.372 8.695 -28.655 1.00 21.91 9 PRO B O 1
ATOM 3028 N N . THR B 1 16 ? -12.712 8.144 -30.072 1.00 13.89 10 THR B N 1
ATOM 3029 C CA . THR B 1 16 ? -12.900 6.712 -29.879 1.00 13.00 10 THR B CA 1
ATOM 3030 C C . THR B 1 16 ? -12.479 6.307 -28.476 1.00 15.76 10 THR B C 1
ATOM 3031 O O . THR B 1 16 ? -11.407 6.705 -28.007 1.00 16.80 10 THR B O 1
ATOM 3035 N N . LYS B 1 17 ? -13.310 5.496 -27.817 1.00 13.07 11 LYS B N 1
ATOM 3036 C CA . LYS B 1 17 ? -12.955 4.948 -26.509 1.00 15.64 11 LYS B CA 1
ATOM 3037 C C . LYS B 1 17 ? -11.963 3.803 -26.705 1.00 16.44 11 LYS B C 1
ATOM 3038 O O . LYS B 1 17 ? -12.265 2.831 -27.402 1.00 15.95 11 LYS B O 1
ATOM 3044 N N . LEU B 1 18 ? -10.780 3.915 -26.105 1.00 15.52 12 LEU B N 1
ATOM 3045 C CA . LEU B 1 18 ? -9.737 2.901 -26.242 1.00 15.92 12 LEU B CA 1
ATOM 3046 C C . LEU B 1 18 ? -9.660 2.062 -24.979 1.00 14.39 12 LEU B C 1
ATOM 3047 O O . LEU B 1 18 ? -9.666 2.603 -23.872 1.00 17.33 12 LEU B O 1
ATOM 3052 N N . ILE B 1 19 ? -9.589 0.744 -25.148 1.00 16.25 13 ILE B N 1
ATOM 3053 C CA . ILE B 1 19 ? -9.392 -0.193 -24.047 1.00 17.67 13 ILE B CA 1
ATOM 3054 C C . ILE B 1 19 ? -8.145 -1.006 -24.367 1.00 18.35 13 ILE B C 1
ATOM 3055 O O . ILE B 1 19 ? -8.121 -1.740 -25.358 1.00 19.84 13 ILE B O 1
ATOM 3060 N N . PHE B 1 20 ? -7.123 -0.896 -23.523 1.00 19.24 14 PHE B N 1
ATOM 3061 C CA . PHE B 1 20 ? -5.796 -1.422 -23.827 1.00 18.63 14 PHE B CA 1
ATOM 3062 C C . PHE B 1 20 ? -5.410 -2.442 -22.767 1.00 20.25 14 PHE B C 1
ATOM 3063 O O . PHE B 1 20 ? -5.446 -2.138 -21.572 1.00 19.54 14 PHE B O 1
ATOM 3071 N N . GLY B 1 21 ? -5.054 -3.643 -23.190 1.00 17.43 15 GLY B N 1
ATOM 3072 C CA . GLY B 1 21 ? -4.459 -4.585 -22.259 1.00 19.10 15 GLY B CA 1
ATOM 3073 C C . GLY B 1 21 ? -4.773 -6.024 -22.611 1.00 20.32 15 GLY B C 1
ATOM 3074 O O . GLY B 1 21 ? -5.601 -6.324 -23.466 1.00 20.45 15 GLY B O 1
ATOM 3075 N N . ARG B 1 22 ? -4.087 -6.921 -21.903 1.00 22.05 16 ARG B N 1
ATOM 3076 C CA . ARG B 1 22 ? -4.218 -8.352 -22.150 1.00 25.32 16 ARG B CA 1
ATOM 3077 C C . ARG B 1 22 ? -5.622 -8.824 -21.789 1.00 25.59 16 ARG B C 1
ATOM 3078 O O . ARG B 1 22 ? -6.112 -8.567 -20.684 1.00 24.46 16 ARG B O 1
ATOM 3086 N N . GLY B 1 23 ? -6.261 -9.533 -22.716 1.00 23.60 17 GLY B N 1
ATOM 3087 C CA . GLY B 1 23 ? -7.570 -10.106 -22.484 1.00 27.89 17 GLY B CA 1
ATOM 3088 C C . GLY B 1 23 ? -8.735 -9.146 -22.574 1.00 22.77 17 GLY B C 1
ATOM 3089 O O . GLY B 1 23 ? -9.852 -9.525 -22.206 1.00 29.01 17 GLY B O 1
ATOM 3090 N N . GLU B 1 24 ? -8.530 -7.925 -23.073 1.00 21.09 18 GLU B N 1
ATOM 3091 C CA . GLU B 1 24 ? -9.599 -6.929 -23.021 1.00 23.11 18 GLU B CA 1
ATOM 3092 C C . GLU B 1 24 ? -10.700 -7.166 -24.048 1.00 21.41 18 GLU B C 1
ATOM 3093 O O . GLU B 1 24 ? -11.674 -6.404 -24.062 1.00 21.50 18 GLU B O 1
ATOM 3099 N N . VAL B 1 25 ? -10.595 -8.200 -24.891 1.00 20.73 19 VAL B N 1
ATOM 3100 C CA . VAL B 1 25 ? -11.757 -8.614 -25.667 1.00 22.05 19 VAL B CA 1
ATOM 3101 C C . VAL B 1 25 ? -12.930 -8.948 -24.742 1.00 21.28 19 VAL B C 1
ATOM 3102 O O . VAL B 1 25 ? -14.092 -8.880 -25.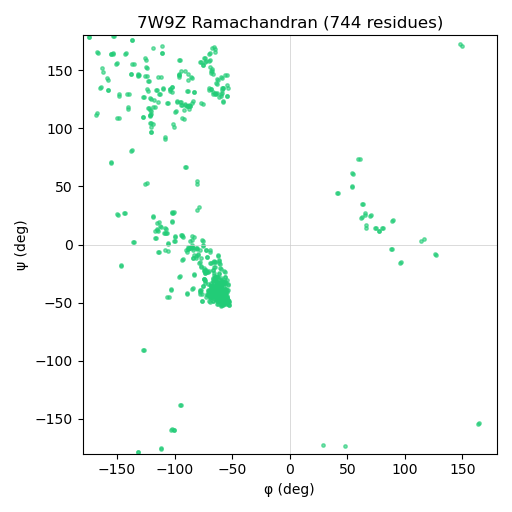160 1.00 25.26 19 VAL B O 1
ATOM 3106 N N . GLU B 1 26 ? -12.658 -9.285 -23.480 1.00 24.74 20 GLU B N 1
ATOM 3107 C CA . GLU B 1 26 ? -13.740 -9.571 -22.548 1.00 27.34 20 GLU B CA 1
ATOM 3108 C C . GLU B 1 26 ? -14.551 -8.334 -22.176 1.00 26.94 20 GLU B C 1
ATOM 3109 O O . GLU B 1 26 ? -15.560 -8.470 -21.472 1.00 27.16 20 GLU B O 1
ATOM 3115 N N . ARG B 1 27 ? -14.150 -7.146 -22.631 1.00 24.53 21 ARG B N 1
ATOM 3116 C CA . ARG B 1 27 ? -14.941 -5.939 -22.426 1.00 25.56 21 ARG B CA 1
ATOM 3117 C C . ARG B 1 27 ? -16.029 -5.761 -23.482 1.00 22.21 21 ARG B C 1
ATOM 3118 O O . ARG B 1 27 ? -16.811 -4.808 -23.385 1.00 23.77 21 ARG B O 1
ATOM 3122 N N . LEU B 1 28 ? -16.103 -6.651 -24.476 1.00 22.68 22 LEU B N 1
ATOM 3123 C CA . LEU B 1 28 ? -17.095 -6.498 -25.540 1.00 22.90 22 LEU B CA 1
ATOM 3124 C C . LEU B 1 28 ? -18.531 -6.410 -25.033 1.00 24.90 22 LEU B C 1
ATOM 3125 O O . LEU B 1 28 ? -19.245 -5.478 -25.441 1.00 25.19 22 LEU B O 1
ATOM 3130 N N . PRO B 1 29 ? -19.026 -7.312 -24.175 1.00 29.00 23 PRO B N 1
ATOM 3131 C CA . PRO B 1 29 ? -20.430 -7.175 -23.741 1.00 28.50 23 PRO B CA 1
ATOM 3132 C C . PRO B 1 29 ? -20.725 -5.831 -23.092 1.00 27.55 23 PRO B C 1
ATOM 3133 O O . PRO B 1 29 ? -21.740 -5.204 -23.421 1.00 30.94 23 PRO B O 1
ATOM 3137 N N . GLU B 1 30 ? -19.851 -5.356 -22.203 1.00 24.22 24 GLU B N 1
ATOM 3138 C CA . GLU B 1 30 ? -20.071 -4.052 -21.583 1.00 27.90 24 GLU B CA 1
ATOM 3139 C C . GLU B 1 30 ? -20.141 -2.945 -22.63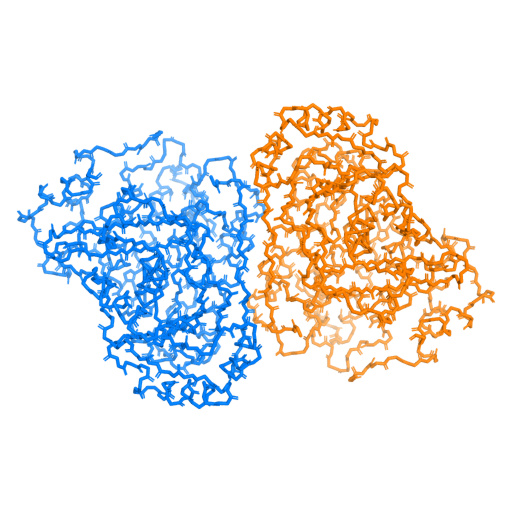2 1.00 27.02 24 GLU B C 1
ATOM 3140 O O . GLU B 1 30 ? -21.024 -2.082 -22.575 1.00 29.87 24 GLU B O 1
ATOM 3144 N N . GLU B 1 31 ? -19.238 -2.972 -23.618 1.00 24.51 25 GLU B N 1
ATOM 3145 C CA . GLU B 1 31 ? -19.209 -1.907 -24.618 1.00 25.52 25 GLU B CA 1
ATOM 3146 C C . GLU B 1 31 ? -20.362 -2.020 -25.608 1.00 30.93 25 GLU B C 1
ATOM 3147 O O . GLU B 1 31 ? -20.804 -1.003 -26.160 1.00 26.11 25 GLU B O 1
ATOM 3153 N N . LEU B 1 32 ? -20.842 -3.239 -25.866 1.00 24.43 26 LEU B N 1
ATOM 3154 C CA . LEU B 1 32 ? -21.968 -3.434 -26.769 1.00 26.11 26 LEU B CA 1
ATOM 3155 C C . LEU B 1 32 ? -23.322 -3.196 -26.115 1.00 26.53 26 LEU B C 1
ATOM 3156 O O . LEU B 1 32 ? -24.325 -3.127 -26.838 1.00 31.96 26 LEU B O 1
ATOM 3161 N N . LYS B 1 33 ? -23.377 -3.076 -24.782 1.00 29.98 27 LYS B N 1
ATOM 3162 C CA . LYS B 1 33 ? -24.663 -3.078 -24.086 1.00 33.64 27 LYS B CA 1
ATOM 3163 C C . LYS B 1 33 ? -25.597 -1.981 -24.588 1.00 31.83 27 LYS B C 1
ATOM 3164 O O . LYS B 1 33 ? -26.812 -2.189 -24.675 1.00 36.18 27 LYS B O 1
ATOM 3167 N N . SER B 1 34 ? -25.057 -0.819 -24.932 1.00 30.39 28 SER B N 1
ATOM 3168 C CA . SER B 1 34 ? -25.880 0.329 -25.291 1.00 37.17 28 SER B CA 1
ATOM 3169 C C . SER B 1 34 ? -26.300 0.337 -26.759 1.00 40.40 28 SER B C 1
ATOM 3170 O O . SER B 1 34 ? -27.065 1.219 -27.162 1.00 44.44 28 SER B O 1
ATOM 3173 N N . TYR B 1 35 ? -25.856 -0.631 -27.555 1.00 36.42 29 TYR B N 1
ATOM 3174 C CA . TYR B 1 35 ? -26.130 -0.657 -28.985 1.00 31.29 29 TYR B CA 1
ATOM 3175 C C . TYR B 1 35 ? -27.086 -1.799 -29.306 1.00 34.26 29 TYR B C 1
ATOM 3176 O O . TYR B 1 35 ? -27.418 -2.628 -28.451 1.00 33.96 29 TYR B O 1
ATOM 3185 N N . GLY B 1 36 ? -27.565 -1.807 -30.549 1.00 32.88 30 GLY B N 1
ATOM 3186 C CA . GLY B 1 36 ? -28.541 -2.795 -30.969 1.00 33.94 30 GLY B CA 1
ATOM 3187 C C . GLY B 1 36 ? -27.986 -4.206 -30.975 1.00 31.94 30 GLY B C 1
ATOM 3188 O O . GLY B 1 36 ? -26.783 -4.445 -30.851 1.00 30.14 30 GLY B O 1
ATOM 3189 N N . LYS B 1 37 ? -28.896 -5.166 -31.141 1.00 34.20 31 LYS B N 1
ATOM 3190 C CA . LYS B 1 37 ? -28.558 -6.573 -30.969 1.00 36.42 31 LYS B CA 1
ATOM 3191 C C . LYS B 1 37 ? -28.166 -7.272 -32.262 1.00 34.50 31 LYS B C 1
ATOM 3192 O O . LYS B 1 37 ? -27.630 -8.383 -32.204 1.00 39.07 31 LYS B O 1
ATOM 3194 N N . ASN B 1 38 ? -28.412 -6.669 -33.419 1.00 29.83 32 ASN B N 1
ATOM 3195 C CA . ASN B 1 38 ? -28.035 -7.275 -34.694 1.00 29.39 32 ASN B CA 1
ATOM 3196 C C . ASN B 1 38 ? -26.657 -6.749 -35.080 1.00 27.50 32 ASN B C 1
ATOM 3197 O O . ASN B 1 38 ? -26.512 -5.578 -35.444 1.00 29.74 32 ASN B O 1
ATOM 3202 N N . VAL B 1 39 ? -25.646 -7.609 -35.008 1.00 26.81 33 VAL B N 1
ATOM 3203 C CA . VAL B 1 39 ? -24.256 -7.201 -35.180 1.00 25.01 33 VAL B CA 1
ATOM 3204 C C . VAL B 1 39 ? -23.696 -7.868 -36.429 1.00 25.81 33 VAL B C 1
ATOM 3205 O O . VAL B 1 39 ? -23.866 -9.076 -36.621 1.00 28.45 33 VAL B O 1
ATOM 3209 N N . LEU B 1 40 ? -23.026 -7.082 -37.273 1.00 24.28 34 LEU B N 1
ATOM 3210 C CA . LEU B 1 40 ? -22.279 -7.613 -38.409 1.00 28.60 34 LEU B CA 1
ATOM 3211 C C . LEU B 1 40 ? -20.806 -7.680 -38.018 1.00 24.26 34 LEU B C 1
ATOM 3212 O O . LEU B 1 40 ? -20.167 -6.645 -37.793 1.00 24.14 34 LEU B O 1
ATOM 3217 N N . LEU B 1 41 ? -20.278 -8.898 -37.934 1.00 24.13 35 LEU B N 1
ATOM 3218 C CA . LEU B 1 41 ? -18.872 -9.142 -37.636 1.00 21.10 35 LEU B CA 1
ATOM 3219 C C . LEU B 1 41 ? -18.093 -9.159 -38.946 1.00 23.43 35 LEU B C 1
ATOM 3220 O O . LEU B 1 41 ? -18.370 -9.987 -39.822 1.00 23.55 35 LEU B O 1
ATOM 3225 N N . VAL B 1 42 ? -17.137 -8.239 -39.085 1.00 22.16 36 VAL B N 1
ATOM 3226 C CA . VAL B 1 42 ? -16.377 -8.045 -40.319 1.00 20.98 36 VAL B CA 1
ATOM 3227 C C . VAL B 1 42 ? -14.928 -8.435 -40.064 1.00 19.40 36 VAL B C 1
ATOM 3228 O O . VAL B 1 42 ? -14.316 -7.958 -39.101 1.00 20.62 36 VAL B O 1
ATOM 3232 N N . TYR B 1 43 ? -14.369 -9.283 -40.926 1.00 18.96 37 TYR B N 1
ATOM 3233 C CA . TYR B 1 43 ? -12.977 -9.677 -40.743 1.00 17.96 37 TYR B CA 1
ATOM 3234 C C . TYR B 1 43 ? -12.343 -10.059 -42.075 1.00 19.11 37 TYR B C 1
ATOM 3235 O O . TYR B 1 43 ? -12.981 -10.032 -43.132 1.00 20.22 37 TYR B O 1
ATOM 3244 N N . GLY B 1 44 ? -11.067 -10.427 -42.007 1.00 17.51 38 GLY B N 1
ATOM 3245 C CA . GLY B 1 44 ? -10.279 -10.640 -43.210 1.00 20.09 38 GLY B CA 1
ATOM 3246 C C . GLY B 1 44 ? -10.222 -12.072 -43.699 1.00 23.67 38 GLY B C 1
ATOM 3247 O O . GLY B 1 44 ? -11.230 -12.791 -43.701 1.00 25.43 38 GLY B O 1
ATOM 3248 N N . GLY B 1 45 ? -9.035 -12.501 -44.121 1.00 19.46 39 GLY B N 1
ATOM 3249 C CA . GLY B 1 45 ? -8.873 -13.755 -44.822 1.00 19.89 39 GLY B CA 1
ATOM 3250 C C . GLY B 1 45 ? -8.719 -14.996 -43.976 1.00 21.79 39 GLY B C 1
ATOM 3251 O O . GLY B 1 45 ? -8.508 -16.079 -44.529 1.00 26.47 39 GLY B O 1
ATOM 3252 N N . GLY B 1 46 ? -8.809 -14.889 -42.655 1.00 21.22 40 GLY B N 1
ATOM 3253 C CA . GLY B 1 46 ? -8.815 -16.089 -41.839 1.00 23.23 40 GLY B CA 1
ATOM 3254 C C . GLY B 1 46 ? -7.787 -16.103 -40.726 1.00 22.99 40 GLY B C 1
ATOM 3255 O O . GLY B 1 46 ? -7.816 -16.999 -39.878 1.00 26.38 40 GLY B O 1
ATOM 3256 N N . SER B 1 47 ? -6.875 -15.129 -40.701 1.00 23.75 41 SER B N 1
ATOM 3257 C CA . SER B 1 47 ? -5.890 -15.116 -39.625 1.00 25.06 41 SER B CA 1
ATOM 3258 C C . SER B 1 47 ? -6.551 -15.089 -38.249 1.00 23.98 41 SER B C 1
ATOM 3259 O O . SER B 1 47 ? -6.030 -15.705 -37.314 1.00 22.23 41 SER B O 1
ATOM 3262 N N . ILE B 1 48 ? -7.704 -14.422 -38.102 1.00 21.72 42 ILE B N 1
ATOM 3263 C CA . ILE B 1 48 ? -8.307 -14.368 -36.767 1.00 23.61 42 ILE B CA 1
ATOM 3264 C C . ILE B 1 48 ? -8.855 -15.720 -36.346 1.00 26.97 42 ILE B C 1
ATOM 3265 O O . ILE B 1 48 ? -9.012 -15.965 -35.145 1.00 26.74 42 ILE B O 1
ATOM 3270 N N . LYS B 1 49 ? -9.160 -16.610 -37.297 1.00 25.08 43 LYS B N 1
ATOM 3271 C CA . LYS B 1 49 ? -9.545 -17.959 -36.896 1.00 24.05 43 LYS B CA 1
ATOM 3272 C C . LYS B 1 49 ? -8.327 -18.777 -36.494 1.00 27.03 43 LYS B C 1
ATOM 3273 O O . LYS B 1 49 ? -8.384 -19.538 -35.522 1.00 32.25 43 LYS B O 1
ATOM 3279 N N . ARG B 1 50 ? -7.214 -18.620 -37.211 1.00 25.43 44 ARG B N 1
ATOM 3280 C CA . ARG B 1 50 ? -6.018 -19.392 -36.889 1.00 31.10 44 ARG B CA 1
ATOM 3281 C C . ARG B 1 50 ? -5.433 -19.002 -35.537 1.00 35.64 44 ARG B C 1
ATOM 3282 O O . ARG B 1 50 ? -4.798 -19.833 -34.878 1.00 40.46 44 ARG B O 1
ATOM 3290 N N . SER B 1 51 ? -5.617 -17.753 -35.113 1.00 33.42 45 SER B N 1
ATOM 3291 C CA . SER B 1 51 ? -5.071 -17.311 -33.836 1.00 34.15 45 SER B CA 1
ATOM 3292 C C . SER B 1 51 ? -5.966 -17.662 -32.659 1.00 34.55 45 SER B C 1
ATOM 3293 O O . SER B 1 51 ? -5.530 -17.535 -31.510 1.00 35.12 45 SER B O 1
ATOM 3296 N N . GLY B 1 52 ? -7.197 -18.091 -32.915 1.00 27.51 46 GLY B N 1
ATOM 3297 C CA . GLY B 1 52 ? -8.158 -18.324 -31.861 1.00 27.15 46 GLY B CA 1
ATOM 3298 C C . GLY B 1 52 ? -8.974 -17.109 -31.478 1.00 27.28 46 GLY B C 1
ATOM 3299 O O . GLY B 1 52 ? -9.878 -17.230 -30.639 1.00 29.27 46 GLY B O 1
ATOM 3300 N N . LEU B 1 53 ? -8.689 -15.946 -32.067 1.00 25.54 47 LEU B N 1
ATOM 3301 C CA . LEU B 1 53 ? -9.421 -14.736 -31.707 1.00 23.83 47 LEU B CA 1
ATOM 3302 C C . LEU B 1 53 ? -10.874 -14.812 -32.155 1.00 23.45 47 LEU B C 1
ATOM 3303 O O . LEU B 1 53 ? -11.766 -14.308 -31.463 1.00 24.78 47 LEU B O 1
ATOM 3308 N N . TYR B 1 54 ? -11.130 -15.427 -33.315 1.00 22.69 48 TYR B N 1
ATOM 3309 C CA . TYR B 1 54 ? -12.499 -15.554 -33.804 1.00 23.05 48 TYR B CA 1
ATOM 3310 C C . TYR B 1 54 ? -13.402 -16.225 -32.773 1.00 24.39 48 TYR B C 1
ATOM 3311 O O . TYR B 1 54 ? -14.476 -15.707 -32.449 1.00 26.64 48 TYR B O 1
ATOM 3320 N N . ASP B 1 55 ? -12.985 -17.385 -32.244 1.00 26.18 49 ASP B N 1
ATOM 3321 C CA . ASP B 1 55 ? -13.821 -18.088 -31.274 1.00 27.13 49 ASP B CA 1
ATOM 3322 C C . ASP B 1 55 ? -14.045 -17.249 -30.024 1.00 26.92 49 ASP B C 1
ATOM 3323 O O . ASP B 1 55 ? -15.129 -17.285 -29.428 1.00 31.38 49 ASP B O 1
ATOM 3328 N N . GLN B 1 56 ? -13.030 -16.488 -29.611 1.00 26.03 50 GLN B N 1
ATOM 3329 C CA . GLN B 1 56 ? -13.181 -15.634 -28.441 1.00 31.83 50 GLN B CA 1
ATOM 3330 C C . GLN B 1 56 ? -14.193 -14.531 -28.698 1.00 28.68 50 GLN B C 1
ATOM 3331 O O . GLN B 1 56 ? -15.013 -14.216 -27.828 1.00 26.99 50 GLN B O 1
ATOM 3337 N N . VAL B 1 57 ? -14.146 -13.925 -29.885 1.00 25.33 51 VAL B N 1
ATOM 3338 C CA . VAL B 1 57 ? -15.099 -12.872 -30.219 1.00 24.71 51 VAL B CA 1
ATOM 3339 C C . VAL B 1 57 ? -16.513 -13.440 -30.261 1.00 25.90 51 VAL B C 1
ATOM 3340 O O . VAL B 1 57 ? -17.453 -12.856 -29.708 1.00 26.24 51 VAL B O 1
ATOM 3344 N N . ILE B 1 58 ? -16.681 -14.599 -30.906 1.00 26.79 52 ILE B N 1
ATOM 3345 C CA . ILE B 1 58 ? -17.991 -15.244 -30.949 1.00 28.33 52 ILE B CA 1
ATOM 3346 C C . ILE B 1 58 ? -18.498 -15.507 -29.538 1.00 28.88 52 ILE B C 1
ATOM 3347 O O . ILE B 1 58 ? -19.675 -15.277 -29.231 1.00 30.85 52 ILE B O 1
ATOM 3352 N N . GLU B 1 59 ? -17.614 -15.985 -28.656 1.00 28.00 53 GLU B N 1
ATOM 3353 C CA . GLU B 1 59 ? -18.009 -16.250 -27.277 1.00 30.45 53 GLU B CA 1
ATOM 3354 C C . GLU B 1 59 ? -18.481 -14.978 -26.589 1.00 31.58 53 GLU B C 1
ATOM 3355 O O . GLU B 1 59 ? -19.494 -14.987 -25.879 1.00 29.97 53 GLU B O 1
ATOM 3361 N N . GLN B 1 60 ? -17.760 -13.873 -26.792 1.00 28.00 54 GLN B N 1
ATOM 3362 C CA . GLN B 1 60 ? -18.170 -12.610 -26.189 1.00 27.06 54 GLN B CA 1
ATOM 3363 C C . GLN B 1 60 ? -19.472 -12.109 -26.797 1.00 27.06 54 GLN B C 1
ATOM 3364 O O . GLN B 1 60 ? -20.328 -11.572 -26.085 1.00 27.96 54 GLN B O 1
ATOM 3370 N N . LEU B 1 61 ? -19.651 -12.293 -28.109 1.00 26.49 55 LEU B N 1
ATOM 3371 C CA . LEU B 1 61 ? -20.884 -11.850 -28.750 1.00 26.69 55 LEU B CA 1
ATOM 3372 C C . LEU B 1 61 ? -22.079 -12.635 -28.231 1.00 31.87 55 LEU B C 1
ATOM 3373 O O . LEU B 1 61 ? -23.162 -12.070 -28.035 1.00 33.81 55 LEU B O 1
ATOM 3378 N N . ASN B 1 62 ? -21.897 -13.937 -27.988 1.00 33.74 56 ASN B N 1
ATOM 3379 C CA . ASN B 1 62 ? -22.958 -14.726 -27.372 1.00 31.67 56 ASN B CA 1
ATOM 3380 C C . ASN B 1 62 ? -23.264 -14.228 -25.967 1.00 32.50 56 ASN B C 1
ATOM 3381 O O . ASN B 1 62 ? -24.435 -14.122 -25.580 1.00 38.53 56 ASN B O 1
ATOM 3386 N N . LYS B 1 63 ? -22.224 -13.918 -25.187 1.00 32.32 57 LYS B N 1
ATOM 3387 C CA . LYS B 1 63 ? -22.444 -13.373 -23.849 1.00 32.89 57 LYS B CA 1
ATOM 3388 C C . LYS B 1 63 ? -23.205 -12.055 -23.894 1.00 34.83 57 LYS B C 1
ATOM 3389 O O . LYS B 1 63 ? -24.001 -11.772 -22.992 1.00 35.70 57 LYS B O 1
ATOM 3395 N N . ALA B 1 64 ? -22.995 -11.250 -24.935 1.00 33.78 58 ALA B N 1
ATOM 3396 C CA . ALA B 1 64 ? -23.721 -9.996 -25.089 1.00 32.63 58 ALA B CA 1
ATOM 3397 C C . ALA B 1 64 ? -25.140 -10.190 -25.613 1.00 35.14 58 ALA B C 1
ATOM 3398 O O . ALA B 1 64 ? -25.883 -9.207 -25.715 1.00 35.92 58 ALA B O 1
ATOM 3400 N N . GLY B 1 65 ? -25.527 -11.416 -25.958 1.00 35.70 59 GLY B N 1
ATOM 3401 C CA . GLY B 1 65 ? -26.880 -11.678 -26.415 1.00 37.25 59 GLY B CA 1
ATOM 3402 C C . GLY B 1 65 ? -27.218 -11.112 -27.775 1.00 39.37 59 GLY B C 1
ATOM 3403 O O . GLY B 1 65 ? -28.392 -10.850 -28.053 1.00 39.88 59 GLY B O 1
ATOM 3404 N N . VAL B 1 66 ? -26.221 -10.901 -28.623 1.00 31.66 60 VAL B N 1
ATOM 3405 C CA . VAL B 1 66 ? -26.411 -10.291 -29.934 1.00 30.16 60 VAL B CA 1
ATOM 3406 C C . VAL B 1 66 ? -26.591 -11.375 -30.990 1.00 33.69 60 VAL B C 1
ATOM 3407 O O . VAL B 1 66 ? -26.072 -12.489 -30.867 1.00 37.20 60 VAL B O 1
ATOM 3411 N N . THR B 1 67 ? -27.361 -11.046 -32.025 1.00 30.91 61 THR B N 1
ATOM 3412 C CA . THR B 1 67 ? -27.544 -11.908 -33.192 1.00 32.17 61 THR B CA 1
ATOM 3413 C C . THR B 1 67 ? -26.459 -11.586 -34.218 1.00 34.31 61 THR B C 1
ATOM 3414 O O . THR B 1 67 ? -26.360 -10.442 -34.676 1.00 36.46 61 THR B O 1
ATOM 3418 N N . VAL B 1 68 ? -25.630 -12.578 -34.558 1.00 29.47 62 VAL B N 1
ATOM 3419 C CA . VAL B 1 68 ? -24.405 -12.352 -35.326 1.00 27.96 62 VAL B CA 1
ATOM 3420 C C . VAL B 1 68 ? -24.588 -12.794 -36.772 1.00 29.92 62 VAL B C 1
ATOM 3421 O O . VAL B 1 68 ? -25.064 -13.903 -37.038 1.00 35.83 62 VAL B O 1
ATOM 3425 N N . HIS B 1 69 ? -24.197 -11.929 -37.707 1.00 27.59 63 HIS B N 1
ATOM 3426 C CA . HIS B 1 69 ? -23.924 -12.313 -39.086 1.00 31.74 63 HIS B CA 1
ATOM 3427 C C . HIS B 1 69 ? -22.521 -11.831 -39.436 1.00 32.27 63 HIS B C 1
ATOM 3428 O O . HIS B 1 69 ? -21.960 -10.967 -38.754 1.00 30.17 63 HIS B O 1
ATOM 3435 N N . GLU B 1 70 ? -21.933 -12.423 -40.477 1.00 29.56 64 GLU B N 1
ATOM 3436 C CA . GLU B 1 70 ? -20.524 -12.199 -40.777 1.00 26.80 64 GLU B CA 1
ATOM 3437 C C . GLU B 1 70 ? -20.310 -11.725 -42.208 1.00 25.93 64 GLU B C 1
ATOM 3438 O O . GLU B 1 70 ? -21.001 -12.148 -43.141 1.00 28.95 64 GLU B O 1
ATOM 3444 N N . LEU B 1 71 ? -19.311 -10.857 -42.368 1.00 22.75 65 LEU B N 1
ATOM 3445 C CA . LEU B 1 71 ? -18.701 -10.564 -43.663 1.00 27.52 65 LEU B CA 1
ATOM 3446 C C . LEU B 1 71 ? -17.240 -10.978 -43.528 1.00 22.86 65 LEU B C 1
ATOM 3447 O O . LEU B 1 71 ? -16.455 -10.300 -42.855 1.00 22.71 65 LEU B O 1
ATOM 3452 N N . ALA B 1 72 ? -16.899 -12.122 -44.103 1.00 24.74 66 ALA B N 1
ATOM 3453 C CA . ALA B 1 72 ? -15.538 -12.628 -44.081 1.00 23.26 66 ALA B CA 1
ATOM 3454 C C . ALA B 1 72 ? -14.825 -12.250 -45.370 1.00 24.77 66 ALA B C 1
ATOM 3455 O O . ALA B 1 72 ? -15.454 -11.952 -46.386 1.00 27.31 66 ALA B O 1
ATOM 3457 N N . GLY B 1 73 ? -13.495 -12.246 -45.315 1.00 24.91 67 GLY B N 1
ATOM 3458 C CA . GLY B 1 73 ? -12.703 -12.176 -46.527 1.00 24.30 67 GLY B CA 1
ATOM 3459 C C . GLY B 1 73 ? -12.364 -10.789 -47.019 1.00 24.33 67 GLY B C 1
ATOM 3460 O O . GLY B 1 73 ? -12.048 -10.637 -48.208 1.00 24.84 67 GLY B O 1
ATOM 3461 N N . VAL B 1 74 ? -12.424 -9.770 -46.158 1.00 19.48 68 VAL B N 1
ATOM 3462 C CA . VAL B 1 74 ? -11.949 -8.452 -46.564 1.00 19.07 68 VAL B CA 1
ATOM 3463 C C . VAL B 1 74 ? -10.485 -8.553 -46.962 1.00 24.59 68 VAL B C 1
ATOM 3464 O O . VAL B 1 74 ? -9.658 -9.104 -46.225 1.00 23.07 68 VAL B O 1
ATOM 3468 N N . GLU B 1 75 ? -10.159 -8.012 -48.144 1.00 19.94 69 GLU B N 1
ATOM 3469 C CA . GLU B 1 75 ? -8.833 -8.072 -48.732 1.00 22.95 69 GLU B CA 1
ATOM 3470 C C . GLU B 1 75 ? -7.971 -6.899 -48.276 1.00 16.89 69 GLU B C 1
ATOM 3471 O O . GLU B 1 75 ? -8.475 -5.796 -48.043 1.00 18.16 69 GLU B O 1
ATOM 3477 N N . PRO B 1 76 ? -6.667 -7.120 -48.138 1.00 16.98 70 PRO B N 1
ATOM 3478 C CA . PRO B 1 76 ? -5.740 -5.987 -48.031 1.00 16.14 70 PRO B CA 1
ATOM 3479 C C . PRO B 1 76 ? -5.947 -5.063 -49.222 1.00 15.23 70 PRO B C 1
ATOM 3480 O O . PRO B 1 76 ? -6.132 -5.527 -50.350 1.00 16.68 70 PRO B O 1
ATOM 3484 N N . ASN B 1 77 ? -5.960 -3.744 -48.957 1.00 15.93 71 ASN B N 1
ATOM 3485 C CA . ASN B 1 77 ? -6.442 -2.763 -49.931 1.00 17.65 71 ASN B CA 1
ATOM 3486 C C . ASN B 1 77 ? -7.894 -3.108 -50.242 1.00 14.90 71 ASN B C 1
ATOM 3487 O O . ASN B 1 77 ? -8.199 -3.627 -51.334 1.00 15.87 71 ASN B O 1
ATOM 3492 N N . PRO B 1 78 ? -8.813 -2.844 -49.315 1.00 14.70 72 PRO B N 1
ATOM 3493 C CA . PRO B 1 78 ? -10.158 -3.429 -49.414 1.00 15.58 72 PRO B CA 1
ATOM 3494 C C . PRO B 1 78 ? -10.906 -2.959 -50.653 1.00 19.58 72 PRO B C 1
ATOM 3495 O O . PRO B 1 78 ? -10.865 -1.784 -51.016 1.00 17.49 72 PRO B O 1
ATOM 3499 N N . ARG B 1 79 ? -11.599 -3.904 -51.292 1.00 17.68 73 ARG B N 1
ATOM 3500 C CA . ARG B 1 79 ? -12.296 -3.657 -52.549 1.00 18.91 73 ARG B CA 1
ATOM 3501 C C . ARG B 1 79 ? -13.681 -3.067 -52.322 1.00 19.49 73 ARG B C 1
ATOM 3502 O O . ARG B 1 79 ? -14.393 -3.450 -51.389 1.00 19.73 73 ARG B O 1
ATOM 3510 N N . VAL B 1 80 ? -14.080 -2.159 -53.216 1.00 17.64 74 VAL B N 1
ATOM 3511 C CA . VAL B 1 80 ? -15.417 -1.583 -53.099 1.00 23.67 74 VAL B CA 1
ATOM 3512 C C . VAL B 1 80 ? -16.500 -2.637 -53.329 1.00 19.97 74 VAL B C 1
ATOM 3513 O O . VAL B 1 80 ? -17.606 -2.504 -52.800 1.00 24.79 74 VAL B O 1
ATOM 3517 N N . SER B 1 81 ? -16.217 -3.710 -54.080 1.00 20.37 75 SER B N 1
ATOM 3518 C CA . SER B 1 81 ? -17.217 -4.778 -54.196 1.00 22.89 75 SER B CA 1
ATOM 3519 C C . SER B 1 81 ? -17.495 -5.413 -52.838 1.00 23.19 75 SER B C 1
ATOM 3520 O O . SER B 1 81 ? -18.631 -5.812 -52.551 1.00 24.87 75 SER B O 1
ATOM 3523 N N . THR B 1 82 ? -16.457 -5.547 -52.009 1.00 20.83 76 THR B N 1
ATOM 3524 C CA . THR B 1 82 ? -16.627 -6.074 -50.657 1.00 20.10 76 THR B CA 1
ATOM 3525 C C . THR B 1 82 ? -17.421 -5.110 -49.787 1.00 26.18 76 THR B C 1
ATOM 3526 O O . THR B 1 82 ? -18.238 -5.535 -48.960 1.00 24.42 76 THR B O 1
ATOM 3530 N N . VAL B 1 83 ? -17.176 -3.808 -49.942 1.00 21.16 77 VAL B N 1
ATOM 3531 C CA . VAL B 1 83 ? -17.980 -2.814 -49.237 1.00 21.91 77 VAL B CA 1
ATOM 3532 C C . VAL B 1 83 ? -19.448 -2.976 -49.601 1.00 25.59 77 VAL B C 1
ATOM 3533 O O . VAL B 1 83 ? -20.319 -3.087 -48.728 1.00 26.02 77 VAL B O 1
ATOM 3537 N N . ASN B 1 84 ? -19.743 -3.004 -50.905 1.00 22.02 78 ASN B N 1
ATOM 3538 C CA . ASN B 1 84 ? -21.132 -3.129 -51.339 1.00 23.84 78 ASN B CA 1
ATOM 3539 C C . ASN B 1 84 ? -21.755 -4.432 -50.856 1.00 26.94 78 ASN B C 1
ATOM 3540 O O . ASN B 1 84 ? -22.955 -4.471 -50.561 1.00 26.11 78 ASN B O 1
ATOM 3545 N N . LYS B 1 85 ? -20.962 -5.507 -50.772 1.00 24.05 79 LYS B N 1
ATOM 3546 C CA . LYS B 1 85 ? -21.475 -6.762 -50.229 1.00 24.87 79 LYS B CA 1
ATOM 3547 C C . LYS B 1 85 ? -21.867 -6.594 -48.767 1.00 26.12 79 LYS B C 1
ATOM 3548 O O . LYS B 1 85 ? -22.915 -7.086 -48.335 1.00 25.87 79 LYS B O 1
ATOM 3554 N N . GLY B 1 86 ? -21.036 -5.893 -47.996 1.00 25.03 80 GLY B N 1
ATOM 3555 C CA . GLY B 1 86 ? -21.371 -5.631 -46.607 1.00 26.32 80 GLY B CA 1
ATOM 3556 C C . GLY B 1 86 ? -22.610 -4.770 -46.455 1.00 28.52 80 GLY B C 1
ATOM 3557 O O . GLY B 1 86 ? -23.412 -4.981 -45.545 1.00 25.19 80 GLY B O 1
ATOM 3558 N N . VAL B 1 87 ? -22.776 -3.779 -47.333 1.00 23.99 81 VAL B N 1
ATOM 3559 C CA . VAL B 1 87 ? -23.970 -2.942 -47.275 1.00 28.01 81 VAL B CA 1
ATOM 3560 C C . VAL B 1 87 ? -25.220 -3.790 -47.488 1.00 33.47 81 VAL B C 1
ATOM 3561 O O . VAL B 1 87 ? -26.226 -3.629 -46.783 1.00 30.34 81 VAL B O 1
ATOM 3565 N N . ALA B 1 88 ? -25.176 -4.710 -48.459 1.00 27.82 82 ALA B N 1
ATOM 3566 C CA . ALA B 1 88 ? -26.325 -5.578 -48.706 1.00 29.81 82 ALA B CA 1
ATOM 3567 C C . ALA B 1 88 ? -26.623 -6.455 -47.499 1.00 31.03 82 ALA B C 1
ATOM 3568 O O . ALA B 1 88 ? -27.791 -6.676 -47.155 1.00 31.62 82 ALA B O 1
ATOM 3570 N N . LEU B 1 89 ? -25.576 -6.956 -46.837 1.00 29.47 83 LEU B N 1
ATOM 3571 C CA . LEU B 1 89 ? -25.769 -7.752 -45.629 1.00 30.95 83 LEU B CA 1
ATOM 3572 C C . LEU B 1 89 ? -26.418 -6.925 -44.527 1.00 30.34 83 LEU B C 1
ATOM 3573 O O . LEU B 1 89 ? -27.248 -7.434 -43.766 1.00 29.99 83 LEU B O 1
ATOM 3578 N N . CYS B 1 90 ? -26.049 -5.647 -44.424 1.00 27.71 84 CYS B N 1
ATOM 3579 C CA . CYS B 1 90 ? -26.672 -4.786 -43.421 1.00 30.64 84 CYS B CA 1
ATOM 3580 C C . CYS B 1 90 ? -28.166 -4.647 -43.667 1.00 36.64 84 CYS B C 1
ATOM 3581 O O . CYS B 1 90 ? -28.962 -4.686 -42.722 1.00 34.97 84 CYS B O 1
ATOM 3584 N N . LYS B 1 91 ? -28.564 -4.480 -44.932 1.00 30.86 85 LYS B N 1
ATOM 3585 C CA . LYS B 1 91 ? -29.988 -4.413 -45.247 1.00 37.03 85 LYS B CA 1
ATOM 3586 C C . LYS B 1 91 ? -30.660 -5.762 -45.038 1.00 37.04 85 LYS B C 1
ATOM 3587 O O . LYS B 1 91 ? -31.764 -5.830 -44.489 1.00 36.84 85 LYS B O 1
ATOM 3590 N N . GLU B 1 92 ? -30.004 -6.844 -45.465 1.00 37.69 86 GLU B N 1
ATOM 3591 C CA . GLU B 1 92 ? -30.602 -8.173 -45.371 1.00 38.46 86 GLU B CA 1
ATOM 3592 C C . GLU B 1 92 ? -30.886 -8.560 -43.926 1.00 37.37 86 GLU B C 1
ATOM 3593 O O . GLU B 1 92 ? -31.938 -9.137 -43.625 1.00 40.38 86 GLU B O 1
ATOM 3599 N N . HIS B 1 93 ? -29.954 -8.266 -43.021 1.00 34.11 87 HIS B N 1
ATOM 3600 C CA . HIS B 1 93 ? -30.030 -8.753 -41.652 1.00 38.88 87 HIS B CA 1
ATOM 3601 C C . HIS B 1 93 ? -30.385 -7.657 -40.653 1.00 35.69 87 HIS B C 1
ATOM 3602 O O . HIS B 1 93 ? -30.330 -7.895 -39.438 1.00 33.61 87 HIS B O 1
ATOM 3609 N N . HIS B 1 94 ? -30.771 -6.475 -41.137 1.00 33.95 88 HIS B N 1
ATOM 3610 C CA . HIS B 1 94 ? -31.217 -5.367 -40.292 1.00 36.37 88 HIS B CA 1
ATOM 3611 C C . HIS B 1 94 ? -30.180 -5.046 -39.217 1.00 31.80 88 HIS B C 1
ATOM 3612 O O . HIS B 1 94 ? -30.483 -4.915 -38.025 1.00 31.98 88 HIS B O 1
ATOM 3619 N N . ILE B 1 95 ? -28.936 -4.891 -39.673 1.00 30.04 89 ILE B N 1
ATOM 3620 C CA . ILE B 1 95 ? -27.792 -4.736 -38.782 1.00 31.97 89 ILE B CA 1
ATOM 3621 C C . ILE B 1 95 ? -27.866 -3.403 -38.050 1.00 33.28 89 ILE B C 1
ATOM 3622 O O . ILE B 1 95 ? -28.132 -2.353 -38.654 1.00 29.12 89 ILE B O 1
ATOM 3627 N N . ASP B 1 96 ? -27.630 -3.446 -36.737 1.00 27.80 90 ASP B N 1
ATOM 3628 C CA . ASP B 1 96 ? -27.590 -2.273 -35.872 1.00 26.66 90 ASP B CA 1
ATOM 3629 C C . ASP B 1 96 ? -26.186 -1.741 -35.636 1.00 28.92 90 ASP B C 1
ATOM 3630 O O . ASP B 1 96 ? -26.017 -0.542 -35.391 1.00 29.53 90 ASP B O 1
ATOM 3635 N N . PHE B 1 97 ? -25.180 -2.604 -35.701 1.00 25.56 91 PHE B N 1
ATOM 3636 C CA . PHE B 1 97 ? -23.852 -2.276 -35.215 1.00 24.29 91 PHE B CA 1
ATOM 3637 C C . PHE B 1 97 ? -22.880 -3.215 -35.915 1.00 22.84 91 PHE B C 1
ATOM 3638 O O . PHE B 1 97 ? -23.200 -4.384 -36.135 1.00 26.00 91 PHE B O 1
ATOM 3646 N N . LEU B 1 98 ? -21.706 -2.705 -36.275 1.00 20.05 92 LEU B N 1
ATOM 3647 C CA . LEU B 1 98 ? -20.674 -3.519 -36.898 1.00 19.33 92 LEU B CA 1
ATOM 3648 C C . LEU B 1 98 ? -19.493 -3.665 -35.954 1.00 20.25 92 LEU B C 1
ATOM 3649 O O . LEU B 1 98 ? -19.154 -2.737 -35.217 1.00 21.62 92 LEU B O 1
ATOM 3654 N N . LEU B 1 99 ? -18.863 -4.835 -35.978 1.00 21.73 93 LEU B N 1
ATOM 3655 C CA . LEU B 1 99 ? -17.652 -5.065 -35.201 1.00 19.99 93 LEU B CA 1
ATOM 3656 C C . LEU B 1 99 ? -16.548 -5.464 -36.164 1.00 19.81 93 LEU B C 1
ATOM 3657 O O . LEU B 1 99 ? -16.592 -6.549 -36.762 1.00 21.36 93 LEU B O 1
ATOM 3662 N N . ALA B 1 100 ? -15.562 -4.590 -36.315 1.00 17.44 94 ALA B N 1
ATOM 3663 C CA . ALA B 1 100 ? -14.429 -4.847 -37.191 1.00 16.84 94 ALA B CA 1
ATOM 3664 C C . ALA B 1 100 ? -13.337 -5.530 -36.378 1.00 19.83 94 ALA B C 1
ATOM 3665 O O . ALA B 1 100 ? -12.858 -4.966 -35.390 1.00 21.02 94 ALA B O 1
ATOM 3667 N N . VAL B 1 101 ? -12.948 -6.738 -36.779 1.00 15.21 95 VAL B N 1
ATOM 3668 C CA . VAL B 1 101 ? -11.868 -7.468 -36.112 1.00 14.93 95 VAL B CA 1
ATOM 3669 C C . VAL B 1 101 ? -10.803 -7.745 -37.167 1.00 18.22 95 VAL B C 1
ATOM 3670 O O . VAL B 1 101 ? -10.976 -8.606 -38.043 1.00 17.14 95 VAL B O 1
ATOM 3674 N N . GLY B 1 102 ? -9.713 -6.994 -37.114 1.00 20.08 96 GLY B N 1
ATOM 3675 C CA . GLY B 1 102 ? -8.664 -7.124 -38.116 1.00 15.93 96 GLY B CA 1
ATOM 3676 C C . GLY B 1 102 ? -7.740 -5.917 -38.079 1.00 16.91 96 GLY B C 1
ATOM 3677 O O . GLY B 1 102 ? -7.605 -5.249 -37.049 1.00 15.90 96 GLY B O 1
ATOM 3678 N N . GLY B 1 103 ? -7.117 -5.660 -39.226 1.00 15.68 97 GLY B N 1
ATOM 3679 C CA . GLY B 1 103 ? -6.235 -4.535 -39.397 1.00 14.89 97 GLY B CA 1
ATOM 3680 C C . GLY B 1 103 ? -6.910 -3.381 -40.110 1.00 14.79 97 GLY B C 1
ATOM 3681 O O . GLY B 1 103 ? -8.142 -3.281 -40.172 1.00 15.84 97 GLY B O 1
ATOM 3682 N N . GLY B 1 104 ? -6.079 -2.502 -40.675 1.00 12.83 98 GLY B N 1
ATOM 3683 C CA . GLY B 1 104 ? -6.584 -1.285 -41.288 1.00 12.00 98 GLY B CA 1
ATOM 3684 C C . GLY B 1 104 ? -7.473 -1.535 -42.490 1.00 11.50 98 GLY B C 1
ATOM 3685 O O . GLY B 1 104 ? -8.395 -0.761 -42.756 1.00 14.15 98 GLY B O 1
ATOM 3686 N N . SER B 1 105 ? -7.222 -2.614 -43.226 1.00 12.96 99 SER B N 1
ATOM 3687 C CA . SER B 1 105 ? -8.112 -2.915 -44.341 1.00 15.99 99 SER B CA 1
ATOM 3688 C C . SER B 1 105 ? -9.501 -3.301 -43.837 1.00 12.48 99 SER B C 1
ATOM 3689 O O . SER B 1 105 ? -10.515 -2.850 -44.381 1.00 16.90 99 SER B O 1
ATOM 3692 N N . VAL B 1 106 ? -9.568 -4.120 -42.786 1.00 13.82 100 VAL B N 1
ATOM 3693 C CA . VAL B 1 106 ? -10.862 -4.494 -42.224 1.00 14.31 100 VAL B CA 1
ATOM 3694 C C . VAL B 1 106 ? -11.572 -3.277 -41.624 1.00 14.94 100 VAL B C 1
ATOM 3695 O O . VAL B 1 106 ? -12.783 -3.092 -41.825 1.00 16.28 100 VAL B O 1
ATOM 3699 N N . ILE B 1 107 ? -10.850 -2.428 -40.885 1.00 14.47 101 ILE B N 1
ATOM 3700 C CA . ILE B 1 107 ? -11.513 -1.288 -40.250 1.00 15.39 101 ILE B CA 1
ATOM 3701 C C . ILE B 1 107 ? -11.960 -0.270 -41.299 1.00 15.28 101 ILE B C 1
ATOM 3702 O O . ILE B 1 107 ? -13.093 0.220 -41.258 1.00 15.68 101 ILE B O 1
ATOM 3707 N N . ASP B 1 108 ? -11.081 0.061 -42.252 1.00 15.76 102 ASP B N 1
ATOM 3708 C CA . ASP B 1 108 ? -11.468 0.956 -43.347 1.00 15.47 102 ASP B CA 1
ATOM 3709 C C . ASP B 1 108 ? -12.681 0.419 -44.102 1.00 15.59 102 ASP B C 1
ATOM 3710 O O . ASP B 1 108 ? -13.576 1.179 -44.489 1.00 17.96 102 ASP B O 1
ATOM 3715 N N . CYS B 1 109 ? -12.701 -0.886 -44.366 1.00 14.15 103 CYS B N 1
ATOM 3716 C CA . CYS B 1 109 ? -13.836 -1.469 -45.065 1.00 17.51 103 CYS B CA 1
ATOM 3717 C C . CYS B 1 109 ? -15.107 -1.332 -44.234 1.00 16.86 103 CYS B C 1
ATOM 3718 O O . CYS B 1 109 ? -16.174 -0.981 -44.759 1.00 18.62 103 CYS B O 1
ATOM 3721 N N . THR B 1 110 ? -14.999 -1.573 -42.924 1.00 16.14 104 THR B N 1
ATOM 3722 C CA . THR B 1 110 ? -16.163 -1.484 -42.053 1.00 19.38 104 THR B CA 1
ATOM 3723 C C . THR B 1 110 ? -16.719 -0.065 -42.026 1.00 19.55 104 THR B C 1
ATOM 3724 O O . THR B 1 110 ? -17.942 0.129 -42.032 1.00 17.37 104 THR B O 1
ATOM 3728 N N . LYS B 1 111 ? -15.833 0.938 -42.010 1.00 19.07 105 LYS B N 1
ATOM 3729 C CA . LYS B 1 111 ? -16.273 2.328 -42.087 1.00 17.00 105 LYS B CA 1
ATOM 3730 C C . LYS B 1 111 ? -17.067 2.589 -43.357 1.00 17.70 105 LYS B C 1
ATOM 3731 O O . LYS B 1 111 ? -18.090 3.282 -43.326 1.00 18.72 105 LYS B O 1
ATOM 3737 N N . ALA B 1 112 ? -16.585 2.072 -44.488 1.00 17.01 106 ALA B N 1
ATOM 3738 C CA . ALA B 1 112 ? -17.278 2.273 -45.757 1.00 18.65 106 ALA B CA 1
ATOM 3739 C C . ALA B 1 112 ? -18.616 1.543 -45.774 1.00 17.86 106 ALA B C 1
ATOM 3740 O O . ALA B 1 112 ? -19.600 2.049 -46.320 1.00 19.93 106 ALA B O 1
ATOM 3742 N N . ILE B 1 113 ? -18.675 0.362 -45.158 1.00 21.63 107 ILE B N 1
ATOM 3743 C CA . ILE B 1 113 ? -19.950 -0.331 -45.002 1.00 20.91 107 ILE B CA 1
ATOM 3744 C C . ILE B 1 113 ? -20.887 0.458 -44.096 1.00 21.63 107 ILE B C 1
ATOM 3745 O O . ILE B 1 113 ? -22.084 0.593 -44.382 1.00 24.46 107 ILE B O 1
ATOM 3750 N N . ALA B 1 114 ? -20.364 0.978 -42.986 1.00 21.83 108 ALA B N 1
ATOM 3751 C CA . ALA B 1 114 ? -21.203 1.703 -42.037 1.00 19.83 108 ALA B CA 1
ATOM 3752 C C . ALA B 1 114 ? -21.839 2.925 -42.680 1.00 24.08 108 ALA B C 1
ATOM 3753 O O . ALA B 1 114 ? -23.000 3.246 -42.402 1.00 24.91 108 ALA B O 1
ATOM 3755 N N . ALA B 1 115 ? -21.085 3.630 -43.532 1.00 24.60 109 ALA B N 1
ATOM 3756 C CA . ALA B 1 115 ? -21.638 4.773 -44.248 1.00 23.25 109 ALA B CA 1
ATOM 3757 C C . ALA B 1 115 ? -22.499 4.325 -45.425 1.00 22.64 109 ALA B C 1
ATOM 3758 O O . ALA B 1 115 ? -23.568 4.893 -45.669 1.00 23.69 109 ALA B O 1
ATOM 3760 N N . GLY B 1 116 ? -22.056 3.302 -46.156 1.00 23.90 110 GLY B N 1
ATOM 3761 C CA . GLY B 1 116 ? -22.852 2.809 -47.268 1.00 24.83 110 GLY B CA 1
ATOM 3762 C C . GLY B 1 116 ? -24.227 2.333 -46.842 1.00 28.35 110 GLY B C 1
ATOM 3763 O O . GLY B 1 116 ? -25.182 2.394 -47.622 1.00 29.13 110 GLY B O 1
ATOM 3764 N N . ALA B 1 117 ? -24.350 1.862 -45.599 1.00 26.55 111 ALA B N 1
ATOM 3765 C CA . ALA B 1 117 ? -25.621 1.360 -45.098 1.00 29.29 111 ALA B CA 1
ATOM 3766 C C . ALA B 1 117 ? -26.679 2.445 -44.970 1.00 30.45 111 ALA B C 1
ATOM 3767 O O . ALA B 1 117 ? -27.863 2.120 -44.836 1.00 32.66 111 ALA B O 1
ATOM 3769 N N . LYS B 1 118 ? -26.287 3.717 -45.014 1.00 30.85 112 LYS B N 1
ATOM 3770 C CA . LYS B 1 118 ? -27.225 4.828 -44.940 1.00 30.68 112 LYS B CA 1
ATOM 3771 C C . LYS B 1 118 ? -27.301 5.602 -46.251 1.00 37.89 112 LYS B C 1
ATOM 3772 O O . LYS B 1 118 ? -27.808 6.730 -46.277 1.00 41.53 112 LYS B O 1
ATOM 3778 N N . TYR B 1 119 ? -26.804 5.016 -47.340 1.00 33.48 113 TYR B N 1
ATOM 3779 C CA . TYR B 1 119 ? -26.774 5.658 -48.649 1.00 36.84 113 TYR B CA 1
ATOM 3780 C C . TYR B 1 119 ? -27.416 4.746 -49.685 1.00 37.63 113 TYR B C 1
ATOM 3781 O O . TYR B 1 119 ? -27.029 3.581 -49.820 1.00 34.98 113 TYR B O 1
ATOM 3790 N N . ASP B 1 120 ? -28.395 5.284 -50.415 1.00 34.33 114 ASP B N 1
ATOM 3791 C CA . ASP B 1 120 ? -29.120 4.534 -51.440 1.00 35.46 114 ASP B CA 1
ATOM 3792 C C . ASP B 1 120 ? -28.418 4.710 -52.788 1.00 38.14 114 ASP B C 1
ATOM 3793 O O . ASP B 1 120 ? -28.932 5.307 -53.736 1.00 41.92 114 ASP B O 1
ATOM 3798 N N . GLY B 1 121 ? -27.211 4.163 -52.854 1.00 36.39 115 GLY B N 1
ATOM 3799 C CA . GLY B 1 121 ? -26.393 4.257 -54.048 1.00 31.79 115 GLY B CA 1
ATOM 3800 C C . GLY B 1 121 ? -25.147 3.422 -53.871 1.00 30.10 115 GLY B C 1
ATOM 3801 O O . GLY B 1 121 ? -24.938 2.795 -52.830 1.00 31.80 115 GLY B O 1
ATOM 3802 N N . ASP B 1 122 ? -24.328 3.398 -54.921 1.00 30.58 116 ASP B N 1
ATOM 3803 C CA . ASP B 1 122 ? -23.076 2.654 -54.877 1.00 29.74 116 ASP B CA 1
ATOM 3804 C C . ASP B 1 122 ? -22.121 3.292 -53.875 1.00 28.50 116 ASP B C 1
ATOM 3805 O O . ASP B 1 122 ? -21.913 4.508 -53.891 1.00 30.38 116 ASP B O 1
ATOM 3810 N N . ALA B 1 123 ? -21.540 2.467 -52.998 1.00 27.70 117 ALA B N 1
ATOM 3811 C CA . ALA B 1 123 ? -20.610 2.989 -51.998 1.00 23.03 117 ALA B CA 1
ATOM 3812 C C . ALA B 1 123 ? -19.402 3.679 -52.623 1.00 25.24 117 ALA B C 1
ATOM 3813 O O . ALA B 1 123 ? -18.761 4.504 -51.961 1.00 22.40 117 ALA B O 1
ATOM 3815 N N . TRP B 1 124 ? -19.077 3.379 -53.881 1.00 24.04 118 TRP B N 1
ATOM 3816 C CA . TRP B 1 124 ? -17.976 4.083 -54.527 1.00 22.86 118 TRP B CA 1
ATOM 3817 C C . TRP B 1 124 ? -18.245 5.581 -54.621 1.00 23.23 118 TRP B C 1
ATOM 3818 O O . TRP B 1 124 ? -17.295 6.370 -54.683 1.00 24.79 118 TRP B O 1
ATOM 3829 N N . ASP B 1 125 ? -19.517 5.989 -54.606 1.00 24.00 119 ASP B N 1
ATOM 3830 C CA . ASP B 1 125 ? -19.846 7.411 -54.587 1.00 24.69 119 ASP B CA 1
ATOM 3831 C C . ASP B 1 125 ? -19.349 8.092 -53.321 1.00 25.36 119 ASP B C 1
ATOM 3832 O O . ASP B 1 125 ? -19.000 9.277 -53.358 1.00 27.32 119 ASP B O 1
ATOM 3837 N N . ILE B 1 126 ? -19.341 7.375 -52.191 1.00 25.83 120 ILE B N 1
ATOM 3838 C CA . ILE B 1 126 ? -18.790 7.935 -50.959 1.00 24.78 120 ILE B CA 1
ATOM 3839 C C . ILE B 1 126 ? -17.271 8.022 -51.054 1.00 24.01 120 ILE B C 1
ATOM 3840 O O . ILE B 1 126 ? -16.666 9.034 -50.684 1.00 26.79 120 ILE B O 1
ATOM 3845 N N . VAL B 1 127 ? -16.630 6.975 -51.580 1.00 22.18 121 VAL B N 1
ATOM 3846 C CA . VAL B 1 127 ? -15.174 6.973 -51.673 1.00 23.89 121 VAL B CA 1
ATOM 3847 C C . VAL B 1 127 ? -14.686 8.116 -52.559 1.00 24.27 121 VAL B C 1
ATOM 3848 O O . VAL B 1 127 ? -13.683 8.775 -52.251 1.00 23.00 121 VAL B O 1
ATOM 3852 N N . THR B 1 128 ? -15.373 8.360 -53.676 1.00 23.61 122 THR B N 1
ATOM 3853 C CA . THR B 1 128 ? -14.988 9.401 -54.621 1.00 23.24 122 THR B CA 1
ATOM 3854 C C . THR B 1 128 ? -15.532 10.772 -54.252 1.00 30.11 122 THR B C 1
ATOM 3855 O O . THR B 1 128 ? -15.402 11.706 -55.049 1.00 33.31 122 THR B O 1
ATOM 3859 N N . LYS B 1 129 ? -16.150 10.905 -53.077 1.00 29.93 123 LYS B N 1
ATOM 3860 C CA . LYS B 1 129 ? -16.677 12.164 -52.562 1.00 34.86 123 LYS B CA 1
ATOM 3861 C C . LYS B 1 129 ? -17.836 12.696 -53.398 1.00 37.33 123 LYS B C 1
ATOM 3862 O O . LYS B 1 129 ? -18.179 13.880 -53.302 1.00 41.71 123 LYS B O 1
ATOM 3868 N N . LYS B 1 130 ? -18.437 11.846 -54.236 1.00 30.98 124 LYS B N 1
ATOM 3869 C CA . LYS B 1 130 ? -19.649 12.238 -54.948 1.00 34.78 124 LYS B CA 1
ATOM 3870 C C . LYS B 1 130 ? -20.826 12.391 -53.989 1.00 33.62 124 LYS B C 1
ATOM 3871 O O . LYS B 1 130 ? -21.678 13.266 -54.180 1.00 37.72 124 LYS B O 1
ATOM 3875 N N . HIS B 1 131 ? -20.909 11.533 -52.970 1.00 32.01 125 HIS B N 1
ATOM 3876 C CA . HIS B 1 131 ? -21.917 11.638 -51.918 1.00 33.43 125 HIS B CA 1
ATOM 3877 C C . HIS B 1 131 ? -21.231 11.856 -50.578 1.00 32.52 125 HIS B C 1
ATOM 3878 O O . HIS B 1 131 ? -20.390 11.046 -50.170 1.00 29.04 125 HIS B O 1
ATOM 3885 N N . GLN B 1 132 ? -21.604 12.928 -49.887 1.00 32.67 126 GLN B N 1
ATOM 3886 C CA . GLN B 1 132 ? -21.135 13.144 -48.523 1.00 30.23 126 GLN B CA 1
ATOM 3887 C C . GLN B 1 132 ? -22.014 12.369 -47.549 1.00 29.60 126 GLN B C 1
ATOM 3888 O O . GLN B 1 132 ? -23.234 12.562 -47.548 1.00 33.66 126 GLN B O 1
ATOM 3890 N N . PRO B 1 133 ? -21.453 11.482 -46.727 1.00 27.87 127 PRO B N 1
ATOM 3891 C CA . PRO B 1 133 ? -22.278 10.748 -45.756 1.00 25.31 127 PRO B CA 1
ATOM 3892 C C . PRO B 1 133 ? -23.000 11.695 -44.806 1.00 28.48 127 PRO B C 1
ATOM 3893 O O . PRO B 1 133 ? -22.410 12.637 -44.275 1.00 33.25 127 PRO B O 1
ATOM 3897 N N . LYS B 1 134 ? -24.297 11.444 -44.614 1.00 30.47 128 LYS B N 1
ATOM 3898 C CA . LYS B 1 134 ? -25.113 12.178 -43.656 1.00 37.97 128 LYS B CA 1
ATOM 3899 C C . LYS B 1 134 ? -25.477 11.339 -42.439 1.00 35.53 128 LYS B C 1
ATOM 3900 O O . LYS B 1 134 ? -26.081 11.857 -41.495 1.00 35.21 128 LYS B O 1
ATOM 3905 N N . ASP B 1 135 ? -25.115 10.063 -42.431 1.00 30.85 129 ASP B N 1
ATOM 3906 C CA . ASP B 1 135 ? -25.430 9.152 -41.341 1.00 30.95 129 ASP B CA 1
ATOM 3907 C C . ASP B 1 135 ? -24.565 7.919 -41.545 1.00 29.55 129 ASP B C 1
ATOM 3908 O O . ASP B 1 135 ? -23.998 7.715 -42.624 1.00 30.21 129 ASP B O 1
ATOM 3913 N N . ALA B 1 136 ? -24.467 7.105 -40.501 1.00 26.02 130 ALA B N 1
ATOM 3914 C CA . ALA B 1 136 ? -23.695 5.876 -40.580 1.00 21.47 130 ALA B CA 1
ATOM 3915 C C . ALA B 1 136 ? -24.109 4.970 -39.433 1.00 31.05 130 ALA B C 1
ATOM 3916 O O . ALA B 1 136 ? -24.455 5.444 -38.344 1.00 29.98 130 ALA B O 1
ATOM 3918 N N . LEU B 1 137 ? -24.044 3.664 -39.675 1.00 26.06 131 LEU B N 1
ATOM 3919 C CA . LEU B 1 137 ? -24.208 2.730 -38.577 1.00 23.02 131 LEU B CA 1
ATOM 3920 C C . LEU B 1 137 ? -23.027 2.874 -37.614 1.00 20.22 131 LEU B C 1
ATOM 3921 O O . LEU B 1 137 ? -21.910 3.191 -38.035 1.00 22.00 131 LEU B O 1
ATOM 3926 N N . PRO B 1 138 ? -23.255 2.671 -36.320 1.00 21.49 132 PRO B N 1
ATOM 3927 C CA . PRO B 1 138 ? -22.146 2.673 -35.363 1.00 19.76 132 PRO B CA 1
ATOM 3928 C C . PRO B 1 138 ? -21.350 1.386 -35.460 1.00 21.69 132 PRO B C 1
ATOM 3929 O O . PRO B 1 138 ? -21.862 0.335 -35.854 1.00 20.98 132 PRO B O 1
ATOM 3933 N N . PHE B 1 139 ? -20.081 1.470 -35.071 1.00 18.23 133 PHE B N 1
ATOM 3934 C CA . PHE B 1 139 ? -19.241 0.286 -35.107 1.00 19.74 133 PHE B CA 1
ATOM 3935 C C . PHE B 1 139 ? -18.121 0.454 -34.091 1.00 18.81 133 PHE B C 1
ATOM 3936 O O . PHE B 1 139 ? -17.866 1.557 -33.597 1.00 18.48 133 PHE B O 1
ATOM 3944 N N . GLY B 1 140 ? -17.477 -0.669 -33.761 1.00 17.08 134 GLY B N 1
ATOM 3945 C CA . GLY B 1 140 ? -16.288 -0.678 -32.932 1.00 16.35 134 GLY B CA 1
ATOM 3946 C C . GLY B 1 140 ? -15.280 -1.642 -33.522 1.00 16.89 134 GLY B C 1
ATOM 3947 O O . GLY B 1 140 ? -15.568 -2.310 -34.514 1.00 18.11 134 GLY B O 1
ATOM 3948 N N . THR B 1 141 ? -14.091 -1.700 -32.920 1.00 17.30 135 THR B N 1
ATOM 3949 C CA . THR B 1 141 ? -13.043 -2.548 -33.489 1.00 16.72 135 THR B CA 1
ATOM 3950 C C . THR B 1 141 ? -12.341 -3.355 -32.406 1.00 16.97 135 THR B C 1
ATOM 3951 O O . THR B 1 141 ? -12.335 -2.996 -31.223 1.00 16.66 135 THR B O 1
ATOM 3955 N N . VAL B 1 142 ? -11.772 -4.476 -32.844 1.00 18.28 136 VAL B N 1
ATOM 3956 C CA . VAL B 1 142 ? -10.747 -5.212 -32.119 1.00 17.56 136 VAL B CA 1
ATOM 3957 C C . VAL B 1 142 ? -9.543 -5.255 -33.048 1.00 17.84 136 VAL B C 1
ATOM 3958 O O . VAL B 1 142 ? -9.584 -5.913 -34.096 1.00 15.47 136 VAL B O 1
ATOM 3962 N N . LEU B 1 143 ? -8.482 -4.540 -32.686 1.00 14.43 137 LEU B N 1
ATOM 3963 C CA . LEU B 1 143 ? -7.355 -4.338 -33.589 1.00 12.50 137 LEU B CA 1
ATOM 3964 C C . LEU B 1 143 ? -6.399 -5.521 -33.528 1.00 14.58 137 LEU B C 1
ATOM 3965 O O . LEU B 1 143 ? -5.995 -5.943 -32.438 1.00 15.88 137 LEU B O 1
ATOM 3970 N N . THR B 1 144 ? -6.010 -6.043 -34.699 1.00 15.31 138 THR B N 1
ATOM 3971 C CA . THR B 1 144 ? -5.117 -7.201 -34.749 1.00 15.78 138 THR B CA 1
ATOM 3972 C C . THR B 1 144 ? -3.772 -6.917 -35.404 1.00 15.86 138 THR B C 1
ATOM 3973 O O . THR B 1 144 ? -2.962 -7.840 -35.543 1.00 13.83 138 THR B O 1
ATOM 3977 N N . LEU B 1 145 ? -3.485 -5.666 -35.764 1.00 16.21 139 LEU B N 1
ATOM 3978 C CA . LEU B 1 145 ? -2.221 -5.294 -36.388 1.00 12.74 139 LEU B CA 1
ATOM 3979 C C . LEU B 1 145 ? -1.896 -3.869 -35.955 1.00 16.31 139 LEU B C 1
ATOM 3980 O O . LEU B 1 145 ? -2.735 -2.971 -36.082 1.00 14.10 139 LEU B O 1
ATOM 3985 N N . ALA B 1 146 ? -0.693 -3.655 -35.440 1.00 12.85 140 ALA B N 1
ATOM 3986 C CA . ALA B 1 146 ? -0.309 -2.329 -34.962 1.00 13.05 140 ALA B CA 1
ATOM 3987 C C . ALA B 1 146 ? 0.437 -1.569 -36.060 1.00 14.24 140 ALA B C 1
ATOM 3988 O O . ALA B 1 146 ? 1.494 -2.026 -36.510 1.00 15.14 140 ALA B O 1
ATOM 3990 N N . ALA B 1 147 ? -0.077 -0.405 -36.493 1.00 13.60 141 ALA B N 1
ATOM 3991 C CA . ALA B 1 147 ? -1.364 0.224 -36.147 1.00 11.17 141 ALA B CA 1
ATOM 3992 C C . ALA B 1 147 ? -1.582 1.367 -37.147 1.00 17.06 141 ALA B C 1
ATOM 3993 O O . ALA B 1 147 ? -0.836 2.347 -37.107 1.00 19.29 141 ALA B O 1
ATOM 3995 N N . THR B 1 148 ? -2.580 1.277 -38.031 1.00 12.07 142 THR B N 1
ATOM 3996 C CA . THR B 1 148 ? -2.721 2.334 -39.041 1.00 12.28 142 THR B CA 1
ATOM 3997 C C . THR B 1 148 ? -3.278 3.639 -38.479 1.00 15.14 142 THR B C 1
ATOM 3998 O O . THR B 1 148 ? -3.141 4.678 -39.129 1.00 14.11 142 THR B O 1
ATOM 4002 N N . GLY B 1 149 ? -3.947 3.607 -37.325 1.00 13.54 143 GLY B N 1
ATOM 4003 C CA . GLY B 1 149 ? -4.715 4.733 -36.858 1.00 12.34 143 GLY B CA 1
ATOM 4004 C C . GLY B 1 149 ? -6.189 4.666 -37.209 1.00 13.67 143 GLY B C 1
ATOM 4005 O O . GLY B 1 149 ? -6.988 5.411 -36.628 1.00 13.84 143 GLY B O 1
ATOM 4006 N N . SER B 1 150 ? -6.569 3.797 -38.152 1.00 11.12 144 SER B N 1
ATOM 4007 C CA . SER B 1 150 ? -7.980 3.667 -38.496 1.00 10.70 144 SER B CA 1
ATOM 4008 C C . SER B 1 150 ? -8.825 3.316 -37.279 1.00 11.19 144 SER B C 1
ATOM 4009 O O . SER B 1 150 ? -9.980 3.746 -37.173 1.00 14.84 144 SER B O 1
ATOM 4012 N N . GLU B 1 151 ? -8.251 2.568 -36.339 1.00 11.93 145 GLU B N 1
ATOM 4013 C CA . GLU B 1 151 ? -8.941 2.199 -35.110 1.00 15.35 145 GLU B CA 1
ATOM 4014 C C . GLU B 1 151 ? -9.326 3.401 -34.255 1.00 15.97 145 GLU B C 1
ATOM 4015 O O . GLU B 1 151 ? -10.047 3.232 -33.265 1.00 14.48 145 GLU B O 1
ATOM 4021 N N . MET B 1 152 ? -8.854 4.611 -34.591 1.00 14.66 146 MET B N 1
ATOM 4022 C CA . MET B 1 152 ? -9.253 5.782 -33.821 1.00 14.94 146 MET B CA 1
ATOM 4023 C C . MET B 1 152 ? -9.274 7.053 -34.668 1.00 15.61 146 MET B C 1
ATOM 4024 O O . MET B 1 152 ? -9.137 8.153 -34.125 1.00 15.24 146 MET B O 1
ATOM 4029 N N . ASN B 1 153 ? -9.471 6.934 -35.985 1.00 13.42 147 ASN B N 1
ATOM 4030 C CA . ASN B 1 153 ? -9.587 8.129 -36.814 1.00 13.95 147 ASN B CA 1
ATOM 4031 C C . ASN B 1 153 ? -10.817 8.004 -37.716 1.00 13.15 147 ASN B C 1
ATOM 4032 O O . ASN B 1 153 ? -11.591 7.046 -37.632 1.00 13.33 147 ASN B O 1
ATOM 4037 N N . SER B 1 154 ? -11.029 9.011 -38.561 1.00 14.13 148 SER B N 1
ATOM 4038 C CA . SER B 1 154 ? -12.276 9.115 -39.297 1.00 14.24 148 SER B CA 1
ATOM 4039 C C . SER B 1 154 ? -12.121 8.812 -40.779 1.00 17.10 148 SER B C 1
ATOM 4040 O O . SER B 1 154 ? -13.039 9.095 -41.552 1.00 18.73 148 SER B O 1
ATOM 4043 N N . GLY B 1 155 ? -10.994 8.229 -41.188 1.00 15.47 149 GLY B N 1
ATOM 4044 C CA . GLY B 1 155 ? -10.713 8.022 -42.596 1.00 15.30 149 GLY B CA 1
ATOM 4045 C C . GLY B 1 155 ? -10.746 6.570 -43.024 1.00 14.67 149 GLY B C 1
ATOM 4046 O O . GLY B 1 155 ? -10.694 5.656 -42.197 1.00 14.40 149 GLY B O 1
ATOM 4047 N N . SER B 1 156 ? -10.807 6.357 -44.335 1.00 13.30 150 SER B N 1
ATOM 4048 C CA . SER B 1 156 ? -10.989 5.022 -44.892 1.00 13.29 150 SER B CA 1
ATOM 4049 C C . SER B 1 156 ? -10.471 5.048 -46.321 1.00 14.99 150 SER B C 1
ATOM 4050 O O . SER B 1 156 ? -10.787 5.980 -47.062 1.00 14.46 150 SER B O 1
ATOM 4053 N N . VAL B 1 157 ? -9.669 4.055 -46.705 1.00 15.13 151 VAL B N 1
ATOM 4054 C CA . VAL B 1 157 ? -9.032 4.052 -48.028 1.00 15.80 151 VAL B CA 1
ATOM 4055 C C . VAL B 1 157 ? -9.473 2.800 -48.778 1.00 14.96 151 VAL B C 1
ATOM 4056 O O . VAL B 1 157 ? -9.133 1.680 -48.381 1.00 17.94 151 VAL B O 1
ATOM 4060 N N . ILE B 1 158 ? -10.210 2.988 -49.871 1.00 17.04 152 ILE B N 1
ATOM 4061 C CA . ILE B 1 158 ? -10.904 1.895 -50.548 1.00 14.33 152 ILE B CA 1
ATOM 4062 C C . ILE B 1 158 ? -10.440 1.820 -52.000 1.00 17.54 152 ILE B C 1
ATOM 4063 O O . ILE B 1 158 ? -10.268 2.850 -52.662 1.00 18.29 152 ILE B O 1
ATOM 4068 N N . THR B 1 159 ? -10.274 0.592 -52.501 1.00 13.97 153 THR B N 1
ATOM 4069 C CA . THR B 1 159 ? -9.821 0.333 -53.862 1.00 14.99 153 THR B CA 1
ATOM 4070 C C . THR B 1 159 ? -10.989 -0.062 -54.756 1.00 16.12 153 THR B C 1
ATOM 4071 O O . THR B 1 159 ? -11.852 -0.849 -54.356 1.00 18.45 153 THR B O 1
ATOM 4075 N N . ASN B 1 160 ? -11.024 0.512 -55.961 1.00 18.02 154 ASN B N 1
ATOM 4076 C CA . ASN B 1 160 ? -11.857 0.020 -57.052 1.00 17.69 154 ASN B CA 1
ATOM 4077 C C . ASN B 1 160 ? -10.903 -0.763 -57.939 1.00 18.65 154 ASN B C 1
ATOM 4078 O O . ASN B 1 160 ? -10.152 -0.182 -58.724 1.00 16.78 154 ASN B O 1
ATOM 4083 N N . TRP B 1 161 ? -10.930 -2.088 -57.806 1.00 19.35 155 TRP B N 1
ATOM 4084 C CA . TRP B 1 161 ? -9.984 -2.919 -58.529 1.00 17.55 155 TRP B CA 1
ATOM 4085 C C . TRP B 1 161 ? -10.292 -2.964 -60.015 1.00 17.87 155 TRP B C 1
ATOM 4086 O O . TRP B 1 161 ? -9.382 -3.189 -60.819 1.00 23.16 155 TRP B O 1
ATOM 4097 N N . GLU B 1 162 ? -11.544 -2.710 -60.399 1.00 18.67 156 GLU B N 1
ATOM 4098 C CA . GLU B 1 162 ? -11.882 -2.718 -61.817 1.00 19.91 156 GLU B CA 1
ATOM 4099 C C . GLU B 1 162 ? -11.304 -1.501 -62.531 1.00 23.33 156 GLU B C 1
ATOM 4100 O O . GLU B 1 162 ? -10.805 -1.617 -63.657 1.00 23.73 156 GLU B O 1
ATOM 4106 N N . THR B 1 163 ? -11.391 -0.325 -61.912 1.00 20.40 157 THR B N 1
ATOM 4107 C CA . THR B 1 163 ? -10.857 0.895 -62.508 1.00 21.78 157 THR B CA 1
ATOM 4108 C C . THR B 1 163 ? -9.410 1.161 -62.123 1.00 21.66 157 THR B C 1
ATOM 4109 O O . THR B 1 163 ? -8.826 2.131 -62.621 1.00 22.96 157 THR B O 1
ATOM 4113 N N . LYS B 1 164 ? -8.840 0.343 -61.237 1.00 20.05 158 LYS B N 1
ATOM 4114 C CA . LYS B 1 164 ? -7.502 0.544 -60.686 1.00 18.74 158 LYS B CA 1
ATOM 4115 C C . LYS B 1 164 ? -7.382 1.938 -60.064 1.00 17.40 158 LYS B C 1
ATOM 4116 O O . LYS B 1 164 ? -6.568 2.768 -60.464 1.00 19.17 158 LYS B O 1
ATOM 4122 N N . GLU B 1 165 ? -8.222 2.178 -59.060 1.00 18.66 159 GLU B N 1
ATOM 4123 C CA . GLU B 1 165 ? -8.205 3.416 -58.293 1.00 15.11 159 GLU B CA 1
ATOM 4124 C C . GLU B 1 165 ? -8.235 3.078 -56.814 1.00 18.27 159 GLU B C 1
ATOM 4125 O O . GLU B 1 165 ? -8.881 2.112 -56.404 1.00 19.75 159 GLU B O 1
ATOM 4131 N N . LYS B 1 166 ? -7.538 3.881 -56.017 1.00 19.50 160 LYS B N 1
ATOM 4132 C CA . LYS B 1 166 ? -7.530 3.728 -54.567 1.00 15.19 160 LYS B CA 1
ATOM 4133 C C . LYS B 1 166 ? -7.559 5.119 -53.965 1.00 20.63 160 LYS B C 1
ATOM 4134 O O . LYS B 1 166 ? -6.624 5.899 -54.173 1.00 17.55 160 LYS B O 1
ATOM 4140 N N . TYR B 1 167 ? -8.627 5.426 -53.236 1.00 16.07 161 TYR B N 1
ATOM 4141 C CA . TYR B 1 167 ? -8.858 6.768 -52.711 1.00 16.31 161 TYR B CA 1
ATOM 4142 C C . TYR B 1 167 ? -9.201 6.719 -51.232 1.00 16.59 161 TYR B C 1
ATOM 4143 O O . TYR B 1 167 ? -9.877 5.797 -50.764 1.00 15.34 161 TYR B O 1
ATOM 4152 N N . GLY B 1 168 ? -8.761 7.751 -50.520 1.00 16.53 162 GLY B N 1
ATOM 4153 C CA . GLY B 1 168 ? -9.154 7.976 -49.136 1.00 17.16 162 GLY B CA 1
ATOM 4154 C C . GLY B 1 168 ? -10.306 8.958 -49.063 1.00 17.75 162 GLY B C 1
ATOM 4155 O O . GLY B 1 168 ? -10.396 9.898 -49.858 1.00 19.12 162 GLY B O 1
ATOM 4156 N N . TRP B 1 169 ? -11.199 8.720 -48.105 1.00 16.51 163 TRP B N 1
ATOM 4157 C CA . TRP B 1 169 ? -12.308 9.601 -47.766 1.00 16.58 163 TRP B CA 1
ATOM 4158 C C . TRP B 1 169 ? -12.451 9.557 -46.251 1.00 17.10 163 TRP B C 1
ATOM 4159 O O . TRP B 1 169 ? -11.890 8.679 -45.595 1.00 17.37 163 TRP B O 1
ATOM 4170 N N . GLY B 1 170 ? -13.188 10.515 -45.692 1.00 18.41 164 GLY B N 1
ATOM 4171 C CA . GLY B 1 170 ? -13.415 10.528 -44.257 1.00 14.31 164 GLY B CA 1
ATOM 4172 C C . GLY B 1 170 ? -14.707 11.229 -43.895 1.00 17.05 164 GLY B C 1
ATOM 4173 O O . GLY B 1 170 ? -15.300 11.950 -44.702 1.00 21.87 164 GLY B O 1
ATOM 4174 N N . SER B 1 171 ? -15.137 11.006 -42.649 1.00 18.83 165 SER B N 1
ATOM 4175 C CA . SER B 1 171 ? -16.337 11.626 -42.095 1.00 19.81 165 SER B CA 1
ATOM 4176 C C . SER B 1 171 ? -16.284 11.455 -40.591 1.00 17.70 165 SER B C 1
ATOM 4177 O O . SER B 1 171 ? -15.974 10.353 -40.126 1.00 20.56 165 SER B O 1
ATOM 4180 N N . PRO B 1 172 ? -16.588 12.491 -39.801 1.00 22.94 166 PRO B N 1
ATOM 4181 C CA . PRO B 1 172 ? -16.632 12.287 -38.349 1.00 18.56 166 PRO B CA 1
ATOM 4182 C C . PRO B 1 172 ? -17.673 11.267 -37.939 1.00 21.86 166 PRO B C 1
ATOM 4183 O O . PRO B 1 172 ? -17.599 10.746 -36.818 1.00 24.62 166 PRO B O 1
ATOM 4187 N N . LEU B 1 173 ? -18.618 10.936 -38.825 1.00 19.59 167 LEU B N 1
ATOM 4188 C CA . LEU B 1 173 ? -19.620 9.922 -38.533 1.00 21.25 167 LEU B CA 1
ATOM 4189 C C . LEU B 1 173 ? -19.053 8.507 -38.521 1.00 19.61 167 LEU B C 1
ATOM 4190 O O . LEU B 1 173 ? -19.766 7.587 -38.102 1.00 24.34 167 LEU B O 1
ATOM 4195 N N . VAL B 1 174 ? -17.812 8.297 -38.971 1.00 17.75 168 VAL B N 1
ATOM 4196 C CA . VAL B 1 174 ? -17.253 6.950 -38.959 1.00 17.34 168 VAL B CA 1
ATOM 4197 C C . VAL B 1 174 ? -15.999 6.854 -38.088 1.00 16.02 168 VAL B C 1
ATOM 4198 O O . VAL B 1 174 ? -15.205 5.948 -38.258 1.00 15.52 168 VAL B O 1
ATOM 4202 N N . PHE B 1 175 ? -15.824 7.748 -37.116 1.00 16.61 169 PHE B N 1
ATOM 4203 C CA . PHE B 1 175 ? -14.940 7.416 -36.011 1.00 14.55 169 PHE B CA 1
ATOM 4204 C C . PHE B 1 175 ? -15.457 6.146 -35.337 1.00 15.58 169 PHE B C 1
ATOM 4205 O O . PHE B 1 175 ? -16.661 6.049 -35.055 1.00 16.74 169 PHE B O 1
ATOM 4213 N N . PRO B 1 176 ? -14.596 5.179 -35.023 1.00 16.01 170 PRO B N 1
ATOM 4214 C CA . PRO B 1 176 ? -15.047 4.044 -34.211 1.00 13.61 170 PRO B CA 1
ATOM 4215 C C . PRO B 1 176 ? -15.589 4.498 -32.856 1.00 16.52 170 PRO B C 1
ATOM 4216 O O . PRO B 1 176 ? -15.081 5.440 -32.240 1.00 15.51 170 PRO B O 1
ATOM 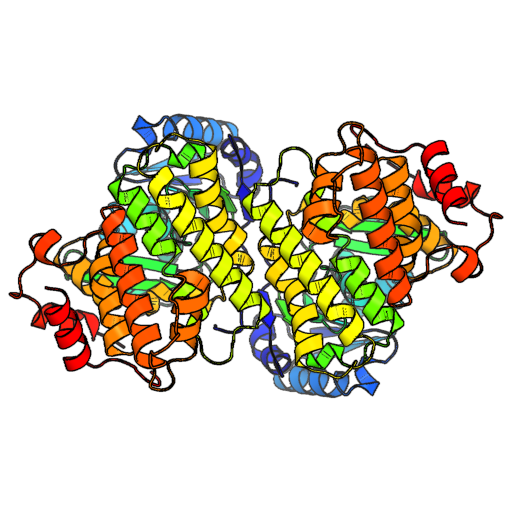4220 N N . LYS B 1 177 ? -16.637 3.820 -32.389 1.00 14.32 171 LYS B N 1
ATOM 4221 C CA . LYS B 1 177 ? -17.137 4.104 -31.044 1.00 13.70 171 LYS B CA 1
ATOM 4222 C C . LYS B 1 177 ? -16.131 3.657 -29.990 1.00 17.81 171 LYS B C 1
ATOM 4223 O O . LYS B 1 177 ? -15.891 4.361 -29.000 1.00 16.85 171 LYS B O 1
ATOM 4229 N N . PHE B 1 178 ? -15.565 2.470 -30.165 1.00 15.33 172 PHE B N 1
ATOM 4230 C CA . PHE B 1 178 ? -14.576 1.951 -29.237 1.00 15.03 172 PHE B CA 1
ATOM 4231 C C . PHE B 1 178 ? -13.645 1.031 -30.002 1.00 15.01 172 PHE B C 1
ATOM 4232 O O . PHE B 1 178 ? -14.014 0.452 -31.026 1.00 17.12 172 PHE B O 1
ATOM 4240 N N . SER B 1 179 ? -12.438 0.881 -29.468 1.00 14.51 173 SER B N 1
ATOM 4241 C CA . SER B 1 179 ? -11.448 -0.015 -30.044 1.00 12.15 173 SER B CA 1
ATOM 4242 C C . SER B 1 179 ? -10.719 -0.731 -28.920 1.00 16.64 173 SER B C 1
ATOM 4243 O O . SER B 1 179 ? -10.225 -0.089 -27.982 1.00 15.87 173 SER B O 1
ATOM 4246 N N . ILE B 1 180 ? -10.655 -2.058 -29.030 1.00 16.09 174 ILE B N 1
ATOM 4247 C CA . ILE B 1 180 ? -10.005 -2.913 -28.046 1.00 13.68 174 ILE B CA 1
ATOM 4248 C C . ILE B 1 180 ? -8.606 -3.224 -28.562 1.00 15.55 174 ILE B C 1
ATOM 4249 O O . ILE B 1 180 ? -8.441 -3.754 -29.670 1.00 16.59 174 ILE B O 1
ATOM 4254 N N . LEU B 1 181 ? -7.600 -2.888 -27.756 1.00 13.63 175 LEU B N 1
ATOM 4255 C CA . LEU B 1 181 ? -6.192 -2.914 -28.142 1.00 14.49 175 LEU B CA 1
ATOM 4256 C C . LEU B 1 181 ? -5.465 -3.876 -27.213 1.00 14.95 175 LEU B C 1
ATOM 4257 O O . LEU B 1 181 ? -5.067 -3.502 -26.109 1.00 16.30 175 LEU B O 1
ATOM 4262 N N . ASP B 1 182 ? -5.274 -5.110 -27.656 1.00 15.84 176 ASP B N 1
ATOM 4263 C CA . ASP B 1 182 ? -4.618 -6.130 -26.843 1.00 18.20 176 ASP B CA 1
ATOM 4264 C C . ASP B 1 182 ? -3.361 -6.557 -27.579 1.00 17.89 176 ASP B C 1
ATOM 4265 O O . ASP B 1 182 ? -3.469 -7.059 -28.707 1.00 17.22 176 ASP B O 1
ATOM 4270 N N . PRO B 1 183 ? -2.169 -6.372 -27.014 1.00 15.58 177 PRO B N 1
ATOM 4271 C CA . PRO B 1 183 ? -0.951 -6.821 -27.715 1.00 17.48 177 PRO B CA 1
ATOM 4272 C C . PRO B 1 183 ? -0.986 -8.286 -28.133 1.00 16.25 177 PRO B C 1
ATOM 4273 O O . PRO B 1 183 ? -0.423 -8.627 -29.184 1.00 16.37 177 PRO B O 1
ATOM 4277 N N . VAL B 1 184 ? -1.615 -9.167 -27.341 1.00 16.95 178 VAL B N 1
ATOM 4278 C CA . VAL B 1 184 ? -1.711 -10.577 -27.727 1.00 17.65 178 VAL B CA 1
ATOM 4279 C C . VAL B 1 184 ? -2.403 -10.729 -29.079 1.00 19.15 178 VAL B C 1
ATOM 4280 O O . VAL B 1 184 ? -2.083 -11.643 -29.854 1.00 18.69 178 VAL B O 1
ATOM 4284 N N . ASN B 1 185 ? -3.353 -9.846 -29.396 1.00 18.49 179 ASN B N 1
ATOM 4285 C CA . ASN B 1 185 ? -4.063 -10.001 -30.660 1.00 15.55 179 ASN B CA 1
ATOM 4286 C C . ASN B 1 185 ? -3.210 -9.636 -31.866 1.00 18.87 179 ASN B C 1
ATOM 4287 O O . ASN B 1 185 ? -3.686 -9.806 -32.997 1.00 19.13 179 ASN B O 1
ATOM 4292 N N . THR B 1 186 ? -1.983 -9.140 -31.663 1.00 17.49 180 THR B N 1
ATOM 4293 C CA . THR B 1 186 ? -1.054 -8.881 -32.763 1.00 16.24 180 THR B CA 1
ATOM 4294 C C . THR B 1 186 ? 0.065 -9.911 -32.849 1.00 16.67 180 THR B C 1
ATOM 4295 O O . THR B 1 186 ? 0.941 -9.774 -33.711 1.00 17.77 180 THR B O 1
ATOM 4299 N N . PHE B 1 187 ? 0.069 -10.923 -31.973 1.00 16.09 181 PHE B N 1
ATOM 4300 C CA . PHE B 1 187 ? 1.185 -11.868 -31.921 1.00 17.13 181 PHE B CA 1
ATOM 4301 C C . PHE B 1 187 ? 1.450 -12.542 -33.268 1.00 19.82 181 PHE B C 1
ATOM 4302 O O . PHE B 1 187 ? 2.613 -12.758 -33.635 1.00 19.05 181 PHE B O 1
ATOM 4310 N N . THR B 1 188 ? 0.400 -12.920 -34.006 1.00 19.24 182 THR B N 1
ATOM 4311 C CA . THR B 1 188 ? 0.620 -13.726 -35.206 1.00 18.54 182 THR B CA 1
ATOM 4312 C C . THR B 1 188 ? 0.720 -12.896 -36.488 1.00 18.72 182 THR B C 1
ATOM 4313 O O . THR B 1 188 ? 0.774 -13.482 -37.576 1.00 20.88 182 THR B O 1
ATOM 4317 N N . VAL B 1 189 ? 0.762 -11.569 -36.394 1.00 17.34 183 VAL B N 1
ATOM 4318 C CA . VAL B 1 189 ? 1.030 -10.768 -37.591 1.00 17.04 183 VAL B CA 1
ATOM 4319 C C . VAL B 1 189 ? 2.375 -11.196 -38.161 1.00 17.45 183 VAL B C 1
ATOM 4320 O O . VAL B 1 189 ? 3.391 -11.128 -37.459 1.00 18.56 183 VAL B O 1
ATOM 4324 N N . PRO B 1 190 ? 2.436 -11.640 -39.415 1.00 17.64 184 PRO B N 1
ATOM 4325 C CA . PRO B 1 190 ? 3.712 -12.114 -39.966 1.00 18.06 184 PRO B CA 1
ATOM 4326 C C . PRO B 1 190 ? 4.731 -10.987 -40.051 1.00 17.79 184 PRO B C 1
ATOM 4327 O O . PRO B 1 190 ? 4.415 -9.802 -39.889 1.00 18.64 184 PRO B O 1
ATOM 4331 N N . LYS B 1 191 ? 5.985 -11.379 -40.302 1.00 21.40 185 LYS B N 1
ATOM 4332 C CA . LYS B 1 191 ? 7.098 -10.433 -40.277 1.00 21.91 185 LYS B CA 1
ATOM 4333 C C . LYS B 1 191 ? 6.866 -9.230 -41.185 1.00 17.31 185 LYS B C 1
ATOM 4334 O O . LYS B 1 191 ? 7.058 -8.080 -40.769 1.00 16.86 185 LYS B O 1
ATOM 4340 N N . ASN B 1 192 ? 6.462 -9.476 -42.434 1.00 20.47 186 ASN B N 1
ATOM 4341 C CA . ASN B 1 192 ? 6.351 -8.385 -43.397 1.00 17.01 186 ASN B CA 1
ATOM 4342 C C . ASN B 1 192 ? 5.302 -7.369 -42.961 1.00 16.45 186 ASN B C 1
ATOM 4343 O O . ASN B 1 192 ? 5.555 -6.160 -42.970 1.00 15.61 186 ASN B O 1
ATOM 4348 N N . HIS B 1 193 ? 4.125 -7.838 -42.545 1.00 15.91 187 HIS B N 1
ATOM 4349 C CA . HIS B 1 193 ? 3.095 -6.892 -42.131 1.00 18.28 187 HIS B CA 1
ATOM 4350 C C . HIS B 1 193 ? 3.386 -6.255 -40.772 1.00 18.87 187 HIS B C 1
ATOM 4351 O O . HIS B 1 193 ? 2.903 -5.148 -40.508 1.00 15.04 187 HIS B O 1
ATOM 4358 N N . THR B 1 194 ? 4.175 -6.908 -39.915 1.00 14.91 188 THR B N 1
ATOM 4359 C CA . THR B 1 194 ? 4.666 -6.247 -38.706 1.00 14.52 188 THR B CA 1
ATOM 4360 C C . THR B 1 194 ? 5.550 -5.060 -39.061 1.00 14.24 188 THR B C 1
ATOM 4361 O O . THR B 1 194 ? 5.420 -3.975 -38.470 1.00 14.20 188 THR B O 1
ATOM 4365 N N . ILE B 1 195 ? 6.455 -5.261 -40.030 1.00 14.48 189 ILE B N 1
ATOM 4366 C CA . ILE B 1 195 ? 7.267 -4.169 -40.562 1.00 14.24 189 ILE B CA 1
ATOM 4367 C C . ILE B 1 195 ? 6.376 -3.083 -41.142 1.00 16.25 189 ILE B C 1
ATOM 4368 O O . ILE B 1 195 ? 6.527 -1.900 -40.827 1.00 14.16 189 ILE B O 1
ATOM 4373 N N . TYR B 1 196 ? 5.441 -3.467 -42.016 1.00 15.45 190 TYR B N 1
ATOM 4374 C CA . TYR B 1 196 ? 4.582 -2.469 -42.644 1.00 15.25 190 TYR B CA 1
ATOM 4375 C C . TYR B 1 196 ? 3.843 -1.639 -41.601 1.00 15.53 190 TYR B C 1
ATOM 4376 O O . TYR B 1 196 ? 3.708 -0.421 -41.755 1.00 15.47 190 TYR B O 1
ATOM 4385 N N . GLY B 1 197 ? 3.353 -2.279 -40.535 1.00 12.76 191 GLY B N 1
ATOM 4386 C CA . GLY B 1 197 ? 2.664 -1.540 -39.491 1.00 12.38 191 GLY B CA 1
ATOM 4387 C C . GLY B 1 197 ? 3.537 -0.473 -38.858 1.00 13.27 191 GLY B C 1
ATOM 4388 O O . GLY B 1 197 ? 3.070 0.632 -38.566 1.00 13.61 191 GLY B O 1
ATOM 4389 N N . MET B 1 198 ? 4.813 -0.793 -38.630 1.00 15.26 192 MET B N 1
ATOM 4390 C CA . MET B 1 198 ? 5.728 0.166 -38.013 1.00 14.08 192 MET B CA 1
ATOM 4391 C C . MET B 1 198 ? 6.158 1.258 -38.991 1.00 15.12 192 MET B C 1
ATOM 4392 O O . MET B 1 198 ? 6.347 2.409 -38.583 1.00 13.30 192 MET B O 1
ATOM 4397 N N . VAL B 1 199 ? 6.327 0.922 -40.274 1.00 12.59 193 VAL B N 1
ATOM 4398 C CA . VAL B 1 199 ? 6.594 1.954 -41.278 1.00 14.41 193 VAL B CA 1
ATOM 4399 C C . VAL B 1 199 ? 5.446 2.957 -41.309 1.00 14.57 193 VAL B C 1
ATOM 4400 O O . VAL B 1 199 ? 5.654 4.181 -41.342 1.00 13.71 193 VAL B O 1
ATOM 4404 N N . ASP B 1 200 ? 4.218 2.454 -41.279 1.00 11.82 194 ASP B N 1
ATOM 4405 C CA . ASP B 1 200 ? 3.051 3.325 -41.323 1.00 11.05 194 ASP B CA 1
ATOM 4406 C C . ASP B 1 200 ? 2.976 4.211 -40.079 1.00 12.16 194 ASP B C 1
ATOM 4407 O O . ASP B 1 200 ? 2.769 5.428 -40.177 1.00 13.71 194 ASP B O 1
ATOM 4412 N N . MET B 1 201 ? 3.165 3.619 -38.895 1.00 11.57 195 MET B N 1
ATOM 4413 C CA . MET B 1 201 ? 3.189 4.408 -37.663 1.00 11.09 195 MET B CA 1
ATOM 4414 C C . MET B 1 201 ? 4.177 5.563 -37.772 1.00 11.34 195 MET B C 1
ATOM 4415 O O . MET B 1 201 ? 3.842 6.723 -37.496 1.00 12.80 195 MET B O 1
ATOM 4420 N N . MET B 1 202 ? 5.410 5.253 -38.159 1.00 12.03 196 MET B N 1
ATOM 4421 C CA . MET B 1 202 ? 6.436 6.283 -38.260 1.00 13.56 196 MET B CA 1
ATOM 4422 C C . MET B 1 202 ? 6.054 7.345 -39.279 1.00 12.92 196 MET B C 1
ATOM 4423 O O . MET B 1 202 ? 6.324 8.534 -39.079 1.00 13.38 196 MET B O 1
ATOM 4428 N N . SER B 1 203 ? 5.407 6.942 -40.372 1.00 11.29 197 SER B N 1
ATOM 4429 C CA A SER B 1 203 ? 5.067 7.913 -41.407 0.64 12.14 197 SER B CA 1
ATOM 4430 C CA B SER B 1 203 ? 5.050 7.899 -41.417 0.36 12.32 197 SER B CA 1
ATOM 4431 C C . SER B 1 203 ? 4.069 8.949 -40.904 1.00 14.23 197 SER B C 1
ATOM 4432 O O . SER B 1 203 ? 4.146 10.121 -41.292 1.00 13.80 197 SER B O 1
ATOM 4437 N N . HIS B 1 204 ? 3.136 8.551 -40.027 1.00 14.43 198 HIS B N 1
ATOM 4438 C CA . HIS B 1 204 ? 2.208 9.532 -39.469 1.00 12.46 198 HIS B CA 1
ATOM 4439 C C . HIS B 1 204 ? 2.949 10.553 -38.617 1.00 12.13 198 HIS B C 1
ATOM 4440 O O . HIS B 1 204 ? 2.591 11.736 -38.600 1.00 14.06 198 HIS B O 1
ATOM 4447 N N . VAL B 1 205 ? 3.966 10.104 -37.877 1.00 11.14 199 VAL B N 1
ATOM 4448 C CA . VAL B 1 205 ? 4.731 11.032 -37.056 1.00 11.63 199 VAL B CA 1
ATOM 4449 C C . VAL B 1 205 ? 5.515 11.997 -37.938 1.00 10.76 199 VAL B C 1
ATOM 4450 O O . VAL B 1 205 ? 5.571 13.199 -37.652 1.00 14.34 199 VAL B O 1
ATOM 4454 N N . PHE B 1 206 ? 6.118 11.499 -39.029 1.00 10.87 200 PHE B N 1
ATOM 4455 C CA . PHE B 1 206 ? 6.797 12.404 -39.959 1.00 11.20 200 PHE B CA 1
ATOM 4456 C C . PHE B 1 206 ? 5.829 13.428 -40.527 1.00 14.84 200 PHE B C 1
ATOM 4457 O O . PHE B 1 206 ? 6.151 14.626 -40.601 1.00 14.40 200 PHE B O 1
ATOM 4465 N N . GLU B 1 207 ? 4.628 12.983 -40.921 1.00 16.25 201 GLU B N 1
ATOM 4466 C CA . GLU B 1 207 ? 3.650 13.911 -41.488 1.00 16.02 201 GLU B CA 1
ATOM 4467 C C . GLU B 1 207 ? 3.344 15.039 -40.514 1.00 15.03 201 GLU B C 1
ATOM 4468 O O . GLU B 1 207 ? 3.298 16.213 -40.903 1.00 16.43 201 GLU B O 1
ATOM 4474 N N . GLN B 1 208 ? 3.152 14.703 -39.234 1.00 14.00 202 GLN B N 1
ATOM 4475 C CA . GLN B 1 208 ? 2.910 15.720 -38.218 1.00 13.34 202 GLN B CA 1
ATOM 4476 C C . GLN B 1 208 ? 4.103 16.655 -38.085 1.00 12.49 202 GLN B C 1
ATOM 4477 O O . GLN B 1 208 ? 3.952 17.880 -38.038 1.00 14.13 202 GLN B O 1
ATOM 4483 N N . TYR B 1 209 ? 5.304 16.075 -38.020 1.00 12.03 203 TYR B N 1
ATOM 4484 C CA . TYR B 1 209 ? 6.515 16.845 -37.769 1.00 10.73 203 TYR B CA 1
ATOM 4485 C C . TYR B 1 209 ? 6.788 17.847 -38.879 1.00 15.01 203 TYR B C 1
ATOM 4486 O O . TYR B 1 209 ? 7.303 18.933 -38.607 1.00 15.19 203 TYR B O 1
ATOM 4495 N N . PHE B 1 210 ? 6.437 17.506 -40.121 1.00 16.03 204 PHE B N 1
ATOM 4496 C CA . PHE B 1 210 ? 6.721 18.366 -41.265 1.00 15.83 204 PHE B CA 1
ATOM 4497 C C . PHE B 1 210 ? 5.735 19.519 -41.420 1.00 14.90 204 PHE B C 1
ATOM 4498 O O . PHE B 1 210 ? 5.974 20.383 -42.275 1.00 18.62 204 PHE B O 1
ATOM 4506 N N . HIS B 1 211 ? 4.642 19.559 -40.646 1.00 13.71 205 HIS B N 1
ATOM 4507 C CA . HIS B 1 211 ? 3.767 20.732 -40.685 1.00 14.08 205 HIS B CA 1
ATOM 4508 C C . HIS B 1 211 ? 4.585 21.989 -40.409 1.00 19.02 205 HIS B C 1
ATOM 4509 O O . HIS B 1 211 ? 5.535 21.969 -39.625 1.00 20.11 205 HIS B O 1
ATOM 4516 N N . HIS B 1 212 ? 4.215 23.099 -41.049 1.00 14.94 206 HIS B N 1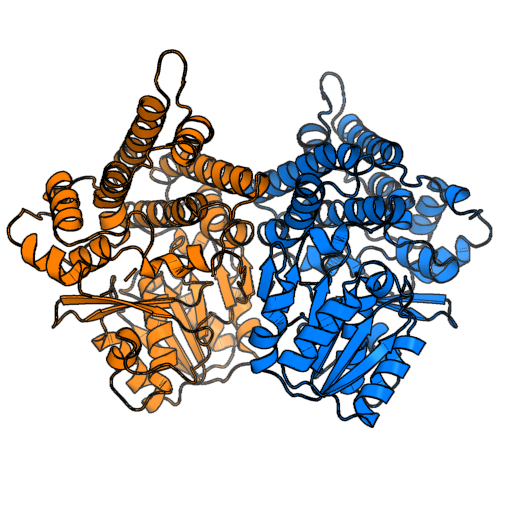
ATOM 4517 C CA . HIS B 1 212 ? 4.908 24.362 -40.828 1.00 16.14 206 HIS B CA 1
ATOM 4518 C C . HIS B 1 212 ? 4.267 25.116 -39.673 1.00 21.78 206 HIS B C 1
ATOM 4519 O O . HIS B 1 212 ? 3.046 25.296 -39.648 1.00 21.78 206 HIS B O 1
ATOM 4526 N N . VAL B 1 213 ? 5.106 25.599 -38.753 1.00 19.25 207 VAL B N 1
ATOM 4527 C CA . VAL B 1 213 ? 4.734 26.460 -37.626 1.00 17.57 207 VAL B CA 1
ATOM 4528 C C . VAL B 1 213 ? 3.441 26.025 -36.936 1.00 19.31 207 VAL B C 1
ATOM 4529 O O . VAL B 1 213 ? 2.603 26.857 -36.566 1.00 19.96 207 VAL B O 1
ATOM 4533 N N . SER B 1 214 ? 3.294 24.714 -36.694 1.00 15.37 208 SER B N 1
ATOM 4534 C CA . SER B 1 214 ? 2.126 24.228 -35.965 1.00 16.62 208 SER B CA 1
ATOM 4535 C C . SER B 1 214 ? 2.491 23.063 -35.059 1.00 16.01 208 SER B C 1
ATOM 4536 O O . SER B 1 214 ? 1.643 22.212 -34.756 1.00 15.80 208 SER B O 1
ATOM 4539 N N . ASN B 1 215 ? 3.746 23.010 -34.623 1.00 14.41 209 ASN B N 1
ATOM 4540 C CA . ASN B 1 215 ? 4.189 22.091 -33.583 1.00 12.78 209 ASN B CA 1
ATOM 4541 C C . ASN B 1 215 ? 4.832 22.888 -32.460 1.00 12.17 209 ASN B C 1
ATOM 4542 O O . ASN B 1 215 ? 5.669 23.760 -32.719 1.00 16.80 209 ASN B O 1
ATOM 4547 N N . THR B 1 216 ? 4.466 22.579 -31.213 1.00 12.51 210 THR B N 1
ATOM 4548 C CA . THR B 1 216 ? 5.217 23.173 -30.118 1.00 14.01 210 THR B CA 1
ATOM 4549 C C . THR B 1 216 ? 6.549 22.448 -29.958 1.00 13.90 210 THR B C 1
ATOM 4550 O O . THR B 1 216 ? 6.711 21.314 -30.416 1.00 13.51 210 THR B O 1
ATOM 4554 N N . PRO B 1 217 ? 7.544 23.100 -29.351 1.00 12.34 211 PRO B N 1
ATOM 4555 C CA . PRO B 1 217 ? 8.807 22.390 -29.091 1.00 10.74 211 PRO B CA 1
ATOM 4556 C C . PRO B 1 217 ? 8.621 21.108 -28.295 1.00 13.13 211 PRO B C 1
ATOM 4557 O O . PRO B 1 217 ? 9.304 20.117 -28.576 1.00 11.68 211 PRO B O 1
ATOM 4561 N N . TYR B 1 218 ? 7.714 21.081 -27.309 1.00 11.40 212 TYR B N 1
ATOM 4562 C CA . TYR B 1 218 ? 7.543 19.836 -26.564 1.00 13.51 212 TYR B CA 1
ATOM 4563 C C . TYR B 1 218 ? 6.928 18.752 -27.441 1.00 13.01 212 TYR B C 1
ATOM 4564 O O . TYR B 1 218 ? 7.305 17.573 -27.343 1.00 11.21 212 TYR B O 1
ATOM 4573 N N . GLN B 1 219 ? 5.969 19.132 -28.292 1.00 12.64 213 GLN B N 1
ATOM 4574 C CA . GLN B 1 219 ? 5.414 18.203 -29.270 1.00 12.31 213 GLN B CA 1
ATOM 4575 C C . GLN B 1 219 ? 6.511 17.609 -30.150 1.00 14.34 213 GLN B C 1
ATOM 4576 O O . GLN B 1 219 ? 6.508 16.403 -30.431 1.00 11.92 213 GLN B O 1
ATOM 4582 N N . ASP B 1 220 ? 7.473 18.438 -30.569 1.00 11.10 214 ASP B N 1
ATOM 4583 C CA . ASP B 1 220 ? 8.623 17.936 -31.316 1.00 11.29 214 ASP B CA 1
ATOM 4584 C C . ASP B 1 220 ? 9.378 16.888 -30.513 1.00 12.24 214 ASP B C 1
ATOM 4585 O O . ASP B 1 220 ? 9.740 15.828 -31.038 1.00 12.28 214 ASP B O 1
ATOM 4590 N N . ARG B 1 221 ? 9.633 17.166 -29.232 1.00 10.81 215 ARG B N 1
ATOM 4591 C CA . ARG B 1 221 ? 10.336 16.190 -28.408 1.00 10.97 215 ARG B CA 1
ATOM 4592 C C . ARG B 1 221 ? 9.536 14.897 -28.318 1.00 10.86 215 ARG B C 1
ATOM 4593 O O . ARG B 1 221 ? 10.107 13.799 -28.342 1.00 12.90 215 ARG B O 1
ATOM 4596 N N . MET B 1 222 ? 8.207 15.006 -28.192 1.00 10.77 216 MET B N 1
ATOM 4597 C CA . MET B 1 222 ? 7.371 13.813 -28.129 1.00 7.63 216 MET B CA 1
ATOM 4598 C C . MET B 1 222 ? 7.487 12.990 -29.404 1.00 11.99 216 MET B C 1
ATOM 4599 O O . MET B 1 222 ? 7.599 11.761 -29.345 1.00 13.03 216 MET B O 1
ATOM 4604 N N . CYS B 1 223 ? 7.468 13.653 -30.568 1.00 11.20 217 CYS B N 1
ATOM 4605 C CA . CYS B 1 223 ? 7.587 12.944 -31.842 1.00 10.74 217 CYS B CA 1
ATOM 4606 C C . CYS B 1 223 ? 8.948 12.277 -31.988 1.00 11.57 217 CYS B C 1
ATOM 4607 O O . CYS B 1 223 ? 9.044 11.127 -32.440 1.00 11.74 217 CYS B O 1
ATOM 4610 N N . GLU B 1 224 ? 10.017 12.998 -31.636 1.00 10.54 218 GLU B N 1
ATOM 4611 C CA . GLU B 1 224 ? 11.356 12.439 -31.736 1.00 9.11 218 GLU B CA 1
ATOM 4612 C C . GLU B 1 224 ? 11.520 11.222 -30.832 1.00 12.36 218 GLU B C 1
ATOM 4613 O O . GLU B 1 224 ? 12.133 10.223 -31.231 1.00 14.52 218 GLU B O 1
ATOM 4619 N N . SER B 1 225 ? 10.989 11.292 -29.607 1.00 11.97 219 SER B N 1
ATOM 4620 C CA . SER B 1 225 ? 11.084 10.163 -28.684 1.00 11.44 219 SER B CA 1
ATOM 4621 C C . SER B 1 225 ? 10.308 8.965 -29.206 1.00 13.54 219 SER B C 1
ATOM 4622 O O . SER B 1 225 ? 10.784 7.826 -29.116 1.00 14.08 219 SER B O 1
ATOM 4625 N N . LEU B 1 226 ? 9.112 9.207 -29.750 1.00 11.93 220 LEU B N 1
ATOM 4626 C CA . LEU B 1 226 ? 8.319 8.131 -30.342 1.00 15.73 220 LEU B CA 1
ATOM 4627 C C . LEU B 1 226 ? 9.103 7.431 -31.441 1.00 14.73 220 LEU B C 1
ATOM 4628 O O . LEU B 1 226 ? 9.224 6.196 -31.454 1.00 12.69 220 LEU B O 1
ATOM 4633 N N . LEU B 1 227 ? 9.649 8.211 -32.374 1.00 11.74 221 LEU B N 1
ATOM 4634 C CA . LEU B 1 227 ? 10.430 7.625 -33.458 1.00 11.98 221 LEU B CA 1
ATOM 4635 C C . LEU B 1 227 ? 11.610 6.822 -32.923 1.00 14.46 221 LEU B C 1
ATOM 4636 O O . LEU B 1 227 ? 11.865 5.698 -33.380 1.00 13.84 221 LEU B O 1
ATOM 4641 N N . ARG B 1 228 ? 12.349 7.378 -31.957 1.00 12.51 222 ARG B N 1
ATOM 4642 C CA . ARG B 1 228 ? 13.499 6.659 -31.417 1.00 14.64 222 ARG B CA 1
ATOM 4643 C C . ARG B 1 228 ? 13.086 5.321 -30.818 1.00 13.15 222 ARG B C 1
ATOM 4644 O O . ARG B 1 228 ? 13.797 4.317 -30.976 1.00 14.61 222 ARG B O 1
ATOM 4652 N N . THR B 1 229 ? 11.948 5.290 -30.108 1.00 14.71 223 THR B N 1
ATOM 4653 C CA . THR B 1 229 ? 11.525 4.047 -29.462 1.00 14.95 223 THR B CA 1
ATOM 4654 C C . THR B 1 229 ? 11.087 3.002 -30.488 1.00 15.01 223 THR B C 1
ATOM 4655 O O . THR B 1 229 ? 11.406 1.815 -30.338 1.00 15.66 223 THR B O 1
ATOM 4659 N N . VAL B 1 230 ? 10.395 3.414 -31.555 1.00 12.63 224 VAL B N 1
ATOM 4660 C CA . VAL B 1 230 ? 10.060 2.451 -32.606 1.00 14.53 224 VAL B CA 1
ATOM 4661 C C . VAL B 1 230 ? 11.331 1.899 -33.232 1.00 14.56 224 VAL B C 1
ATOM 4662 O O . VAL B 1 230 ? 11.454 0.693 -33.475 1.00 16.06 224 VAL B O 1
ATOM 4666 N N . ILE B 1 231 ? 12.309 2.776 -33.472 1.00 13.54 225 ILE B N 1
ATOM 4667 C CA . ILE B 1 231 ? 13.554 2.369 -34.115 1.00 17.40 225 ILE B CA 1
ATOM 4668 C C . ILE B 1 231 ? 14.319 1.381 -33.239 1.00 15.66 225 ILE B C 1
ATOM 4669 O O . ILE B 1 231 ? 14.875 0.389 -33.732 1.00 17.47 225 ILE B O 1
ATOM 4674 N N . GLU B 1 232 ? 14.340 1.619 -31.928 1.00 16.22 226 GLU B N 1
ATOM 4675 C CA . GLU B 1 232 ? 15.030 0.710 -31.021 1.00 18.65 226 GLU B CA 1
ATOM 4676 C C . GLU B 1 232 ? 14.307 -0.630 -30.919 1.00 18.29 226 GLU B C 1
ATOM 4677 O O . GLU B 1 232 ? 14.948 -1.681 -30.791 1.00 19.33 226 GLU B O 1
ATOM 4683 N N . THR B 1 233 ? 12.973 -0.613 -30.978 1.00 16.67 227 THR B N 1
ATOM 4684 C CA . THR B 1 233 ? 12.190 -1.809 -30.680 1.00 16.18 227 THR B CA 1
ATOM 4685 C C . THR B 1 233 ? 12.062 -2.719 -31.893 1.00 17.28 227 THR B C 1
ATOM 4686 O O . THR B 1 233 ? 12.095 -3.943 -31.746 1.00 16.67 227 THR B O 1
ATOM 4690 N N . ALA B 1 234 ? 11.913 -2.134 -33.087 1.00 18.08 228 ALA B N 1
ATOM 4691 C CA . ALA B 1 234 ? 11.616 -2.903 -34.300 1.00 18.43 228 ALA B CA 1
ATOM 4692 C C . ALA B 1 234 ? 12.577 -4.058 -34.568 1.00 20.18 228 ALA B C 1
ATOM 4693 O O . ALA B 1 234 ? 12.095 -5.166 -34.856 1.00 18.38 228 ALA B O 1
ATOM 4695 N N . PRO B 1 235 ? 13.903 -3.889 -34.522 1.00 20.59 229 PRO B N 1
ATOM 4696 C CA . PRO B 1 235 ? 14.784 -5.034 -34.812 1.00 20.94 229 PRO B CA 1
ATOM 4697 C C . PRO B 1 235 ? 14.612 -6.174 -33.835 1.00 27.27 229 PRO B C 1
ATOM 4698 O O . PRO B 1 235 ? 14.764 -7.339 -34.216 1.00 26.33 229 PRO B O 1
ATOM 4702 N N . LYS B 1 236 ? 14.308 -5.870 -32.577 1.00 22.11 230 LYS B N 1
ATOM 4703 C CA . LYS B 1 236 ? 14.093 -6.926 -31.599 1.00 21.97 230 LYS B CA 1
ATOM 4704 C C . LYS B 1 236 ? 12.797 -7.677 -31.879 1.00 23.28 230 LYS B C 1
ATOM 4705 O O . LYS B 1 236 ? 12.754 -8.911 -31.790 1.00 28.58 230 LYS B O 1
ATOM 4711 N N . LEU B 1 237 ? 11.737 -6.945 -32.228 1.00 21.12 231 LEU B N 1
ATOM 4712 C CA . LEU B 1 237 ? 10.431 -7.551 -32.468 1.00 19.13 231 LEU B CA 1
ATOM 4713 C C . LEU B 1 237 ? 10.451 -8.475 -33.679 1.00 19.65 231 LEU B C 1
ATOM 4714 O O . LEU B 1 237 ? 9.867 -9.563 -33.644 1.00 21.09 231 LEU B O 1
ATOM 4719 N N A ILE B 1 238 ? 11.109 -8.049 -34.760 0.42 20.37 232 ILE B N 1
ATOM 4720 N N B ILE B 1 238 ? 11.100 -8.059 -34.770 0.58 19.90 232 ILE B N 1
ATOM 4721 C CA A ILE B 1 238 ? 11.117 -8.823 -35.996 0.42 23.30 232 ILE B CA 1
ATOM 4722 C CA B ILE B 1 238 ? 11.053 -8.861 -35.987 0.58 23.37 232 ILE B CA 1
ATOM 4723 C C A ILE B 1 238 ? 11.710 -10.208 -35.767 0.42 25.56 232 ILE B C 1
ATOM 4724 C C B ILE B 1 238 ? 11.745 -10.207 -35.803 0.58 25.49 232 ILE B C 1
ATOM 4725 O O A ILE B 1 238 ? 11.298 -11.186 -36.408 0.42 26.49 232 ILE B O 1
ATOM 4726 O O B ILE B 1 238 ? 11.448 -11.156 -36.541 0.58 27.54 232 ILE B O 1
ATOM 4735 N N . ASN B 1 239 ? 12.644 -10.331 -34.826 1.00 25.99 233 ASN B N 1
ATOM 4736 C CA . ASN B 1 239 ? 13.289 -11.607 -34.530 1.00 28.47 233 ASN B CA 1
ATOM 4737 C C . ASN B 1 239 ? 12.653 -12.336 -33.347 1.00 28.22 233 ASN B C 1
ATOM 4738 O O . ASN B 1 239 ? 13.139 -13.406 -32.946 1.00 30.40 233 ASN B O 1
ATOM 4743 N N . ASP B 1 240 ? 11.561 -11.806 -32.805 1.00 30.70 234 ASP B N 1
ATOM 4744 C CA . ASP B 1 240 ? 10.901 -12.394 -31.646 1.00 27.12 234 ASP B CA 1
ATOM 4745 C C . ASP B 1 240 ? 9.440 -11.964 -31.667 1.00 23.63 234 ASP B C 1
ATOM 4746 O O . ASP B 1 240 ? 9.019 -11.145 -30.845 1.00 22.32 234 ASP B O 1
ATOM 4751 N N . LEU B 1 241 ? 8.662 -12.502 -32.611 1.00 24.69 235 LEU B N 1
ATOM 4752 C CA . LEU B 1 241 ? 7.359 -11.916 -32.920 1.00 22.35 235 LEU B CA 1
ATOM 4753 C C . LEU B 1 241 ? 6.288 -12.187 -31.867 1.00 21.28 235 LEU B C 1
ATOM 4754 O O . LEU B 1 241 ? 5.328 -11.416 -31.784 1.00 23.67 235 LEU B O 1
ATOM 4759 N N . GLU B 1 242 ? 6.410 -13.234 -31.052 1.00 23.00 236 GLU B N 1
ATOM 4760 C CA . GLU B 1 242 ? 5.388 -13.496 -30.046 1.00 24.00 236 GLU B CA 1
ATOM 4761 C C . GLU B 1 242 ? 5.811 -13.020 -28.661 1.00 29.03 236 GLU B C 1
ATOM 4762 O O . GLU B 1 242 ? 5.363 -13.555 -27.643 1.00 35.92 236 GLU B O 1
ATOM 4768 N N . ASN B 1 243 ? 6.655 -11.999 -28.617 1.00 27.00 237 ASN B N 1
ATOM 4769 C CA . ASN B 1 243 ? 7.135 -11.406 -27.377 1.00 25.14 237 ASN B CA 1
ATOM 4770 C C . ASN B 1 243 ? 6.142 -10.340 -26.909 1.00 21.24 237 ASN B C 1
ATOM 4771 O O . ASN B 1 243 ? 5.908 -9.348 -27.613 1.00 21.06 237 ASN B O 1
ATOM 4776 N N . TYR B 1 244 ? 5.575 -10.533 -25.713 1.00 25.10 238 TYR B N 1
ATOM 4777 C CA . TYR B 1 244 ? 4.512 -9.642 -25.255 1.00 21.16 238 TYR B CA 1
ATOM 4778 C C . TYR B 1 244 ? 5.010 -8.211 -25.103 1.00 19.89 238 TYR B C 1
ATOM 4779 O O . TYR B 1 244 ? 4.375 -7.267 -25.594 1.00 19.25 238 TYR B O 1
ATOM 4788 N N . GLU B 1 245 ? 6.140 -8.021 -24.413 1.00 25.74 239 GLU B N 1
ATOM 4789 C CA . GLU B 1 245 ? 6.569 -6.653 -24.129 1.00 23.55 239 GLU B CA 1
ATOM 4790 C C . GLU B 1 245 ? 6.934 -5.909 -25.411 1.00 22.69 239 GLU B C 1
ATOM 4791 O O . GLU B 1 245 ? 6.642 -4.713 -25.546 1.00 21.04 239 GLU B O 1
ATOM 4797 N N . LEU B 1 246 ? 7.531 -6.603 -26.384 1.00 19.72 240 LEU B N 1
ATOM 4798 C CA . LEU B 1 246 ? 7.874 -5.941 -27.639 1.00 17.34 240 LEU B CA 1
ATOM 4799 C C . LEU B 1 246 ? 6.622 -5.571 -28.423 1.00 16.19 240 LEU B C 1
ATOM 4800 O O . LEU B 1 246 ? 6.523 -4.460 -28.953 1.00 16.54 240 LEU B O 1
ATOM 4805 N N . ARG B 1 247 ? 5.662 -6.501 -28.523 1.00 16.70 241 ARG B N 1
ATOM 4806 C CA . ARG B 1 247 ? 4.393 -6.195 -29.181 1.00 16.10 241 ARG B CA 1
ATOM 4807 C C . ARG B 1 247 ? 3.642 -5.101 -28.440 1.00 16.07 241 ARG B C 1
ATOM 4808 O O . ARG B 1 247 ? 2.989 -4.260 -29.061 1.00 16.71 241 ARG B O 1
ATOM 4816 N N . GLU B 1 248 ? 3.708 -5.111 -27.102 1.00 16.83 242 GLU B N 1
ATOM 4817 C CA . GLU B 1 248 ? 3.043 -4.081 -26.308 1.00 15.83 242 GLU B CA 1
ATOM 4818 C C . GLU B 1 248 ? 3.629 -2.703 -26.589 1.00 17.68 242 GLU B C 1
ATOM 4819 O O . GLU B 1 248 ? 2.890 -1.712 -26.679 1.00 15.46 242 GLU B O 1
ATOM 4825 N N . THR B 1 249 ? 4.959 -2.616 -26.695 1.00 16.03 243 THR B N 1
ATOM 4826 C CA . THR B 1 249 ? 5.605 -1.337 -26.972 1.00 16.83 243 THR B CA 1
ATOM 4827 C C . THR B 1 249 ? 5.137 -0.762 -28.301 1.00 16.59 243 THR B C 1
ATOM 4828 O O . THR B 1 249 ? 4.786 0.423 -28.393 1.00 13.43 243 THR B O 1
ATOM 4832 N N . ILE B 1 250 ? 5.136 -1.587 -29.349 1.00 13.77 244 ILE B N 1
ATOM 4833 C CA . ILE B 1 250 ? 4.719 -1.105 -30.658 1.00 14.79 244 ILE B CA 1
ATOM 4834 C C . ILE B 1 250 ? 3.226 -0.785 -30.670 1.00 11.66 244 ILE B C 1
ATOM 4835 O O . ILE B 1 250 ? 2.797 0.209 -31.271 1.00 12.73 244 ILE B O 1
ATOM 4840 N N . LEU B 1 251 ? 2.404 -1.597 -29.995 1.00 12.52 245 LEU B N 1
ATOM 4841 C CA . LEU B 1 251 ? 0.982 -1.268 -29.963 1.00 10.91 245 LEU B CA 1
ATOM 4842 C C . LEU B 1 251 ? 0.745 0.044 -29.218 1.00 12.55 245 LEU B C 1
ATOM 4843 O O . LEU B 1 251 ? -0.030 0.892 -29.679 1.00 13.29 245 LEU B O 1
ATOM 4848 N N . TYR B 1 252 ? 1.434 0.247 -28.090 1.00 12.01 246 TYR B N 1
ATOM 4849 C CA . TYR B 1 252 ? 1.218 1.468 -27.320 1.00 11.11 246 TYR B CA 1
ATOM 4850 C C . TYR B 1 252 ? 1.705 2.688 -28.091 1.00 11.74 246 TYR B C 1
ATOM 4851 O O . TYR B 1 252 ? 0.987 3.690 -28.202 1.00 11.77 246 TYR B O 1
ATOM 4860 N N . THR B 1 253 ? 2.925 2.625 -28.626 1.00 12.85 247 THR B N 1
ATOM 4861 C CA . THR B 1 253 ? 3.449 3.775 -29.363 1.00 13.21 247 THR B CA 1
ATOM 4862 C C . THR B 1 253 ? 2.646 4.060 -30.630 1.00 13.42 247 THR B C 1
ATOM 4863 O O . THR B 1 253 ? 2.611 5.208 -31.082 1.00 13.76 247 THR B O 1
ATOM 4867 N N . GLY B 1 254 ? 2.012 3.045 -31.228 1.00 11.14 248 GLY B N 1
ATOM 4868 C CA . GLY B 1 254 ? 1.220 3.251 -32.423 1.00 11.86 248 GLY B CA 1
ATOM 4869 C C . GLY B 1 254 ? -0.225 3.620 -32.187 1.00 12.18 248 GLY B C 1
ATOM 4870 O O . GLY B 1 254 ? -0.957 3.879 -33.149 1.00 13.48 248 GLY B O 1
ATOM 4871 N N . THR B 1 255 ? -0.673 3.641 -30.930 1.00 10.83 249 THR B N 1
ATOM 4872 C CA . THR B 1 255 ? -2.069 3.963 -30.642 1.00 10.16 249 THR B CA 1
ATOM 4873 C C . THR B 1 255 ? -2.167 5.083 -29.608 1.00 11.69 249 THR B C 1
ATOM 4874 O O . THR B 1 255 ? -2.173 6.266 -29.978 1.00 11.71 249 THR B O 1
ATOM 4878 N N . ILE B 1 256 ? -2.233 4.724 -28.322 1.00 10.48 250 ILE B N 1
ATOM 4879 C CA . ILE B 1 256 ? -2.479 5.717 -27.266 1.00 10.09 250 ILE B CA 1
ATOM 4880 C C . ILE B 1 256 ? -1.464 6.852 -27.324 1.00 11.74 250 ILE B C 1
ATOM 4881 O O . ILE B 1 256 ? -1.825 8.031 -27.208 1.00 11.87 250 ILE B O 1
ATOM 4886 N N . ALA B 1 257 ? -0.176 6.521 -27.466 1.00 9.81 251 ALA B N 1
ATOM 4887 C CA . ALA B 1 257 ? 0.845 7.569 -27.361 1.00 9.81 251 ALA B CA 1
ATOM 4888 C C . ALA B 1 257 ? 0.608 8.687 -28.366 1.00 8.77 251 ALA B C 1
ATOM 4889 O O . ALA B 1 257 ? 0.841 9.865 -28.060 1.00 10.80 251 ALA B O 1
ATOM 4891 N N . LEU B 1 258 ? 0.175 8.325 -29.582 1.00 10.33 252 LEU B N 1
ATOM 4892 C CA . LEU B 1 258 ? 0.035 9.290 -30.661 1.00 9.93 252 LEU B CA 1
ATOM 4893 C C . LEU B 1 258 ? -1.052 10.309 -30.378 1.00 12.03 252 LEU B C 1
ATOM 4894 O O . LEU B 1 258 ? -1.033 11.391 -30.978 1.00 12.40 252 LEU B O 1
ATOM 4899 N N . ASN B 1 259 ? -2.001 9.996 -29.493 1.00 12.11 253 ASN B N 1
ATOM 4900 C CA . ASN B 1 259 ? -3.012 10.989 -29.150 1.00 11.59 253 ASN B CA 1
ATOM 4901 C C . ASN B 1 259 ? -2.403 12.194 -28.454 1.00 13.27 253 ASN B C 1
ATOM 4902 O O . ASN B 1 259 ? -3.052 13.244 -28.378 1.00 14.16 253 ASN B O 1
ATOM 4907 N N . GLY B 1 260 ? -1.163 12.082 -27.975 1.00 11.17 254 GLY B N 1
ATOM 4908 C CA . GLY B 1 260 ? -0.497 13.191 -27.335 1.00 10.88 254 GLY B CA 1
ATOM 4909 C C . GLY B 1 260 ? 0.271 14.099 -28.265 1.00 11.22 254 GLY B C 1
ATOM 4910 O O . GLY B 1 260 ? 0.839 15.098 -27.795 1.00 11.63 254 GLY B O 1
ATOM 4911 N N . MET B 1 261 ? 0.311 13.781 -29.565 1.00 10.01 255 MET B N 1
ATOM 4912 C CA . MET B 1 261 ? 1.124 14.569 -30.485 1.00 12.74 255 MET B CA 1
ATOM 4913 C C . MET B 1 261 ? 0.561 14.706 -31.896 1.00 12.08 255 MET B C 1
ATOM 4914 O O . MET B 1 261 ? 1.019 15.582 -32.631 1.00 12.95 255 MET B O 1
ATOM 4919 N N . LEU B 1 262 ? -0.376 13.853 -32.331 1.00 9.90 256 LEU B N 1
ATOM 4920 C CA . LEU B 1 262 ? -0.825 13.920 -33.723 1.00 9.23 256 LEU B CA 1
ATOM 4921 C C . LEU B 1 262 ? -2.082 14.768 -33.862 1.00 11.99 256 LEU B C 1
ATOM 4922 O O . LEU B 1 262 ? -3.121 14.456 -33.260 1.00 12.92 256 LEU B O 1
ATOM 4927 N N . SER B 1 263 ? -1.992 15.806 -34.696 1.00 11.58 257 SER B N 1
ATOM 4928 C CA . SER B 1 263 ? -3.152 16.591 -35.075 1.00 10.88 257 SER B CA 1
ATOM 4929 C C . SER B 1 263 ? -4.073 15.772 -35.974 1.00 11.67 257 SER B C 1
ATOM 4930 O O . SER B 1 263 ? -3.686 14.749 -36.546 1.00 14.51 257 SER B O 1
ATOM 4933 N N . MET B 1 264 ? -5.305 16.259 -36.114 1.00 14.11 258 MET B N 1
ATOM 4934 C CA . MET B 1 264 ? -6.240 15.618 -37.026 1.00 17.65 258 MET B CA 1
ATOM 4935 C C . MET B 1 264 ? -5.691 15.603 -38.445 1.00 19.46 258 MET B C 1
ATOM 4936 O O . MET B 1 264 ? -5.973 14.675 -39.213 1.00 20.63 258 MET B O 1
ATOM 4941 N N . GLY B 1 265 ? -4.891 16.611 -38.807 1.00 15.59 259 GLY B N 1
ATOM 4942 C CA . GLY B 1 265 ? -4.291 16.626 -40.132 1.00 16.24 259 GLY B CA 1
ATOM 4943 C C . GLY B 1 265 ? -3.314 15.488 -40.350 1.00 18.31 259 GLY B C 1
ATOM 4944 O O . GLY B 1 265 ? -3.251 14.911 -41.439 1.00 21.25 259 GLY B O 1
ATOM 4945 N N . ALA B 1 266 ? -2.526 15.159 -39.326 1.00 16.92 260 ALA B N 1
ATOM 4946 C CA . ALA B 1 266 ? -1.624 14.020 -39.443 1.00 20.54 260 ALA B CA 1
ATOM 4947 C C . ALA B 1 266 ? -2.399 12.707 -39.429 1.00 24.67 260 ALA B C 1
ATOM 4948 O O . ALA B 1 266 ? -2.066 11.780 -40.174 1.00 23.41 260 ALA B O 1
ATOM 4950 N N . ARG B 1 267 ? -3.437 12.606 -38.592 1.00 18.29 261 ARG B N 1
ATOM 4951 C CA . ARG B 1 267 ? -4.286 11.417 -38.619 1.00 20.44 261 ARG B CA 1
ATOM 4952 C C . ARG B 1 267 ? -5.110 11.333 -39.894 1.00 25.82 261 ARG B C 1
ATOM 4953 O O . ARG B 1 267 ? -5.655 10.266 -40.197 1.00 32.31 261 ARG B O 1
ATOM 4961 N N . GLY B 1 268 ? -5.230 12.429 -40.635 1.00 24.59 262 GLY B N 1
ATOM 4962 C CA . GLY B 1 268 ? -5.909 12.384 -41.918 1.00 29.12 262 GLY B CA 1
ATOM 4963 C C . GLY B 1 268 ? -4.947 12.363 -43.086 1.00 29.64 262 GLY B C 1
ATOM 4964 O O . GLY B 1 268 ? -5.290 12.798 -44.193 1.00 29.32 262 GLY B O 1
ATOM 4965 N N . ASP B 1 269 ? -3.739 11.840 -42.869 1.00 21.92 263 ASP B N 1
ATOM 4966 C CA . ASP B 1 269 ? -2.721 11.919 -43.906 1.00 24.17 263 ASP B CA 1
ATOM 4967 C C . ASP B 1 269 ? -2.952 10.927 -45.032 1.00 24.53 263 ASP B C 1
ATOM 4968 O O . ASP B 1 269 ? -2.118 10.838 -45.941 1.00 29.48 263 ASP B O 1
ATOM 4973 N N . TRP B 1 270 ? -4.052 10.176 -44.995 1.00 19.88 264 TRP B N 1
ATOM 4974 C CA . TRP B 1 270 ? -4.429 9.391 -46.163 1.00 22.63 264 TRP B CA 1
ATOM 4975 C C . TRP B 1 270 ? -4.705 10.268 -47.375 1.00 26.28 264 TRP B C 1
ATOM 4976 O O . TRP B 1 270 ? -4.774 9.749 -48.493 1.00 32.87 264 TRP B O 1
ATOM 4987 N N . ALA B 1 271 ? -4.843 11.576 -47.192 1.00 24.36 265 ALA B N 1
ATOM 4988 C CA . ALA B 1 271 ? -4.999 12.499 -48.305 1.00 29.94 265 ALA B CA 1
ATOM 4989 C C . ALA B 1 271 ? -3.666 12.940 -48.905 1.00 31.82 265 ALA B C 1
ATOM 4990 O O . ALA B 1 271 ? -3.667 13.689 -49.887 1.00 36.60 265 ALA B O 1
ATOM 4992 N N . THR B 1 272 ? -2.535 12.488 -48.356 1.00 24.44 266 THR B N 1
ATOM 4993 C CA . THR B 1 272 ? -1.216 12.959 -48.772 1.00 24.20 266 THR B CA 1
ATOM 4994 C C . THR B 1 272 ? -0.365 11.867 -49.404 1.00 26.28 266 THR B C 1
ATOM 4995 O O . THR B 1 272 ? 0.843 12.069 -49.588 1.00 33.71 266 THR B O 1
ATOM 4999 N N . HIS B 1 273 ? -0.943 10.724 -49.741 1.00 18.31 267 HIS B N 1
ATOM 5000 C CA . HIS B 1 273 ? -0.116 9.652 -50.287 1.00 17.53 267 HIS B CA 1
ATOM 5001 C C . HIS B 1 273 ? -0.643 9.223 -51.644 1.00 20.13 267 HIS B C 1
ATOM 5002 O O . HIS B 1 273 ? -0.871 8.037 -51.881 1.00 19.39 267 HIS B O 1
ATOM 5009 N N . ASN B 1 274 ? -0.820 10.201 -52.539 1.00 24.37 268 ASN B N 1
ATOM 5010 C CA . ASN B 1 274 ? -1.353 9.929 -53.870 1.00 18.85 268 ASN B CA 1
ATOM 5011 C C . ASN B 1 274 ? -0.488 8.941 -54.640 1.00 20.69 268 ASN B C 1
ATOM 5012 O O . ASN B 1 274 ? -1.015 8.102 -55.379 1.00 21.98 268 ASN B O 1
ATOM 5017 N N . ILE B 1 275 ? 0.839 9.032 -54.501 1.00 21.87 269 ILE B N 1
ATOM 5018 C CA . ILE B 1 275 ? 1.711 8.152 -55.277 1.00 24.61 269 ILE B CA 1
ATOM 5019 C C . ILE B 1 275 ? 1.585 6.721 -54.781 1.00 19.24 269 ILE B C 1
ATOM 5020 O O . ILE B 1 275 ? 1.393 5.792 -55.573 1.00 20.11 269 ILE B O 1
ATOM 5025 N N . GLU B 1 276 ? 1.685 6.519 -53.460 1.00 17.09 270 GLU B N 1
ATOM 5026 C CA . GLU B 1 276 ? 1.485 5.178 -52.911 1.00 15.43 270 GLU B CA 1
ATOM 5027 C C . GLU B 1 276 ? 0.129 4.611 -53.313 1.00 16.58 270 GLU B C 1
ATOM 5028 O O . GLU B 1 276 ? 0.025 3.440 -53.689 1.00 18.67 270 GLU B O 1
ATOM 5034 N N . HIS B 1 277 ? -0.921 5.431 -53.250 1.00 16.18 271 HIS B N 1
ATOM 5035 C CA . HIS B 1 277 ? -2.248 4.953 -53.631 1.00 19.08 271 HIS B CA 1
ATOM 5036 C C . HIS B 1 277 ? -2.267 4.479 -55.074 1.00 18.28 271 HIS B C 1
ATOM 5037 O O . HIS B 1 277 ? -2.829 3.418 -55.377 1.00 17.14 271 HIS B O 1
ATOM 5044 N N . ALA B 1 278 ? -1.643 5.245 -55.973 1.00 15.84 272 ALA B N 1
ATOM 5045 C CA . ALA B 1 278 ? -1.689 4.904 -57.389 1.00 19.05 272 ALA B CA 1
ATOM 5046 C C . ALA B 1 278 ? -0.947 3.602 -57.661 1.00 19.21 272 ALA B C 1
ATOM 5047 O O . ALA B 1 278 ? -1.393 2.790 -58.485 1.00 19.72 272 ALA B O 1
ATOM 5049 N N . VAL B 1 279 ? 0.172 3.374 -56.959 1.00 17.31 273 VAL B N 1
ATOM 5050 C CA . VAL B 1 279 ? 0.930 2.140 -57.165 1.00 18.44 273 VAL B CA 1
ATOM 5051 C C . VAL B 1 279 ? 0.161 0.946 -56.616 1.00 17.62 273 VAL B C 1
ATOM 5052 O O . VAL B 1 279 ? 0.125 -0.126 -57.241 1.00 17.36 273 VAL B O 1
ATOM 5056 N N . SER B 1 280 ? -0.452 1.106 -55.433 1.00 18.35 274 SER B N 1
ATOM 5057 C CA . SER B 1 280 ? -1.294 0.048 -54.878 1.00 16.95 274 SER B CA 1
ATOM 5058 C C . SER B 1 280 ? -2.537 -0.167 -55.727 1.00 18.40 274 SER B C 1
ATOM 5059 O O . SER B 1 280 ? -3.043 -1.293 -55.800 1.00 18.81 274 SER B O 1
ATOM 5062 N N . ALA B 1 281 ? -3.051 0.897 -56.355 1.00 17.53 275 ALA B N 1
ATOM 5063 C CA . ALA B 1 281 ? -4.234 0.769 -57.205 1.00 18.30 275 ALA B CA 1
ATOM 5064 C C . ALA B 1 281 ? -3.956 -0.104 -58.421 1.00 22.43 275 ALA B C 1
ATOM 5065 O O . ALA B 1 281 ? -4.844 -0.831 -58.884 1.00 21.88 275 ALA B O 1
ATOM 5067 N N . VAL B 1 282 ? -2.742 -0.028 -58.960 1.00 20.73 276 VAL B N 1
ATOM 5068 C CA . VAL B 1 282 ? -2.383 -0.765 -60.168 1.00 22.17 276 VAL B CA 1
ATOM 5069 C C . VAL B 1 282 ? -1.840 -2.151 -59.837 1.00 23.99 276 VAL B C 1
ATOM 5070 O O . VAL B 1 282 ? -2.189 -3.128 -60.504 1.00 24.87 276 VAL B O 1
ATOM 5074 N N . TYR B 1 283 ? -0.988 -2.265 -58.809 1.00 20.74 277 TYR B N 1
ATOM 5075 C CA . TYR B 1 283 ? -0.277 -3.511 -58.537 1.00 21.65 277 TYR B CA 1
ATOM 5076 C C . TYR B 1 283 ? -0.674 -4.176 -57.227 1.00 22.41 277 TYR B C 1
ATOM 5077 O O . TYR B 1 283 ? -0.195 -5.285 -56.949 1.00 19.83 277 TYR B O 1
ATOM 5086 N N . ASP B 1 284 ? -1.508 -3.528 -56.413 1.00 18.88 278 ASP B N 1
ATOM 5087 C CA . ASP B 1 284 ? -2.035 -4.110 -55.182 1.00 17.88 278 ASP B CA 1
ATOM 5088 C C . ASP B 1 284 ? -0.949 -4.360 -54.138 1.00 18.25 278 ASP B C 1
ATOM 5089 O O . ASP B 1 284 ? -1.113 -5.215 -53.274 1.00 23.56 278 ASP B O 1
ATOM 5094 N N . ILE B 1 285 ? 0.143 -3.594 -54.165 1.00 16.62 279 ILE B N 1
ATOM 5095 C CA . ILE B 1 285 ? 1.183 -3.747 -53.147 1.00 14.97 279 ILE B CA 1
ATOM 5096 C C . ILE B 1 285 ? 0.704 -3.170 -51.816 1.00 13.74 279 ILE B C 1
ATOM 5097 O O . ILE B 1 285 ? -0.200 -2.313 -51.790 1.00 16.17 279 ILE B O 1
ATOM 5102 N N . PRO B 1 286 ? 1.277 -3.603 -50.692 1.00 16.45 280 PRO B N 1
ATOM 5103 C CA . PRO B 1 286 ? 0.868 -3.047 -49.399 1.00 15.58 280 PRO B CA 1
ATOM 5104 C C . PRO B 1 286 ? 1.173 -1.564 -49.345 1.00 13.94 280 PRO B C 1
ATOM 5105 O O . PRO B 1 286 ? 2.221 -1.111 -49.811 1.00 15.12 280 PRO B O 1
ATOM 5109 N N . HIS B 1 287 ? 0.262 -0.816 -48.730 1.00 12.23 281 HIS B N 1
ATOM 5110 C CA . HIS B 1 287 ? 0.429 0.629 -48.657 1.00 13.14 281 HIS B CA 1
ATOM 5111 C C . HIS B 1 287 ? 1.787 1.007 -48.078 1.00 12.11 281 HIS B C 1
ATOM 5112 O O . HIS B 1 287 ? 2.494 1.867 -48.615 1.00 12.69 281 HIS B O 1
ATOM 5119 N N . ALA B 1 288 ? 2.161 0.387 -46.959 1.00 11.61 282 ALA B N 1
ATOM 5120 C CA . ALA B 1 288 ? 3.414 0.762 -46.323 1.00 12.89 282 ALA B CA 1
ATOM 5121 C C . ALA B 1 288 ? 4.629 0.191 -47.041 1.00 14.65 282 ALA B C 1
ATOM 5122 O O . ALA B 1 288 ? 5.738 0.687 -46.834 1.00 12.27 282 ALA B O 1
ATOM 5124 N N . GLY B 1 289 ? 4.460 -0.847 -47.869 1.00 13.73 283 GLY B N 1
ATOM 5125 C CA . GLY B 1 289 ? 5.527 -1.198 -48.789 1.00 14.43 283 GLY B CA 1
ATOM 5126 C C . GLY B 1 289 ? 5.776 -0.083 -49.788 1.00 13.08 283 GLY B C 1
ATOM 5127 O O . GLY B 1 289 ? 6.925 0.281 -50.061 1.00 15.21 283 GLY B O 1
ATOM 5128 N N . GLY B 1 290 ? 4.696 0.480 -50.334 1.00 13.48 284 GLY B N 1
ATOM 5129 C CA . GLY B 1 290 ? 4.814 1.707 -51.108 1.00 14.13 284 GLY B CA 1
ATOM 5130 C C . GLY B 1 290 ? 5.494 2.832 -50.348 1.00 16.64 284 GLY B C 1
ATOM 5131 O O . GLY B 1 290 ? 6.356 3.526 -50.894 1.00 15.60 284 GLY B O 1
ATOM 5132 N N . LEU B 1 291 ? 5.119 3.036 -49.076 1.00 14.60 285 LEU B N 1
ATOM 5133 C CA . LEU B 1 291 ? 5.779 4.073 -48.282 1.00 13.70 285 LEU B CA 1
ATOM 5134 C C . LEU B 1 291 ? 7.286 3.846 -48.206 1.00 13.25 285 LEU B C 1
ATOM 5135 O O . LEU B 1 291 ? 8.078 4.774 -48.418 1.00 14.62 285 LEU B O 1
ATOM 5140 N N . ALA B 1 292 ? 7.709 2.622 -47.863 1.00 12.51 286 ALA B N 1
ATOM 5141 C CA . ALA B 1 292 ? 9.138 2.373 -47.719 1.00 15.98 286 ALA B CA 1
ATOM 5142 C C . ALA B 1 292 ? 9.884 2.639 -49.020 1.00 16.14 286 ALA B C 1
ATOM 5143 O O . ALA B 1 292 ? 11.018 3.132 -49.004 1.00 16.45 286 ALA B O 1
ATOM 5145 N N . ILE B 1 293 ? 9.256 2.337 -50.160 1.00 14.03 287 ILE B N 1
ATOM 5146 C CA . ILE B 1 293 ? 9.909 2.540 -51.443 1.00 16.22 287 ILE B CA 1
ATOM 5147 C C . ILE B 1 293 ? 9.911 4.013 -51.831 1.00 17.30 287 ILE B C 1
ATOM 5148 O O . ILE B 1 293 ? 10.924 4.535 -52.316 1.00 21.49 287 ILE B O 1
ATOM 5153 N N . LEU B 1 294 ? 8.793 4.707 -51.624 1.00 15.79 288 LEU B N 1
ATOM 5154 C CA . LEU B 1 294 ? 8.545 6.004 -52.249 1.00 17.80 288 LEU B CA 1
ATOM 5155 C C . LEU B 1 294 ? 8.745 7.193 -51.319 1.00 17.66 288 LEU B C 1
ATOM 5156 O O . LEU B 1 294 ? 9.255 8.225 -51.765 1.00 19.63 288 LEU B O 1
ATOM 5161 N N . PHE B 1 295 ? 8.343 7.070 -50.054 1.00 17.68 289 PHE B N 1
ATOM 5162 C CA . PHE B 1 295 ? 8.373 8.208 -49.131 1.00 19.45 289 PHE B CA 1
ATOM 5163 C C . PHE B 1 295 ? 9.769 8.810 -48.990 1.00 18.53 289 PHE B C 1
ATOM 5164 O O . PHE B 1 295 ? 9.889 10.051 -49.037 1.00 19.78 289 PHE B O 1
ATOM 5172 N N . PRO B 1 296 ? 10.848 8.035 -48.818 1.00 16.90 290 PRO B N 1
ATOM 5173 C CA . PRO B 1 296 ? 12.180 8.661 -48.747 1.00 21.02 290 PRO B CA 1
ATOM 5174 C C . PRO B 1 296 ? 12.552 9.437 -50.000 1.00 24.31 290 PRO B C 1
ATOM 5175 O O . PRO B 1 296 ? 13.225 10.471 -49.910 1.00 23.18 290 PRO B O 1
ATOM 5179 N N . ASN B 1 297 ? 12.157 8.948 -51.178 1.00 19.71 291 ASN B N 1
ATOM 5180 C CA . ASN B 1 297 ? 12.461 9.675 -52.405 1.00 22.33 291 ASN B CA 1
ATOM 5181 C C . ASN B 1 297 ? 11.576 10.902 -52.554 1.00 22.72 291 ASN B C 1
ATOM 5182 O O . ASN B 1 297 ? 12.001 11.902 -53.152 1.00 23.17 291 ASN B O 1
ATOM 5187 N N . TRP B 1 298 ? 10.353 10.850 -52.011 1.00 22.72 292 TRP B N 1
ATOM 5188 C CA . TRP B 1 298 ? 9.546 12.062 -51.916 1.00 23.02 292 TRP B CA 1
ATOM 5189 C C . TRP B 1 298 ? 10.209 13.083 -51.001 1.00 22.89 292 TRP B C 1
ATOM 5190 O O . TRP B 1 298 ? 10.277 14.276 -51.334 1.00 22.62 292 TRP B O 1
ATOM 5201 N N . MET B 1 299 ? 10.730 12.628 -49.855 1.00 21.02 293 MET B N 1
ATOM 5202 C CA . MET B 1 299 ? 11.430 13.535 -48.945 1.00 23.72 293 MET B CA 1
ATOM 5203 C C . MET B 1 299 ? 12.629 14.178 -49.622 1.00 25.75 293 MET B C 1
ATOM 5204 O O . MET B 1 299 ? 12.886 15.375 -49.444 1.00 26.53 293 MET B O 1
ATOM 5209 N N . ARG B 1 300 ? 13.384 13.397 -50.399 1.00 22.16 294 ARG B N 1
ATOM 5210 C CA . ARG B 1 300 ? 14.527 13.963 -51.111 1.00 23.88 294 ARG B CA 1
ATOM 5211 C C . ARG B 1 300 ? 14.083 14.958 -52.176 1.00 25.36 294 ARG B C 1
ATOM 5212 O O . ARG B 1 300 ? 14.700 16.018 -52.341 1.00 26.70 294 ARG B O 1
ATOM 5220 N N . HIS B 1 301 ? 13.016 14.627 -52.908 1.00 27.75 295 HIS B N 1
ATOM 5221 C CA . HIS B 1 301 ? 12.528 15.484 -53.981 1.00 27.27 295 HIS B CA 1
ATOM 5222 C C . HIS B 1 301 ? 12.028 16.814 -53.443 1.00 27.89 295 HIS B C 1
ATOM 5223 O O . HIS B 1 301 ? 12.091 17.830 -54.145 1.00 29.84 295 HIS B O 1
ATOM 5230 N N . THR B 1 302 ? 11.531 16.829 -52.201 1.00 27.58 296 THR B N 1
ATOM 5231 C CA . THR B 1 302 ? 10.901 18.010 -51.617 1.00 30.28 296 THR B CA 1
ATOM 5232 C C . THR B 1 302 ? 11.639 18.565 -50.399 1.00 30.41 296 THR B C 1
ATOM 5233 O O . THR B 1 302 ? 11.082 19.416 -49.693 1.00 32.88 296 THR B O 1
ATOM 5237 N N . LEU B 1 303 ? 12.865 18.112 -50.127 1.00 41.50 297 LEU B N 1
ATOM 5238 C CA . LEU B 1 303 ? 13.612 18.600 -48.968 1.00 41.15 297 LEU B CA 1
ATOM 5239 C C . LEU B 1 303 ? 13.687 20.120 -48.988 1.00 42.28 297 LEU B C 1
ATOM 5240 O O . LEU B 1 303 ? 14.090 20.720 -49.989 1.00 51.71 297 LEU B O 1
ATOM 5245 N N A SER B 1 304 ? 13.292 20.739 -47.878 0.69 40.50 298 SER B N 1
ATOM 5246 N N B SER B 1 304 ? 13.304 20.734 -47.867 0.31 40.49 298 SER B N 1
ATOM 5247 C CA A SER B 1 304 ? 13.179 22.192 -47.836 0.69 45.98 298 SER B CA 1
ATOM 5248 C CA B SER B 1 304 ? 13.213 22.187 -47.782 0.31 44.77 298 SER B CA 1
ATOM 5249 C C A SER B 1 304 ? 14.546 22.857 -47.924 0.69 45.79 298 SER B C 1
ATOM 5250 C C B SER B 1 304 ? 14.580 22.834 -47.958 0.31 45.85 298 SER B C 1
ATOM 5251 O O A SER B 1 304 ? 15.524 22.387 -47.337 0.69 45.61 298 SER B O 1
ATOM 5252 O O B SER B 1 304 ? 15.592 22.330 -47.464 0.31 45.80 298 SER B O 1
ATOM 5257 N N . GLU B 1 305 ? 14.601 23.976 -48.651 1.00 48.82 299 GLU B N 1
ATOM 5258 C CA . GLU B 1 305 ? 15.832 24.743 -48.788 1.00 52.16 299 GLU B CA 1
ATOM 5259 C C . GLU B 1 305 ? 16.274 25.376 -47.472 1.00 54.38 299 GLU B C 1
ATOM 5260 O O . GLU B 1 305 ? 17.406 25.866 -47.380 1.00 54.42 299 GLU B O 1
ATOM 5266 N N . ASN B 1 306 ? 15.403 25.390 -46.465 1.00 49.21 300 ASN B N 1
ATOM 5267 C CA . ASN B 1 306 ? 15.801 25.514 -45.068 1.00 47.99 300 ASN B CA 1
ATOM 5268 C C . ASN B 1 306 ? 15.559 24.133 -44.475 1.00 44.47 300 ASN B C 1
ATOM 5269 O O . ASN B 1 306 ? 14.450 23.842 -44.004 1.00 41.70 300 ASN B O 1
ATOM 5274 N N . PRO B 1 307 ? 16.558 23.238 -44.485 1.00 44.54 301 PRO B N 1
ATOM 5275 C CA . PRO B 1 307 ? 16.308 21.842 -44.100 1.00 41.41 301 PRO B CA 1
ATOM 5276 C C . PRO B 1 307 ? 16.242 21.651 -42.595 1.00 42.26 301 PRO B C 1
ATOM 5277 O O . PRO B 1 307 ? 16.619 20.594 -42.079 1.00 38.86 301 PRO B O 1
ATOM 5281 N N . ALA B 1 308 ? 15.748 22.670 -41.892 1.00 40.88 302 ALA B N 1
ATOM 5282 C CA . ALA B 1 308 ? 15.802 22.671 -40.436 1.00 40.28 302 ALA B CA 1
ATOM 5283 C C . ALA B 1 308 ? 15.040 21.495 -39.846 1.00 33.35 302 ALA B C 1
ATOM 5284 O O . ALA B 1 308 ? 15.563 20.790 -38.978 1.00 39.35 302 ALA B O 1
ATOM 5286 N N . ARG B 1 309 ? 13.803 21.264 -40.301 1.00 31.78 303 ARG B N 1
ATOM 5287 C CA . ARG B 1 309 ? 12.991 20.221 -39.675 1.00 29.65 303 ARG B CA 1
ATOM 5288 C C . ARG B 1 309 ? 13.587 18.842 -39.924 1.00 29.26 303 ARG B C 1
ATOM 5289 O O . ARG B 1 309 ? 13.651 18.017 -39.009 1.00 28.52 303 ARG B O 1
ATOM 5297 N N . MET B 1 310 ? 14.021 18.562 -41.153 1.00 29.22 304 MET B N 1
ATOM 5298 C CA . MET B 1 310 ? 14.623 17.253 -41.383 1.00 29.24 304 MET B CA 1
ATOM 5299 C C . MET B 1 310 ? 16.009 17.171 -40.759 1.00 29.83 304 MET B C 1
ATOM 5300 O O . MET B 1 310 ? 16.413 16.093 -40.302 1.00 28.49 304 MET B O 1
ATOM 5305 N N . LYS B 1 311 ? 16.753 18.285 -40.718 1.00 32.47 305 LYS B N 1
ATOM 5306 C CA . LYS B 1 311 ? 18.002 18.281 -39.961 1.00 33.57 305 LYS B CA 1
ATOM 5307 C C . LYS B 1 311 ? 17.746 17.919 -38.507 1.00 30.89 305 LYS B C 1
ATOM 5308 O O . LYS B 1 311 ? 18.475 17.107 -37.926 1.00 30.37 305 LYS B O 1
ATOM 5314 N N . GLN B 1 312 ? 16.700 18.504 -37.911 1.00 29.26 306 GLN B N 1
ATOM 5315 C CA . GLN B 1 312 ? 16.363 18.212 -36.522 1.00 27.45 306 GLN B CA 1
ATOM 5316 C C . GLN B 1 312 ? 16.126 16.722 -36.319 1.00 24.16 306 GLN B C 1
ATOM 5317 O O . GLN B 1 312 ? 16.619 16.126 -35.354 1.00 23.13 306 GLN B O 1
ATOM 5323 N N . LEU B 1 313 ? 15.354 16.105 -37.214 1.00 23.19 307 LEU B N 1
ATOM 5324 C CA . LEU B 1 313 ? 15.120 14.666 -37.118 1.00 20.94 307 LEU B CA 1
ATOM 5325 C C . LEU B 1 313 ? 16.412 13.880 -37.314 1.00 22.28 307 LEU B C 1
ATOM 5326 O O . LEU B 1 313 ? 16.653 12.884 -36.622 1.00 21.46 307 LEU B O 1
ATOM 5331 N N . ALA B 1 314 ? 17.236 14.287 -38.281 1.00 25.21 308 ALA B N 1
ATOM 5332 C CA . ALA B 1 314 ? 18.494 13.585 -38.532 1.00 26.81 308 ALA B CA 1
ATOM 5333 C C . ALA B 1 314 ? 19.359 13.552 -37.279 1.00 28.42 308 ALA B C 1
ATOM 5334 O O . ALA B 1 314 ? 19.906 12.506 -36.911 1.00 26.28 308 ALA B O 1
ATOM 5336 N N . VAL B 1 315 ? 19.474 14.694 -36.598 1.00 28.33 309 VAL B N 1
ATOM 5337 C CA . VAL B 1 315 ? 20.319 14.797 -35.411 1.00 27.95 309 VAL B CA 1
ATOM 5338 C C . VAL B 1 315 ? 19.652 14.146 -34.204 1.00 26.81 309 VAL B C 1
ATOM 5339 O O . VAL B 1 315 ? 20.266 13.335 -33.501 1.00 29.14 309 VAL B O 1
ATOM 5343 N N . ARG B 1 316 ? 18.383 14.474 -33.951 1.00 22.59 310 ARG B N 1
ATOM 5344 C CA . ARG B 1 316 ? 17.760 14.090 -32.689 1.00 21.56 310 ARG B CA 1
ATOM 5345 C C . ARG B 1 316 ? 17.220 12.665 -32.695 1.00 22.50 310 ARG B C 1
ATOM 5346 O O . ARG B 1 316 ? 17.071 12.065 -31.626 1.00 22.47 310 ARG B O 1
ATOM 5354 N N . VAL B 1 317 ? 16.891 12.117 -33.859 1.00 17.79 311 VAL B N 1
ATOM 5355 C CA . VAL B 1 317 ? 16.342 10.776 -33.965 1.00 16.33 311 VAL B CA 1
ATOM 5356 C C . VAL B 1 317 ? 17.372 9.793 -34.519 1.00 23.92 311 VAL B C 1
ATOM 5357 O O . VAL B 1 317 ? 17.538 8.690 -33.993 1.00 23.12 311 VAL B O 1
ATOM 5361 N N . PHE B 1 318 ? 18.083 10.179 -35.577 1.00 20.18 312 PHE B N 1
ATOM 5362 C CA . PHE B 1 318 ? 18.964 9.252 -36.279 1.00 21.80 312 PHE B CA 1
ATOM 5363 C C . PHE B 1 318 ? 20.424 9.407 -35.889 1.00 33.04 312 PHE B C 1
ATOM 5364 O O . PHE B 1 318 ? 21.289 8.763 -36.493 1.00 38.68 312 PHE B O 1
ATOM 5372 N N . GLY B 1 319 ? 20.708 10.227 -34.880 1.00 33.41 313 GLY B N 1
ATOM 5373 C CA . GLY B 1 319 ? 22.039 10.327 -34.319 1.00 40.33 313 GLY B CA 1
ATOM 5374 C C . GLY B 1 319 ? 23.086 10.832 -35.274 1.00 44.93 313 GLY B C 1
ATOM 5375 O O . GLY B 1 319 ? 24.271 10.533 -35.094 1.00 50.97 313 GLY B O 1
ATOM 5376 N N . VAL B 1 320 ? 22.684 11.567 -36.310 1.00 38.87 314 VAL B N 1
ATOM 5377 C CA . VAL B 1 320 ? 23.652 12.103 -37.254 1.00 38.09 314 VAL B CA 1
ATOM 5378 C C . VAL B 1 320 ? 24.540 13.113 -36.542 1.00 35.44 314 VAL B C 1
ATOM 5379 O O . VAL B 1 320 ? 24.057 14.017 -35.847 1.00 35.60 314 VAL B O 1
ATOM 5383 N N . GLU B 1 321 ? 25.849 12.950 -36.697 1.00 42.35 315 GLU B N 1
ATOM 5384 C CA . GLU B 1 321 ? 26.816 13.892 -36.153 1.00 48.49 315 GLU B CA 1
ATOM 5385 C C . GLU B 1 321 ? 27.005 15.009 -37.171 1.00 43.37 315 GLU B C 1
ATOM 5386 O O . GLU B 1 321 ? 27.404 14.751 -38.309 1.00 45.23 315 GLU B O 1
ATOM 5392 N N . GLU B 1 322 ? 26.684 16.241 -36.783 1.00 43.66 316 GLU B N 1
ATOM 5393 C CA . GLU B 1 322 ? 26.688 17.332 -37.747 1.00 47.29 316 GLU B CA 1
ATOM 5394 C C . GLU B 1 322 ? 28.054 17.997 -37.897 1.00 56.14 316 GLU B C 1
ATOM 5395 O O . GLU B 1 322 ? 28.194 18.898 -38.730 1.00 52.44 316 GLU B O 1
ATOM 5401 N N . ALA B 1 323 ? 29.056 17.578 -37.122 1.00 58.24 317 ALA B N 1
ATOM 5402 C CA . ALA B 1 323 ? 30.387 18.171 -37.214 1.00 62.56 317 ALA B CA 1
ATOM 5403 C C . ALA B 1 323 ? 30.985 17.962 -38.600 1.00 61.18 317 ALA B C 1
ATOM 5404 O O . ALA B 1 323 ? 31.067 16.832 -39.093 1.00 59.59 317 ALA B O 1
ATOM 5406 N N . GLY B 1 324 ? 31.419 19.056 -39.221 1.00 65.80 318 GLY B N 1
ATOM 5407 C CA . GLY B 1 324 ? 32.038 18.984 -40.529 1.00 68.27 318 GLY B CA 1
ATOM 5408 C C . GLY B 1 324 ? 31.088 18.752 -41.681 1.00 65.05 318 GLY B C 1
ATOM 5409 O O . GLY B 1 324 ? 31.543 18.399 -42.775 1.00 66.81 318 GLY B O 1
ATOM 5410 N N . LYS B 1 325 ? 29.786 18.923 -41.472 1.00 59.77 319 LYS B N 1
ATOM 5411 C CA . LYS B 1 325 ? 28.791 18.736 -42.517 1.00 58.26 319 LYS B CA 1
ATOM 5412 C C . LYS B 1 325 ? 27.953 19.997 -42.662 1.00 58.32 319 LYS B C 1
ATOM 5413 O O . LYS B 1 325 ? 27.779 20.760 -41.708 1.00 57.76 319 LYS B O 1
ATOM 5419 N N . THR B 1 326 ? 27.429 20.204 -43.864 1.00 59.08 320 THR B N 1
ATOM 5420 C CA . THR B 1 326 ? 26.419 21.227 -44.051 1.00 58.67 320 THR B CA 1
ATOM 5421 C C . THR B 1 326 ? 25.112 20.747 -43.442 1.00 56.07 320 THR B C 1
ATOM 5422 O O . THR B 1 326 ? 24.911 19.552 -43.206 1.00 52.10 320 THR B O 1
ATOM 5426 N N . ASP B 1 327 ? 24.215 21.693 -43.176 1.00 36.37 321 ASP B N 1
ATOM 5427 C CA . ASP B 1 327 ? 22.907 21.305 -42.666 1.00 38.20 321 ASP B CA 1
ATOM 5428 C C . ASP B 1 327 ? 22.180 20.396 -43.654 1.00 36.84 321 ASP B C 1
ATOM 5429 O O . ASP B 1 327 ? 21.466 19.471 -43.245 1.00 34.67 321 ASP B O 1
ATOM 5434 N N . LYS B 1 328 ? 22.349 20.643 -44.956 1.00 33.19 322 LYS B N 1
ATOM 5435 C CA . LYS B 1 328 ? 21.700 19.790 -45.954 1.00 31.68 322 LYS B CA 1
ATOM 5436 C C . LYS B 1 328 ? 22.297 18.391 -45.957 1.00 33.91 322 LYS B C 1
ATOM 5437 O O . LYS B 1 328 ? 21.561 17.398 -46.003 1.00 34.60 322 LYS B O 1
ATOM 5443 N N . GLU B 1 329 ? 23.630 18.291 -45.913 1.00 35.91 323 GLU B N 1
ATOM 5444 C CA . GLU B 1 329 ? 24.267 16.984 -45.783 1.00 34.79 323 GLU B CA 1
ATOM 5445 C C . GLU B 1 329 ? 23.707 16.224 -44.587 1.00 33.45 323 GLU B C 1
ATOM 5446 O O . GLU B 1 329 ? 23.480 15.009 -44.662 1.00 35.05 323 GLU B O 1
ATOM 5452 N N . VAL B 1 330 ? 23.450 16.933 -43.483 1.00 31.55 324 VAL B N 1
ATOM 5453 C CA . VAL B 1 330 ? 22.888 16.293 -42.299 1.00 31.66 324 VAL B CA 1
ATOM 5454 C C . VAL B 1 330 ? 21.470 15.816 -42.578 1.00 28.16 324 VAL B C 1
ATOM 5455 O O . VAL B 1 330 ? 21.102 14.684 -42.244 1.00 27.06 324 VAL B O 1
ATOM 5459 N N . ALA B 1 331 ? 20.661 16.671 -43.210 1.00 32.38 325 ALA B N 1
ATOM 5460 C CA . ALA B 1 331 ? 19.270 16.329 -43.491 1.00 27.60 325 ALA B CA 1
ATOM 5461 C C . ALA B 1 331 ? 19.166 15.137 -44.432 1.00 28.39 325 ALA B C 1
ATOM 5462 O O . ALA B 1 331 ? 18.368 14.217 -44.207 1.00 28.37 325 ALA B O 1
ATOM 5464 N N . LEU B 1 332 ? 19.953 15.151 -45.509 1.00 27.82 326 LEU B N 1
ATOM 5465 C CA . LEU B 1 332 ? 19.925 14.040 -46.452 1.00 25.14 326 LEU B CA 1
ATOM 5466 C C . LEU B 1 332 ? 20.476 12.772 -45.822 1.00 27.55 326 LEU B C 1
ATOM 5467 O O . LEU B 1 332 ? 19.996 11.671 -46.117 1.00 30.16 326 LEU B O 1
ATOM 5472 N N . GLU B 1 333 ? 21.492 12.901 -44.961 1.00 27.44 327 GLU B N 1
ATOM 5473 C CA . GLU B 1 333 ? 21.985 11.730 -44.247 1.00 30.93 327 GLU B CA 1
ATOM 5474 C C . GLU B 1 333 ? 20.899 11.140 -43.358 1.00 28.58 327 GLU B C 1
ATOM 5475 O O . GLU B 1 333 ? 20.820 9.921 -43.196 1.00 25.00 327 GLU B O 1
ATOM 5481 N N . GLY B 1 334 ? 20.060 11.990 -42.758 1.00 24.76 328 GLY B N 1
ATOM 5482 C CA . GLY B 1 334 ? 18.947 11.482 -41.975 1.00 22.31 328 GLY B CA 1
ATOM 5483 C C . GLY B 1 334 ? 17.971 10.671 -42.803 1.00 24.58 328 GLY B C 1
ATOM 5484 O O . GLY B 1 334 ? 17.471 9.634 -42.355 1.00 25.07 328 GLY B O 1
ATOM 5485 N N . ILE B 1 335 ? 17.675 11.134 -44.017 1.00 22.39 329 ILE B N 1
ATOM 5486 C CA . ILE B 1 335 ? 16.792 10.366 -44.884 1.00 20.86 329 ILE B CA 1
ATOM 5487 C C . ILE B 1 335 ? 17.443 9.040 -45.258 1.00 20.69 329 ILE B C 1
ATOM 5488 O O . ILE B 1 335 ? 16.786 7.990 -45.239 1.00 22.47 329 ILE B O 1
ATOM 5493 N N . ASP B 1 336 ? 18.743 9.061 -45.586 1.00 22.90 330 ASP B N 1
ATOM 5494 C CA . ASP B 1 336 ? 19.464 7.813 -45.849 1.00 23.63 330 ASP B CA 1
ATOM 5495 C C . ASP B 1 336 ? 19.333 6.845 -44.679 1.00 24.38 330 ASP B C 1
ATOM 5496 O O . ASP B 1 336 ? 19.107 5.641 -44.872 1.00 25.13 330 ASP B O 1
ATOM 5501 N N . LYS B 1 337 ? 19.515 7.351 -43.454 1.00 20.17 331 LYS B N 1
ATOM 5502 C CA . LYS B 1 337 ? 19.445 6.480 -42.288 1.00 25.16 331 LYS B CA 1
ATOM 5503 C C . LYS B 1 337 ? 18.035 5.945 -42.083 1.00 25.29 331 LYS B C 1
ATOM 5504 O O . LYS B 1 337 ? 17.859 4.794 -41.664 1.00 21.75 331 LYS B O 1
ATOM 5510 N N . LEU B 1 338 ? 17.019 6.761 -42.376 1.00 20.33 332 LEU B N 1
ATOM 5511 C CA . LEU B 1 338 ? 15.646 6.272 -42.303 1.00 19.40 332 LEU B CA 1
ATOM 5512 C C . LEU B 1 338 ? 15.434 5.107 -43.256 1.00 18.30 332 LEU B C 1
ATOM 5513 O O . LEU B 1 338 ? 14.920 4.050 -42.865 1.00 17.84 332 LEU B O 1
ATOM 5518 N N . SER B 1 339 ? 15.793 5.297 -44.526 1.00 17.32 333 SER B N 1
ATOM 5519 C CA . SER B 1 339 ? 15.580 4.239 -45.508 1.00 19.25 333 SER B CA 1
ATOM 5520 C C . SER B 1 339 ? 16.429 3.020 -45.181 1.00 20.32 333 SER B C 1
ATOM 5521 O O . SER B 1 339 ? 15.974 1.878 -45.329 1.00 19.08 333 SER B O 1
ATOM 5524 N N . ALA B 1 340 ? 17.671 3.247 -44.736 1.00 21.55 334 ALA B N 1
ATOM 5525 C CA . ALA B 1 340 ? 18.537 2.138 -44.345 1.00 21.72 334 ALA B CA 1
ATOM 5526 C C . ALA B 1 340 ? 17.941 1.364 -43.178 1.00 24.03 334 ALA B C 1
ATOM 5527 O O . ALA B 1 340 ? 18.009 0.126 -43.141 1.00 24.31 334 ALA B O 1
ATOM 5529 N N . PHE B 1 341 ? 17.349 2.078 -42.218 1.00 22.90 335 PHE B N 1
ATOM 5530 C CA . PHE B 1 341 ? 16.694 1.419 -41.093 1.00 19.54 335 PHE B CA 1
ATOM 5531 C C . PHE B 1 341 ? 15.532 0.551 -41.564 1.00 20.78 335 PHE B C 1
ATOM 5532 O O . PHE B 1 341 ? 15.434 -0.625 -41.194 1.00 20.63 335 PHE B O 1
ATOM 5540 N N . TRP B 1 342 ? 14.626 1.115 -42.371 1.00 18.64 336 TRP B N 1
ATOM 5541 C CA . TRP B 1 342 ? 13.509 0.307 -42.859 1.00 16.62 336 TRP B CA 1
ATOM 5542 C C . TRP B 1 342 ? 14.006 -0.908 -43.631 1.00 18.59 336 TRP B C 1
ATOM 5543 O O . TRP B 1 342 ? 13.525 -2.026 -43.423 1.00 18.57 336 TRP B O 1
ATOM 5554 N N . THR B 1 343 ? 15.009 -0.718 -44.488 1.00 16.22 337 THR B N 1
ATOM 5555 C CA . THR B 1 343 ? 15.570 -1.839 -45.242 1.00 17.44 337 THR B CA 1
ATOM 5556 C C . THR B 1 343 ? 16.181 -2.893 -44.325 1.00 21.13 337 THR B C 1
ATOM 5557 O O . THR B 1 343 ? 16.087 -4.098 -44.602 1.00 23.07 337 THR B O 1
ATOM 5561 N N . SER B 1 344 ? 16.821 -2.462 -43.234 1.00 22.10 338 SER B N 1
ATOM 5562 C CA . SER B 1 344 ? 17.461 -3.410 -42.329 1.00 22.67 338 SER B CA 1
ATOM 5563 C C . SER B 1 344 ? 16.446 -4.333 -41.668 1.00 21.92 338 SER B C 1
ATOM 5564 O O . SER B 1 344 ? 16.791 -5.461 -41.286 1.00 26.89 338 SER B O 1
ATOM 5567 N N . LEU B 1 345 ? 15.202 -3.871 -41.504 1.00 20.19 339 LEU B N 1
ATOM 5568 C CA . LEU B 1 345 ? 14.133 -4.721 -40.988 1.00 21.71 339 LEU B CA 1
ATOM 5569 C C . LEU B 1 345 ? 13.667 -5.738 -42.014 1.00 24.52 339 LEU B C 1
ATOM 5570 O O . LEU B 1 345 ? 13.144 -6.793 -41.632 1.00 22.81 339 LEU B O 1
ATOM 5575 N N . GLY B 1 346 ? 13.855 -5.450 -43.297 1.00 21.08 340 GLY B N 1
ATOM 5576 C CA . GLY B 1 346 ? 13.287 -6.249 -44.366 1.00 21.64 340 GLY B CA 1
ATOM 5577 C C . GLY B 1 346 ? 12.286 -5.532 -45.247 1.00 19.54 340 GLY B C 1
ATOM 5578 O O . GLY B 1 346 ? 11.686 -6.184 -46.117 1.00 21.78 340 GLY B O 1
ATOM 5579 N N . ALA B 1 347 ? 12.066 -4.230 -45.060 1.00 17.40 341 ALA B N 1
ATOM 5580 C CA . ALA B 1 347 ? 11.150 -3.490 -45.914 1.00 16.02 341 ALA B CA 1
ATOM 5581 C C . ALA B 1 347 ? 11.726 -3.371 -47.324 1.00 18.41 341 ALA B C 1
ATOM 5582 O O . ALA B 1 347 ? 12.945 -3.356 -47.508 1.00 19.45 341 ALA B O 1
ATOM 5584 N N . PRO B 1 348 ? 10.874 -3.315 -48.341 1.00 16.62 342 PRO B N 1
ATOM 5585 C CA . PRO B 1 348 ? 11.379 -3.099 -49.701 1.00 19.46 342 PRO B CA 1
ATOM 5586 C C . PRO B 1 348 ? 11.907 -1.679 -49.846 1.00 15.41 342 PRO B C 1
ATOM 5587 O O . PRO B 1 348 ? 11.542 -0.775 -49.096 1.00 16.96 342 PRO B O 1
ATOM 5591 N N . ASN B 1 349 ? 12.785 -1.482 -50.829 1.00 16.96 343 ASN B N 1
ATOM 5592 C CA . ASN B 1 349 ? 13.265 -0.127 -51.098 1.00 18.93 343 ASN B CA 1
ATOM 5593 C C . ASN B 1 349 ? 13.302 0.224 -52.579 1.00 18.65 343 ASN B C 1
ATOM 5594 O O . ASN B 1 349 ? 13.727 1.335 -52.922 1.00 21.44 343 ASN B O 1
ATOM 5599 N N . ARG B 1 350 ? 12.871 -0.669 -53.459 1.00 17.21 344 ARG B N 1
ATOM 5600 C CA . ARG B 1 350 ? 12.781 -0.403 -54.887 1.00 21.13 344 ARG B CA 1
ATOM 5601 C C . ARG B 1 350 ? 11.476 -0.995 -55.393 1.00 18.61 344 ARG B C 1
ATOM 5602 O O . ARG B 1 350 ? 11.028 -2.034 -54.903 1.00 18.58 344 ARG B O 1
ATOM 5610 N N . LEU B 1 351 ? 10.868 -0.340 -56.385 1.00 17.43 345 LEU B N 1
ATOM 5611 C CA . LEU B 1 351 ? 9.729 -0.957 -57.062 1.00 20.35 345 LEU B CA 1
ATOM 5612 C C . LEU B 1 351 ? 10.085 -2.340 -57.595 1.00 19.55 345 LEU B C 1
ATOM 5613 O O . LEU B 1 351 ? 9.222 -3.225 -57.651 1.00 18.69 345 LEU B O 1
ATOM 5618 N N . ALA B 1 352 ? 11.355 -2.552 -57.954 1.00 17.84 346 ALA B N 1
ATOM 5619 C CA . ALA B 1 352 ? 11.801 -3.862 -58.420 1.00 18.92 346 ALA B CA 1
ATOM 5620 C C . ALA B 1 352 ? 11.516 -4.960 -57.405 1.00 18.45 346 ALA B C 1
ATOM 5621 O O . ALA B 1 352 ? 11.356 -6.125 -57.784 1.00 19.82 346 ALA B O 1
ATOM 5623 N N . ASP B 1 353 ? 11.477 -4.621 -56.118 1.00 17.06 347 ASP B N 1
ATOM 5624 C CA . ASP B 1 353 ? 11.237 -5.632 -55.089 1.00 20.68 347 ASP B CA 1
ATOM 5625 C C . ASP B 1 353 ? 9.862 -6.263 -55.230 1.00 18.96 347 ASP B C 1
ATOM 5626 O O . ASP B 1 353 ? 9.660 -7.422 -54.833 1.00 20.12 347 ASP B O 1
ATOM 5631 N N . TYR B 1 354 ? 8.906 -5.527 -55.787 1.00 16.30 348 TYR B N 1
ATOM 5632 C CA . TYR B 1 354 ? 7.571 -6.047 -56.034 1.00 19.11 348 TYR B CA 1
ATOM 5633 C C . TYR B 1 354 ? 7.366 -6.416 -57.492 1.00 20.83 348 TYR B C 1
ATOM 5634 O O . TYR B 1 354 ? 6.220 -6.498 -57.939 1.00 20.10 348 TYR B O 1
ATOM 5643 N N . ASP B 1 355 ? 8.454 -6.616 -58.238 1.00 18.95 349 ASP B N 1
ATOM 5644 C CA . ASP B 1 355 ? 8.386 -7.005 -59.642 1.00 19.40 349 ASP B CA 1
ATOM 5645 C C . ASP B 1 355 ? 7.721 -5.927 -60.498 1.00 22.82 349 ASP B C 1
ATOM 5646 O O . ASP B 1 355 ? 7.036 -6.225 -61.486 1.00 24.82 349 ASP B O 1
ATOM 5651 N N . ILE B 1 356 ? 7.948 -4.665 -60.136 1.00 19.48 350 ILE B N 1
ATOM 5652 C CA . ILE B 1 356 ? 7.412 -3.511 -60.847 1.00 18.41 350 ILE B CA 1
ATOM 5653 C C . ILE B 1 356 ? 8.544 -2.859 -61.623 1.00 21.33 350 ILE B C 1
ATOM 5654 O O . ILE B 1 356 ? 9.559 -2.456 -61.038 1.00 23.23 350 ILE B O 1
ATOM 5659 N N . ASN B 1 357 ? 8.375 -2.761 -62.935 1.00 22.70 351 ASN B N 1
ATOM 5660 C CA . ASN B 1 357 ? 9.317 -2.057 -63.785 1.00 23.05 351 ASN B CA 1
ATOM 5661 C C . ASN B 1 357 ? 8.735 -0.694 -64.163 1.00 23.66 351 ASN B C 1
ATOM 5662 O O . ASN B 1 357 ? 7.815 -0.196 -63.507 1.00 25.12 351 ASN B O 1
ATOM 5667 N N . ASP B 1 358 ? 9.242 -0.095 -65.239 1.00 24.32 352 ASP B N 1
ATOM 5668 C CA . ASP B 1 358 ? 8.830 1.254 -65.600 1.00 25.02 352 ASP B CA 1
ATOM 5669 C C . ASP B 1 358 ? 7.675 1.284 -66.589 1.00 25.02 352 ASP B C 1
ATOM 5670 O O . ASP B 1 358 ? 7.339 2.364 -67.087 1.00 25.62 352 ASP B O 1
ATOM 5675 N N . GLU B 1 359 ? 7.068 0.127 -66.885 1.00 27.43 353 GLU B N 1
ATOM 5676 C CA . GLU B 1 359 ? 6.115 0.034 -67.989 1.00 33.40 353 GLU B CA 1
ATOM 5677 C C . GLU B 1 359 ? 4.915 0.949 -67.792 1.00 32.48 353 GLU B C 1
ATOM 5678 O O . GLU B 1 359 ? 4.383 1.500 -68.764 1.00 31.75 353 GLU B O 1
ATOM 5684 N N . GLN B 1 360 ? 4.467 1.116 -66.545 1.00 24.17 354 GLN B N 1
ATOM 5685 C CA . GLN B 1 360 ? 3.221 1.822 -66.271 1.00 24.97 354 GLN B CA 1
ATOM 5686 C C . GLN B 1 360 ? 3.431 3.113 -65.488 1.00 24.52 354 GLN B C 1
ATOM 5687 O O . GLN B 1 360 ? 2.476 3.639 -64.913 1.00 25.16 354 GLN B O 1
ATOM 5693 N N . LEU B 1 361 ? 4.651 3.654 -65.473 1.00 24.88 355 LEU B N 1
ATOM 5694 C CA . LEU B 1 361 ? 4.908 4.833 -64.649 1.00 28.36 355 LEU B CA 1
ATOM 5695 C C . LEU B 1 361 ? 4.068 6.025 -65.097 1.00 25.00 355 LEU B C 1
ATOM 5696 O O . LEU B 1 361 ? 3.580 6.794 -64.260 1.00 26.18 355 LEU B O 1
ATOM 5701 N N . ASP B 1 362 ? 3.871 6.192 -66.409 1.00 27.43 356 ASP B N 1
ATOM 5702 C CA . ASP B 1 362 ? 3.071 7.323 -66.869 1.00 28.52 356 ASP B CA 1
ATOM 5703 C C . ASP B 1 362 ? 1.617 7.190 -66.423 1.00 32.68 356 ASP B C 1
ATOM 5704 O O . ASP B 1 362 ? 1.010 8.164 -65.961 1.00 31.55 356 ASP B O 1
ATOM 5709 N N . THR B 1 363 ? 1.049 5.988 -66.540 1.00 27.74 357 THR B N 1
ATOM 5710 C CA . THR B 1 363 ? -0.318 5.760 -66.080 1.00 26.03 357 THR B CA 1
ATOM 5711 C C . THR B 1 363 ? -0.439 5.962 -64.575 1.00 25.48 357 THR B C 1
ATOM 5712 O O . THR B 1 363 ? -1.425 6.534 -64.095 1.00 25.18 357 THR B O 1
ATOM 5716 N N . ILE B 1 364 ? 0.556 5.496 -63.816 1.00 25.01 358 ILE B N 1
ATOM 5717 C CA . ILE B 1 364 ? 0.535 5.671 -62.367 1.00 22.90 358 ILE B CA 1
ATOM 5718 C C . ILE B 1 364 ? 0.606 7.151 -62.015 1.00 23.45 358 ILE B C 1
ATOM 5719 O O . ILE B 1 364 ? -0.107 7.628 -61.125 1.00 22.74 358 ILE B O 1
ATOM 5724 N N . ALA B 1 365 ? 1.433 7.911 -62.736 1.00 24.07 359 ALA B N 1
ATOM 5725 C CA . ALA B 1 365 ? 1.520 9.343 -62.465 1.00 25.57 359 ALA B CA 1
ATOM 5726 C C . ALA B 1 365 ? 0.192 10.039 -62.750 1.00 28.61 359 ALA B C 1
ATOM 5727 O O . ALA B 1 365 ? -0.249 10.897 -61.971 1.00 25.27 359 ALA B O 1
ATOM 5729 N N . ASP B 1 366 ? -0.470 9.668 -63.854 1.00 26.29 360 ASP B N 1
ATOM 5730 C CA . ASP B 1 366 ? -1.798 10.206 -64.144 1.00 33.21 360 ASP B CA 1
ATOM 5731 C C . ASP B 1 366 ? -2.787 9.897 -63.026 1.00 31.25 360 ASP B C 1
ATOM 5732 O O . ASP B 1 366 ? -3.568 10.769 -62.620 1.00 27.91 360 ASP B O 1
ATOM 5737 N N . LYS B 1 367 ? -2.779 8.658 -62.523 1.00 25.23 361 LYS B N 1
ATOM 5738 C CA . LYS B 1 367 ? -3.714 8.300 -61.462 1.00 24.47 361 LYS B CA 1
ATOM 5739 C C . LYS B 1 367 ? -3.409 9.073 -60.185 1.00 26.71 361 LYS B C 1
ATOM 5740 O O . LYS B 1 367 ? -4.328 9.521 -59.488 1.00 26.93 361 LYS B O 1
ATOM 5746 N N . ALA B 1 368 ? -2.122 9.277 -59.891 1.00 22.86 362 ALA B N 1
ATOM 5747 C CA . ALA B 1 368 ? -1.740 10.030 -58.704 1.00 23.29 362 ALA B CA 1
ATOM 5748 C C . ALA B 1 368 ? -2.164 11.485 -58.808 1.00 28.69 362 ALA B C 1
ATOM 5749 O O . ALA B 1 368 ? -2.481 12.109 -57.789 1.00 30.57 362 ALA B O 1
ATOM 5751 N N . MET B 1 369 ? -2.166 12.043 -60.020 1.00 25.44 363 MET B N 1
ATOM 5752 C CA . MET B 1 369 ? -2.599 13.423 -60.223 1.00 27.01 363 MET B CA 1
ATOM 5753 C C . MET B 1 369 ? -4.113 13.555 -60.332 1.00 34.69 363 MET B C 1
ATOM 5754 O O . MET B 1 369 ? -4.621 14.681 -60.329 1.00 43.47 363 MET B O 1
ATOM 5759 N N . ALA B 1 370 ? -4.844 12.449 -60.420 1.00 32.32 364 ALA B N 1
ATOM 5760 C CA . ALA B 1 370 ? -6.300 12.501 -60.436 1.00 39.06 364 ALA B CA 1
ATOM 5761 C C . ALA B 1 370 ? -6.842 12.656 -59.017 1.00 46.65 364 ALA B C 1
ATOM 5762 O O . ALA B 1 370 ? -6.691 13.709 -58.397 1.00 53.40 364 ALA B O 1
ATOM 5764 N N . GLN B 1 376 ? -0.393 24.025 -51.851 1.00 66.13 370 GLN B N 1
ATOM 5765 C CA . GLN B 1 376 ? 0.503 24.942 -51.155 1.00 68.26 370 GLN B CA 1
ATOM 5766 C C . GLN B 1 376 ? 1.955 24.733 -51.582 1.00 61.96 370 GLN B C 1
ATOM 5767 O O . GLN B 1 376 ? 2.235 23.980 -52.517 1.00 50.78 370 GLN B O 1
ATOM 5769 N N . PHE B 1 377 ? 2.866 25.420 -50.890 1.00 64.99 371 PHE B N 1
ATOM 5770 C CA . PHE B 1 377 ? 4.290 25.356 -51.204 1.00 61.16 371 PHE B CA 1
ATOM 5771 C C . PHE B 1 377 ? 4.787 23.914 -51.214 1.00 52.07 371 PHE B C 1
ATOM 5772 O O . PHE B 1 377 ? 4.556 23.159 -50.265 1.00 49.52 371 PHE B O 1
ATOM 5780 N N . LYS B 1 378 ? 5.452 23.539 -52.314 1.00 40.35 372 LYS B N 1
ATOM 5781 C CA . LYS B 1 378 ? 6.068 22.231 -52.600 1.00 42.48 372 LYS B CA 1
ATOM 5782 C C . LYS B 1 378 ? 5.089 21.169 -53.097 1.00 39.78 372 LYS B C 1
ATOM 5783 O O . LYS B 1 378 ? 5.459 19.981 -53.127 1.00 38.21 372 LYS B O 1
ATOM 5785 N N . SER B 1 379 ? 3.870 21.529 -53.501 1.00 42.56 373 SER B N 1
ATOM 5786 C CA . SER B 1 379 ? 2.950 20.532 -54.044 1.00 35.71 373 SER B CA 1
ATOM 5787 C C . SER B 1 379 ? 3.431 20.031 -55.408 1.00 37.95 373 SER B C 1
ATOM 5788 O O . SER B 1 379 ? 4.107 20.743 -56.158 1.00 40.66 373 SER B O 1
ATOM 5791 N N . LEU B 1 380 ? 3.054 18.796 -55.731 1.00 33.79 374 LEU B N 1
ATOM 5792 C CA . LEU B 1 380 ? 3.613 18.047 -56.852 1.00 28.43 374 LEU B CA 1
ATOM 5793 C C . LEU B 1 380 ? 2.752 18.166 -58.107 1.00 33.73 374 LEU B C 1
ATOM 5794 O O . LEU B 1 380 ? 1.526 18.273 -58.036 1.00 37.65 374 LEU B O 1
ATOM 5799 N N . ASN B 1 381 ? 3.416 18.151 -59.266 1.00 31.30 375 ASN B N 1
ATOM 5800 C CA . ASN B 1 381 ? 2.768 17.979 -60.558 1.00 27.35 375 ASN B CA 1
ATOM 5801 C C . ASN B 1 381 ? 3.180 16.629 -61.149 1.00 31.18 375 ASN B C 1
ATOM 5802 O O . ASN B 1 381 ? 3.886 15.838 -60.508 1.00 29.60 375 ASN B O 1
ATOM 5807 N N . LYS B 1 382 ? 2.749 16.369 -62.388 1.00 26.25 376 LYS B N 1
ATOM 5808 C CA . LYS B 1 382 ? 2.980 15.055 -62.988 1.00 24.41 376 LYS B CA 1
ATOM 5809 C C . LYS B 1 382 ? 4.466 14.763 -63.154 1.00 22.86 376 LYS B C 1
ATOM 5810 O O . LYS B 1 382 ? 4.906 13.627 -62.934 1.00 23.59 376 LYS B O 1
ATOM 5816 N N . GLU B 1 383 ? 5.254 15.768 -63.553 1.00 28.48 377 GLU B N 1
ATOM 5817 C CA . GLU B 1 383 ? 6.696 15.565 -63.681 1.00 25.97 377 GLU B CA 1
ATOM 5818 C C . GLU B 1 383 ? 7.323 15.227 -62.332 1.00 23.28 377 GLU B C 1
ATOM 5819 O O . GLU B 1 383 ? 8.199 14.357 -62.249 1.00 24.28 377 GLU B O 1
ATOM 5825 N N . ASP B 1 384 ? 6.871 15.885 -61.257 1.00 23.03 378 ASP B N 1
ATOM 5826 C CA . ASP B 1 384 ? 7.374 15.556 -59.925 1.00 25.79 378 ASP B CA 1
ATOM 5827 C C . ASP B 1 384 ? 7.119 14.093 -59.600 1.00 24.83 378 ASP B C 1
ATOM 5828 O O . ASP B 1 384 ? 8.009 13.388 -59.111 1.00 20.99 378 ASP B O 1
ATOM 5833 N N . VAL B 1 385 ? 5.894 13.628 -59.852 1.00 21.11 379 VAL B N 1
ATOM 5834 C CA . VAL B 1 385 ? 5.528 12.250 -59.528 1.00 20.16 379 VAL B CA 1
ATOM 5835 C C . VAL B 1 385 ? 6.346 11.275 -60.362 1.00 23.75 379 VAL B C 1
ATOM 5836 O O . VAL B 1 385 ? 6.842 10.258 -59.852 1.00 24.06 379 VAL B O 1
ATOM 5840 N N . LEU B 1 386 ? 6.499 11.568 -61.658 1.00 22.92 380 LEU B N 1
ATOM 5841 C CA . LEU B 1 386 ? 7.300 10.709 -62.525 1.00 23.65 380 LEU B CA 1
ATOM 5842 C C . LEU B 1 386 ? 8.740 10.629 -62.048 1.00 26.20 380 LEU B C 1
ATOM 5843 O O . LEU B 1 386 ? 9.349 9.552 -62.070 1.00 24.69 380 LEU B O 1
ATOM 5848 N N . ALA B 1 387 ? 9.301 11.762 -61.608 1.00 22.59 381 ALA B N 1
ATOM 5849 C CA . ALA B 1 387 ? 10.684 11.777 -61.142 1.00 24.66 381 ALA B CA 1
ATOM 5850 C C . ALA B 1 387 ? 10.837 10.939 -59.884 1.00 24.43 381 ALA B C 1
ATOM 5851 O O . ALA B 1 387 ? 11.819 10.199 -59.733 1.00 20.79 381 ALA B O 1
ATOM 5853 N N . ILE B 1 388 ? 9.867 11.038 -58.976 1.00 18.91 382 ILE B N 1
ATOM 5854 C CA . ILE B 1 388 ? 9.900 10.223 -57.765 1.00 18.32 382 ILE B CA 1
ATOM 5855 C C . ILE B 1 388 ? 9.749 8.742 -58.115 1.00 21.34 382 ILE B C 1
ATOM 5856 O O . ILE B 1 388 ? 10.453 7.891 -57.565 1.00 19.33 382 ILE B O 1
ATOM 5861 N N . LEU B 1 389 ? 8.854 8.408 -59.044 1.00 22.93 383 LEU B N 1
ATOM 5862 C CA . LEU B 1 389 ? 8.704 7.005 -59.430 1.00 24.85 383 LEU B CA 1
ATOM 5863 C C . LEU B 1 389 ? 9.995 6.458 -60.027 1.00 22.94 383 LEU B C 1
ATOM 5864 O O . LEU B 1 389 ? 10.460 5.375 -59.645 1.00 20.21 383 LEU B O 1
ATOM 5869 N N . LYS B 1 390 ? 10.584 7.194 -60.973 1.00 19.82 384 LYS B N 1
ATOM 5870 C CA . LYS B 1 390 ? 11.816 6.740 -61.614 1.00 21.31 384 LYS B CA 1
ATOM 5871 C C . LYS B 1 390 ? 12.941 6.566 -60.605 1.00 23.22 384 LYS B C 1
ATOM 5872 O O . LYS B 1 390 ? 13.708 5.598 -60.681 1.00 23.95 384 LYS B O 1
ATOM 5878 N N . ALA B 1 391 ? 13.043 7.480 -59.638 1.00 19.88 385 ALA B N 1
ATOM 5879 C CA . ALA B 1 391 ? 14.093 7.371 -58.632 1.00 24.19 385 ALA B CA 1
ATOM 5880 C C . ALA B 1 391 ? 13.911 6.143 -57.762 1.00 21.07 385 ALA B C 1
ATOM 5881 O O . ALA B 1 391 ? 14.879 5.688 -57.145 1.00 21.75 385 ALA B O 1
ATOM 5883 N N . SER B 1 392 ? 12.702 5.586 -57.735 1.00 18.21 386 SER B N 1
ATOM 5884 C CA . SER B 1 392 ? 12.336 4.475 -56.871 1.00 17.37 386 SER B CA 1
ATOM 5885 C C . SER B 1 392 ? 12.347 3.130 -57.578 1.00 20.08 386 SER B C 1
ATOM 5886 O O . SER B 1 392 ? 12.006 2.119 -56.955 1.00 20.92 386 SER B O 1
ATOM 5889 N N . LEU B 1 393 ? 12.733 3.087 -58.843 1.00 18.81 387 LEU B N 1
ATOM 5890 C CA . LEU B 1 393 ? 12.658 1.834 -59.587 1.00 17.87 387 LEU B CA 1
ATOM 5891 C C . LEU B 1 393 ? 13.598 0.772 -59.040 1.00 18.70 387 LEU B C 1
ATOM 5892 O O . LEU B 1 393 ? 14.683 1.092 -58.535 1.00 22.04 387 LEU B O 1
#

B-factor: mean 22.21, std 9.48, range [7.63, 72.14]

Secondary structure (DSSP, 8-state):
-TTEEEEEEEEEESTTGGGGHHHHHTTS-SEEEEEE-SSHHHHTTHHHHHHHHHHHTT-EEEEE--PPSS-BHHHHHHHHHHHHHTT--EEEEEESHHHHHHHHHHHHHTT-SS-THHHHTTSS--S----EEEEE-SS--SGGGSSEEEEEETTTTEEEEEE-GGGS-SEEEE-GGGGTT--HHHHHHHHHHHHHHHHHHHTSSS---HHHHHHHHHHHHHHHHHHHHHHT-TT-HHHHHHHHHHHTGGGGGT--HHHHTGGGG-HHHHHHHHHH---HHHHHHHHHHHHHHHH--SSTHHHHHHHHHTT----TT--HHHHHHHHHHHHHHHHHHHT---SGGGGT--STTHHHHHHHHH--TT---HHHHHHHHHHT-/-TTEEEEEEEEEESTTGGGGHHHHHTTS-SEEEEEE-SSHHHHTTHHHHHHHHHHHTT-EEEEE--PPSS-BHHHHHHHHHHHHHHT--EEEEEESHHHHHHHHHHHHHTT-SS-THHHHTTSS--S----EEEEE-SS--SGGGSSEEEEEETTTTEEEEEE-GGGS-SEEEE-GGGGTT--HHHHHHHHHHHHHHHHHHHTSSS---HHHHHHHHHHHHHHHHHHHHHHT-TT-HHHHHHHHHHHTGGGGGT--HHHHTGGGG-HHHHHHHHHH---HHHHHHHHHHHHHHHH--SSTHHHHHHHHHTT----TTS-HHHHHHHHHHHHHHHHHHHT---SGGGGT--STTHHHHHHHHH--TT---HHHHHHHHHHT-

Nearest PDB structures (foldseek):
  7w9z-assembly1_B  TM=1.002E+00  e=4.905E-69  Bacillus spizizenii ATCC 6633 = JCM 2499
  7w9y-assembly1_B  TM=9.633E-01  e=1.428E-60  Bacillus spizizenii ATCC 6633 = JCM 2499
  7w9x-assembly1_A  TM=9.264E-01  e=3.769E-58  Bacillus spizizenii ATCC 6633 = JCM 2499
  1vlj-assembly1_A  TM=9.342E-01  e=2.838E-37  Thermotoga maritima MSB8
  7fjg-assembly1_A  TM=8.102E-01  e=3.267E-32  Fusobacterium nucleatum subsp. nucleatum ATCC 25586

Foldseek 3Di:
DLQAQDFQAAEAEEAPCLLCVLVVCLVWDQEEEEEEADCPCVVLVVVVVNVVSNVVNVHDYDYQYHQDQQGALVSLVVLLVVCVVRVHQEYEFEEAQSSLLSVLLNFQSVVDPDRSVCQQLVVDDRPAGHAYAYEYQAQHLLSNGAFKHWHAHLVVLFIGMHGDPRRGHRYYYHYLQSNLPPALQRNLLNLLNLLVLLVVSLPDPPSFDPVLVVLSLVLLQQSLVLLLVCSVPRNDRVSSSSSNCSRYVSCSVRGRSCSSVCSNVQLLLRLCCSVQVDRSSLSCLAQVLLLCVLQQDPPNVSLLCSLCSRVVDDCPPHDSVRSSNVSSVSVSVSSVVSPRDHAPVVSVDDCPCLQVSLVSSVCPPRDDHSVSSSVSNVVRD/DLQAQDFQAAEAEEAPCLLCVLVLCLVWDQEEEEEEADCVCVVLVNVVVNVVSNVVNVHDYDYQYHQDQQGALVSLVVLLVVCVVRVHQEYEFEEAQSSLLSVLLNFQSVVDPDRSVCQQVVVDPRPAGHAYAYEYQAAHLLSNGAFKHWHAHLVVLFIGMHGDPRSGHNYYYHYLQSNLPVALQRNLLNLLNLLQLLVVSLPDPPSFDPVLVVLSLVLLQQSLVLLVVCSVPRNDRVSSSSSNCSRYVSCSVRGRSCSSRCSNVPLLLRLVCSHQVDRSSLSCLAQVLLLCVLQQDPPNVSLLCSLCSRVVQDCPPHDSVRSSNVSSVSVSVSSVVSPRDHAVVVSVDDCPCLQVSLVSSVCPPRDDHSVSSSVSNVVRD

Radius of gyration: 26.71 Å; Cα contacts (8 Å, |Δi|>4): 1513; chains: 2; bounding box: 68×62×84 Å

Sequence (762 aa):
HNFTYWNPTKLIFGRGEVERLPEELKSYGKNVLLVYGGGSIKRSGLYDQVIEQLNKAGVTVHELAGVEPNPRVSTVNKGVALCKEHHIDFLLAVGGGSVIDCTKAIAAGAKYDGDAWDIVTKKHQPKDALPFGTVLTLAATGSEMNSGSVITNWETKEKYGWGSPLVFPKFSILDPVNTFTVPKNHTIYGMVDMMSSHVFEQYFHHVSNTPYQDRMCESLLRTVIETAPKLIINDLENYELRETILYTGTIALNGMLSMGARGDWATHNIEHAVSAVYDIPHAGGLAILFPNWMRHTLSSENPARMKQLAVRVFGVEEAGKTDKEVALEGIDKLSAFWTSLGAPNRLADYDINDEQLDTIADKAMAQFKSLNKEDVLAILKASLHNFTYWNPTKLIFGRGEVERLPEELKSYGKNVLLVYGGGSIKRSGLYDQVIEQLNKAGVTVHELAGVEPNPRVSTVNKGVALCKEHHIDFLLAVGGGSVIDCTKAIAAGAKYDGDAWDIVTKKHQPKDALPFGTVLTLAATGSEMNSGSVITNWETKEKYGWGSPLVFPKFSILDPVNTFTVPKNHTIYGMVDMMSSHVFEQYFHHVSNTPYQDRMCESLLRTVIETAPKLIINDLENYELRETILYTGTIALNGMLSMGARGDWATHNIEHAVSAVYDIPHAGGLAILFPNWMRHTLSSENPARMKQLAVRVFGVEEAGKTDKEVALEGIDKLSAFWTSLGAPNRLADYDINDEQLDTIADKAMAQFKSLNKEDVLAILKASL